Protein AF-0000000065891863 (afdb_homodimer)

Solvent-accessible surface area (backbone atoms only — not comparable to full-atom values): 40206 Å² total; per-residue (Å²): 120,70,78,78,48,55,69,74,54,67,73,36,78,40,44,33,25,42,32,41,65,84,68,53,68,44,68,31,26,83,73,53,63,25,34,40,36,35,61,45,76,75,50,57,66,50,60,55,53,27,40,43,30,55,54,50,48,34,39,38,70,63,46,30,44,80,45,64,54,63,56,57,41,49,53,50,47,49,53,51,18,62,75,41,42,71,87,65,87,78,69,63,71,85,88,67,76,70,49,72,66,60,46,39,51,43,46,34,64,58,66,57,71,39,71,72,55,49,56,62,28,42,39,91,55,48,60,90,57,68,32,32,46,84,44,94,81,52,49,68,55,55,12,39,52,43,28,45,49,49,53,40,42,72,59,63,63,42,69,68,35,34,33,34,31,42,46,30,55,41,30,39,56,49,53,46,41,29,71,77,35,45,20,31,26,43,27,23,26,74,38,66,66,32,46,53,54,18,51,51,50,34,51,75,69,70,35,63,90,33,44,46,75,43,82,46,60,72,93,70,54,64,67,75,26,77,20,44,28,35,39,28,55,60,35,65,38,64,43,19,74,73,36,40,54,57,54,30,37,42,54,50,32,23,27,21,76,52,14,33,39,37,45,30,33,56,20,31,58,37,80,80,45,51,84,44,69,61,35,44,56,56,42,39,34,73,75,59,41,63,71,58,34,49,52,14,64,32,54,52,49,38,30,37,36,72,43,59,31,42,74,45,38,35,38,50,43,28,64,35,31,16,51,40,26,45,50,33,32,49,36,40,66,75,38,44,73,64,46,55,75,69,42,58,69,50,56,51,43,45,50,56,48,48,33,31,46,50,17,51,33,24,40,46,47,50,32,37,29,35,40,40,34,27,32,29,48,36,94,68,29,50,67,83,70,70,80,53,73,54,70,58,67,106,120,70,79,77,48,54,69,74,56,68,72,35,78,40,46,33,26,42,32,40,67,86,68,52,70,44,67,32,26,82,74,54,63,25,34,40,36,35,62,46,76,74,52,57,67,51,61,58,53,27,39,44,31,56,54,49,50,33,38,38,71,62,45,30,44,80,45,64,53,62,56,57,40,49,54,49,49,49,54,50,20,61,73,40,41,74,86,64,87,76,68,63,70,85,85,65,77,71,49,70,67,60,46,40,50,43,46,35,65,56,65,57,71,40,72,71,56,50,56,60,30,42,37,90,56,47,60,90,56,68,32,32,45,83,43,94,80,53,50,68,54,55,12,41,52,42,28,46,50,49,52,40,42,72,57,64,62,42,69,67,35,34,33,36,30,43,43,30,55,39,31,40,56,50,52,46,40,31,72,78,36,46,18,30,26,44,27,23,24,74,38,67,66,31,46,53,53,19,52,50,49,36,50,75,68,69,34,62,90,34,47,48,76,42,83,46,59,72,93,69,54,66,67,75,28,77,21,43,28,34,38,29,54,59,35,65,40,65,44,18,75,71,35,40,54,59,53,29,36,42,52,49,32,24,26,20,78,53,13,33,38,37,46,30,34,56,19,30,57,37,79,79,42,50,85,46,69,62,36,46,56,57,41,39,32,72,75,59,40,63,73,57,36,47,50,15,64,31,54,52,49,37,29,37,35,73,44,60,31,43,74,44,36,34,39,50,41,26,62,35,31,16,50,39,26,45,50,33,32,50,36,38,67,74,37,45,73,66,44,56,74,69,41,57,68,50,57,51,43,44,48,57,49,48,33,30,44,49,16,50,34,24,40,46,48,51,32,37,28,34,39,38,34,27,32,29,49,36,94,69,29,48,64,82,70,71,81,54,72,53,70,60,67,105

Radius of gyration: 29.78 Å; Cα contacts (8 Å, |Δi|>4): 1623; chains: 2; bounding box: 61×90×62 Å

InterPro domains:
  IPR003333 Cyclopropane mycolic acid synthase [PIRSF003085] (3-393)
  IPR029063 S-adenosyl-L-methionine-dependent methyltransferase superfamily [G3DSA:3.40.50.150] (91-376)
  IPR029063 S-adenosyl-L-methionine-dependent methyltransferase superfamily [SSF53335] (109-378)
  IPR048027 Cyclopropane fatty acid synthase CfaB-like [NF040703] (1-393)
  IPR050723 Cyclopropane Fatty Acid Synthase/Methyltransferase [PTHR43667] (36-383)
  IPR057206 Domain of unknown function DUF7884 [PF25371] (11-86)

Organism: Pseudomonas putida (NCBI:txid303)

Nearest PDB structures (foldseek):
  5z9o-assembly1_A  TM=8.454E-01  e=6.699E-34  Lactobacillus acidophilus NCFM
  5z9o-assembly2_B  TM=8.343E-01  e=1.369E-33  Lactobacillus acidophilus NCFM
  6p3m-assembly1_A-2  TM=7.573E-01  e=3.237E-20  Glaucium flavum
  7wdq-assembly2_D  TM=7.291E-01  e=2.824E-08  Nisaea denitrificans DSM 18348
  4qvg-assembly1_A  TM=5.784E-01  e=5.135E-09  Streptosporangium sibiricum

Structure (mmCIF, N/CA/C/O backbone):
data_AF-0000000065891863-model_v1
#
loop_
_entity.id
_entity.type
_entity.pdbx_description
1 polymer 'Probable fatty acid methyltransferase'
#
loop_
_atom_site.group_PDB
_atom_site.id
_atom_site.type_symbol
_atom_site.label_atom_id
_atom_site.label_alt_id
_atom_site.label_comp_id
_atom_site.label_asym_id
_atom_site.label_entity_id
_atom_site.label_seq_id
_atom_site.pdbx_PDB_ins_code
_atom_site.Cartn_x
_atom_site.Cartn_y
_atom_site.Cartn_z
_atom_site.occupancy
_atom_site.B_iso_or_equiv
_atom_site.auth_seq_id
_atom_site.auth_comp_id
_atom_site.auth_asym_id
_atom_site.auth_atom_id
_atom_site.pdbx_PDB_model_num
ATOM 1 N N . MET A 1 1 ? 29.031 -33.938 -34.469 1 41.38 1 MET A N 1
ATOM 2 C CA . MET A 1 1 ? 27.953 -34.281 -33.562 1 41.38 1 MET A CA 1
ATOM 3 C C . MET A 1 1 ? 27.359 -33.031 -32.938 1 41.38 1 MET A C 1
ATOM 5 O O . MET A 1 1 ? 26.141 -32.844 -32.938 1 41.38 1 MET A O 1
ATOM 9 N N . LEU A 1 2 ? 28.219 -32.25 -32.469 1 51.47 2 LEU A N 1
ATOM 10 C CA . LEU A 1 2 ? 27.938 -30.906 -31.969 1 51.47 2 LEU A CA 1
ATOM 11 C C . LEU A 1 2 ? 27.484 -30 -33.094 1 51.47 2 LEU A C 1
ATOM 13 O O . LEU A 1 2 ? 26.891 -28.938 -32.844 1 51.47 2 LEU A O 1
ATOM 17 N N . ALA A 1 3 ? 27.781 -30.484 -34.25 1 51.19 3 ALA A N 1
ATOM 18 C CA . ALA A 1 3 ? 27.547 -29.672 -35.438 1 51.19 3 ALA A CA 1
ATOM 19 C C . ALA A 1 3 ? 26.062 -29.469 -35.688 1 51.19 3 ALA A C 1
ATOM 21 O O . ALA A 1 3 ? 25.656 -28.578 -36.438 1 51.19 3 ALA A O 1
ATOM 22 N N . GLN A 1 4 ? 25.25 -30.234 -34.938 1 58.72 4 GLN A N 1
ATOM 23 C CA . GLN A 1 4 ? 23.812 -30.156 -35.188 1 58.72 4 GLN A CA 1
ATOM 24 C C . GLN A 1 4 ? 23.172 -29.094 -34.312 1 58.72 4 GLN A C 1
ATOM 26 O O . GLN A 1 4 ? 22.047 -28.656 -34.562 1 58.72 4 GLN A O 1
ATOM 31 N N . LEU A 1 5 ? 23.891 -28.75 -33.312 1 66.31 5 LEU A N 1
ATOM 32 C CA . LEU A 1 5 ? 23.297 -27.734 -32.438 1 66.31 5 LEU A CA 1
ATOM 33 C C . LEU A 1 5 ? 23.797 -26.344 -32.812 1 66.31 5 LEU A C 1
ATOM 35 O O . LEU A 1 5 ? 24.969 -26.172 -33.188 1 66.31 5 LEU A O 1
ATOM 39 N N . PRO A 1 6 ? 22.891 -25.422 -32.781 1 66.88 6 PRO A N 1
ATOM 40 C CA . PRO A 1 6 ? 23.344 -24.047 -33.031 1 66.88 6 PRO A CA 1
ATOM 41 C C . PRO A 1 6 ? 24.516 -23.656 -32.125 1 66.88 6 PRO A C 1
ATOM 43 O O . PRO A 1 6 ? 24.562 -24.062 -30.953 1 66.88 6 PRO A O 1
ATOM 46 N N . PRO A 1 7 ? 25.531 -23.047 -32.688 1 65.5 7 PRO A N 1
ATOM 47 C CA . PRO A 1 7 ? 26.719 -22.609 -31.922 1 65.5 7 PRO A CA 1
ATOM 48 C C . PRO A 1 7 ? 26.344 -21.875 -30.641 1 65.5 7 PRO A C 1
ATOM 50 O O . PRO A 1 7 ? 27.047 -21.984 -29.625 1 65.5 7 PRO A O 1
ATOM 53 N N . ALA A 1 8 ? 25.219 -21.266 -30.719 1 66.25 8 ALA A N 1
ATOM 54 C CA . ALA A 1 8 ? 24.812 -20.484 -29.562 1 66.25 8 ALA A CA 1
ATOM 55 C C . ALA A 1 8 ? 24.516 -21.375 -28.359 1 66.25 8 ALA A C 1
ATOM 57 O O . ALA A 1 8 ? 24.75 -20.984 -27.219 1 66.25 8 ALA A O 1
ATOM 58 N N . LEU A 1 9 ? 24.125 -22.547 -28.609 1 71.62 9 LEU A N 1
ATOM 59 C CA . LEU A 1 9 ? 23.812 -23.469 -27.547 1 71.62 9 LEU A CA 1
ATOM 60 C C . LEU A 1 9 ? 25.078 -24.078 -26.953 1 71.62 9 LEU A C 1
ATOM 62 O O . LEU A 1 9 ? 25.141 -24.359 -25.75 1 71.62 9 LEU A O 1
ATOM 66 N N . GLN A 1 10 ? 26.016 -24.172 -27.797 1 67.31 10 GLN A N 1
ATOM 67 C CA . GLN A 1 10 ? 27.25 -24.844 -27.406 1 67.31 10 GLN A CA 1
ATOM 68 C C . GLN A 1 10 ? 28.031 -24 -26.406 1 67.31 10 GLN A C 1
ATOM 70 O O . GLN A 1 10 ? 28.797 -24.547 -25.609 1 67.31 10 GLN A O 1
ATOM 75 N N . SER A 1 11 ? 27.812 -22.812 -26.422 1 70.5 11 SER A N 1
ATOM 76 C CA . SER A 1 11 ? 28.594 -21.906 -25.594 1 70.5 11 SER A CA 1
ATOM 77 C C . SER A 1 11 ? 27.922 -21.703 -24.234 1 70.5 11 SER A C 1
ATOM 79 O O . SER A 1 11 ? 28.516 -21.094 -23.328 1 70.5 11 SER A O 1
ATOM 81 N N . LEU A 1 12 ? 26.797 -22.375 -24.172 1 75 12 LEU A N 1
ATOM 82 C CA . LEU A 1 12 ? 26.078 -22.109 -22.938 1 75 12 LEU A CA 1
ATOM 83 C C . LEU A 1 12 ? 26.5 -23.078 -21.844 1 75 12 LEU A C 1
ATOM 85 O O . LEU A 1 12 ? 26.812 -24.234 -22.125 1 75 12 LEU A O 1
ATOM 89 N N . HIS A 1 13 ? 26.812 -22.75 -20.688 1 81.69 13 HIS A N 1
ATOM 90 C CA . HIS A 1 13 ? 27.156 -23.578 -19.531 1 81.69 13 HIS A CA 1
ATOM 91 C C . HIS A 1 13 ? 25.938 -23.781 -18.641 1 81.69 13 HIS A C 1
ATOM 93 O O . HIS A 1 13 ? 25.953 -23.406 -17.453 1 81.69 13 HIS A O 1
ATOM 99 N N . LEU A 1 14 ? 24.938 -24.406 -19.234 1 83.88 14 LEU A N 1
ATOM 100 C CA . LEU A 1 14 ? 23.703 -24.672 -18.5 1 83.88 14 LEU A CA 1
ATOM 101 C C . LEU A 1 14 ? 23.625 -26.141 -18.078 1 83.88 14 LEU A C 1
ATOM 103 O O . LEU A 1 14 ? 24.141 -27.016 -18.766 1 83.88 14 LEU A O 1
ATOM 107 N N . PRO A 1 15 ? 23.109 -26.438 -16.953 1 86.5 15 PRO A N 1
ATOM 108 C CA . PRO A 1 15 ? 22.922 -27.828 -16.531 1 86.5 15 PRO A CA 1
ATOM 109 C C . PRO A 1 15 ? 21.797 -28.531 -17.297 1 86.5 15 PRO A C 1
ATOM 111 O O . PRO A 1 15 ? 20.844 -29 -16.688 1 86.5 15 PRO A O 1
ATOM 114 N N . LEU A 1 16 ? 22 -28.625 -18.594 1 87.38 16 LEU A N 1
ATOM 115 C CA . LEU A 1 16 ? 20.984 -29.125 -19.516 1 87.38 16 LEU A CA 1
ATOM 116 C C . LEU A 1 16 ? 21.578 -30.156 -20.469 1 87.38 16 LEU A C 1
ATOM 118 O O . LEU A 1 16 ? 22.656 -29.953 -21.016 1 87.38 16 LEU A O 1
ATOM 122 N N . ARG A 1 17 ? 20.938 -31.297 -20.562 1 90.19 17 ARG A N 1
ATOM 123 C CA . ARG A 1 17 ? 21.219 -32.281 -21.578 1 90.19 17 ARG A CA 1
ATOM 124 C C . ARG A 1 17 ? 20.156 -32.281 -22.672 1 90.19 17 ARG A C 1
ATOM 126 O O . ARG A 1 17 ? 18.953 -32.25 -22.375 1 90.19 17 ARG A O 1
ATOM 133 N N . LEU A 1 18 ? 20.562 -32.188 -23.844 1 87.5 18 LEU A N 1
ATOM 134 C CA . LEU A 1 18 ? 19.656 -32.312 -24.984 1 87.5 18 LEU A CA 1
ATOM 135 C C . LEU A 1 18 ? 19.766 -33.719 -25.609 1 87.5 18 LEU A C 1
ATOM 137 O O . LEU A 1 18 ? 20.859 -34.156 -25.969 1 87.5 18 LEU A O 1
ATOM 141 N N . LYS A 1 19 ? 18.672 -34.375 -25.578 1 89.06 19 LYS A N 1
ATOM 142 C CA . LYS A 1 19 ? 18.578 -35.656 -26.281 1 89.06 19 LYS A CA 1
ATOM 143 C C . LYS A 1 19 ? 17.781 -35.5 -27.578 1 89.06 19 LYS A C 1
ATOM 145 O O . LYS A 1 19 ? 16.672 -34.938 -27.578 1 89.06 19 LYS A O 1
ATOM 150 N N . LEU A 1 20 ? 18.359 -36 -28.594 1 87.75 20 LEU A N 1
ATOM 151 C CA . LEU A 1 20 ? 17.734 -35.781 -29.891 1 87.75 20 LEU A CA 1
ATOM 152 C C . LEU A 1 20 ? 16.953 -37.031 -30.312 1 87.75 20 LEU A C 1
ATOM 154 O O . LEU A 1 20 ? 17.078 -38.094 -29.688 1 87.75 20 LEU A O 1
ATOM 158 N N . TRP A 1 21 ? 16.172 -36.969 -31.312 1 84.25 21 TRP A N 1
ATOM 159 C CA . TRP A 1 21 ? 15.289 -38 -31.828 1 84.25 21 TRP A CA 1
ATOM 160 C C . TRP A 1 21 ? 16.094 -39.219 -32.281 1 84.25 21 TRP A C 1
ATOM 162 O O . TRP A 1 21 ? 15.578 -40.344 -32.281 1 84.25 21 TRP A O 1
ATOM 172 N N . ASP A 1 22 ? 17.344 -38.938 -32.594 1 85.5 22 ASP A N 1
ATOM 173 C CA . ASP A 1 22 ? 18.156 -40 -33.156 1 85.5 22 ASP A CA 1
ATOM 174 C C . ASP A 1 22 ? 19 -40.688 -32.062 1 85.5 22 ASP A C 1
ATOM 176 O O . ASP A 1 22 ? 19.844 -41.531 -32.344 1 85.5 22 ASP A O 1
ATOM 180 N N . GLY A 1 23 ? 18.828 -40.25 -30.828 1 84.94 23 GLY A N 1
ATOM 181 C CA . GLY A 1 23 ? 19.5 -40.875 -29.703 1 84.94 23 GLY A CA 1
ATOM 182 C C . GLY A 1 23 ? 20.75 -40.125 -29.25 1 84.94 23 GLY A C 1
ATOM 183 O O . GLY A 1 23 ? 21.281 -40.375 -28.172 1 84.94 23 GLY A O 1
ATOM 184 N N . ASN A 1 24 ? 21.203 -39.219 -30.109 1 87.56 24 ASN A N 1
ATOM 185 C CA . ASN A 1 24 ? 22.359 -38.406 -29.719 1 87.56 24 ASN A CA 1
ATOM 186 C C . ASN A 1 24 ? 22.031 -37.5 -28.547 1 87.56 24 ASN A C 1
ATOM 188 O O . ASN A 1 24 ? 20.906 -37.031 -28.422 1 87.56 24 ASN A O 1
ATOM 192 N N . GLN A 1 25 ? 22.938 -37.406 -27.656 1 88.69 25 GLN A N 1
ATOM 193 C CA . GLN A 1 25 ? 22.734 -36.531 -26.484 1 88.69 25 GLN A CA 1
ATOM 194 C C . GLN A 1 25 ? 23.891 -35.531 -26.344 1 88.69 25 GLN A C 1
ATOM 196 O O . GLN A 1 25 ? 25.047 -35.875 -26.625 1 88.69 25 GLN A O 1
ATOM 201 N N . PHE A 1 26 ? 23.562 -34.312 -25.938 1 85.94 26 PHE A N 1
ATOM 202 C CA . PHE A 1 26 ? 24.516 -33.219 -25.734 1 85.94 26 PHE A CA 1
ATOM 203 C C . PHE A 1 26 ? 24.328 -32.594 -24.344 1 85.94 26 PHE A C 1
ATOM 205 O O . PHE A 1 26 ? 23.219 -32.25 -23.969 1 85.94 26 PHE A O 1
ATOM 212 N N . ASP A 1 27 ? 25.422 -32.531 -23.688 1 87.69 27 ASP A N 1
ATOM 213 C CA . ASP A 1 27 ? 25.391 -31.781 -22.422 1 87.69 27 ASP A CA 1
ATOM 214 C C . ASP A 1 27 ? 25.875 -30.344 -22.609 1 87.69 27 ASP A C 1
ATOM 216 O O . ASP A 1 27 ? 26.984 -30.109 -23.078 1 87.69 27 ASP A O 1
ATOM 220 N N . LEU A 1 28 ? 25.078 -29.406 -22.281 1 83.31 28 LEU A N 1
ATOM 221 C CA . LEU A 1 28 ? 25.422 -28 -22.453 1 83.31 28 LEU A CA 1
ATOM 222 C C . LEU A 1 28 ? 26.219 -27.484 -21.25 1 83.31 28 LEU A C 1
ATOM 224 O O . LEU A 1 28 ? 26.719 -26.359 -21.281 1 83.31 28 LEU A O 1
ATOM 228 N N . GLY A 1 29 ? 26.453 -28.156 -20.188 1 80.06 29 GLY A N 1
ATOM 229 C CA . GLY A 1 29 ? 27.234 -27.844 -19.016 1 80.06 29 GLY A CA 1
ATOM 230 C C . GLY A 1 29 ? 27.594 -29.062 -18.203 1 80.06 29 GLY A C 1
ATOM 231 O O . GLY A 1 29 ? 27.172 -30.188 -18.516 1 80.06 29 GLY A O 1
ATOM 232 N N . PRO A 1 30 ? 28.469 -28.641 -17.141 1 78.62 30 PRO A N 1
ATOM 233 C CA . PRO A 1 30 ? 28.859 -29.766 -16.281 1 78.62 30 PRO A CA 1
ATOM 234 C C . PRO A 1 30 ? 27.703 -30.281 -15.43 1 78.62 30 PRO A C 1
ATOM 236 O O . PRO A 1 30 ? 26.844 -29.5 -15 1 78.62 30 PRO A O 1
ATOM 239 N N . SER A 1 31 ? 27.312 -31.594 -15.445 1 86 31 SER A N 1
ATOM 240 C CA . SER A 1 31 ? 26.359 -32.281 -14.578 1 86 31 SER A CA 1
ATOM 241 C C . SER A 1 31 ? 24.922 -31.906 -14.938 1 86 31 SER A C 1
ATOM 243 O O . SER A 1 31 ? 24.281 -31.156 -14.203 1 86 31 SER A O 1
ATOM 245 N N . PRO A 1 32 ? 24.438 -32.25 -15.961 1 87.94 32 PRO A N 1
ATOM 246 C CA . PRO A 1 32 ? 23.062 -31.922 -16.375 1 87.94 32 PRO A CA 1
ATOM 247 C C . PRO A 1 32 ? 22.031 -32.344 -15.32 1 87.94 32 PRO A C 1
ATOM 249 O O . PRO A 1 32 ? 22.109 -33.438 -14.766 1 87.94 32 PRO A O 1
ATOM 252 N N . GLN A 1 33 ? 21.125 -31.344 -14.969 1 86.56 33 GLN A N 1
ATOM 253 C CA . GLN A 1 33 ? 20.062 -31.562 -14 1 86.56 33 GLN A CA 1
ATOM 254 C C . GLN A 1 33 ? 18.719 -31.781 -14.688 1 86.56 33 GLN A C 1
ATOM 256 O O . GLN A 1 33 ? 17.797 -32.344 -14.094 1 86.56 33 GLN A O 1
ATOM 261 N N . VAL A 1 34 ? 18.656 -31.281 -15.938 1 90.31 34 VAL A N 1
ATOM 262 C CA . VAL A 1 34 ? 17.438 -31.406 -16.734 1 90.31 34 VAL A CA 1
ATOM 263 C C . VAL A 1 34 ? 17.781 -31.969 -18.109 1 90.31 34 VAL A C 1
ATOM 265 O O . VAL A 1 34 ? 18.844 -31.688 -18.656 1 90.31 34 VAL A O 1
ATOM 268 N N . THR A 1 35 ? 16.953 -32.812 -18.609 1 90.19 35 THR A N 1
ATOM 269 C CA . THR A 1 35 ? 17.094 -33.344 -19.969 1 90.19 35 THR A CA 1
ATOM 270 C C . THR A 1 35 ? 15.883 -32.938 -20.812 1 90.19 35 THR A C 1
ATOM 272 O O . THR A 1 35 ? 14.742 -33.156 -20.406 1 90.19 35 THR A O 1
ATOM 275 N N . ILE A 1 36 ? 16.172 -32.344 -21.875 1 86.69 36 ILE A N 1
ATOM 276 C CA . ILE A 1 36 ? 15.133 -32.062 -22.859 1 86.69 36 ILE A CA 1
ATOM 277 C C . ILE A 1 36 ? 15.258 -33.031 -24.031 1 86.69 36 ILE A C 1
ATOM 279 O O . ILE A 1 36 ? 16.312 -33.125 -24.656 1 86.69 36 ILE A O 1
ATOM 283 N N . LEU A 1 37 ? 14.227 -33.75 -24.219 1 89.12 37 LEU A N 1
ATOM 284 C CA . LEU A 1 37 ? 14.172 -34.656 -25.344 1 89.12 37 LEU A CA 1
ATOM 285 C C . LEU A 1 37 ? 13.477 -34 -26.531 1 89.12 37 LEU A C 1
ATOM 287 O O . LEU A 1 37 ? 12.289 -33.688 -26.469 1 89.12 37 LEU A O 1
ATOM 291 N N . VAL A 1 38 ? 14.242 -33.875 -27.578 1 86.88 38 VAL A N 1
ATOM 292 C CA . VAL A 1 38 ? 13.688 -33.312 -28.812 1 86.88 38 VAL A CA 1
ATOM 293 C C . VAL A 1 38 ? 13.258 -34.438 -29.734 1 86.88 38 VAL A C 1
ATOM 295 O O . VAL A 1 38 ? 14.102 -35.188 -30.25 1 86.88 38 VAL A O 1
ATOM 298 N N . LYS A 1 39 ? 12.039 -34.469 -29.984 1 86.25 39 LYS A N 1
ATOM 299 C CA . LYS A 1 39 ? 11.508 -35.656 -30.703 1 86.25 39 LYS A CA 1
ATOM 300 C C . LYS A 1 39 ? 11.531 -35.438 -32.219 1 86.25 39 LYS A C 1
ATOM 302 O O . LYS A 1 39 ? 11.508 -36.375 -32.969 1 86.25 39 LYS A O 1
ATOM 307 N N . GLU A 1 40 ? 11.539 -34.125 -32.562 1 83.06 40 GLU A N 1
ATOM 308 C CA . GLU A 1 40 ? 11.477 -33.844 -34 1 83.06 40 GLU A CA 1
ATOM 309 C C . GLU A 1 40 ? 12.625 -32.938 -34.406 1 83.06 40 GLU A C 1
ATOM 311 O O . GLU A 1 40 ? 12.938 -31.953 -33.719 1 83.06 40 GLU A O 1
ATOM 316 N N . PRO A 1 41 ? 13.172 -33.188 -35.562 1 80.06 41 PRO A N 1
ATOM 317 C CA . PRO A 1 41 ? 14.305 -32.375 -36.031 1 80.06 41 PRO A CA 1
ATOM 318 C C . PRO A 1 41 ? 13.93 -30.922 -36.312 1 80.06 41 PRO A C 1
ATOM 320 O O . PRO A 1 41 ? 14.766 -30.031 -36.125 1 80.06 41 PRO A O 1
ATOM 323 N N . GLN A 1 42 ? 12.711 -30.672 -36.656 1 76.94 42 GLN A N 1
ATOM 324 C CA . GLN A 1 42 ? 12.281 -29.328 -37 1 76.94 42 GLN A CA 1
ATOM 325 C C . GLN A 1 42 ? 12.359 -28.391 -35.812 1 76.94 42 GLN A C 1
ATOM 327 O O . GLN A 1 42 ? 12.445 -27.172 -35.969 1 76.94 42 GLN A O 1
ATOM 332 N N . LEU A 1 43 ? 12.367 -28.969 -34.625 1 78.69 43 LEU A N 1
ATOM 333 C CA . LEU A 1 43 ? 12.375 -28.172 -33.406 1 78.69 43 LEU A CA 1
ATOM 334 C C . LEU A 1 43 ? 13.766 -27.609 -33.125 1 78.69 43 LEU A C 1
ATOM 336 O O . LEU A 1 43 ? 13.906 -26.641 -32.375 1 78.69 43 LEU A O 1
ATOM 340 N N . ILE A 1 44 ? 14.703 -28.172 -33.719 1 74.38 44 ILE A N 1
ATOM 341 C CA . ILE A 1 44 ? 16.078 -27.719 -33.5 1 74.38 44 ILE A CA 1
ATOM 342 C C . ILE A 1 44 ? 16.234 -26.281 -34 1 74.38 44 ILE A C 1
ATOM 344 O O . ILE A 1 44 ? 16.922 -25.469 -33.375 1 74.38 44 ILE A O 1
ATOM 348 N N . GLY A 1 45 ? 15.594 -26.016 -35.094 1 68.81 45 GLY A N 1
ATOM 349 C CA . GLY A 1 45 ? 15.617 -24.656 -35.594 1 68.81 45 GLY A CA 1
ATOM 350 C C . GLY A 1 45 ? 14.969 -23.656 -34.656 1 68.81 45 GLY A C 1
ATOM 351 O O . GLY A 1 45 ? 15.43 -22.516 -34.531 1 68.81 45 GLY A O 1
ATOM 352 N N . GLN A 1 46 ? 13.969 -24.141 -33.938 1 68.69 46 GLN A N 1
ATOM 353 C CA . GLN A 1 46 ? 13.242 -23.281 -33.031 1 68.69 46 GLN A CA 1
ATOM 354 C C . GLN A 1 46 ? 14.047 -23.062 -31.734 1 68.69 46 GLN A C 1
ATOM 356 O O . GLN A 1 46 ? 13.812 -22.078 -31.016 1 68.69 46 GLN A O 1
ATOM 361 N N . LEU A 1 47 ? 14.969 -23.922 -31.531 1 70.38 47 LEU A N 1
ATOM 362 C CA . LEU A 1 47 ? 15.766 -23.828 -30.312 1 70.38 47 LEU A CA 1
ATOM 363 C C . LEU A 1 47 ? 16.922 -22.844 -30.484 1 70.38 47 LEU A C 1
ATOM 365 O O . LEU A 1 47 ? 17.656 -22.562 -29.531 1 70.38 47 LEU A O 1
ATOM 369 N N . THR A 1 48 ? 17.062 -22.281 -31.656 1 68.62 48 THR A N 1
ATOM 370 C CA . THR A 1 48 ? 18.109 -21.312 -31.891 1 68.62 48 THR A CA 1
ATOM 371 C C . THR A 1 48 ? 17.797 -19.984 -31.203 1 68.62 48 THR A C 1
ATOM 373 O O . THR A 1 48 ? 18.688 -19.312 -30.703 1 68.62 48 THR A O 1
ATOM 376 N N . HIS A 1 49 ? 16.547 -19.609 -31.172 1 70.75 49 HIS A N 1
ATOM 377 C CA . HIS A 1 49 ? 16.109 -18.422 -30.438 1 70.75 49 HIS A CA 1
ATOM 378 C C . HIS A 1 49 ? 14.789 -18.672 -29.734 1 70.75 49 HIS A C 1
ATOM 380 O O . HIS A 1 49 ? 13.789 -18 -30.031 1 70.75 49 HIS A O 1
ATOM 386 N N . PRO A 1 50 ? 14.984 -19.484 -28.781 1 75.69 50 PRO A N 1
ATOM 387 C CA . PRO A 1 50 ? 13.695 -19.906 -28.234 1 75.69 50 PRO A CA 1
ATOM 388 C C . PRO A 1 50 ? 13.156 -18.938 -27.172 1 75.69 50 PRO A C 1
ATOM 390 O O . PRO A 1 50 ? 13.914 -18.469 -26.328 1 75.69 50 PRO A O 1
ATOM 393 N N . SER A 1 51 ? 11.836 -18.609 -27.422 1 75.31 51 SER A N 1
ATOM 394 C CA . SER A 1 51 ? 11.109 -17.969 -26.328 1 75.31 51 SER A CA 1
ATOM 395 C C . SER A 1 51 ? 10.516 -19 -25.375 1 75.31 51 SER A C 1
ATOM 397 O O . SER A 1 51 ? 10.414 -20.172 -25.703 1 75.31 51 SER A O 1
ATOM 399 N N . MET A 1 52 ? 10.219 -18.594 -24.203 1 76.62 52 MET A N 1
ATOM 400 C CA . MET A 1 52 ? 9.555 -19.469 -23.25 1 76.62 52 MET A CA 1
ATOM 401 C C . MET A 1 52 ? 8.227 -19.984 -23.797 1 76.62 52 MET A C 1
ATOM 403 O O . MET A 1 52 ? 7.832 -21.109 -23.531 1 76.62 52 MET A O 1
ATOM 407 N N . GLU A 1 53 ? 7.617 -19.156 -24.531 1 78.62 53 GLU A N 1
ATOM 408 C CA . GLU A 1 53 ? 6.363 -19.562 -25.156 1 78.62 53 GLU A CA 1
ATOM 409 C C . GLU A 1 53 ? 6.586 -20.719 -26.125 1 78.62 53 GLU A C 1
ATOM 411 O O . GLU A 1 53 ? 5.82 -21.688 -26.125 1 78.62 53 GLU A O 1
ATOM 416 N N . GLN A 1 54 ? 7.586 -20.609 -26.922 1 76.94 54 GLN A N 1
ATOM 417 C CA . GLN A 1 54 ? 7.871 -21.641 -27.906 1 76.94 54 GLN A CA 1
ATOM 418 C C . GLN A 1 54 ? 8.242 -22.969 -27.234 1 76.94 54 GLN A C 1
ATOM 420 O O . GLN A 1 54 ? 7.77 -24.031 -27.641 1 76.94 54 GLN A O 1
ATOM 425 N N . LEU A 1 55 ? 9.047 -22.828 -26.266 1 79.81 55 LEU A N 1
ATOM 426 C CA . LEU A 1 55 ? 9.453 -24.031 -25.547 1 79.81 55 LEU A CA 1
ATOM 427 C C . LEU A 1 55 ? 8.266 -24.672 -24.828 1 79.81 55 LEU A C 1
ATOM 429 O O . LEU A 1 55 ? 8.102 -25.891 -24.859 1 79.81 55 LEU A O 1
ATOM 433 N N . GLY A 1 56 ? 7.426 -23.859 -24.219 1 84.12 56 GLY A N 1
ATOM 434 C CA . GLY A 1 56 ? 6.223 -24.359 -23.562 1 84.12 56 GLY A CA 1
ATOM 435 C C . GLY A 1 56 ? 5.254 -25.016 -24.516 1 84.12 56 GLY A C 1
ATOM 436 O O . GLY A 1 56 ? 4.715 -26.094 -24.219 1 84.12 56 GLY A O 1
ATOM 437 N N . THR A 1 57 ? 5.113 -24.375 -25.625 1 82.62 57 THR A N 1
ATOM 438 C CA . THR A 1 57 ? 4.211 -24.922 -26.641 1 82.62 57 THR A CA 1
ATOM 439 C C . THR A 1 57 ? 4.711 -26.281 -27.141 1 82.62 57 THR A C 1
ATOM 441 O O . THR A 1 57 ? 3.922 -27.203 -27.312 1 82.62 57 THR A O 1
ATOM 444 N N . ALA A 1 58 ? 6 -26.328 -27.359 1 82.56 58 ALA A N 1
ATOM 445 C CA . ALA A 1 58 ? 6.586 -27.594 -27.812 1 82.56 58 ALA A CA 1
ATOM 446 C C . ALA A 1 58 ? 6.355 -28.703 -26.797 1 82.56 58 ALA A C 1
ATOM 448 O O . ALA A 1 58 ? 6.074 -29.844 -27.172 1 82.56 58 ALA A O 1
ATOM 449 N N . PHE A 1 59 ? 6.453 -28.438 -25.609 1 86.38 59 PHE A N 1
ATOM 450 C CA . PHE A 1 59 ? 6.211 -29.391 -24.547 1 86.38 59 PHE A CA 1
ATOM 451 C C . PHE A 1 59 ? 4.742 -29.797 -24.5 1 86.38 59 PHE A C 1
ATOM 453 O O . PHE A 1 59 ? 4.422 -30.984 -24.438 1 86.38 59 PHE A O 1
ATOM 460 N N . VAL A 1 60 ? 3.846 -28.812 -24.547 1 87.19 60 VAL A N 1
ATOM 461 C CA . VAL A 1 60 ? 2.41 -29.047 -24.438 1 87.19 60 VAL A CA 1
ATOM 462 C C . VAL A 1 60 ? 1.933 -29.891 -25.609 1 87.19 60 VAL A C 1
ATOM 464 O O . VAL A 1 60 ? 1.069 -30.766 -25.453 1 87.19 60 VAL A O 1
ATOM 467 N N . GLU A 1 61 ? 2.584 -29.688 -26.766 1 85.44 61 GLU A N 1
ATOM 468 C CA . GLU A 1 61 ? 2.174 -30.406 -27.969 1 85.44 61 GLU A CA 1
ATOM 469 C C . GLU A 1 61 ? 2.869 -31.75 -28.078 1 85.44 61 GLU A C 1
ATOM 471 O O . GLU A 1 61 ? 2.637 -32.5 -29.031 1 85.44 61 GLU A O 1
ATOM 476 N N . GLY A 1 62 ? 3.736 -32.062 -27.188 1 86.12 62 GLY A N 1
ATOM 477 C CA . GLY A 1 62 ? 4.371 -33.344 -27.141 1 86.12 62 GLY A CA 1
ATOM 478 C C . GLY A 1 62 ? 5.578 -33.469 -28.047 1 86.12 62 GLY A C 1
ATOM 479 O O . GLY A 1 62 ? 6.078 -34.562 -28.297 1 86.12 62 GLY A O 1
ATOM 480 N N . LYS A 1 63 ? 6.008 -32.375 -28.531 1 84.5 63 LYS A N 1
ATOM 481 C CA . LYS A 1 63 ? 7.172 -32.375 -29.406 1 84.5 63 LYS A CA 1
ATOM 482 C C . LYS A 1 63 ? 8.469 -32.406 -28.609 1 84.5 63 LYS A C 1
ATOM 484 O O . LYS A 1 63 ? 9.523 -32.781 -29.141 1 84.5 63 LYS A O 1
ATOM 489 N N . LEU A 1 64 ? 8.312 -31.969 -27.391 1 86.94 64 LEU A N 1
ATOM 490 C CA . LEU A 1 64 ? 9.43 -31.969 -26.453 1 86.94 64 LEU A CA 1
ATOM 491 C C . LEU A 1 64 ? 9.047 -32.688 -25.172 1 86.94 64 LEU A C 1
ATOM 493 O O . LEU A 1 64 ? 7.898 -32.625 -24.734 1 86.94 64 LEU A O 1
ATOM 497 N N . GLU A 1 65 ? 9.977 -33.406 -24.672 1 88.25 65 GLU A N 1
ATOM 498 C CA . GLU A 1 65 ? 9.781 -34 -23.359 1 88.25 65 GLU A CA 1
ATOM 499 C C . GLU A 1 65 ? 10.812 -33.469 -22.359 1 88.25 65 GLU A C 1
ATOM 501 O O . GLU A 1 65 ? 11.93 -33.156 -22.734 1 88.25 65 GLU A O 1
ATOM 506 N N . LEU A 1 66 ? 10.328 -33.406 -21.156 1 87.06 66 LEU A N 1
ATOM 507 C CA . LEU A 1 66 ? 11.203 -32.938 -20.078 1 87.06 66 LEU A CA 1
ATOM 508 C C . LEU A 1 66 ? 11.453 -34.062 -19.078 1 87.06 66 LEU A C 1
ATOM 510 O O . LEU A 1 66 ? 10.516 -34.719 -18.641 1 87.06 66 LEU A O 1
ATOM 514 N N . GLU A 1 67 ? 12.727 -34.312 -18.859 1 87.94 67 GLU A N 1
ATOM 515 C CA . GLU A 1 67 ? 13.133 -35.219 -17.797 1 87.94 67 GLU A CA 1
ATOM 516 C C . GLU A 1 67 ? 13.859 -34.438 -16.672 1 87.94 67 GLU A C 1
ATOM 518 O O . GLU A 1 67 ? 14.75 -33.656 -16.953 1 87.94 67 GLU A O 1
ATOM 523 N N . GLY A 1 68 ? 13.391 -34.781 -15.461 1 88.75 68 GLY A N 1
ATOM 524 C CA . GLY A 1 68 ? 13.945 -34.062 -14.328 1 88.75 68 GLY A CA 1
ATOM 525 C C . GLY A 1 68 ? 12.93 -33.188 -13.602 1 88.75 68 GLY A C 1
ATOM 526 O O . GLY A 1 68 ? 11.727 -33.312 -13.852 1 88.75 68 GLY A O 1
ATOM 527 N N . ASP A 1 69 ? 13.461 -32.406 -12.672 1 91.5 69 ASP A N 1
ATOM 528 C CA . ASP A 1 69 ? 12.602 -31.5 -11.891 1 91.5 69 ASP A CA 1
ATOM 529 C C . ASP A 1 69 ? 12.031 -30.391 -12.766 1 91.5 69 ASP A C 1
ATOM 531 O O . ASP A 1 69 ? 12.781 -29.688 -13.445 1 91.5 69 ASP A O 1
ATOM 535 N N . ILE A 1 70 ? 10.789 -30.266 -12.766 1 92.38 70 ILE A N 1
ATOM 536 C CA . ILE A 1 70 ? 10.117 -29.344 -13.672 1 92.38 70 ILE A CA 1
ATOM 537 C C . ILE A 1 70 ? 10.5 -27.906 -13.312 1 92.38 70 ILE A C 1
ATOM 539 O O . ILE A 1 70 ? 10.602 -27.047 -14.195 1 92.38 70 ILE A O 1
ATOM 543 N N . GLY A 1 71 ? 10.641 -27.609 -12.062 1 92.06 71 GLY A N 1
ATOM 544 C CA . GLY A 1 71 ? 11.109 -26.281 -11.664 1 92.06 71 GLY A CA 1
ATOM 545 C C . GLY A 1 71 ? 12.477 -25.938 -12.227 1 92.06 71 GLY A C 1
ATOM 546 O O . GLY A 1 71 ? 12.695 -24.828 -12.711 1 92.06 71 GLY A O 1
ATOM 547 N N . GLU A 1 72 ? 13.336 -26.906 -12.164 1 89.75 72 GLU A N 1
ATOM 548 C CA . GLU A 1 72 ? 14.664 -26.734 -12.75 1 89.75 72 GLU A CA 1
ATOM 549 C C . GLU A 1 72 ? 14.586 -26.562 -14.258 1 89.75 72 GLU A C 1
ATOM 551 O O . GLU A 1 72 ? 15.367 -25.812 -14.852 1 89.75 72 GLU A O 1
ATOM 556 N N . ALA A 1 73 ? 13.727 -27.281 -14.82 1 88.88 73 ALA A N 1
ATOM 557 C CA . ALA A 1 73 ? 13.539 -27.156 -16.266 1 88.88 73 ALA A CA 1
ATOM 558 C C . ALA A 1 73 ? 13.141 -25.734 -16.641 1 88.88 73 ALA A C 1
ATOM 560 O O . ALA A 1 73 ? 13.672 -25.172 -17.594 1 88.88 73 ALA A O 1
ATOM 561 N N . ILE A 1 74 ? 12.234 -25.203 -15.906 1 89.62 74 ILE A N 1
ATOM 562 C CA . ILE A 1 74 ? 11.781 -23.844 -16.172 1 89.62 74 ILE A CA 1
ATOM 563 C C . ILE A 1 74 ? 12.953 -22.875 -16.031 1 89.62 74 ILE A C 1
ATOM 565 O O . ILE A 1 74 ? 13.148 -22 -16.875 1 89.62 74 ILE A O 1
ATOM 569 N N . ARG A 1 75 ? 13.695 -22.984 -14.992 1 89 75 ARG A N 1
ATOM 570 C CA . ARG A 1 75 ? 14.844 -22.125 -14.75 1 89 75 ARG A CA 1
ATOM 571 C C . ARG A 1 75 ? 15.836 -22.203 -15.906 1 89 75 ARG A C 1
ATOM 573 O O . ARG A 1 75 ? 16.297 -21.172 -16.406 1 89 75 ARG A O 1
ATOM 580 N N . VAL A 1 76 ? 16.125 -23.359 -16.312 1 84.69 76 VAL A N 1
ATOM 581 C CA . VAL A 1 76 ? 17.094 -23.594 -17.391 1 84.69 76 VAL A CA 1
ATOM 582 C C . VAL A 1 76 ? 16.547 -23 -18.703 1 84.69 76 VAL A C 1
ATOM 584 O O . VAL A 1 76 ? 17.312 -22.391 -19.469 1 84.69 76 VAL A O 1
ATOM 587 N N . CYS A 1 77 ? 15.328 -23.203 -18.906 1 84.5 77 CYS A N 1
ATOM 588 C CA . CYS A 1 77 ? 14.719 -22.672 -20.125 1 84.5 77 CYS A CA 1
ATOM 589 C C . CYS A 1 77 ? 14.742 -21.156 -20.109 1 84.5 77 CYS A C 1
ATOM 591 O O . CYS A 1 77 ? 14.922 -20.516 -21.156 1 84.5 77 CYS A O 1
ATOM 593 N N . ASP A 1 78 ? 14.477 -20.594 -18.984 1 86.88 78 ASP A N 1
ATOM 594 C CA . ASP A 1 78 ? 14.57 -19.141 -18.859 1 86.88 78 ASP A CA 1
ATOM 595 C C . ASP A 1 78 ? 15.984 -18.656 -19.172 1 86.88 78 ASP A C 1
ATOM 597 O O . ASP A 1 78 ? 16.156 -17.672 -19.906 1 86.88 78 ASP A O 1
ATOM 601 N N . GLU A 1 79 ? 16.969 -19.281 -18.609 1 83.31 79 GLU A N 1
ATOM 602 C CA . GLU A 1 79 ? 18.359 -18.922 -18.875 1 83.31 79 GLU A CA 1
ATOM 603 C C . GLU A 1 79 ? 18.719 -19.094 -20.344 1 83.31 79 GLU A C 1
ATOM 605 O O . GLU A 1 79 ? 19.453 -18.281 -20.906 1 83.31 79 GLU A O 1
ATOM 610 N N . LEU A 1 80 ? 18.219 -20.156 -20.875 1 79.94 80 LEU A N 1
ATOM 611 C CA . LEU A 1 80 ? 18.438 -20.422 -22.281 1 79.94 80 LEU A CA 1
ATOM 612 C C . LEU A 1 80 ? 17.828 -19.328 -23.141 1 79.94 80 LEU A C 1
ATOM 614 O O . LEU A 1 80 ? 18.453 -18.844 -24.078 1 79.94 80 LEU A O 1
ATOM 618 N N . SER A 1 81 ? 16.641 -18.969 -22.812 1 80.62 81 SER A N 1
ATOM 619 C CA . SER A 1 81 ? 15.938 -17.922 -23.547 1 80.62 81 SER A CA 1
ATOM 620 C C . SER A 1 81 ? 16.656 -16.578 -23.406 1 80.62 81 SER A C 1
ATOM 622 O O . SER A 1 81 ? 16.719 -15.805 -24.359 1 80.62 81 SER A O 1
ATOM 624 N N . GLU A 1 82 ? 17.094 -16.297 -22.25 1 79.38 82 GLU A N 1
ATOM 625 C CA . GLU A 1 82 ? 17.797 -15.055 -21.984 1 79.38 82 GLU A CA 1
ATOM 626 C C . GLU A 1 82 ? 19.078 -14.977 -22.812 1 79.38 82 GLU A C 1
ATOM 628 O O . GLU A 1 82 ? 19.438 -13.906 -23.312 1 79.38 82 GLU A O 1
ATOM 633 N N . ALA A 1 83 ? 19.672 -16.031 -22.891 1 74.31 83 ALA A N 1
ATOM 634 C CA . ALA A 1 83 ? 20.969 -16.078 -23.578 1 74.31 83 ALA A CA 1
ATOM 635 C C . ALA A 1 83 ? 20.781 -15.969 -25.094 1 74.31 83 ALA A C 1
ATOM 637 O O . ALA A 1 83 ? 21.656 -15.43 -25.781 1 74.31 83 ALA A O 1
ATOM 638 N N . LEU A 1 84 ? 19.688 -16.422 -25.547 1 69.19 84 LEU A N 1
ATOM 639 C CA . LEU A 1 84 ? 19.562 -16.578 -26.984 1 69.19 84 LEU A CA 1
ATOM 640 C C . LEU A 1 84 ? 18.531 -15.609 -27.562 1 69.19 84 LEU A C 1
ATOM 642 O O . LEU A 1 84 ? 18.516 -15.367 -28.766 1 69.19 84 LEU A O 1
ATOM 646 N N . PHE A 1 85 ? 17.641 -15.203 -26.625 1 63.81 85 PHE A N 1
ATOM 647 C CA . PHE A 1 85 ? 16.547 -14.367 -27.109 1 63.81 85 PHE A CA 1
ATOM 648 C C . PHE A 1 85 ? 17 -12.922 -27.266 1 63.81 85 PHE A C 1
ATOM 650 O O . PHE A 1 85 ? 17.578 -12.336 -26.344 1 63.81 85 PHE A O 1
ATOM 657 N N . THR A 1 86 ? 17.125 -12.414 -28.531 1 60.56 86 THR A N 1
ATOM 658 C CA . THR A 1 86 ? 17.406 -11.016 -28.828 1 60.56 86 THR A CA 1
ATOM 659 C C . THR A 1 86 ? 16.156 -10.156 -28.609 1 60.56 86 THR A C 1
ATOM 661 O O . THR A 1 86 ? 15.039 -10.602 -28.828 1 60.56 86 THR A O 1
ATOM 664 N N . ASP A 1 87 ? 16.203 -9.117 -27.75 1 56.78 87 ASP A N 1
ATOM 665 C CA . ASP A 1 87 ? 15.227 -8.18 -27.203 1 56.78 87 ASP A CA 1
ATOM 666 C C . ASP A 1 87 ? 14.234 -7.746 -28.281 1 56.78 87 ASP A C 1
ATOM 668 O O . ASP A 1 87 ? 14.586 -6.984 -29.188 1 56.78 87 ASP A O 1
ATOM 672 N N . GLU A 1 88 ? 13.445 -8.609 -28.812 1 53.88 88 GLU A N 1
ATOM 673 C CA . GLU A 1 88 ? 12.492 -7.969 -29.719 1 53.88 88 GLU A CA 1
ATOM 674 C C . GLU A 1 88 ? 11.562 -7.027 -28.953 1 53.88 88 GLU A C 1
ATOM 676 O O . GLU A 1 88 ? 11.352 -7.184 -27.75 1 53.88 88 GLU A O 1
ATOM 681 N N . ASP A 1 89 ? 11.125 -5.93 -29.672 1 53.56 89 ASP A N 1
ATOM 682 C CA . ASP A 1 89 ? 10.266 -4.805 -29.328 1 53.56 89 ASP A CA 1
ATOM 683 C C . ASP A 1 89 ? 8.945 -5.289 -28.719 1 53.56 89 ASP A C 1
ATOM 685 O O . ASP A 1 89 ? 8.141 -5.922 -29.406 1 53.56 89 ASP A O 1
ATOM 689 N N . GLU A 1 90 ? 8.953 -5.555 -27.516 1 57.72 90 GLU A N 1
ATOM 690 C CA . GLU A 1 90 ? 7.719 -6.039 -26.906 1 57.72 90 GLU A CA 1
ATOM 691 C C . GLU A 1 90 ? 6.691 -4.922 -26.781 1 57.72 90 GLU A C 1
ATOM 693 O O . GLU A 1 90 ? 6.988 -3.852 -26.25 1 57.72 90 GLU A O 1
ATOM 698 N N . GLN A 1 91 ? 5.66 -4.902 -27.734 1 57.72 91 GLN A N 1
ATOM 699 C CA . GLN A 1 91 ? 4.551 -3.955 -27.734 1 57.72 91 GLN A CA 1
ATOM 700 C C . GLN A 1 91 ? 3.672 -4.145 -26.5 1 57.72 91 GLN A C 1
ATOM 702 O O . GLN A 1 91 ? 3.516 -5.266 -26.016 1 57.72 91 GLN A O 1
ATOM 707 N N . PRO A 1 92 ? 3.193 -3.061 -25.922 1 60.22 92 PRO A N 1
ATOM 708 C CA . PRO A 1 92 ? 2.225 -3.164 -24.828 1 60.22 92 PRO A CA 1
ATOM 709 C C . PRO A 1 92 ? 0.986 -3.971 -25.203 1 60.22 92 PRO A C 1
ATOM 711 O O . PRO A 1 92 ? 0.564 -3.949 -26.375 1 60.22 92 PRO A O 1
ATOM 714 N N . PRO A 1 93 ? 0.497 -4.812 -24.25 1 59.62 93 PRO A N 1
ATOM 715 C CA . PRO A 1 93 ? -0.657 -5.656 -24.562 1 59.62 93 PRO A CA 1
ATOM 716 C C . PRO A 1 93 ? -1.904 -4.852 -24.922 1 59.62 93 PRO A C 1
ATOM 718 O O . PRO A 1 93 ? -2.078 -3.73 -24.438 1 59.62 93 PRO A O 1
ATOM 721 N N . GLU A 1 94 ? -2.652 -5.238 -25.922 1 61.84 94 GLU A N 1
ATOM 722 C CA . GLU A 1 94 ? -3.947 -4.648 -26.25 1 61.84 94 GLU A CA 1
ATOM 723 C C . GLU A 1 94 ? -4.957 -4.891 -25.125 1 61.84 94 GLU A C 1
ATOM 725 O O . GLU A 1 94 ? -5.059 -6.004 -24.609 1 61.84 94 GLU A O 1
ATOM 730 N N . ARG A 1 95 ? -5.586 -3.855 -24.688 1 63.69 95 ARG A N 1
ATOM 731 C CA . ARG A 1 95 ? -6.605 -3.912 -23.641 1 63.69 95 ARG A CA 1
ATOM 732 C C . ARG A 1 95 ? -8.008 -4 -24.25 1 63.69 95 ARG A C 1
ATOM 734 O O . ARG A 1 95 ? -8.469 -3.061 -24.891 1 63.69 95 ARG A O 1
ATOM 741 N N . ARG A 1 96 ? -8.594 -5.262 -24.234 1 62.38 96 ARG A N 1
ATOM 742 C CA . ARG A 1 96 ? -9.953 -5.406 -24.75 1 62.38 96 ARG A CA 1
ATOM 743 C C . ARG A 1 96 ? -10.953 -5.57 -23.609 1 62.38 96 ARG A C 1
ATOM 745 O O . ARG A 1 96 ? -10.617 -6.133 -22.562 1 62.38 96 ARG A O 1
ATOM 752 N N . SER A 1 97 ? -12.164 -5.09 -23.75 1 67.12 97 SER A N 1
ATOM 753 C CA . SER A 1 97 ? -13.234 -5.164 -22.766 1 67.12 97 SER A CA 1
ATOM 754 C C . SER A 1 97 ? -13.773 -6.586 -22.641 1 67.12 97 SER A C 1
ATOM 756 O O . SER A 1 97 ? -13.984 -7.266 -23.656 1 67.12 97 SER A O 1
ATOM 758 N N . HIS A 1 98 ? -13.828 -6.965 -21.375 1 71.94 98 HIS A N 1
ATOM 759 C CA . HIS A 1 98 ? -14.43 -8.25 -21.047 1 71.94 98 HIS A CA 1
ATOM 760 C C . HIS A 1 98 ? -15.945 -8.133 -20.922 1 71.94 98 HIS A C 1
ATOM 762 O O . HIS A 1 98 ? -16.453 -7.113 -20.438 1 71.94 98 HIS A O 1
ATOM 768 N N . ASP A 1 99 ? -16.641 -9.078 -21.469 1 75.31 99 ASP A N 1
ATOM 769 C CA . ASP A 1 99 ? -18.078 -9.141 -21.203 1 75.31 99 ASP A CA 1
ATOM 770 C C . ASP A 1 99 ? -18.422 -10.344 -20.328 1 75.31 99 ASP A C 1
ATOM 772 O O . ASP A 1 99 ? -17.578 -11.203 -20.094 1 75.31 99 ASP A O 1
ATOM 776 N N . LYS A 1 100 ? -19.688 -10.375 -19.781 1 78.44 100 LYS A N 1
ATOM 777 C CA . LYS A 1 100 ? -20.109 -11.391 -18.828 1 78.44 100 LYS A CA 1
ATOM 778 C C . LYS A 1 100 ? -19.984 -12.789 -19.422 1 78.44 100 LYS A C 1
ATOM 780 O O . LYS A 1 100 ? -19.547 -13.719 -18.75 1 78.44 100 LYS A O 1
ATOM 785 N N . ARG A 1 101 ? -20.375 -12.898 -20.516 1 76.88 101 ARG A N 1
ATOM 786 C CA . ARG A 1 101 ? -20.375 -14.203 -21.172 1 76.88 101 ARG A CA 1
ATOM 787 C C . ARG A 1 101 ? -18.969 -14.742 -21.328 1 76.88 101 ARG A C 1
ATOM 789 O O . ARG A 1 101 ? -18.672 -15.883 -20.969 1 76.88 101 ARG A O 1
ATOM 796 N N . THR A 1 102 ? -18.094 -13.914 -21.844 1 77.12 102 THR A N 1
ATOM 797 C CA . THR A 1 102 ? -16.719 -14.344 -22.078 1 77.12 102 THR A CA 1
ATOM 798 C C . THR A 1 102 ? -16 -14.609 -20.75 1 77.12 102 THR A C 1
ATOM 800 O O . THR A 1 102 ? -15.203 -15.547 -20.656 1 77.12 102 THR A O 1
ATOM 803 N N . ASP A 1 103 ? -16.281 -13.812 -19.797 1 78.25 103 ASP A N 1
ATOM 804 C CA . ASP A 1 103 ? -15.711 -14.055 -18.469 1 78.25 103 ASP A CA 1
ATOM 805 C C . ASP A 1 103 ? -16.188 -15.391 -17.906 1 78.25 103 ASP A C 1
ATOM 807 O O . ASP A 1 103 ? -15.383 -16.156 -17.375 1 78.25 103 ASP A O 1
ATOM 811 N N . ALA A 1 104 ? -17.438 -15.656 -18.031 1 77.69 104 ALA A N 1
ATOM 812 C CA . ALA A 1 104 ? -18 -16.906 -17.516 1 77.69 104 ALA A CA 1
ATOM 813 C C . ALA A 1 104 ? -17.391 -18.109 -18.234 1 77.69 104 ALA A C 1
ATOM 815 O O . ALA A 1 104 ? -17.078 -19.125 -17.594 1 77.69 104 ALA A O 1
ATOM 816 N N . GLU A 1 105 ? -17.203 -18 -19.531 1 76.56 105 GLU A N 1
ATOM 817 C CA . GLU A 1 105 ? -16.594 -19.078 -20.312 1 76.56 105 GLU A CA 1
ATOM 818 C C . GLU A 1 105 ? -15.156 -19.328 -19.891 1 76.56 105 GLU A C 1
ATOM 820 O O . GLU A 1 105 ? -14.742 -20.484 -19.75 1 76.56 105 GLU A O 1
ATOM 825 N N . ALA A 1 106 ? -14.5 -18.266 -19.672 1 73.56 106 ALA A N 1
ATOM 826 C CA . ALA A 1 106 ? -13.102 -18.391 -19.25 1 73.56 106 ALA A CA 1
ATOM 827 C C . ALA A 1 106 ? -13 -19.031 -17.875 1 73.56 106 ALA A C 1
ATOM 829 O O . ALA A 1 106 ? -12.133 -19.891 -17.656 1 73.56 106 ALA A O 1
ATOM 830 N N . ILE A 1 107 ? -13.836 -18.625 -17.047 1 75.31 107 ILE A N 1
ATOM 831 C CA . ILE A 1 107 ? -13.844 -19.172 -15.703 1 75.31 107 ILE A CA 1
ATOM 832 C C . ILE A 1 107 ? -14.234 -20.641 -15.742 1 75.31 107 ILE A C 1
ATOM 834 O O . ILE A 1 107 ? -13.602 -21.484 -15.094 1 75.31 107 ILE A O 1
ATOM 838 N N . SER A 1 108 ? -15.195 -20.938 -16.484 1 74.62 108 SER A N 1
ATOM 839 C CA . SER A 1 108 ? -15.617 -22.328 -16.641 1 74.62 108 SER A CA 1
ATOM 840 C C . SER A 1 108 ? -14.5 -23.188 -17.219 1 74.62 108 SER A C 1
ATOM 842 O O . SER A 1 108 ? -14.242 -24.297 -16.75 1 74.62 108 SER A O 1
ATOM 844 N N . TYR A 1 109 ? -13.867 -22.688 -18.25 1 73.19 109 TYR A N 1
ATOM 845 C CA . TYR A 1 109 ? -12.758 -23.391 -18.891 1 73.19 109 TYR A CA 1
ATOM 846 C C . TYR A 1 109 ? -11.68 -23.75 -17.875 1 73.19 109 TYR A C 1
ATOM 848 O O . TYR A 1 109 ? -11.188 -24.875 -17.844 1 73.19 109 TYR A O 1
ATOM 856 N N . HIS A 1 110 ? -11.375 -22.891 -17.031 1 75.94 110 HIS A N 1
ATOM 857 C CA . HIS A 1 110 ? -10.266 -23.047 -16.094 1 75.94 110 HIS A CA 1
ATOM 858 C C . HIS A 1 110 ? -10.688 -23.859 -14.875 1 75.94 110 HIS A C 1
ATOM 860 O O . HIS A 1 110 ? -9.945 -24.734 -14.414 1 75.94 110 HIS A O 1
ATOM 866 N N . TYR A 1 111 ? -11.898 -23.578 -14.414 1 78.5 111 TYR A N 1
ATOM 867 C CA . TYR A 1 111 ? -12.234 -24.078 -13.086 1 78.5 111 TYR A CA 1
ATOM 868 C C . TYR A 1 111 ? -13.102 -25.328 -13.18 1 78.5 111 TYR A C 1
ATOM 870 O O . TYR A 1 111 ? -13.297 -26.047 -12.195 1 78.5 111 TYR A O 1
ATOM 878 N N . ASP A 1 112 ? -13.5 -25.656 -14.391 1 78.19 112 ASP A N 1
ATOM 879 C CA . ASP A 1 112 ? -14.375 -26.812 -14.508 1 78.19 112 ASP A CA 1
ATOM 880 C C . ASP A 1 112 ? -13.633 -28 -15.109 1 78.19 112 ASP A C 1
ATOM 882 O O . ASP A 1 112 ? -14.242 -28.875 -15.734 1 78.19 112 ASP A O 1
ATOM 886 N N . VAL A 1 113 ? -12.312 -27.984 -15 1 81.5 113 VAL A N 1
ATOM 887 C CA . VAL A 1 113 ? -11.516 -29.156 -15.375 1 81.5 113 VAL A CA 1
ATOM 888 C C . VAL A 1 113 ? -11.992 -30.375 -14.609 1 81.5 113 VAL A C 1
ATOM 890 O O . VAL A 1 113 ? -12.484 -31.344 -15.203 1 81.5 113 VAL A O 1
ATOM 893 N N . SER A 1 114 ? -11.867 -30.391 -13.297 1 87.19 114 SER A N 1
ATOM 894 C CA . SER A 1 114 ? -12.422 -31.422 -12.422 1 87.19 114 SER A CA 1
ATOM 895 C C . SER A 1 114 ? -12.102 -31.141 -10.961 1 87.19 114 SER A C 1
ATOM 897 O O . SER A 1 114 ? -10.953 -30.844 -10.617 1 87.19 114 SER A O 1
ATOM 899 N N . ASN A 1 115 ? -13.141 -31.203 -10.148 1 92.19 115 ASN A N 1
ATOM 900 C CA . ASN A 1 115 ? -12.898 -31.094 -8.719 1 92.19 115 ASN A CA 1
ATOM 901 C C . ASN A 1 115 ? -11.883 -32.125 -8.234 1 92.19 115 ASN A C 1
ATOM 903 O O . ASN A 1 115 ? -11.016 -31.828 -7.41 1 92.19 115 ASN A O 1
ATOM 907 N N . ALA A 1 116 ? -12.008 -33.281 -8.82 1 94 116 ALA A N 1
ATOM 908 C CA . ALA A 1 116 ? -11.102 -34.375 -8.445 1 94 116 ALA A CA 1
ATOM 909 C C . ALA A 1 116 ? -9.656 -34.031 -8.805 1 94 116 ALA A C 1
ATOM 911 O O . ALA A 1 116 ? -8.727 -34.375 -8.078 1 94 116 ALA A O 1
ATOM 912 N N . PHE A 1 117 ? -9.484 -33.406 -9.945 1 95.94 117 PHE A N 1
ATOM 913 C CA . PHE A 1 117 ? -8.156 -33 -10.383 1 95.94 117 PHE A CA 1
ATOM 914 C C . PHE A 1 117 ? -7.566 -31.953 -9.422 1 95.94 117 PHE A C 1
ATOM 916 O O . PHE A 1 117 ? -6.426 -32.094 -8.977 1 95.94 117 PHE A O 1
ATOM 923 N N . TYR A 1 118 ? -8.359 -30.922 -9.062 1 96.31 118 TYR A N 1
ATOM 924 C CA . TYR A 1 118 ? -7.883 -29.859 -8.188 1 96.31 118 TYR A CA 1
ATOM 925 C C . TYR A 1 118 ? -7.59 -30.391 -6.789 1 96.31 118 TYR A C 1
ATOM 927 O O . TYR A 1 118 ? -6.668 -29.922 -6.117 1 96.31 118 TYR A O 1
ATOM 935 N N . GLN A 1 119 ? -8.328 -31.359 -6.352 1 96.31 119 GLN A N 1
ATOM 936 C CA . GLN A 1 119 ? -8.164 -31.938 -5.02 1 96.31 119 GLN A CA 1
ATOM 937 C C . GLN A 1 119 ? -6.816 -32.625 -4.883 1 96.31 119 GLN A C 1
ATOM 939 O O . GLN A 1 119 ? -6.32 -32.812 -3.771 1 96.31 119 GLN A O 1
ATOM 944 N N . LEU A 1 120 ? -6.207 -33 -6.027 1 96.88 120 LEU A N 1
ATOM 945 C CA . LEU A 1 120 ? -4.941 -33.75 -6 1 96.88 120 LEU A CA 1
ATOM 946 C C . LEU A 1 120 ? -3.818 -32.844 -5.469 1 96.88 120 LEU A C 1
ATOM 948 O O . LEU A 1 120 ? -2.865 -33.344 -4.863 1 96.88 120 LEU A O 1
ATOM 952 N N . TRP A 1 121 ? -3.984 -31.547 -5.695 1 97.38 121 TRP A N 1
ATOM 953 C CA . TRP A 1 121 ? -2.775 -30.781 -5.434 1 97.38 121 TRP A CA 1
ATOM 954 C C . TRP A 1 121 ? -3.094 -29.516 -4.629 1 97.38 121 TRP A C 1
ATOM 956 O O . TRP A 1 121 ? -2.189 -28.844 -4.133 1 97.38 121 TRP A O 1
ATOM 966 N N . LEU A 1 122 ? -4.332 -29.156 -4.426 1 98.12 122 LEU A N 1
ATOM 967 C CA . LEU A 1 122 ? -4.711 -28.062 -3.543 1 98.12 122 LEU A CA 1
ATOM 968 C C . LEU A 1 122 ? -4.812 -28.531 -2.098 1 98.12 122 LEU A C 1
ATOM 970 O O . LEU A 1 122 ? -4.562 -29.703 -1.807 1 98.12 122 LEU A O 1
ATOM 974 N N . ASP A 1 123 ? -5.031 -27.609 -1.146 1 98.06 123 ASP A N 1
ATOM 975 C CA . ASP A 1 123 ? -5.234 -27.938 0.261 1 98.06 123 ASP A CA 1
ATOM 976 C C . ASP A 1 123 ? -6.625 -28.531 0.495 1 98.06 123 ASP A C 1
ATOM 978 O O . ASP A 1 123 ? -7.414 -28.656 -0.444 1 98.06 123 ASP A O 1
ATOM 982 N N . GLN A 1 124 ? -6.898 -28.859 1.706 1 96.31 124 GLN A N 1
ATOM 983 C CA . GLN A 1 124 ? -8.133 -29.547 2.066 1 96.31 124 GLN A CA 1
ATOM 984 C C . GLN A 1 124 ? -9.352 -28.688 1.752 1 96.31 124 GLN A C 1
ATOM 986 O O . GLN A 1 124 ? -10.422 -29.219 1.435 1 96.31 124 GLN A O 1
ATOM 991 N N . ASP A 1 125 ? -9.195 -27.359 1.791 1 96.44 125 ASP A N 1
ATOM 992 C CA . ASP A 1 125 ? -10.305 -26.453 1.52 1 96.44 125 ASP A CA 1
ATOM 993 C C . ASP A 1 125 ? -10.359 -26.078 0.042 1 96.44 125 ASP A C 1
ATOM 995 O O . ASP A 1 125 ? -11.273 -25.375 -0.394 1 96.44 125 ASP A O 1
ATOM 999 N N . MET A 1 126 ? -9.398 -26.5 -0.75 1 96.88 126 MET A N 1
ATOM 1000 C CA . MET A 1 126 ? -9.289 -26.234 -2.182 1 96.88 126 MET A CA 1
ATOM 1001 C C . MET A 1 126 ? -9.242 -24.734 -2.453 1 96.88 126 MET A C 1
ATOM 1003 O O . MET A 1 126 ? -9.977 -24.219 -3.307 1 96.88 126 MET A O 1
ATOM 1007 N N . ALA A 1 127 ? -8.5 -24.062 -1.613 1 97.5 127 ALA A N 1
ATOM 1008 C CA . ALA A 1 127 ? -8.242 -22.656 -1.889 1 97.5 127 ALA A CA 1
ATOM 1009 C C . ALA A 1 127 ? -7.289 -22.484 -3.068 1 97.5 127 ALA A C 1
ATOM 1011 O O . ALA A 1 127 ? -6.109 -22.828 -2.973 1 97.5 127 ALA A O 1
ATOM 1012 N N . TYR A 1 128 ? -7.762 -22.016 -4.148 1 96.31 128 TYR A N 1
ATOM 1013 C CA . TYR A 1 128 ? -6.953 -21.797 -5.344 1 96.31 128 TYR A CA 1
ATOM 1014 C C . TYR A 1 128 ? -6.477 -20.359 -5.422 1 96.31 128 TYR A C 1
ATOM 1016 O O . TYR A 1 128 ? -6.742 -19.656 -6.406 1 96.31 128 TYR A O 1
ATOM 1024 N N . SER A 1 129 ? -5.812 -19.891 -4.383 1 97.81 129 SER A N 1
ATOM 1025 C CA . SER A 1 129 ? -5.227 -18.562 -4.215 1 97.81 129 SER A CA 1
ATOM 1026 C C . SER A 1 129 ? -4.027 -18.609 -3.273 1 97.81 129 SER A C 1
ATOM 1028 O O . SER A 1 129 ? -3.76 -19.625 -2.646 1 97.81 129 SER A O 1
ATOM 1030 N N . CYS A 1 130 ? -3.322 -17.562 -3.199 1 98.56 130 CYS A N 1
ATOM 1031 C CA . CYS A 1 130 ? -2.088 -17.438 -2.434 1 98.56 130 CYS A CA 1
ATOM 1032 C C . CYS A 1 130 ? -2.328 -17.75 -0.96 1 98.56 130 CYS A C 1
ATOM 1034 O O . CYS A 1 130 ? -3.234 -17.188 -0.343 1 98.56 130 CYS A O 1
ATOM 1036 N N . ALA A 1 131 ? -1.526 -18.641 -0.404 1 98.81 131 ALA A N 1
ATOM 1037 C CA . ALA A 1 131 ? -1.548 -18.922 1.03 1 98.81 131 ALA A CA 1
ATOM 1038 C C . ALA A 1 131 ? -0.728 -17.891 1.798 1 98.81 131 ALA A C 1
ATOM 1040 O O . ALA A 1 131 ? -0.168 -16.953 1.203 1 98.81 131 ALA A O 1
ATOM 1041 N N . TYR A 1 132 ? -0.783 -17.922 3.094 1 98.69 132 TYR A N 1
ATOM 1042 C CA . TYR A 1 132 ? -0.02 -17.062 3.996 1 98.69 132 TYR A CA 1
ATOM 1043 C C . TYR A 1 132 ? 0.795 -17.891 4.977 1 98.69 132 TYR A C 1
ATOM 1045 O O . TYR A 1 132 ? 0.242 -18.484 5.906 1 98.69 132 TYR A O 1
ATOM 1053 N N . PHE A 1 133 ? 2.115 -17.906 4.766 1 98.25 133 PHE A N 1
ATOM 1054 C CA . PHE A 1 133 ? 3.004 -18.719 5.59 1 98.25 133 PHE A CA 1
ATOM 1055 C C . PHE A 1 133 ? 3.486 -17.938 6.805 1 98.25 133 PHE A C 1
ATOM 1057 O O . PHE A 1 133 ? 4.391 -17.109 6.691 1 98.25 133 PHE A O 1
ATOM 1064 N N . ARG A 1 134 ? 3.01 -18.219 7.965 1 95.62 134 ARG A N 1
ATOM 1065 C CA . ARG A 1 134 ? 3.445 -17.578 9.203 1 95.62 134 ARG A CA 1
ATOM 1066 C C . ARG A 1 134 ? 4.836 -18.062 9.602 1 95.62 134 ARG A C 1
ATOM 1068 O O . ARG A 1 134 ? 5.613 -17.297 10.18 1 95.62 134 ARG A O 1
ATOM 1075 N N . GLU A 1 135 ? 4.996 -19.297 9.297 1 92.88 135 GLU A N 1
ATOM 1076 C CA . GLU A 1 135 ? 6.305 -19.906 9.5 1 92.88 135 GLU A CA 1
ATOM 1077 C C . GLU A 1 135 ? 6.809 -20.562 8.219 1 92.88 135 GLU A C 1
ATOM 1079 O O . GLU A 1 135 ? 6.02 -21.094 7.434 1 92.88 135 GLU A O 1
ATOM 1084 N N . PRO A 1 136 ? 8.086 -20.594 8.062 1 88.94 136 PRO A N 1
ATOM 1085 C CA . PRO A 1 136 ? 8.633 -21.125 6.816 1 88.94 136 PRO A CA 1
ATOM 1086 C C . PRO A 1 136 ? 8.297 -22.594 6.602 1 88.94 136 PRO A C 1
ATOM 1088 O O . PRO A 1 136 ? 8.211 -23.047 5.457 1 88.94 136 PRO A O 1
ATOM 1091 N N . ASP A 1 137 ? 8.055 -23.281 7.66 1 93.69 137 ASP A N 1
ATOM 1092 C CA . ASP A 1 137 ? 7.867 -24.719 7.496 1 93.69 137 ASP A CA 1
ATOM 1093 C C . ASP A 1 137 ? 6.391 -25.094 7.574 1 93.69 137 ASP A C 1
ATOM 1095 O O . ASP A 1 137 ? 6.047 -26.281 7.652 1 93.69 137 ASP A O 1
ATOM 1099 N N . ASN A 1 138 ? 5.527 -24.094 7.516 1 96.31 138 ASN A N 1
ATOM 1100 C CA . ASN A 1 138 ? 4.102 -24.391 7.477 1 96.31 138 ASN A CA 1
ATOM 1101 C C . ASN A 1 138 ? 3.76 -25.312 6.309 1 96.31 138 ASN A C 1
ATOM 1103 O O . ASN A 1 138 ? 4.316 -25.172 5.219 1 96.31 138 ASN A O 1
ATOM 1107 N N . THR A 1 139 ? 2.84 -26.281 6.609 1 98 139 THR A N 1
ATOM 1108 C CA . THR A 1 139 ? 2.254 -27.031 5.508 1 98 139 THR A CA 1
ATOM 1109 C C . THR A 1 139 ? 1.333 -26.156 4.676 1 98 139 THR A C 1
ATOM 1111 O O . THR A 1 139 ? 0.933 -25.078 5.117 1 98 139 THR A O 1
ATOM 1114 N N . LEU A 1 140 ? 1.021 -26.562 3.463 1 98.5 140 LEU A N 1
ATOM 1115 C CA . LEU A 1 140 ? 0.091 -25.812 2.621 1 98.5 140 LEU A CA 1
ATOM 1116 C C . LEU A 1 140 ? -1.26 -25.656 3.312 1 98.5 140 LEU A C 1
ATOM 1118 O O . LEU A 1 140 ? -1.861 -24.578 3.271 1 98.5 140 LEU A O 1
ATOM 1122 N N . ASP A 1 141 ? -1.756 -26.766 3.939 1 98.62 141 ASP A N 1
ATOM 1123 C CA . ASP A 1 141 ? -3.035 -26.719 4.645 1 98.62 141 ASP A CA 1
ATOM 1124 C C . ASP A 1 141 ? -3.023 -25.656 5.73 1 98.62 141 ASP A C 1
ATOM 1126 O O . ASP A 1 141 ? -3.951 -24.844 5.828 1 98.62 141 ASP A O 1
ATOM 1130 N N . GLN A 1 142 ? -1.974 -25.641 6.516 1 98.38 142 GLN A N 1
ATOM 1131 C CA . GLN A 1 142 ? -1.858 -24.656 7.586 1 98.38 142 GLN A CA 1
ATOM 1132 C C . GLN A 1 142 ? -1.756 -23.234 7.027 1 98.38 142 GLN A C 1
ATOM 1134 O O . GLN A 1 142 ? -2.379 -22.312 7.551 1 98.38 142 GLN A O 1
ATOM 1139 N N . ALA A 1 143 ? -0.98 -23.031 6.004 1 98.75 143 ALA A N 1
ATOM 1140 C CA . ALA A 1 143 ? -0.76 -21.719 5.418 1 98.75 143 ALA A CA 1
ATOM 1141 C C . ALA A 1 143 ? -2.051 -21.156 4.828 1 98.75 143 ALA A C 1
ATOM 1143 O O . ALA A 1 143 ? -2.279 -19.953 4.859 1 98.75 143 ALA A O 1
ATOM 1144 N N . GLN A 1 144 ? -2.854 -22.047 4.258 1 98.81 144 GLN A N 1
ATOM 1145 C CA . GLN A 1 144 ? -4.125 -21.594 3.709 1 98.81 144 GLN A CA 1
ATOM 1146 C C . GLN A 1 144 ? -5.082 -21.156 4.82 1 98.81 144 GLN A C 1
ATOM 1148 O O . GLN A 1 144 ? -5.781 -20.156 4.691 1 98.81 144 GLN A O 1
ATOM 1153 N N . GLN A 1 145 ? -5.082 -21.906 5.91 1 98.5 145 GLN A N 1
ATOM 1154 C CA . GLN A 1 145 ? -5.883 -21.5 7.059 1 98.5 145 GLN A CA 1
ATOM 1155 C C . GLN A 1 145 ? -5.391 -20.172 7.629 1 98.5 145 GLN A C 1
ATOM 1157 O O . GLN A 1 145 ? -6.191 -19.312 8.008 1 98.5 145 GLN A O 1
ATOM 1162 N N . ASP A 1 146 ? -4.074 -20.062 7.699 1 98.38 146 ASP A N 1
ATOM 1163 C CA . ASP A 1 146 ? -3.488 -18.812 8.172 1 98.38 146 ASP A CA 1
ATOM 1164 C C . ASP A 1 146 ? -3.877 -17.641 7.266 1 98.38 146 ASP A C 1
ATOM 1166 O O . ASP A 1 146 ? -4.098 -16.531 7.742 1 98.38 146 ASP A O 1
ATOM 1170 N N . LYS A 1 147 ? -3.939 -17.891 5.961 1 98.69 147 LYS A N 1
ATOM 1171 C CA . LYS A 1 147 ? -4.367 -16.859 5.031 1 98.69 147 LYS A CA 1
ATOM 1172 C C . LYS A 1 147 ? -5.812 -16.438 5.293 1 98.69 147 LYS A C 1
ATOM 1174 O O . LYS A 1 147 ? -6.133 -15.258 5.297 1 98.69 147 LYS A O 1
ATOM 1179 N N . PHE A 1 148 ? -6.719 -17.438 5.508 1 98.81 148 PHE A N 1
ATOM 1180 C CA . PHE A 1 148 ? -8.102 -17.109 5.824 1 98.81 148 PHE A CA 1
ATOM 1181 C C . PHE A 1 148 ? -8.188 -16.234 7.078 1 98.81 148 PHE A C 1
ATOM 1183 O O . PHE A 1 148 ? -8.875 -15.219 7.094 1 98.81 148 PHE A O 1
ATOM 1190 N N . ASP A 1 149 ? -7.449 -16.656 8.062 1 98.56 149 ASP A N 1
ATOM 1191 C CA . ASP A 1 149 ? -7.426 -15.914 9.32 1 98.56 149 ASP A CA 1
ATOM 1192 C C . ASP A 1 149 ? -6.887 -14.5 9.117 1 98.56 149 ASP A C 1
ATOM 1194 O O . ASP A 1 149 ? -7.445 -13.531 9.648 1 98.56 149 ASP A O 1
ATOM 1198 N N . HIS A 1 150 ? -5.82 -14.414 8.43 1 98.56 150 HIS A N 1
ATOM 1199 C CA . HIS A 1 150 ? -5.18 -13.125 8.172 1 98.56 150 HIS A CA 1
ATOM 1200 C C . HIS A 1 150 ? -6.125 -12.172 7.457 1 98.56 150 HIS A C 1
ATOM 1202 O O . HIS A 1 150 ? -6.191 -10.984 7.797 1 98.56 150 HIS A O 1
ATOM 1208 N N . LEU A 1 151 ? -6.832 -12.688 6.469 1 98.81 151 LEU A N 1
ATOM 1209 C CA . LEU A 1 151 ? -7.82 -11.891 5.754 1 98.81 151 LEU A CA 1
ATOM 1210 C C . LEU A 1 151 ? -8.914 -11.406 6.699 1 98.81 151 LEU A C 1
ATOM 1212 O O . LEU A 1 151 ? -9.289 -10.227 6.672 1 98.81 151 LEU A O 1
ATOM 1216 N N . CYS A 1 152 ? -9.406 -12.312 7.535 1 98.81 152 CYS A N 1
ATOM 1217 C CA . CYS A 1 152 ? -10.477 -11.961 8.461 1 98.81 152 CYS A CA 1
ATOM 1218 C C . CYS A 1 152 ? -10 -10.93 9.484 1 98.81 152 CYS A C 1
ATOM 1220 O O . CYS A 1 152 ? -10.742 -10.008 9.828 1 98.81 152 CYS A O 1
ATOM 1222 N N . ARG A 1 153 ? -8.797 -11.047 9.938 1 98.38 153 ARG A N 1
ATOM 1223 C CA . ARG A 1 153 ? -8.234 -10.094 10.883 1 98.38 153 ARG A CA 1
ATOM 1224 C C . ARG A 1 153 ? -8.062 -8.719 10.234 1 98.38 153 ARG A C 1
ATOM 1226 O O . ARG A 1 153 ? -8.375 -7.695 10.844 1 98.38 153 ARG A O 1
ATOM 1233 N N . LYS A 1 154 ? -7.535 -8.719 9.047 1 98.56 154 LYS A N 1
ATOM 1234 C CA . LYS A 1 154 ? -7.363 -7.457 8.336 1 98.56 154 LYS A CA 1
ATOM 1235 C C . LYS A 1 154 ? -8.703 -6.762 8.117 1 98.56 154 LYS A C 1
ATOM 1237 O O . LYS A 1 154 ? -8.797 -5.535 8.195 1 98.56 154 LYS A O 1
ATOM 1242 N N . LEU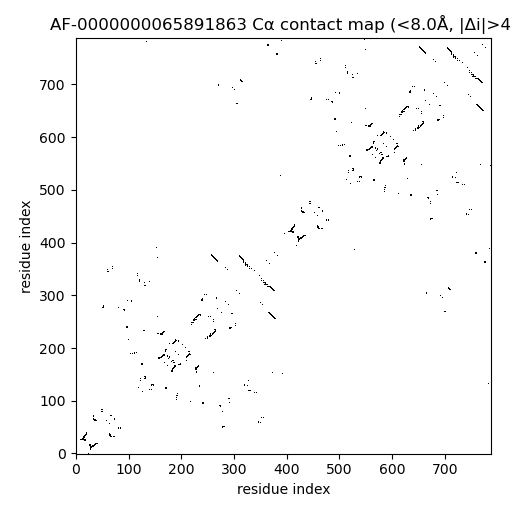 A 1 155 ? -9.703 -7.566 7.898 1 98.75 155 LEU A N 1
ATOM 1243 C CA . LEU A 1 155 ? -11.039 -7.031 7.664 1 98.75 155 LEU A CA 1
ATOM 1244 C C . LEU A 1 155 ? -11.711 -6.652 8.977 1 98.75 155 LEU A C 1
ATOM 1246 O O . LEU A 1 155 ? -12.82 -6.109 8.984 1 98.75 155 LEU A O 1
ATOM 1250 N N . ARG A 1 156 ? -11.094 -6.973 10.102 1 98 156 ARG A N 1
ATOM 1251 C CA . ARG A 1 156 ? -11.688 -6.758 11.422 1 98 156 ARG A CA 1
ATOM 1252 C C . ARG A 1 156 ? -13.078 -7.387 11.5 1 98 156 ARG A C 1
ATOM 1254 O O . ARG A 1 156 ? -14.031 -6.742 11.93 1 98 156 ARG A O 1
ATOM 1261 N N . LEU A 1 157 ? -13.133 -8.57 11.062 1 98.38 157 LEU A N 1
ATOM 1262 C CA . LEU A 1 157 ? -14.406 -9.266 10.992 1 98.38 157 LEU A CA 1
ATOM 1263 C C . LEU A 1 157 ? -14.914 -9.633 12.383 1 98.38 157 LEU A C 1
ATOM 1265 O O . LEU A 1 157 ? -14.188 -10.25 13.172 1 98.38 157 LEU A O 1
ATOM 1269 N N . ASN A 1 158 ? -16.109 -9.234 12.711 1 97.56 158 ASN A N 1
ATOM 1270 C CA . ASN A 1 158 ? -16.75 -9.5 13.992 1 97.56 158 ASN A CA 1
ATOM 1271 C C . ASN A 1 158 ? -17.953 -10.43 13.844 1 97.56 158 ASN A C 1
ATOM 1273 O O . ASN A 1 158 ? -18.469 -10.602 12.742 1 97.56 158 ASN A O 1
ATOM 1277 N N . ALA A 1 159 ? -18.312 -10.977 14.992 1 98.56 159 ALA A N 1
ATOM 1278 C CA . ALA A 1 159 ? -19.516 -11.789 15.008 1 98.56 159 ALA A CA 1
ATOM 1279 C C . ALA A 1 159 ? -20.734 -10.984 14.539 1 98.56 159 ALA A C 1
ATOM 1281 O O . ALA A 1 159 ? -20.922 -9.844 14.969 1 98.56 159 ALA A O 1
ATOM 1282 N N . GLY A 1 160 ? -21.406 -11.578 13.625 1 98.38 160 GLY A N 1
ATOM 1283 C CA . GLY A 1 160 ? -22.625 -10.945 13.141 1 98.38 160 GLY A CA 1
ATOM 1284 C C . GLY A 1 160 ? -22.406 -10.094 11.906 1 98.38 160 GLY A C 1
ATOM 1285 O O . GLY A 1 160 ? -23.359 -9.719 11.227 1 98.38 160 GLY A O 1
ATOM 1286 N N . ASP A 1 161 ? -21.172 -9.781 11.57 1 98.81 161 ASP A N 1
ATOM 1287 C CA . ASP A 1 161 ? -20.906 -9.023 10.352 1 98.81 161 ASP A CA 1
ATOM 1288 C C . ASP A 1 161 ? -21.453 -9.758 9.125 1 98.81 161 ASP A C 1
ATOM 1290 O O . ASP A 1 161 ? -21.5 -10.992 9.109 1 98.81 161 ASP A O 1
ATOM 1294 N N . TYR A 1 162 ? -21.844 -9.039 8.188 1 98.94 162 TYR A N 1
ATOM 1295 C CA . TYR A 1 162 ? -22.219 -9.57 6.883 1 98.94 162 TYR A CA 1
ATOM 1296 C C . TYR A 1 162 ? -21.109 -9.383 5.867 1 98.94 162 TYR A C 1
ATOM 1298 O O . TYR A 1 162 ? -20.828 -8.258 5.445 1 98.94 162 TYR A O 1
ATOM 1306 N N . LEU A 1 163 ? -20.5 -10.516 5.469 1 98.94 163 LEU A N 1
ATOM 1307 C CA . LEU A 1 163 ? -19.328 -10.531 4.594 1 98.94 163 LEU A CA 1
ATOM 1308 C C . LEU A 1 163 ? -19.703 -10.945 3.178 1 98.94 163 LEU A C 1
ATOM 1310 O O . LEU A 1 163 ? -20.375 -11.969 2.986 1 98.94 163 LEU A O 1
ATOM 1314 N N . LEU A 1 164 ? -19.328 -10.117 2.213 1 98.94 164 LEU A N 1
ATOM 1315 C CA . LEU A 1 164 ? -19.406 -10.492 0.806 1 98.94 164 LEU A CA 1
ATOM 1316 C C . LEU A 1 164 ? -18.094 -11.078 0.319 1 98.94 164 LEU A C 1
ATOM 1318 O O . LEU A 1 164 ? -17.047 -10.43 0.413 1 98.94 164 LEU A O 1
ATOM 1322 N N . ASP A 1 165 ? -18.141 -12.312 -0.125 1 98.88 165 ASP A N 1
ATOM 1323 C CA . ASP A 1 165 ? -16.984 -12.992 -0.708 1 98.88 165 ASP A CA 1
ATOM 1324 C C . ASP A 1 165 ? -17.109 -13.078 -2.229 1 98.88 165 ASP A C 1
ATOM 1326 O O . ASP A 1 165 ? -17.75 -14 -2.752 1 98.88 165 ASP A O 1
ATOM 1330 N N . VAL A 1 166 ? -16.438 -12.148 -2.947 1 98.75 166 VAL A N 1
ATOM 1331 C CA . VAL A 1 166 ? -16.516 -12.055 -4.402 1 98.75 166 VAL A CA 1
ATOM 1332 C C . VAL A 1 166 ? -15.516 -13.023 -5.031 1 98.75 166 VAL A C 1
ATOM 1334 O O . VAL A 1 166 ? -14.305 -12.859 -4.891 1 98.75 166 VAL A O 1
ATOM 1337 N N . GLY A 1 167 ? -16.016 -13.93 -5.789 1 97.44 167 GLY A N 1
ATOM 1338 C CA . GLY A 1 167 ? -15.164 -15.031 -6.238 1 97.44 167 GLY A CA 1
ATOM 1339 C C . GLY A 1 167 ? -14.836 -16.016 -5.137 1 97.44 167 GLY A C 1
ATOM 1340 O O . GLY A 1 167 ? -13.664 -16.297 -4.883 1 97.44 167 GLY A O 1
ATOM 1341 N N . CYS A 1 168 ? -15.898 -16.672 -4.605 1 98.19 168 CYS A N 1
ATOM 1342 C CA . CYS A 1 168 ? -15.75 -17.406 -3.35 1 98.19 168 CYS A CA 1
ATOM 1343 C C . CYS A 1 168 ? -15.172 -18.797 -3.59 1 98.19 168 CYS A C 1
ATOM 1345 O O . CYS A 1 168 ? -14.836 -19.5 -2.641 1 98.19 168 CYS A O 1
ATOM 1347 N N . GLY A 1 169 ? -14.992 -19.188 -4.855 1 96.38 169 GLY A N 1
ATOM 1348 C CA . GLY A 1 169 ? -14.5 -20.531 -5.141 1 96.38 169 GLY A CA 1
ATOM 1349 C C . GLY A 1 169 ? -15.352 -21.625 -4.523 1 96.38 169 GLY A C 1
ATOM 1350 O O . GLY A 1 169 ? -16.578 -21.625 -4.672 1 96.38 169 GLY A O 1
ATOM 1351 N N . TRP A 1 170 ? -14.695 -22.562 -3.896 1 97.62 170 TRP A N 1
ATOM 1352 C CA . TRP A 1 170 ? -15.391 -23.688 -3.283 1 97.62 170 TRP A CA 1
ATOM 1353 C C . TRP A 1 170 ? -15.883 -23.328 -1.886 1 97.62 170 TRP A C 1
ATOM 1355 O O . TRP A 1 170 ? -16.281 -24.219 -1.113 1 97.62 170 TRP A O 1
ATOM 1365 N N . GLY A 1 171 ? -15.789 -22.047 -1.503 1 98.38 171 GLY A N 1
ATOM 1366 C CA . GLY A 1 171 ? -16.391 -21.547 -0.277 1 98.38 171 GLY A CA 1
ATOM 1367 C C . GLY A 1 171 ? -15.492 -21.703 0.935 1 98.38 171 GLY A C 1
ATOM 1368 O O . GLY A 1 171 ? -15.961 -21.672 2.072 1 98.38 171 GLY A O 1
ATOM 1369 N N . GLY A 1 172 ? -14.18 -21.938 0.672 1 98.56 172 GLY A N 1
ATOM 1370 C CA . GLY A 1 172 ? -13.281 -22.141 1.791 1 98.56 172 GLY A CA 1
ATOM 1371 C C . GLY A 1 172 ? -13.25 -20.969 2.758 1 98.56 172 GLY A C 1
ATOM 1372 O O . GLY A 1 172 ? -13.43 -21.156 3.965 1 98.56 172 GLY A O 1
ATOM 1373 N N . LEU A 1 173 ? -13.047 -19.766 2.307 1 98.88 173 LEU A N 1
ATOM 1374 C CA . LEU A 1 173 ? -13.008 -18.578 3.146 1 98.88 173 LEU A CA 1
ATOM 1375 C C . LEU A 1 173 ? -14.367 -18.312 3.779 1 98.88 173 LEU A C 1
ATOM 1377 O O . LEU A 1 173 ? -14.453 -17.938 4.949 1 98.88 173 LEU A O 1
ATOM 1381 N N . ALA A 1 174 ? -15.414 -18.516 2.998 1 98.88 174 ALA A N 1
ATOM 1382 C CA . ALA A 1 174 ? -16.766 -18.297 3.5 1 98.88 174 ALA A CA 1
ATOM 1383 C C . ALA A 1 174 ? -17.062 -19.172 4.711 1 98.88 174 ALA A C 1
ATOM 1385 O O . ALA A 1 174 ? -17.547 -18.703 5.734 1 98.88 174 ALA A O 1
ATOM 1386 N N . ARG A 1 175 ? -16.766 -20.469 4.551 1 98.88 175 ARG A N 1
ATOM 1387 C CA . ARG A 1 175 ? -17.016 -21.406 5.641 1 98.88 175 ARG A CA 1
ATOM 1388 C C . ARG A 1 175 ? -16.141 -21.078 6.848 1 98.88 175 ARG A C 1
ATOM 1390 O O . ARG A 1 175 ? -16.609 -21.125 7.988 1 98.88 175 ARG A O 1
ATOM 1397 N N . PHE A 1 176 ? -14.891 -20.703 6.617 1 98.88 176 PHE A N 1
ATOM 1398 C CA . PHE A 1 176 ? -13.969 -20.344 7.691 1 98.88 176 PHE A CA 1
ATOM 1399 C C . PHE A 1 176 ? -14.484 -19.125 8.461 1 98.88 176 PHE A C 1
ATOM 1401 O O . PHE A 1 176 ? -14.516 -19.141 9.695 1 98.88 176 PHE A O 1
ATOM 1408 N N . ALA A 1 177 ? -14.891 -18.078 7.777 1 98.94 177 ALA A N 1
ATOM 1409 C CA . ALA A 1 177 ? -15.391 -16.844 8.391 1 98.94 177 ALA A CA 1
ATOM 1410 C C . ALA A 1 177 ? -16.625 -17.109 9.25 1 98.94 177 ALA A C 1
ATOM 1412 O O . ALA A 1 177 ? -16.766 -16.547 10.336 1 98.94 177 ALA A O 1
ATOM 1413 N N . ALA A 1 178 ? -17.469 -17.938 8.727 1 98.88 178 ALA A N 1
ATOM 1414 C CA . ALA A 1 178 ? -18.688 -18.281 9.469 1 98.88 178 ALA A CA 1
ATOM 1415 C C . ALA A 1 178 ? -18.344 -19.094 10.719 1 98.88 178 ALA A C 1
ATOM 1417 O O . ALA A 1 178 ? -18.859 -18.812 11.805 1 98.88 178 ALA A O 1
ATOM 1418 N N . ARG A 1 179 ? -17.469 -20.078 10.57 1 98.56 179 ARG A N 1
ATOM 1419 C CA . ARG A 1 179 ? -17.156 -21.016 11.656 1 98.56 179 ARG A CA 1
ATOM 1420 C C . ARG A 1 179 ? -16.328 -20.328 12.734 1 98.56 179 ARG A C 1
ATOM 1422 O O . ARG A 1 179 ? -16.625 -20.469 13.93 1 98.56 179 ARG A O 1
ATOM 1429 N N . GLU A 1 180 ? -15.289 -19.594 12.352 1 98.56 180 GLU A N 1
ATOM 1430 C CA . GLU A 1 180 ? -14.289 -19.109 13.297 1 98.56 180 GLU A CA 1
ATOM 1431 C C . GLU A 1 180 ? -14.625 -17.703 13.781 1 98.56 180 GLU A C 1
ATOM 1433 O O . GLU A 1 180 ? -14.227 -17.297 14.875 1 98.56 180 GLU A O 1
ATOM 1438 N N . TYR A 1 181 ? -15.438 -16.922 12.992 1 98.62 181 TYR A N 1
ATOM 1439 C CA . TYR A 1 181 ? -15.68 -15.523 13.344 1 98.62 181 TYR A CA 1
ATOM 1440 C C . TYR A 1 181 ? -17.172 -15.266 13.516 1 98.62 181 TYR A C 1
ATOM 1442 O O . TYR A 1 181 ? -17.578 -14.141 13.797 1 98.62 181 TYR A O 1
ATOM 1450 N N . ASP A 1 182 ? -17.969 -16.297 13.289 1 98.69 182 ASP A N 1
ATOM 1451 C CA . ASP A 1 182 ? -19.406 -16.234 13.453 1 98.69 182 ASP A CA 1
ATOM 1452 C C . ASP A 1 182 ? -20.016 -15.164 12.555 1 98.69 182 ASP A C 1
ATOM 1454 O O . ASP A 1 182 ? -20.938 -14.445 12.961 1 98.69 182 ASP A O 1
ATOM 1458 N N . ALA A 1 183 ? -19.484 -14.992 11.367 1 98.81 183 ALA A N 1
ATOM 1459 C CA . ALA A 1 183 ? -19.984 -14.031 10.383 1 98.81 183 ALA A CA 1
ATOM 1460 C C . ALA A 1 183 ? -21.078 -14.656 9.523 1 98.81 183 ALA A C 1
ATOM 1462 O O . ALA A 1 183 ? -21.172 -15.875 9.414 1 98.81 183 ALA A O 1
ATOM 1463 N N . LYS A 1 184 ? -21.906 -13.805 9.023 1 98.88 184 LYS A N 1
ATOM 1464 C CA . LYS A 1 184 ? -22.75 -14.172 7.895 1 98.88 184 LYS A CA 1
ATOM 1465 C C . LYS A 1 184 ? -22.047 -13.898 6.566 1 98.88 184 LYS A C 1
ATOM 1467 O O . LYS A 1 184 ? -21.422 -12.852 6.398 1 98.88 184 LYS A O 1
ATOM 1472 N N . VAL A 1 185 ? -22.141 -14.891 5.664 1 98.94 185 VAL A N 1
ATOM 1473 C CA . VAL A 1 185 ? -21.344 -14.727 4.449 1 98.94 185 VAL A CA 1
ATOM 1474 C C . VAL A 1 185 ? -22.219 -14.93 3.221 1 98.94 185 VAL A C 1
ATOM 1476 O O . VAL A 1 185 ? -23.016 -15.883 3.168 1 98.94 185 VAL A O 1
ATOM 1479 N N . PHE A 1 186 ? -22.141 -14 2.32 1 98.94 186 PHE A N 1
ATOM 1480 C CA . PHE A 1 186 ? -22.656 -14.141 0.964 1 98.94 186 PHE A CA 1
ATOM 1481 C C . PHE A 1 186 ? -21.516 -14.297 -0.036 1 98.94 186 PHE A C 1
ATOM 1483 O O . PHE A 1 186 ? -20.734 -13.375 -0.236 1 98.94 186 PHE A O 1
ATOM 1490 N N . GLY A 1 187 ? -21.422 -15.508 -0.626 1 98.81 187 GLY A N 1
ATOM 1491 C CA . GLY A 1 187 ? -20.375 -15.773 -1.594 1 98.81 187 GLY A CA 1
ATOM 1492 C C . GLY A 1 187 ? -20.891 -15.922 -3.012 1 98.81 187 GLY A C 1
ATOM 1493 O O . GLY A 1 187 ? -21.953 -16.5 -3.234 1 98.81 187 GLY A O 1
ATOM 1494 N N . ILE A 1 188 ? -20.078 -15.383 -3.943 1 98.56 188 ILE A N 1
ATOM 1495 C CA . ILE A 1 188 ? -20.516 -15.492 -5.332 1 98.56 188 ILE A CA 1
ATOM 1496 C C . ILE A 1 188 ? -19.406 -16.125 -6.172 1 98.56 188 ILE A C 1
ATOM 1498 O O . ILE A 1 188 ? -18.219 -15.891 -5.914 1 98.56 188 ILE A O 1
ATOM 1502 N N . THR A 1 189 ? -19.734 -16.906 -7.117 1 96.5 189 THR A N 1
ATOM 1503 C CA . THR A 1 189 ? -18.844 -17.516 -8.102 1 96.5 189 THR A CA 1
ATOM 1504 C C . THR A 1 189 ? -19.547 -17.641 -9.453 1 96.5 189 THR A C 1
ATOM 1506 O O . THR A 1 189 ? -20.75 -17.422 -9.562 1 96.5 189 THR A O 1
ATOM 1509 N N . LEU A 1 190 ? -18.75 -17.859 -10.508 1 93.56 190 LEU A N 1
ATOM 1510 C CA . LEU A 1 190 ? -19.312 -18.062 -11.836 1 93.56 190 LEU A CA 1
ATOM 1511 C C . LEU A 1 190 ? -19.234 -19.531 -12.234 1 93.56 190 LEU A C 1
ATOM 1513 O O . LEU A 1 190 ? -19.75 -19.938 -13.281 1 93.56 190 LEU A O 1
ATOM 1517 N N . SER A 1 191 ? -18.594 -20.344 -11.383 1 92.25 191 SER A N 1
ATOM 1518 C CA . SER A 1 191 ? -18.406 -21.766 -11.68 1 92.25 191 SER A CA 1
ATOM 1519 C C . SER A 1 191 ? -19.484 -22.609 -11.023 1 92.25 191 SER A C 1
ATOM 1521 O O . SER A 1 191 ? -19.562 -22.672 -9.797 1 92.25 191 SER A O 1
ATOM 1523 N N . LYS A 1 192 ? -20.188 -23.375 -11.828 1 93.19 192 LYS A N 1
ATOM 1524 C CA . LYS A 1 192 ? -21.25 -24.234 -11.32 1 93.19 192 LYS A CA 1
ATOM 1525 C C . LYS A 1 192 ? -20.672 -25.375 -10.5 1 93.19 192 LYS A C 1
ATOM 1527 O O . LYS A 1 192 ? -21.281 -25.797 -9.5 1 93.19 192 LYS A O 1
ATOM 1532 N N . GLU A 1 193 ? -19.5 -25.844 -10.961 1 93 193 GLU A N 1
ATOM 1533 C CA . GLU A 1 193 ? -18.859 -26.953 -10.242 1 93 193 GLU A CA 1
ATOM 1534 C C . GLU A 1 193 ? -18.359 -26.5 -8.875 1 93 193 GLU A C 1
ATOM 1536 O O . GLU A 1 193 ? -18.5 -27.234 -7.891 1 93 193 GLU A O 1
ATOM 1541 N N . GLN A 1 194 ? -17.844 -25.297 -8.797 1 95.06 194 GLN A N 1
ATOM 1542 C CA . GLN A 1 194 ? -17.422 -24.75 -7.52 1 95.06 194 GLN A CA 1
ATOM 1543 C C . GLN A 1 194 ? -18.609 -24.547 -6.582 1 95.06 194 GLN A C 1
ATOM 1545 O O . GLN A 1 194 ? -18.547 -24.922 -5.406 1 95.06 194 GLN A O 1
ATOM 1550 N N . LEU A 1 195 ? -19.688 -24.031 -7.145 1 96.69 195 LEU A N 1
ATOM 1551 C CA . LEU A 1 195 ? -20.875 -23.75 -6.344 1 96.69 195 LEU A CA 1
ATOM 1552 C C . LEU A 1 195 ? -21.453 -25.047 -5.766 1 96.69 195 LEU A C 1
ATOM 1554 O O . LEU A 1 195 ? -21.781 -25.094 -4.578 1 96.69 195 LEU A O 1
ATOM 1558 N N . LYS A 1 196 ? -21.594 -26.016 -6.613 1 96.94 196 LYS A N 1
ATOM 1559 C CA . LYS A 1 196 ? -22.172 -27.281 -6.199 1 96.94 196 LYS A CA 1
ATOM 1560 C C . LYS A 1 196 ? -21.406 -27.891 -5.02 1 96.94 196 LYS A C 1
ATOM 1562 O O . LYS A 1 196 ? -22 -28.188 -3.982 1 96.94 196 LYS A O 1
ATOM 1567 N N . LEU A 1 197 ? -20.125 -28 -5.191 1 97.19 197 LEU A N 1
ATOM 1568 C CA . LEU A 1 197 ? -19.312 -28.578 -4.117 1 97.19 197 LEU A CA 1
ATOM 1569 C C . LEU A 1 197 ? -19.297 -27.656 -2.902 1 97.19 197 LEU A C 1
ATOM 1571 O O . LEU A 1 197 ? -19.344 -28.125 -1.762 1 97.19 197 LEU A O 1
ATOM 1575 N N . GLY A 1 198 ? -19.203 -26.359 -3.115 1 97.94 198 GLY A N 1
ATOM 1576 C CA . GLY A 1 198 ? -19.219 -25.406 -2.02 1 97.94 198 GLY A CA 1
ATOM 1577 C C . GLY A 1 198 ? -20.469 -25.516 -1.161 1 97.94 198 GLY A C 1
ATOM 1578 O O . GLY A 1 198 ? -20.391 -25.547 0.068 1 97.94 198 GLY A O 1
ATOM 1579 N N . ARG A 1 199 ? -21.609 -25.625 -1.781 1 98.56 199 ARG A N 1
ATOM 1580 C CA . ARG A 1 199 ? -22.859 -25.75 -1.057 1 98.56 199 ARG A CA 1
ATOM 1581 C C . ARG A 1 199 ? -22.953 -27.062 -0.295 1 98.56 199 ARG A C 1
ATOM 1583 O O . ARG A 1 199 ? -23.484 -27.109 0.813 1 98.56 199 ARG A O 1
ATOM 1590 N N . GLN A 1 200 ? -22.469 -28.094 -0.947 1 98.44 200 GLN A N 1
ATOM 1591 C CA . GLN A 1 200 ? -22.406 -29.391 -0.262 1 98.44 200 GLN A CA 1
ATOM 1592 C C . GLN A 1 200 ? -21.594 -29.297 1.021 1 98.44 200 GLN A C 1
ATOM 1594 O O . GLN A 1 200 ? -21.984 -29.828 2.059 1 98.44 200 GLN A O 1
ATOM 1599 N N . ARG A 1 201 ? -20.5 -28.656 0.923 1 98.38 201 ARG A N 1
ATOM 1600 C CA . ARG A 1 201 ? -19.609 -28.516 2.072 1 98.38 201 ARG A CA 1
ATOM 1601 C C . ARG A 1 201 ? -20.25 -27.641 3.152 1 98.38 201 ARG A C 1
ATOM 1603 O O . ARG A 1 201 ? -20.125 -27.938 4.344 1 98.38 201 ARG A O 1
ATOM 1610 N N . VAL A 1 202 ? -20.891 -26.578 2.738 1 98.75 202 VAL A N 1
ATOM 1611 C CA . VAL A 1 202 ? -21.594 -25.703 3.672 1 98.75 202 VAL A CA 1
ATOM 1612 C C . VAL A 1 202 ? -22.625 -26.5 4.461 1 98.75 202 VAL A C 1
ATOM 1614 O O . VAL A 1 202 ? -22.703 -26.391 5.684 1 98.75 202 VAL A O 1
ATOM 1617 N N . LYS A 1 203 ? -23.391 -27.312 3.77 1 98.56 203 LYS A N 1
ATOM 1618 C CA . LYS A 1 203 ? -24.406 -28.156 4.395 1 98.56 203 LYS A CA 1
ATOM 1619 C C . LYS A 1 203 ? -23.781 -29.172 5.336 1 98.56 203 LYS A C 1
ATOM 1621 O O . LYS A 1 203 ? -24.25 -29.375 6.457 1 98.56 203 LYS A O 1
ATOM 1626 N N . ALA A 1 204 ? -22.75 -29.797 4.859 1 98.44 204 ALA A N 1
ATOM 1627 C CA . ALA A 1 204 ? -22.094 -30.844 5.633 1 98.44 204 ALA A CA 1
ATOM 1628 C C . ALA A 1 204 ? -21.562 -30.297 6.953 1 98.44 204 ALA A C 1
ATOM 1630 O O . ALA A 1 204 ? -21.531 -31.016 7.957 1 98.44 204 ALA A O 1
ATOM 1631 N N . GLU A 1 205 ? -21.219 -29.031 6.945 1 98.25 205 GLU A N 1
ATOM 1632 C CA . GLU A 1 205 ? -20.656 -28.422 8.141 1 98.25 205 GLU A CA 1
ATOM 1633 C C . GLU A 1 205 ? -21.719 -27.734 8.984 1 98.25 205 GLU A C 1
ATOM 1635 O O . GLU A 1 205 ? -21.422 -27.109 10 1 98.25 205 GLU A O 1
ATOM 1640 N N . GLY A 1 206 ? -22.938 -27.766 8.555 1 98.44 206 GLY A N 1
ATOM 1641 C CA . GLY A 1 206 ? -24.047 -27.188 9.305 1 98.44 206 GLY A CA 1
ATOM 1642 C C . GLY A 1 206 ? -24.047 -25.672 9.266 1 98.44 206 GLY A C 1
ATOM 1643 O O . GLY A 1 206 ? -24.422 -25.016 10.242 1 98.44 206 GLY A O 1
ATOM 1644 N N . LEU A 1 207 ? -23.578 -25.062 8.18 1 98.69 207 LEU A N 1
ATOM 1645 C CA . LEU A 1 207 ? -23.406 -23.625 8.109 1 98.69 207 LEU A CA 1
ATOM 1646 C C . LEU A 1 207 ? -24.453 -22.984 7.191 1 98.69 207 LEU A C 1
ATOM 1648 O O . LEU A 1 207 ? -24.281 -21.844 6.758 1 98.69 207 LEU A O 1
ATOM 1652 N N . THR A 1 208 ? -25.531 -23.672 6.914 1 98.38 208 THR A N 1
ATOM 1653 C CA . THR A 1 208 ? -26.5 -23.234 5.91 1 98.38 208 THR A CA 1
ATOM 1654 C C . THR A 1 208 ? -27.188 -21.953 6.355 1 98.38 208 THR A C 1
ATOM 1656 O O . THR A 1 208 ? -27.656 -21.172 5.523 1 98.38 208 THR A O 1
ATOM 1659 N N . ASP A 1 209 ? -27.219 -21.703 7.637 1 98.25 209 ASP A N 1
ATOM 1660 C CA . ASP A 1 209 ? -27.891 -20.516 8.148 1 98.25 209 ASP A CA 1
ATOM 1661 C C . ASP A 1 209 ? -26.969 -19.297 8.055 1 98.25 209 ASP A C 1
ATOM 1663 O O . ASP A 1 209 ? -27.422 -18.156 8.164 1 98.25 209 ASP A O 1
ATOM 1667 N N . LYS A 1 210 ? -25.703 -19.484 7.84 1 98.69 210 LYS A N 1
ATOM 1668 C CA . LYS A 1 210 ? -24.734 -18.391 7.895 1 98.69 210 LYS A CA 1
ATOM 1669 C C . LYS A 1 210 ? -24.109 -18.141 6.523 1 98.69 210 LYS A C 1
ATOM 1671 O O . LYS A 1 210 ? -23.625 -17.047 6.242 1 98.69 210 LYS A O 1
ATOM 1676 N N . VAL A 1 211 ? -24.031 -19.141 5.715 1 98.94 211 VAL A N 1
ATOM 1677 C CA . VAL A 1 211 ? -23.312 -19.031 4.449 1 98.94 211 VAL A CA 1
ATOM 1678 C C . VAL A 1 211 ? -24.281 -19.266 3.287 1 98.94 211 VAL A C 1
ATOM 1680 O O . VAL A 1 211 ? -24.938 -20.297 3.207 1 98.94 211 VAL A O 1
ATOM 1683 N N . ASP A 1 212 ? -24.391 -18.297 2.43 1 98.88 212 ASP A N 1
ATOM 1684 C CA . ASP A 1 212 ? -25.156 -18.375 1.194 1 98.88 212 ASP A CA 1
ATOM 1685 C C . ASP A 1 212 ? -24.266 -18.188 -0.027 1 98.88 212 ASP A C 1
ATOM 1687 O O . ASP A 1 212 ? -23.734 -17.094 -0.251 1 98.88 212 ASP A O 1
ATOM 1691 N N . LEU A 1 213 ? -24.047 -19.234 -0.782 1 98.88 213 LEU A N 1
ATOM 1692 C CA . LEU A 1 213 ? -23.25 -19.188 -2.002 1 98.88 213 LEU A CA 1
ATOM 1693 C C . LEU A 1 213 ? -24.156 -19.188 -3.236 1 98.88 213 LEU A C 1
ATOM 1695 O O . LEU A 1 213 ? -25.109 -19.969 -3.311 1 98.88 213 LEU A O 1
ATOM 1699 N N . GLN A 1 214 ? -23.797 -18.328 -4.238 1 98.62 214 GLN A N 1
ATOM 1700 C CA . GLN A 1 214 ? -24.641 -18.219 -5.426 1 98.62 214 GLN A CA 1
ATOM 1701 C C . GLN A 1 214 ? -23.797 -18 -6.68 1 98.62 214 GLN A C 1
ATOM 1703 O O . GLN A 1 214 ? -22.656 -17.547 -6.594 1 98.62 214 GLN A O 1
ATOM 1708 N N . ILE A 1 215 ? -24.438 -18.406 -7.801 1 97.38 215 ILE A N 1
ATOM 1709 C CA . ILE A 1 215 ? -23.906 -17.953 -9.086 1 97.38 215 ILE A CA 1
ATOM 1710 C C . ILE A 1 215 ? -24.297 -16.5 -9.32 1 97.38 215 ILE A C 1
ATOM 1712 O O . ILE A 1 215 ? -25.484 -16.188 -9.398 1 97.38 215 ILE A O 1
ATOM 1716 N N . LEU A 1 216 ? -23.328 -15.664 -9.367 1 96.81 216 LEU A N 1
ATOM 1717 C CA . LEU A 1 216 ? -23.594 -14.242 -9.57 1 96.81 216 LEU A CA 1
ATOM 1718 C C . LEU A 1 216 ? -22.344 -13.531 -10.094 1 96.81 216 LEU A C 1
ATOM 1720 O O . LEU A 1 216 ? -21.234 -13.781 -9.609 1 96.81 216 LEU A O 1
ATOM 1724 N N . ASP A 1 217 ? -22.531 -12.773 -11.156 1 96.12 217 ASP A N 1
ATOM 1725 C CA . ASP A 1 217 ? -21.469 -11.898 -11.656 1 96.12 217 ASP A CA 1
ATOM 1726 C C . ASP A 1 217 ? -21.312 -10.664 -10.758 1 96.12 217 ASP A C 1
ATOM 1728 O O . ASP A 1 217 ? -22.297 -10.086 -10.312 1 96.12 217 ASP A O 1
ATOM 1732 N N . TYR A 1 218 ? -20.062 -10.258 -10.516 1 97 218 TYR A N 1
ATOM 1733 C CA . TYR A 1 218 ? -19.828 -9.109 -9.633 1 97 218 TYR A CA 1
ATOM 1734 C C . TYR A 1 218 ? -20.578 -7.883 -10.125 1 97 218 TYR A C 1
ATOM 1736 O O . TYR A 1 218 ? -20.938 -7.016 -9.336 1 97 218 TYR A O 1
ATOM 1744 N N . ARG A 1 219 ? -20.859 -7.73 -11.453 1 97.38 219 ARG A N 1
ATOM 1745 C CA . ARG A 1 219 ? -21.531 -6.594 -12.07 1 97.38 219 ARG A CA 1
ATOM 1746 C C . ARG A 1 219 ? -23 -6.543 -11.656 1 97.38 219 ARG A C 1
ATOM 1748 O O . ARG A 1 219 ? -23.672 -5.523 -11.844 1 97.38 219 ARG A O 1
ATOM 1755 N N . ASP A 1 220 ? -23.5 -7.617 -11.031 1 97.81 220 ASP A N 1
ATOM 1756 C CA . ASP A 1 220 ? -24.891 -7.695 -10.633 1 97.81 220 ASP A CA 1
ATOM 1757 C C . ASP A 1 220 ? -25.031 -7.637 -9.109 1 97.81 220 ASP A C 1
ATOM 1759 O O . ASP A 1 220 ? -26.109 -7.898 -8.57 1 97.81 220 ASP A O 1
ATOM 1763 N N . LEU A 1 221 ? -23.969 -7.336 -8.414 1 97.62 221 LEU A N 1
ATOM 1764 C CA . LEU A 1 221 ? -24 -7.215 -6.965 1 97.62 221 LEU A CA 1
ATOM 1765 C C . LEU A 1 221 ? -25 -6.148 -6.527 1 97.62 221 LEU A C 1
ATOM 1767 O O . LEU A 1 221 ? -25.125 -5.102 -7.168 1 97.62 221 LEU A O 1
ATOM 1771 N N . PRO A 1 222 ? -25.656 -6.391 -5.391 1 97 222 PRO A N 1
ATOM 1772 C CA . PRO A 1 222 ? -26.5 -5.312 -4.855 1 97 222 PRO A CA 1
ATOM 1773 C C . PRO A 1 222 ? -25.688 -4.062 -4.504 1 97 222 PRO A C 1
ATOM 1775 O O . PRO A 1 222 ? -24.562 -4.168 -4.012 1 97 222 PRO A O 1
ATOM 1778 N N . GLN A 1 223 ? -26.297 -2.959 -4.754 1 98.12 223 GLN A N 1
ATOM 1779 C CA . GLN A 1 223 ? -25.609 -1.689 -4.52 1 98.12 223 GLN A CA 1
ATOM 1780 C C . GLN A 1 223 ? -26.281 -0.904 -3.396 1 98.12 223 GLN A C 1
ATOM 1782 O O . GLN A 1 223 ? -26.484 0.305 -3.516 1 98.12 223 GLN A O 1
ATOM 1787 N N . ASP A 1 224 ? -26.672 -1.57 -2.344 1 98.38 224 ASP A N 1
ATOM 1788 C CA . ASP A 1 224 ? -27.422 -0.94 -1.263 1 98.38 224 ASP A CA 1
ATOM 1789 C C . ASP A 1 224 ? -26.594 -0.873 0.016 1 98.38 224 ASP A C 1
ATOM 1791 O O . ASP A 1 224 ? -27.125 -0.595 1.094 1 98.38 224 ASP A O 1
ATOM 1795 N N . GLY A 1 225 ? -25.359 -1.161 -0.037 1 98.5 225 GLY A N 1
ATOM 1796 C CA . GLY A 1 225 ? -24.469 -1.06 1.104 1 98.5 225 GLY A CA 1
ATOM 1797 C C . GLY A 1 225 ? -24.812 -2.02 2.225 1 98.5 225 GLY A C 1
ATOM 1798 O O . GLY A 1 225 ? -24.672 -1.688 3.404 1 98.5 225 GLY A O 1
ATOM 1799 N N . ARG A 1 226 ? -25.234 -3.168 1.893 1 98.62 226 ARG A N 1
ATOM 1800 C CA . ARG A 1 226 ? -25.766 -4.047 2.934 1 98.62 226 ARG A CA 1
ATOM 1801 C C . ARG A 1 226 ? -24.641 -4.816 3.619 1 98.62 226 ARG A C 1
ATOM 1803 O O . ARG A 1 226 ? -24.828 -5.379 4.699 1 98.62 226 ARG A O 1
ATOM 1810 N N . PHE A 1 227 ? -23.469 -4.82 3.031 1 98.94 227 PHE A N 1
ATOM 1811 C CA . PHE A 1 227 ? -22.406 -5.645 3.598 1 98.94 227 PHE A CA 1
ATOM 1812 C C . PHE A 1 227 ? -21.516 -4.82 4.52 1 98.94 227 PHE A C 1
ATOM 1814 O O . PHE A 1 227 ? -21.203 -3.668 4.215 1 98.94 227 PHE A O 1
ATOM 1821 N N . ASP A 1 228 ? -21.094 -5.426 5.637 1 98.88 228 ASP A N 1
ATOM 1822 C CA . ASP A 1 228 ? -20.125 -4.809 6.543 1 98.88 228 ASP A CA 1
ATOM 1823 C C . ASP A 1 228 ? -18.703 -4.867 5.969 1 98.88 228 ASP A C 1
ATOM 1825 O O . ASP A 1 228 ? -17.922 -3.943 6.156 1 98.88 228 ASP A O 1
ATOM 1829 N N . LYS A 1 229 ? -18.438 -5.996 5.371 1 98.94 229 LYS A N 1
ATOM 1830 C CA . LYS A 1 229 ? -17.125 -6.262 4.797 1 98.94 229 LYS A CA 1
ATOM 1831 C C . LYS A 1 229 ? -17.25 -6.906 3.42 1 98.94 229 LYS A C 1
ATOM 1833 O O . LYS A 1 229 ? -18.188 -7.656 3.16 1 98.94 229 LYS A O 1
ATOM 1838 N N . VAL A 1 230 ? -16.297 -6.613 2.543 1 98.94 230 VAL A N 1
ATOM 1839 C CA . VAL A 1 230 ? -16.188 -7.223 1.222 1 98.94 230 VAL A CA 1
ATOM 1840 C C . VAL A 1 230 ? -14.773 -7.758 1.011 1 98.94 230 VAL A C 1
ATOM 1842 O O . VAL A 1 230 ? -13.797 -7.082 1.321 1 98.94 230 VAL A O 1
ATOM 1845 N N . VAL A 1 231 ? -14.695 -8.953 0.543 1 98.94 231 VAL A N 1
ATOM 1846 C CA . VAL A 1 231 ? -13.391 -9.539 0.239 1 98.94 231 VAL A CA 1
ATOM 1847 C C . VAL A 1 231 ? -13.422 -10.18 -1.147 1 98.94 231 VAL A C 1
ATOM 1849 O O . VAL A 1 231 ? -14.43 -10.773 -1.538 1 98.94 231 VAL A O 1
ATOM 1852 N N . SER A 1 232 ? -12.438 -9.891 -1.915 1 98.75 232 SER A N 1
ATOM 1853 C CA . SER A 1 232 ? -12.195 -10.477 -3.229 1 98.75 232 SER A CA 1
ATOM 1854 C C . SER A 1 232 ? -10.805 -11.109 -3.303 1 98.75 232 SER A C 1
ATOM 1856 O O . SER A 1 232 ? -9.797 -10.406 -3.316 1 98.75 232 SER A O 1
ATOM 1858 N N . VAL A 1 233 ? -10.75 -12.422 -3.391 1 98.5 233 VAL A N 1
ATOM 1859 C CA . VAL A 1 233 ? -9.477 -13.133 -3.365 1 98.5 233 VAL A CA 1
ATOM 1860 C C . VAL A 1 233 ? -9.258 -13.844 -4.699 1 98.5 233 VAL A C 1
ATOM 1862 O O . VAL A 1 233 ? -9.945 -14.812 -5.02 1 98.5 233 VAL A O 1
ATOM 1865 N N . GLY A 1 234 ? -8.266 -13.375 -5.434 1 95.62 234 GLY A N 1
ATOM 1866 C CA . GLY A 1 234 ? -7.918 -14.023 -6.691 1 95.62 234 GLY A CA 1
ATOM 1867 C C . GLY A 1 234 ? -9 -13.891 -7.746 1 95.62 234 GLY A C 1
ATOM 1868 O O . GLY A 1 234 ? -9.188 -14.797 -8.562 1 95.62 234 GLY A O 1
ATOM 1869 N N . MET A 1 235 ? -9.734 -12.938 -7.664 1 91.88 235 MET A N 1
ATOM 1870 C CA . MET A 1 235 ? -10.867 -12.758 -8.57 1 91.88 235 MET A CA 1
ATOM 1871 C C . MET A 1 235 ? -10.594 -11.633 -9.57 1 91.88 235 MET A C 1
ATOM 1873 O O . MET A 1 235 ? -10.953 -11.734 -10.742 1 91.88 235 MET A O 1
ATOM 1877 N N . PHE A 1 236 ? -9.898 -10.523 -9.094 1 89.75 236 PHE A N 1
ATOM 1878 C CA . PHE A 1 236 ? -9.875 -9.32 -9.93 1 89.75 236 PHE A CA 1
ATOM 1879 C C . PHE A 1 236 ? -8.969 -9.523 -11.141 1 89.75 236 PHE A C 1
ATOM 1881 O O . PHE A 1 236 ? -9.039 -8.758 -12.109 1 89.75 236 PHE A O 1
ATOM 1888 N N . GLU A 1 237 ? -8.188 -10.617 -11.195 1 88.75 237 GLU A N 1
ATOM 1889 C CA . GLU A 1 237 ? -7.402 -11 -12.367 1 88.75 237 GLU A CA 1
ATOM 1890 C C . GLU A 1 237 ? -8.297 -11.234 -13.578 1 88.75 237 GLU A C 1
ATOM 1892 O O . GLU A 1 237 ? -7.836 -11.148 -14.719 1 88.75 237 GLU A O 1
ATOM 1897 N N . HIS A 1 238 ? -9.492 -11.508 -13.312 1 87.62 238 HIS A N 1
ATOM 1898 C CA . HIS A 1 238 ? -10.43 -11.867 -14.367 1 87.62 238 HIS A CA 1
ATOM 1899 C C . HIS A 1 238 ? -11.25 -10.656 -14.805 1 87.62 238 HIS A C 1
ATOM 1901 O O . HIS A 1 238 ? -12.055 -10.75 -15.734 1 87.62 238 HIS A O 1
ATOM 1907 N N . VAL A 1 239 ? -11.094 -9.562 -14.164 1 88.81 239 VAL A N 1
ATOM 1908 C CA . VAL A 1 239 ? -11.914 -8.375 -14.391 1 88.81 239 VAL A CA 1
ATOM 1909 C C . VAL A 1 239 ? -11.469 -7.688 -15.68 1 88.81 239 VAL A C 1
ATOM 1911 O O . VAL A 1 239 ? -12.297 -7.266 -16.484 1 88.81 239 VAL A O 1
ATOM 1914 N N . GLY A 1 240 ? -10.156 -7.691 -15.891 1 86.31 240 GLY A N 1
ATOM 1915 C CA . GLY A 1 240 ? -9.594 -6.945 -17 1 86.31 240 GLY A CA 1
ATOM 1916 C C . GLY A 1 240 ? -9.461 -5.461 -16.719 1 86.31 240 GLY A C 1
ATOM 1917 O O . GLY A 1 240 ? -10.258 -4.891 -15.977 1 86.31 240 GLY A O 1
ATOM 1918 N N . HIS A 1 241 ? -8.547 -4.824 -17.391 1 87.69 241 HIS A N 1
ATOM 1919 C CA . HIS A 1 241 ? -8.219 -3.42 -17.172 1 87.69 241 HIS A CA 1
ATOM 1920 C C . HIS A 1 241 ? -9.406 -2.52 -17.469 1 87.69 241 HIS A C 1
ATOM 1922 O O . HIS A 1 241 ? -9.68 -1.568 -16.734 1 87.69 241 HIS A O 1
ATOM 1928 N N . ALA A 1 242 ? -10.109 -2.846 -18.484 1 87.62 242 ALA A N 1
ATOM 1929 C CA . ALA A 1 242 ? -11.195 -1.991 -18.969 1 87.62 242 ALA A CA 1
ATOM 1930 C C . ALA A 1 242 ? -12.336 -1.931 -17.953 1 87.62 242 ALA A C 1
ATOM 1932 O O . ALA A 1 242 ? -13.07 -0.945 -17.906 1 87.62 242 ALA A O 1
ATOM 1933 N N . ASN A 1 243 ? -12.43 -2.975 -17.141 1 93.12 243 ASN A N 1
ATOM 1934 C CA . ASN A 1 243 ? -13.555 -3.055 -16.219 1 93.12 243 ASN A CA 1
ATOM 1935 C C . ASN A 1 243 ? -13.125 -2.76 -14.781 1 93.12 243 ASN A C 1
ATOM 1937 O O . ASN A 1 243 ? -13.922 -2.893 -13.852 1 93.12 243 ASN A O 1
ATOM 1941 N N . LEU A 1 244 ? -11.938 -2.332 -14.648 1 94.31 244 LEU A N 1
ATOM 1942 C CA . LEU A 1 244 ? -11.406 -2.145 -13.305 1 94.31 244 LEU A CA 1
ATOM 1943 C C . LEU A 1 244 ? -12.195 -1.073 -12.555 1 94.31 244 LEU A C 1
ATOM 1945 O O . LEU A 1 244 ? -12.508 -1.239 -11.375 1 94.31 244 LEU A O 1
ATOM 1949 N N . ALA A 1 245 ? -12.492 0.016 -13.211 1 96.12 245 ALA A N 1
ATOM 1950 C CA . ALA A 1 245 ? -13.258 1.092 -12.594 1 96.12 245 ALA A CA 1
ATOM 1951 C C . ALA A 1 245 ? -14.633 0.6 -12.148 1 96.12 245 ALA A C 1
ATOM 1953 O O . ALA A 1 245 ? -15.062 0.861 -11.023 1 96.12 245 ALA A O 1
ATOM 1954 N N . LEU A 1 246 ? -15.297 -0.123 -13.055 1 97.06 246 LEU A N 1
ATOM 1955 C CA . LEU A 1 246 ? -16.609 -0.669 -12.734 1 97.06 246 LEU A CA 1
ATOM 1956 C C . LEU A 1 246 ? -16.531 -1.635 -11.555 1 97.06 246 LEU A C 1
ATOM 1958 O O . LEU A 1 246 ? -17.359 -1.591 -10.648 1 97.06 246 LEU A O 1
ATOM 1962 N N . TYR A 1 247 ? -15.57 -2.531 -11.602 1 97.62 247 TYR A N 1
ATOM 1963 C CA . TYR A 1 247 ? -15.336 -3.482 -10.516 1 97.62 247 TYR A CA 1
ATOM 1964 C C . TYR A 1 247 ? -15.234 -2.768 -9.18 1 97.62 247 TYR A C 1
ATOM 1966 O O . TYR A 1 247 ? -15.938 -3.123 -8.227 1 97.62 247 TYR A O 1
ATOM 1974 N N . CYS A 1 248 ? -14.469 -1.701 -9.086 1 98.62 248 CYS A N 1
ATOM 1975 C CA . CYS A 1 248 ? -14.258 -0.973 -7.836 1 98.62 248 CYS A CA 1
ATOM 1976 C C . CYS A 1 248 ? -15.523 -0.237 -7.418 1 98.62 248 CYS A C 1
ATOM 1978 O O . CYS A 1 248 ? -15.844 -0.165 -6.227 1 98.62 248 CYS A O 1
ATOM 1980 N N . GLN A 1 249 ? -16.25 0.282 -8.352 1 98.62 249 GLN A N 1
ATOM 1981 C CA . GLN A 1 249 ? -17.516 0.947 -8.055 1 98.62 249 GLN A CA 1
ATOM 1982 C C . GLN A 1 249 ? -18.516 -0.031 -7.469 1 98.62 249 GLN A C 1
ATOM 1984 O O . GLN A 1 249 ? -19.281 0.324 -6.566 1 98.62 249 GLN A O 1
ATOM 1989 N N . LYS A 1 250 ? -18.547 -1.262 -8.023 1 98.69 250 LYS A N 1
ATOM 1990 C CA . LYS A 1 250 ? -19.453 -2.287 -7.523 1 98.69 250 LYS A CA 1
ATOM 1991 C C . LYS A 1 250 ? -19.109 -2.664 -6.082 1 98.69 250 LYS A C 1
ATOM 1993 O O . LYS A 1 250 ? -20.016 -2.855 -5.262 1 98.69 250 LYS A O 1
ATOM 1998 N N . LEU A 1 251 ? -17.875 -2.791 -5.805 1 98.81 251 LEU A N 1
ATOM 1999 C CA . LEU A 1 251 ? -17.469 -3.088 -4.434 1 98.81 251 LEU A CA 1
ATOM 2000 C C . LEU A 1 251 ? -17.844 -1.949 -3.494 1 98.81 251 LEU A C 1
ATOM 2002 O O . LEU A 1 251 ? -18.344 -2.188 -2.395 1 98.81 251 LEU A O 1
ATOM 2006 N N . PHE A 1 252 ? -17.594 -0.691 -3.918 1 98.81 252 PHE A N 1
ATOM 2007 C CA . PHE A 1 252 ? -17.969 0.496 -3.154 1 98.81 252 PHE A CA 1
ATOM 2008 C C . PHE A 1 252 ? -19.453 0.499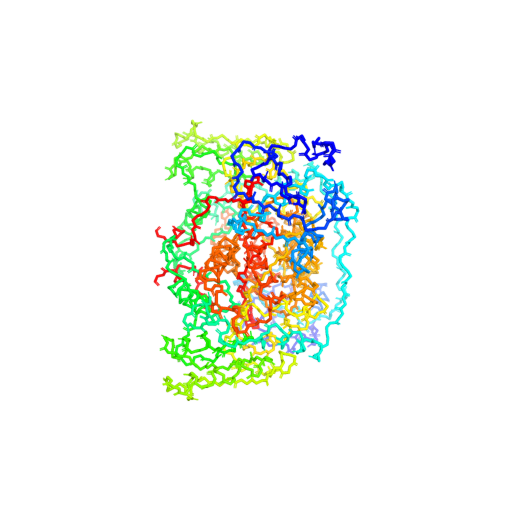 -2.834 1 98.81 252 PHE A C 1
ATOM 2010 O O . PHE A 1 252 ? -19.844 0.772 -1.7 1 98.81 252 PHE A O 1
ATOM 2017 N N . GLY A 1 253 ? -20.234 0.211 -3.824 1 98.75 253 GLY A N 1
ATOM 2018 C CA . GLY A 1 253 ? -21.672 0.242 -3.656 1 98.75 253 GLY A CA 1
ATOM 2019 C C . GLY A 1 253 ? -22.203 -0.878 -2.777 1 98.75 253 GLY A C 1
ATOM 2020 O O . GLY A 1 253 ? -23.266 -0.76 -2.184 1 98.75 253 GLY A O 1
ATOM 2021 N N . ALA A 1 254 ? -21.469 -1.968 -2.695 1 98.81 254 ALA A N 1
ATOM 2022 C CA . ALA A 1 254 ? -21.891 -3.145 -1.945 1 98.81 254 ALA A CA 1
ATOM 2023 C C . ALA A 1 254 ? -21.625 -2.975 -0.453 1 98.81 254 ALA A C 1
ATOM 2025 O O . ALA A 1 254 ? -22.359 -3.504 0.383 1 98.81 254 ALA A O 1
ATOM 2026 N N . VAL A 1 255 ? -20.609 -2.285 -0.114 1 98.88 255 VAL A N 1
ATOM 2027 C CA . VAL A 1 255 ? -20.188 -2.197 1.279 1 98.88 255 VAL A CA 1
ATOM 2028 C C . VAL A 1 255 ? -20.828 -0.979 1.939 1 98.88 255 VAL A C 1
ATOM 2030 O O . VAL A 1 255 ? -21 0.065 1.303 1 98.88 255 VAL A O 1
ATOM 2033 N N . ARG A 1 256 ? -21.125 -1.023 3.184 1 98.62 256 ARG A N 1
ATOM 2034 C CA . ARG A 1 256 ? -21.719 0.096 3.906 1 98.62 256 ARG A CA 1
ATOM 2035 C C . ARG A 1 256 ? -20.672 1.166 4.211 1 98.62 256 ARG A C 1
ATOM 2037 O O . ARG A 1 256 ? -19.469 0.9 4.164 1 98.62 256 ARG A O 1
ATOM 2044 N N . GLU A 1 257 ? -21.172 2.324 4.527 1 98 257 GLU A N 1
ATOM 2045 C CA . GLU A 1 257 ? -20.281 3.344 5.066 1 98 257 GLU A CA 1
ATOM 2046 C C . GLU A 1 257 ? -19.562 2.84 6.312 1 98 257 GLU A C 1
ATOM 2048 O O . GLU A 1 257 ? -20.172 2.191 7.168 1 98 257 GLU A O 1
ATOM 2053 N N . GLY A 1 258 ? -18.281 3.105 6.367 1 98.25 258 GLY A N 1
ATOM 2054 C CA . GLY A 1 258 ? -17.469 2.607 7.461 1 98.25 258 GLY A CA 1
ATOM 2055 C C . GLY A 1 258 ? -16.984 1.188 7.246 1 98.25 258 GLY A C 1
ATOM 2056 O O . GLY A 1 258 ? -16.141 0.691 8 1 98.25 258 GLY A O 1
ATOM 2057 N N . GLY A 1 259 ? -17.531 0.532 6.223 1 98.81 259 GLY A N 1
ATOM 2058 C CA . GLY A 1 259 ? -17.156 -0.848 5.949 1 98.81 259 GLY A CA 1
ATOM 2059 C C . GLY A 1 259 ? -15.797 -0.981 5.289 1 98.81 259 GLY A C 1
ATOM 2060 O O . GLY A 1 259 ? -15.195 0.017 4.887 1 98.81 259 GLY A O 1
ATOM 2061 N N . LEU A 1 260 ? -15.289 -2.238 5.234 1 98.88 260 LEU A N 1
ATOM 2062 C CA . LEU A 1 260 ? -13.953 -2.496 4.707 1 98.88 260 LEU A CA 1
ATOM 2063 C C . LEU A 1 260 ? -14.023 -3.367 3.455 1 98.88 260 LEU A C 1
ATOM 2065 O O . LEU A 1 260 ? -14.906 -4.215 3.332 1 98.88 260 LEU A O 1
ATOM 2069 N N . VAL A 1 261 ? -13.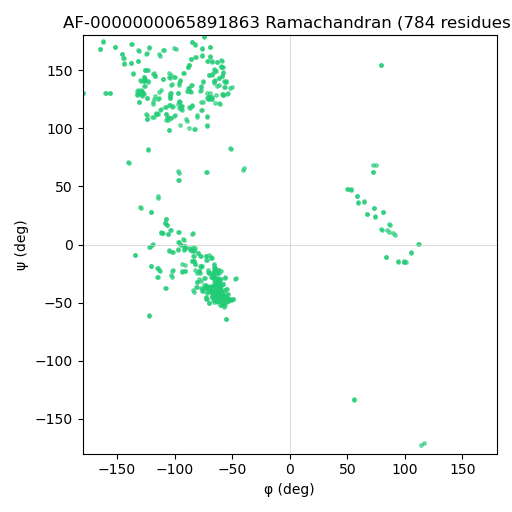102 -3.09 2.518 1 98.94 261 VAL A N 1
ATOM 2070 C CA . VAL A 1 261 ? -12.961 -3.84 1.274 1 98.94 261 VAL A CA 1
ATOM 2071 C C . VAL A 1 261 ? -11.531 -4.363 1.146 1 98.94 261 VAL A C 1
ATOM 2073 O O . VAL A 1 261 ? -10.57 -3.6 1.279 1 98.94 261 VAL A O 1
ATOM 2076 N N . MET A 1 262 ? -11.422 -5.652 0.943 1 98.88 262 MET A N 1
ATOM 2077 C CA . MET A 1 262 ? -10.141 -6.316 0.744 1 98.88 262 MET A CA 1
ATOM 2078 C C . MET A 1 262 ? -10.016 -6.844 -0.682 1 98.88 262 MET A C 1
ATOM 2080 O O . MET A 1 262 ? -10.82 -7.668 -1.115 1 98.88 262 MET A O 1
ATOM 2084 N N . ASN A 1 263 ? -9.078 -6.32 -1.416 1 98.81 263 ASN A N 1
ATOM 2085 C CA . ASN A 1 263 ? -8.727 -6.879 -2.717 1 98.81 263 ASN A CA 1
ATOM 2086 C C . ASN A 1 263 ? -7.402 -7.633 -2.662 1 98.81 263 ASN A C 1
ATOM 2088 O O . ASN A 1 263 ? -6.352 -7.035 -2.439 1 98.81 263 ASN A O 1
ATOM 2092 N N . HIS A 1 264 ? -7.457 -8.883 -2.764 1 98.69 264 HIS A N 1
ATOM 2093 C CA . HIS A 1 264 ? -6.32 -9.797 -2.793 1 98.69 264 HIS A CA 1
ATOM 2094 C C . HIS A 1 264 ? -6.102 -10.359 -4.195 1 98.69 264 HIS A C 1
ATOM 2096 O O . HIS A 1 264 ? -6.871 -11.203 -4.66 1 98.69 264 HIS A O 1
ATOM 2102 N N . GLY A 1 265 ? -4.996 -9.859 -4.883 1 97.69 265 GLY A N 1
ATOM 2103 C CA . GLY A 1 265 ? -4.84 -10.32 -6.25 1 97.69 265 GLY A CA 1
ATOM 2104 C C . GLY A 1 265 ? -3.459 -10.039 -6.816 1 97.69 265 GLY A C 1
ATOM 2105 O O . GLY A 1 265 ? -2.678 -9.297 -6.223 1 97.69 265 GLY A O 1
ATOM 2106 N N . ILE A 1 266 ? -3.199 -10.641 -7.945 1 97.12 266 ILE A N 1
ATOM 2107 C CA . ILE A 1 266 ? -1.906 -10.594 -8.617 1 97.12 266 ILE A CA 1
ATOM 2108 C C . ILE A 1 266 ? -1.743 -9.25 -9.328 1 97.12 266 ILE A C 1
ATOM 2110 O O . ILE A 1 266 ? -2.682 -8.758 -9.953 1 97.12 266 ILE A O 1
ATOM 2114 N N . THR A 1 267 ? -0.579 -8.672 -9.188 1 97.12 267 THR A N 1
ATOM 2115 C CA . THR A 1 267 ? -0.292 -7.395 -9.844 1 97.12 267 THR A CA 1
ATOM 2116 C C . THR A 1 267 ? 0.934 -7.512 -10.742 1 97.12 267 THR A C 1
ATOM 2118 O O . THR A 1 267 ? 1.836 -8.305 -10.469 1 97.12 267 THR A O 1
ATOM 2121 N N . ALA A 1 268 ? 0.923 -6.715 -11.766 1 95.56 268 ALA A N 1
ATOM 2122 C CA . ALA A 1 268 ? 2.012 -6.703 -12.734 1 95.56 268 ALA A CA 1
ATOM 2123 C C . ALA A 1 268 ? 3.271 -6.078 -12.141 1 95.56 268 ALA A C 1
ATOM 2125 O O . ALA A 1 268 ? 3.189 -5.266 -11.219 1 95.56 268 ALA A O 1
ATOM 2126 N N . LYS A 1 269 ? 4.363 -6.445 -12.758 1 94.69 269 LYS A N 1
ATOM 2127 C CA . LYS A 1 269 ? 5.641 -5.875 -12.352 1 94.69 269 LYS A CA 1
ATOM 2128 C C . LYS A 1 269 ? 5.762 -4.422 -12.805 1 94.69 269 LYS A C 1
ATOM 2130 O O . LYS A 1 269 ? 6.16 -3.555 -12.023 1 94.69 269 LYS A O 1
ATOM 2135 N N . HIS A 1 270 ? 5.387 -4.238 -14.055 1 94.06 270 HIS A N 1
ATOM 2136 C CA . HIS A 1 270 ? 5.609 -2.932 -14.656 1 94.06 270 HIS A CA 1
ATOM 2137 C C . HIS A 1 270 ? 4.336 -2.096 -14.656 1 94.06 270 HIS A C 1
ATOM 2139 O O . HIS A 1 270 ? 3.244 -2.623 -14.883 1 94.06 270 HIS A O 1
ATOM 2145 N N . VAL A 1 271 ? 4.5 -0.817 -14.453 1 93.88 271 VAL A N 1
ATOM 2146 C CA . VAL A 1 271 ? 3.381 0.115 -14.352 1 93.88 271 VAL A CA 1
ATOM 2147 C C . VAL A 1 271 ? 2.617 0.148 -15.68 1 93.88 271 VAL A C 1
ATOM 2149 O O . VAL A 1 271 ? 1.387 0.228 -15.688 1 93.88 271 VAL A O 1
ATOM 2152 N N . ASP A 1 272 ? 3.312 -0.009 -16.812 1 87.44 272 ASP A N 1
ATOM 2153 C CA . ASP A 1 272 ? 2.678 0.087 -18.125 1 87.44 272 ASP A CA 1
ATOM 2154 C C . ASP A 1 272 ? 2.193 -1.28 -18.594 1 87.44 272 ASP A C 1
ATOM 2156 O O . ASP A 1 272 ? 1.654 -1.404 -19.703 1 87.44 272 ASP A O 1
ATOM 2160 N N . GLY A 1 273 ? 2.434 -2.314 -17.875 1 83.38 273 GLY A N 1
ATOM 2161 C CA . GLY A 1 273 ? 1.924 -3.645 -18.172 1 83.38 273 GLY A CA 1
ATOM 2162 C C . GLY A 1 273 ? 2.721 -4.363 -19.234 1 83.38 273 GLY A C 1
ATOM 2163 O O . GLY A 1 273 ? 2.264 -5.363 -19.797 1 83.38 273 GLY A O 1
ATOM 2164 N N . ARG A 1 274 ? 3.844 -3.883 -19.578 1 83.75 274 ARG A N 1
ATOM 2165 C CA . ARG A 1 274 ? 4.633 -4.57 -20.594 1 83.75 274 ARG A CA 1
ATOM 2166 C C . ARG A 1 274 ? 4.934 -6.004 -20.172 1 83.75 274 ARG A C 1
ATOM 2168 O O . ARG A 1 274 ? 4.965 -6.316 -18.984 1 83.75 274 ARG A O 1
ATOM 2175 N N . PRO A 1 275 ? 5.113 -6.848 -21.172 1 79.06 275 PRO A N 1
ATOM 2176 C CA . PRO A 1 275 ? 5.301 -8.273 -20.891 1 79.06 275 PRO A CA 1
ATOM 2177 C C . PRO A 1 275 ? 6.594 -8.555 -20.125 1 79.06 275 PRO A C 1
ATOM 2179 O O . PRO A 1 275 ? 7.547 -7.777 -20.219 1 79.06 275 PRO A O 1
ATOM 2182 N N . VAL A 1 276 ? 6.441 -9.609 -19.375 1 79.44 276 VAL A N 1
ATOM 2183 C CA . VAL A 1 276 ? 7.605 -10.102 -18.641 1 79.44 276 VAL A CA 1
ATOM 2184 C C . VAL A 1 276 ? 7.848 -11.57 -19 1 79.44 276 VAL A C 1
ATOM 2186 O O . VAL A 1 276 ? 6.996 -12.219 -19.609 1 79.44 276 VAL A O 1
ATOM 2189 N N . GLY A 1 277 ? 9.031 -12.055 -18.672 1 77 277 GLY A N 1
ATOM 2190 C CA . GLY A 1 277 ? 9.32 -13.484 -18.703 1 77 277 GLY A CA 1
ATOM 2191 C C . GLY A 1 277 ? 9.469 -14.031 -20.109 1 77 277 GLY A C 1
ATOM 2192 O O . GLY A 1 277 ? 9.227 -15.211 -20.359 1 77 277 GLY A O 1
ATOM 2193 N N . ARG A 1 278 ? 9.781 -13.211 -21 1 73.88 278 ARG A N 1
ATOM 2194 C CA . ARG A 1 278 ? 10.148 -13.602 -22.344 1 73.88 278 ARG A CA 1
ATOM 2195 C C . ARG A 1 278 ? 9.117 -14.555 -22.938 1 73.88 278 ARG A C 1
ATOM 2197 O O . ARG A 1 278 ? 9.469 -15.641 -23.406 1 73.88 278 ARG A O 1
ATOM 2204 N N . GLY A 1 279 ? 7.789 -14.25 -22.844 1 74.19 279 GLY A N 1
ATOM 2205 C CA . GLY A 1 279 ? 6.738 -15.031 -23.469 1 74.19 279 GLY A CA 1
ATOM 2206 C C . GLY A 1 279 ? 5.957 -15.883 -22.5 1 74.19 279 GLY A C 1
ATOM 2207 O O . GLY A 1 279 ? 4.957 -16.5 -22.859 1 74.19 279 GLY A O 1
ATOM 2208 N N . ALA A 1 280 ? 6.379 -15.938 -21.312 1 74.06 280 ALA A N 1
ATOM 2209 C CA . ALA A 1 280 ? 5.66 -16.703 -20.297 1 74.06 280 ALA A CA 1
ATOM 2210 C C . ALA A 1 280 ? 4.215 -16.234 -20.172 1 74.06 280 ALA A C 1
ATOM 2212 O O . ALA A 1 280 ? 3.297 -17.031 -20.031 1 74.06 280 ALA A O 1
ATOM 2213 N N . GLY A 1 281 ? 4.051 -14.945 -20.25 1 77.31 281 GLY A N 1
ATOM 2214 C CA . GLY A 1 281 ? 2.705 -14.391 -20.203 1 77.31 281 GLY A CA 1
ATOM 2215 C C . GLY A 1 281 ? 1.84 -14.82 -21.375 1 77.31 281 GLY A C 1
ATOM 2216 O O . GLY A 1 281 ? 0.657 -15.125 -21.203 1 77.31 281 GLY A O 1
ATOM 2217 N N . GLU A 1 282 ? 2.422 -14.898 -22.5 1 77.5 282 GLU A N 1
ATOM 2218 C CA . GLU A 1 282 ? 1.703 -15.328 -23.688 1 77.5 282 GLU A CA 1
ATOM 2219 C C . GLU A 1 282 ? 1.26 -16.781 -23.562 1 77.5 282 GLU A C 1
ATOM 2221 O O . GLU A 1 282 ? 0.176 -17.156 -24.031 1 77.5 282 GLU A O 1
ATOM 2226 N N . PHE A 1 283 ? 2.121 -17.516 -23.031 1 76.62 283 PHE A N 1
ATOM 2227 C CA . PHE A 1 283 ? 1.774 -18.922 -22.797 1 76.62 283 PHE A CA 1
ATOM 2228 C C . PHE A 1 283 ? 0.553 -19.031 -21.891 1 76.62 283 PHE A C 1
ATOM 2230 O O . PHE A 1 283 ? -0.379 -19.781 -22.188 1 76.62 283 PHE A O 1
ATOM 2237 N N . ILE A 1 284 ? 0.542 -18.234 -20.797 1 75.25 284 ILE A N 1
ATOM 2238 C CA . ILE A 1 284 ? -0.544 -18.297 -19.828 1 75.25 284 ILE A CA 1
ATOM 2239 C C . ILE A 1 284 ? -1.842 -17.812 -20.469 1 75.25 284 ILE A C 1
ATOM 2241 O O . ILE A 1 284 ? -2.898 -18.422 -20.281 1 75.25 284 ILE A O 1
ATOM 2245 N N . ASP A 1 285 ? -1.716 -16.828 -21.234 1 77.75 285 ASP A N 1
ATOM 2246 C CA . ASP A 1 285 ? -2.883 -16.281 -21.922 1 77.75 285 ASP A CA 1
ATOM 2247 C C . ASP A 1 285 ? -3.469 -17.281 -22.906 1 77.75 285 ASP A C 1
ATOM 2249 O O . ASP A 1 285 ? -4.691 -17.422 -23.016 1 77.75 285 ASP A O 1
ATOM 2253 N N . ARG A 1 286 ? -2.627 -18.031 -23.531 1 73 286 ARG A N 1
ATOM 2254 C CA . ARG A 1 286 ? -3.053 -18.938 -24.578 1 73 286 ARG A CA 1
ATOM 2255 C C . ARG A 1 286 ? -3.621 -20.219 -24 1 73 286 ARG A C 1
ATOM 2257 O O . ARG A 1 286 ? -4.641 -20.734 -24.484 1 73 286 ARG A O 1
ATOM 2264 N N . TYR A 1 287 ? -3.02 -20.641 -22.938 1 73.81 287 TYR A N 1
ATOM 2265 C CA . TYR A 1 287 ? -3.309 -22.031 -22.562 1 73.81 287 TYR A CA 1
ATOM 2266 C C . TYR A 1 287 ? -4.043 -22.094 -21.234 1 73.81 287 TYR A C 1
ATOM 2268 O O . TYR A 1 287 ? -4.684 -23.109 -20.922 1 73.81 287 TYR A O 1
ATOM 2276 N N . VAL A 1 288 ? -3.957 -21.031 -20.422 1 75.69 288 VAL A N 1
ATOM 2277 C CA . VAL A 1 288 ? -4.426 -21.172 -19.047 1 75.69 288 VAL A CA 1
ATOM 2278 C C . VAL A 1 288 ? -5.512 -20.141 -18.766 1 75.69 288 VAL A C 1
ATOM 2280 O O . VAL A 1 288 ? -6.637 -20.5 -18.391 1 75.69 288 VAL A O 1
ATOM 2283 N N . PHE A 1 289 ? -5.223 -18.906 -18.859 1 73.88 289 PHE A N 1
ATOM 2284 C CA . PHE A 1 289 ? -6.148 -17.828 -18.562 1 73.88 289 PHE A CA 1
ATOM 2285 C C . PHE A 1 289 ? -6.324 -16.906 -19.75 1 73.88 289 PHE A C 1
ATOM 2287 O O . PHE A 1 289 ? -5.742 -15.812 -19.797 1 73.88 289 PHE A O 1
ATOM 2294 N N . PRO A 1 290 ? -7.219 -17.438 -20.641 1 70.44 290 PRO A N 1
ATOM 2295 C CA . PRO A 1 290 ? -7.48 -16.516 -21.734 1 70.44 290 PRO A CA 1
ATOM 2296 C C . PRO A 1 290 ? -8.078 -15.188 -21.281 1 70.44 290 PRO A C 1
ATOM 2298 O O . PRO A 1 290 ? -8.945 -15.172 -20.406 1 70.44 290 PRO A O 1
ATOM 2301 N N . HIS A 1 291 ? -7.461 -14.039 -21.531 1 66.81 291 HIS A N 1
ATOM 2302 C CA . HIS A 1 291 ? -7.977 -12.703 -21.281 1 66.81 291 HIS A CA 1
ATOM 2303 C C . HIS A 1 291 ? -7.57 -12.203 -19.891 1 66.81 291 HIS A C 1
ATOM 2305 O O . HIS A 1 291 ? -8.164 -11.258 -19.375 1 66.81 291 HIS A O 1
ATOM 2311 N N . GLY A 1 292 ? -6.723 -12.961 -19.266 1 74.19 292 GLY A N 1
ATOM 2312 C CA . GLY A 1 292 ? -6.219 -12.453 -18 1 74.19 292 GLY A CA 1
ATOM 2313 C C . GLY A 1 292 ? -5.336 -11.227 -18.156 1 74.19 292 GLY A C 1
ATOM 2314 O O . GLY A 1 292 ? -4.543 -11.148 -19.094 1 74.19 292 GLY A O 1
ATOM 2315 N N . GLU A 1 293 ? -5.676 -10.156 -17.406 1 82.06 293 GLU A N 1
ATOM 2316 C CA . GLU A 1 293 ? -4.848 -8.961 -17.359 1 82.06 293 GLU A CA 1
ATOM 2317 C C . GLU A 1 293 ? -4.516 -8.578 -15.914 1 82.06 293 GLU A C 1
ATOM 2319 O O . GLU A 1 293 ? -5.395 -8.555 -15.055 1 82.06 293 GLU A O 1
ATOM 2324 N N . LEU A 1 294 ? -3.275 -8.367 -15.734 1 90.62 294 LEU A N 1
ATOM 2325 C CA . LEU A 1 294 ? -2.836 -8.047 -14.383 1 90.62 294 LEU A CA 1
ATOM 2326 C C . LEU A 1 294 ? -2.537 -6.555 -14.25 1 90.62 294 LEU A C 1
ATOM 2328 O O . LEU A 1 294 ? -1.574 -6.055 -14.844 1 90.62 294 LEU A O 1
ATOM 2332 N N . PRO A 1 295 ? -3.377 -5.855 -13.547 1 94.19 295 PRO A N 1
ATOM 2333 C CA . PRO A 1 295 ? -3.049 -4.449 -13.281 1 94.19 295 PRO A CA 1
ATOM 2334 C C . PRO A 1 295 ? -1.874 -4.293 -12.312 1 94.19 295 PRO A C 1
ATOM 2336 O O . PRO A 1 295 ? -1.671 -5.137 -11.438 1 94.19 295 PRO A O 1
ATOM 2339 N N . HIS A 1 296 ? -1.122 -3.24 -12.578 1 97 296 HIS A N 1
ATOM 2340 C CA . HIS A 1 296 ? -0.107 -2.879 -11.594 1 97 296 HIS A CA 1
ATOM 2341 C C . HIS A 1 296 ? -0.745 -2.387 -10.297 1 97 296 HIS A C 1
ATOM 2343 O O . HIS A 1 296 ? -1.89 -1.929 -10.297 1 97 296 HIS A O 1
ATOM 2349 N N . LEU A 1 297 ? -0.016 -2.469 -9.219 1 98.38 297 LEU A N 1
ATOM 2350 C CA . LEU A 1 297 ? -0.433 -1.978 -7.91 1 98.38 297 LEU A CA 1
ATOM 2351 C C . LEU A 1 297 ? -0.963 -0.551 -8.008 1 98.38 297 LEU A C 1
ATOM 2353 O O . LEU A 1 297 ? -2.008 -0.231 -7.438 1 98.38 297 LEU A O 1
ATOM 2357 N N . SER A 1 298 ? -0.236 0.34 -8.703 1 98.19 298 SER A N 1
ATOM 2358 C CA . SER A 1 298 ? -0.638 1.736 -8.836 1 98.19 298 SER A CA 1
ATOM 2359 C C . SER A 1 298 ? -1.991 1.861 -9.523 1 98.19 298 SER A C 1
ATOM 2361 O O . SER A 1 298 ? -2.82 2.684 -9.133 1 98.19 298 SER A O 1
ATOM 2363 N N . MET A 1 299 ? -2.26 1.03 -10.484 1 96.62 299 MET A N 1
ATOM 2364 C CA . MET A 1 299 ? -3.494 1.102 -11.258 1 96.62 299 MET A CA 1
ATOM 2365 C C . MET A 1 299 ? -4.695 0.694 -10.406 1 96.62 299 MET A C 1
ATOM 2367 O O . MET A 1 299 ? -5.703 1.4 -10.375 1 96.62 299 MET A O 1
ATOM 2371 N N . ILE A 1 300 ? -4.594 -0.423 -9.758 1 98.06 300 ILE A N 1
ATOM 2372 C CA . ILE A 1 300 ? -5.723 -0.894 -8.961 1 98.06 300 ILE A CA 1
ATOM 2373 C C . ILE A 1 300 ? -5.93 0.032 -7.766 1 98.06 300 ILE A C 1
ATOM 2375 O O . ILE A 1 300 ? -7.066 0.301 -7.371 1 98.06 300 ILE A O 1
ATOM 2379 N N . SER A 1 301 ? -4.867 0.55 -7.172 1 98.5 301 SER A N 1
ATOM 2380 C CA . SER A 1 301 ? -5.012 1.511 -6.082 1 98.5 301 SER A CA 1
ATOM 2381 C C . SER A 1 301 ? -5.734 2.77 -6.547 1 98.5 301 SER A C 1
ATOM 2383 O O . SER A 1 301 ? -6.609 3.285 -5.848 1 98.5 301 SER A O 1
ATOM 2385 N N . ALA A 1 302 ? -5.34 3.234 -7.688 1 98.19 302 ALA A N 1
ATOM 2386 C CA . ALA A 1 302 ? -6.008 4.406 -8.25 1 98.19 302 ALA A CA 1
ATOM 2387 C C . ALA A 1 302 ? -7.496 4.148 -8.445 1 98.19 302 ALA A C 1
ATOM 2389 O O . ALA A 1 302 ? -8.328 4.98 -8.078 1 98.19 302 ALA A O 1
ATOM 2390 N N . SER A 1 303 ? -7.793 3 -9.016 1 98 303 SER A N 1
ATOM 2391 C CA . SER A 1 303 ? -9.188 2.67 -9.297 1 98 303 SER A CA 1
ATOM 2392 C C . SER A 1 303 ? -10 2.559 -8.008 1 98 303 SER A C 1
ATOM 2394 O O . SER A 1 303 ? -11.133 3.027 -7.941 1 98 303 SER A O 1
ATOM 2396 N N . ILE A 1 304 ? -9.453 1.953 -7.02 1 98.69 304 ILE A N 1
ATOM 2397 C CA . ILE A 1 304 ? -10.102 1.807 -5.723 1 98.69 304 ILE A CA 1
ATOM 2398 C C . ILE A 1 304 ? -10.391 3.184 -5.133 1 98.69 304 ILE A C 1
ATOM 2400 O O . ILE A 1 304 ? -11.508 3.447 -4.672 1 98.69 304 ILE A O 1
ATOM 2404 N N . CYS A 1 305 ? -9.398 4.039 -5.195 1 98.44 305 CYS A N 1
ATOM 2405 C CA . CYS A 1 305 ? -9.555 5.375 -4.629 1 98.44 305 CYS A CA 1
ATOM 2406 C C . CYS A 1 305 ? -10.555 6.195 -5.43 1 98.44 305 CYS A C 1
ATOM 2408 O O . CYS A 1 305 ? -11.344 6.949 -4.855 1 98.44 305 CYS A O 1
ATOM 2410 N N . GLU A 1 306 ? -10.547 6.059 -6.707 1 97.81 306 GLU A N 1
ATOM 2411 C CA . GLU A 1 306 ? -11.469 6.797 -7.559 1 97.81 306 GLU A CA 1
ATOM 2412 C C . GLU A 1 306 ? -12.914 6.379 -7.293 1 97.81 306 GLU A C 1
ATOM 2414 O O . GLU A 1 306 ? -13.836 7.18 -7.453 1 97.81 306 GLU A O 1
ATOM 2419 N N . ALA A 1 307 ? -13.062 5.156 -6.883 1 98.31 307 ALA A N 1
ATOM 2420 C CA . ALA A 1 307 ? -14.406 4.668 -6.562 1 98.31 307 ALA A CA 1
ATOM 2421 C C . ALA A 1 307 ? -14.914 5.277 -5.258 1 98.31 307 ALA A C 1
ATOM 2423 O O . ALA A 1 307 ? -16.094 5.152 -4.926 1 98.31 307 ALA A O 1
ATOM 2424 N N . GLY A 1 308 ? -14.047 5.898 -4.492 1 97.62 308 GLY A N 1
ATOM 2425 C CA . GLY A 1 308 ? -14.461 6.555 -3.262 1 97.62 308 GLY A CA 1
ATOM 2426 C C . GLY A 1 308 ? -13.93 5.867 -2.018 1 97.62 308 GLY A C 1
ATOM 2427 O O . GLY A 1 308 ? -14.211 6.293 -0.896 1 97.62 308 GLY A O 1
ATOM 2428 N N . LEU A 1 309 ? -13.164 4.785 -2.205 1 98.62 309 LEU A N 1
ATOM 2429 C CA . LEU A 1 309 ? -12.555 4.078 -1.081 1 98.62 309 LEU A CA 1
ATOM 2430 C C . LEU A 1 309 ? -11.195 4.672 -0.731 1 98.62 309 LEU A C 1
ATOM 2432 O O . LEU A 1 309 ? -10.555 5.301 -1.575 1 98.62 309 LEU A O 1
ATOM 2436 N N . GLU A 1 310 ? -10.812 4.551 0.492 1 98.69 310 GLU A N 1
ATOM 2437 C CA . GLU A 1 310 ? -9.5 4.98 0.975 1 98.69 310 GLU A CA 1
ATOM 2438 C C . GLU A 1 310 ? -8.602 3.787 1.276 1 98.69 310 GLU A C 1
ATOM 2440 O O . GLU A 1 310 ? -8.938 2.947 2.113 1 98.69 310 GLU A O 1
ATOM 2445 N N . VAL A 1 311 ? -7.465 3.693 0.54 1 98.88 311 VAL A N 1
ATOM 2446 C CA . VAL A 1 311 ? -6.512 2.617 0.789 1 98.88 311 VAL A CA 1
ATOM 2447 C C . VAL A 1 311 ? -5.812 2.846 2.127 1 98.88 311 VAL A C 1
ATOM 2449 O O . VAL A 1 311 ? -5.203 3.893 2.346 1 98.88 311 VAL A O 1
ATOM 2452 N N . VAL A 1 312 ? -5.84 1.817 3.016 1 98.75 312 VAL A N 1
ATOM 2453 C CA . VAL A 1 312 ? -5.332 2.037 4.367 1 98.75 312 VAL A CA 1
ATOM 2454 C C . VAL A 1 312 ? -4.188 1.069 4.652 1 98.75 312 VAL A C 1
ATOM 2456 O O . VAL A 1 312 ? -3.396 1.286 5.574 1 98.75 312 VAL A O 1
ATOM 2459 N N . ASP A 1 313 ? -4.082 0.011 3.889 1 98.75 313 ASP A N 1
ATOM 2460 C CA . ASP A 1 313 ? -3.061 -1.011 4.094 1 98.75 313 ASP A CA 1
ATOM 2461 C C . ASP A 1 313 ? -2.773 -1.769 2.797 1 98.75 313 ASP A C 1
ATOM 2463 O O . ASP A 1 313 ? -3.699 -2.156 2.082 1 98.75 313 ASP A O 1
ATOM 2467 N N . VAL A 1 314 ? -1.528 -1.904 2.438 1 98.88 314 VAL A N 1
ATOM 2468 C CA . VAL A 1 314 ? -1.095 -2.754 1.333 1 98.88 314 VAL A CA 1
ATOM 2469 C C . VAL A 1 314 ? 0.023 -3.682 1.802 1 98.88 314 VAL A C 1
ATOM 2471 O O . VAL A 1 314 ? 0.979 -3.238 2.441 1 98.88 314 VAL A O 1
ATOM 2474 N N . GLU A 1 315 ? -0.102 -4.922 1.508 1 98.75 315 GLU A N 1
ATOM 2475 C CA . GLU A 1 315 ? 0.902 -5.922 1.854 1 98.75 315 GLU A CA 1
ATOM 2476 C C . GLU A 1 315 ? 1.249 -6.797 0.65 1 98.75 315 GLU A C 1
ATOM 2478 O O . GLU A 1 315 ? 0.362 -7.371 0.018 1 98.75 315 GLU A O 1
ATOM 2483 N N . SER A 1 316 ? 2.498 -6.816 0.311 1 98.69 316 SER A N 1
ATOM 2484 C CA . SER A 1 316 ? 2.936 -7.746 -0.727 1 98.69 316 SER A CA 1
ATOM 2485 C C . SER A 1 316 ? 3.062 -9.164 -0.182 1 98.69 316 SER A C 1
ATOM 2487 O O . SER A 1 316 ? 3.641 -9.375 0.885 1 98.69 316 SER A O 1
ATOM 2489 N N . LEU A 1 317 ? 2.523 -10.062 -0.902 1 98.62 317 LEU A N 1
ATOM 2490 C CA . LEU A 1 317 ? 2.641 -11.477 -0.552 1 98.62 317 LEU A CA 1
ATOM 2491 C C . LEU A 1 317 ? 3.312 -12.258 -1.674 1 98.62 317 LEU A C 1
ATOM 2493 O O . LEU A 1 317 ? 3.047 -13.453 -1.851 1 98.62 317 LEU A O 1
ATOM 2497 N N . ARG A 1 318 ? 4.137 -11.609 -2.42 1 98.38 318 ARG A N 1
ATOM 2498 C CA . ARG A 1 318 ? 4.73 -12.195 -3.619 1 98.38 318 ARG A CA 1
ATOM 2499 C C . ARG A 1 318 ? 5.406 -13.523 -3.305 1 98.38 318 ARG A C 1
ATOM 2501 O O . ARG A 1 318 ? 5.117 -14.539 -3.941 1 98.38 318 ARG A O 1
ATOM 2508 N N . LEU A 1 319 ? 6.219 -13.578 -2.291 1 98 319 LEU A N 1
ATOM 2509 C CA . LEU A 1 319 ? 6.992 -14.781 -2.025 1 98 319 LEU A CA 1
ATOM 2510 C C . LEU A 1 319 ? 6.129 -15.844 -1.35 1 98 319 LEU A C 1
ATOM 2512 O O . LEU A 1 319 ? 6.438 -17.031 -1.417 1 98 319 LEU A O 1
ATOM 2516 N N . HIS A 1 320 ? 5.035 -15.43 -0.69 1 98.69 320 HIS A N 1
ATOM 2517 C CA . HIS A 1 320 ? 4.055 -16.406 -0.224 1 98.69 320 HIS A CA 1
ATOM 2518 C C . HIS A 1 320 ? 3.451 -17.188 -1.39 1 98.69 320 HIS A C 1
ATOM 2520 O O . HIS A 1 320 ? 3.271 -18.391 -1.304 1 98.69 320 HIS A O 1
ATOM 2526 N N . TYR A 1 321 ? 3.17 -16.453 -2.434 1 98.62 321 TYR A N 1
ATOM 2527 C CA . TYR A 1 321 ? 2.533 -17.109 -3.564 1 98.62 321 TYR A CA 1
ATOM 2528 C C . TYR A 1 321 ? 3.529 -17.984 -4.312 1 98.62 321 TYR A C 1
ATOM 2530 O O . TYR A 1 321 ? 3.172 -19.062 -4.82 1 98.62 321 TYR A O 1
ATOM 2538 N N . ALA A 1 322 ? 4.77 -17.531 -4.43 1 98.12 322 ALA A N 1
ATOM 2539 C CA . ALA A 1 322 ? 5.801 -18.406 -4.977 1 98.12 322 ALA A CA 1
ATOM 2540 C C . ALA A 1 322 ? 5.832 -19.75 -4.238 1 98.12 322 ALA A C 1
ATOM 2542 O O . ALA A 1 322 ? 5.812 -20.812 -4.863 1 98.12 322 ALA A O 1
ATOM 2543 N N . LYS A 1 323 ? 5.805 -19.656 -2.957 1 98.38 323 LYS A N 1
ATOM 2544 C CA . LYS A 1 323 ? 5.867 -20.859 -2.137 1 98.38 323 LYS A CA 1
ATOM 2545 C C . LYS A 1 323 ? 4.594 -21.688 -2.279 1 98.38 323 LYS A C 1
ATOM 2547 O O . LYS A 1 323 ? 4.648 -22.922 -2.322 1 98.38 323 LYS A O 1
ATOM 2552 N N . THR A 1 324 ? 3.447 -21.031 -2.318 1 98.81 324 THR A N 1
ATOM 2553 C CA . THR A 1 324 ? 2.18 -21.703 -2.541 1 98.81 324 THR A CA 1
ATOM 2554 C C . THR A 1 324 ? 2.219 -22.516 -3.84 1 98.81 324 THR A C 1
ATOM 2556 O O . THR A 1 324 ? 1.864 -23.688 -3.857 1 98.81 324 THR A O 1
ATOM 2559 N N . LEU A 1 325 ? 2.664 -21.859 -4.871 1 98.5 325 LEU A N 1
ATOM 2560 C CA . LEU A 1 325 ? 2.727 -22.469 -6.195 1 98.5 325 LEU A CA 1
ATOM 2561 C C . LEU A 1 325 ? 3.738 -23.609 -6.223 1 98.5 325 LEU A C 1
ATOM 2563 O O . LEU A 1 325 ? 3.525 -24.625 -6.898 1 98.5 325 LEU A O 1
ATOM 2567 N N . HIS A 1 326 ? 4.82 -23.484 -5.492 1 97.88 326 HIS A N 1
ATOM 2568 C CA . HIS A 1 326 ? 5.766 -24.578 -5.371 1 97.88 326 HIS A CA 1
ATOM 2569 C C . HIS A 1 326 ? 5.102 -25.812 -4.738 1 97.88 326 HIS A C 1
ATOM 2571 O O . HIS A 1 326 ? 5.301 -26.938 -5.199 1 97.88 326 HIS A O 1
ATOM 2577 N N . HIS A 1 327 ? 4.34 -25.578 -3.68 1 98.56 327 HIS A N 1
ATOM 2578 C CA . HIS A 1 327 ? 3.607 -26.672 -3.055 1 98.56 327 HIS A CA 1
ATOM 2579 C C . HIS A 1 327 ? 2.629 -27.312 -4.035 1 98.56 327 HIS A C 1
ATOM 2581 O O . HIS A 1 327 ? 2.545 -28.531 -4.125 1 98.56 327 HIS A O 1
ATOM 2587 N N . TRP A 1 328 ? 1.857 -26.469 -4.766 1 98.69 328 TRP A N 1
ATOM 2588 C CA . TRP A 1 328 ? 0.902 -26.984 -5.742 1 98.69 328 TRP A CA 1
ATOM 2589 C C . TRP A 1 328 ? 1.604 -27.828 -6.805 1 98.69 328 TRP A C 1
ATOM 2591 O O . TRP A 1 328 ? 1.158 -28.922 -7.125 1 98.69 328 TRP A O 1
ATOM 2601 N N . SER A 1 329 ? 2.717 -27.281 -7.336 1 98 329 SER A N 1
ATOM 2602 C CA . SER A 1 329 ? 3.477 -27.984 -8.367 1 98 329 SER A CA 1
ATOM 2603 C C . SER A 1 329 ? 4.016 -29.312 -7.844 1 98 329 SER A C 1
ATOM 2605 O O . SER A 1 329 ? 3.883 -30.344 -8.5 1 98 329 SER A O 1
ATOM 2607 N N . GLU A 1 330 ? 4.582 -29.312 -6.68 1 97.81 330 GLU A N 1
ATOM 2608 C CA . GLU A 1 330 ? 5.129 -30.531 -6.082 1 97.81 330 GLU A CA 1
ATOM 2609 C C . GLU A 1 330 ? 4.031 -31.562 -5.84 1 97.81 330 GLU A C 1
ATOM 2611 O O . GLU A 1 330 ? 4.223 -32.75 -6.098 1 97.81 330 GLU A O 1
ATOM 2616 N N . ASN A 1 331 ? 2.938 -31.125 -5.312 1 98.44 331 ASN A N 1
ATOM 2617 C CA . ASN A 1 331 ? 1.811 -32.031 -5.074 1 98.44 331 ASN A CA 1
ATOM 2618 C C . ASN A 1 331 ? 1.336 -32.688 -6.363 1 98.44 331 ASN A C 1
ATOM 2620 O O . ASN A 1 331 ? 1.081 -33.875 -6.391 1 98.44 331 ASN A O 1
ATOM 2624 N N . LEU A 1 332 ? 1.206 -31.859 -7.426 1 98 332 LEU A N 1
ATOM 2625 C CA . LEU A 1 332 ? 0.772 -32.406 -8.703 1 98 332 LEU A CA 1
ATOM 2626 C C . LEU A 1 332 ? 1.8 -33.406 -9.242 1 98 332 LEU A C 1
ATOM 2628 O O . LEU A 1 332 ? 1.444 -34.5 -9.672 1 98 332 LEU A O 1
ATOM 2632 N N . GLU A 1 333 ? 3.086 -33.031 -9.172 1 96.94 333 GLU A N 1
ATOM 2633 C CA . GLU A 1 333 ? 4.152 -33.875 -9.688 1 96.94 333 GLU A CA 1
ATOM 2634 C C . GLU A 1 333 ? 4.188 -35.219 -8.961 1 96.94 333 GLU A C 1
ATOM 2636 O O . GLU A 1 333 ? 4.52 -36.25 -9.555 1 96.94 333 GLU A O 1
ATOM 2641 N N . ASN A 1 334 ? 3.84 -35.188 -7.719 1 97.25 334 ASN A N 1
ATOM 2642 C CA . ASN A 1 334 ? 3.865 -36.406 -6.906 1 97.25 334 ASN A CA 1
ATOM 2643 C C . ASN A 1 334 ? 2.666 -37.312 -7.203 1 97.25 334 ASN A C 1
ATOM 2645 O O . ASN A 1 334 ? 2.641 -38.469 -6.797 1 97.25 334 ASN A O 1
ATOM 2649 N N . GLN A 1 335 ? 1.737 -36.781 -7.953 1 96.94 335 GLN A N 1
ATOM 2650 C CA . GLN A 1 335 ? 0.518 -37.531 -8.203 1 96.94 335 GLN A CA 1
ATOM 2651 C C . GLN A 1 335 ? 0.196 -37.594 -9.695 1 96.94 335 GLN A C 1
ATOM 2653 O O . GLN A 1 335 ? -0.973 -37.531 -10.086 1 96.94 335 GLN A O 1
ATOM 2658 N N . LEU A 1 336 ? 1.148 -37.594 -10.523 1 95.81 336 LEU A N 1
ATOM 2659 C CA . LEU A 1 336 ? 0.964 -37.5 -11.969 1 95.81 336 LEU A CA 1
ATOM 2660 C C . LEU A 1 336 ? 0.153 -38.688 -12.492 1 95.81 336 LEU A C 1
ATOM 2662 O O . LEU A 1 336 ? -0.662 -38.531 -13.398 1 95.81 336 LEU A O 1
ATOM 2666 N N . HIS A 1 337 ? 0.395 -39.844 -11.953 1 96.56 337 HIS A N 1
ATOM 2667 C CA . HIS A 1 337 ? -0.33 -41.031 -12.414 1 96.56 337 HIS A CA 1
ATOM 2668 C C . HIS A 1 337 ? -1.829 -40.906 -12.172 1 96.56 337 HIS A C 1
ATOM 2670 O O . HIS A 1 337 ? -2.635 -41.188 -13.055 1 96.56 337 HIS A O 1
ATOM 2676 N N . LYS A 1 338 ? -2.184 -40.406 -10.992 1 97.56 338 LYS A N 1
ATOM 2677 C CA . LYS A 1 338 ? -3.592 -40.156 -10.695 1 97.56 338 LYS A CA 1
ATOM 2678 C C . LYS A 1 338 ? -4.148 -39.031 -11.562 1 97.56 338 LYS A C 1
ATOM 2680 O O . LYS A 1 338 ? -5.289 -39.125 -12.031 1 97.56 338 LYS A O 1
ATOM 2685 N N . ALA A 1 339 ? -3.379 -38 -11.766 1 97.12 339 ALA A N 1
ATOM 2686 C CA . ALA A 1 339 ? -3.807 -36.844 -12.57 1 97.12 339 ALA A CA 1
ATOM 2687 C C . ALA A 1 339 ? -4.059 -37.281 -14.016 1 97.12 339 ALA A C 1
ATOM 2689 O O . ALA A 1 339 ? -5.008 -36.812 -14.641 1 97.12 339 ALA A O 1
ATOM 2690 N N . ALA A 1 340 ? -3.211 -38.188 -14.5 1 96 340 ALA A N 1
ATOM 2691 C CA . ALA A 1 340 ? -3.303 -38.656 -15.891 1 96 340 ALA A CA 1
ATOM 2692 C C . ALA A 1 340 ? -4.605 -39.406 -16.141 1 96 340 ALA A C 1
ATOM 2694 O O . ALA A 1 340 ? -5.086 -39.469 -17.266 1 96 340 ALA A O 1
ATOM 2695 N N . ALA A 1 341 ? -5.184 -39.938 -15.125 1 96.69 341 ALA A N 1
ATOM 2696 C CA . ALA A 1 341 ? -6.449 -40.656 -15.234 1 96.69 341 ALA A CA 1
ATOM 2697 C C . ALA A 1 341 ? -7.633 -39.688 -15.234 1 96.69 341 ALA A C 1
ATOM 2699 O O . ALA A 1 341 ? -8.734 -40.062 -15.648 1 96.69 341 ALA A O 1
ATOM 2700 N N . LEU A 1 342 ? -7.41 -38.469 -14.812 1 95 342 LEU A N 1
ATOM 2701 C CA . LEU A 1 342 ? -8.508 -37.531 -14.586 1 95 342 LEU A CA 1
ATOM 2702 C C . LEU A 1 342 ? -8.594 -36.531 -15.727 1 95 342 LEU A C 1
ATOM 2704 O O . LEU A 1 342 ? -9.664 -35.969 -15.992 1 95 342 LEU A O 1
ATOM 2708 N N . VAL A 1 343 ? -7.469 -36.25 -16.422 1 94.19 343 VAL A N 1
ATOM 2709 C CA . VAL A 1 343 ? -7.453 -35.219 -17.469 1 94.19 343 VAL A CA 1
ATOM 2710 C C . VAL A 1 343 ? -6.66 -35.688 -18.672 1 94.19 343 VAL A C 1
ATOM 2712 O O . VAL A 1 343 ? -5.801 -36.562 -18.547 1 94.19 343 VAL A O 1
ATOM 2715 N N . PRO A 1 344 ? -6.969 -35.094 -19.891 1 92.56 344 PRO A N 1
ATOM 2716 C CA . PRO A 1 344 ? -6.172 -35.438 -21.078 1 92.56 344 PRO A CA 1
ATOM 2717 C C . PRO A 1 344 ? -4.695 -35.094 -20.906 1 92.56 344 PRO A C 1
ATOM 2719 O O . PRO A 1 344 ? -4.352 -34.188 -20.156 1 92.56 344 PRO A O 1
ATOM 2722 N N . GLU A 1 345 ? -3.922 -35.812 -21.594 1 92.06 345 GLU A N 1
ATOM 2723 C CA . GLU A 1 345 ? -2.473 -35.656 -21.516 1 92.06 345 GLU A CA 1
ATOM 2724 C C . GLU A 1 345 ? -2.057 -34.188 -21.766 1 92.06 345 GLU A C 1
ATOM 2726 O O . GLU A 1 345 ? -1.22 -33.656 -21.047 1 92.06 345 GLU A O 1
ATOM 2731 N N . LYS A 1 346 ? -2.604 -33.594 -22.766 1 89.69 346 LYS A N 1
ATOM 2732 C CA . LYS A 1 346 ? -2.268 -32.219 -23.109 1 89.69 346 LYS A CA 1
ATOM 2733 C C . LYS A 1 346 ? -2.588 -31.281 -21.938 1 89.69 346 LYS A C 1
ATOM 2735 O O . LYS A 1 346 ? -1.8 -30.375 -21.625 1 89.69 346 LYS A O 1
ATOM 2740 N N . THR A 1 347 ? -3.711 -31.453 -21.328 1 91.44 347 THR A N 1
ATOM 2741 C CA . THR A 1 347 ? -4.113 -30.656 -20.172 1 91.44 347 THR A CA 1
ATOM 2742 C C . THR A 1 347 ? -3.125 -30.812 -19.016 1 91.44 347 THR A C 1
ATOM 2744 O O . THR A 1 347 ? -2.732 -29.844 -18.391 1 91.44 347 THR A O 1
ATOM 2747 N N . LEU A 1 348 ? -2.783 -32.031 -18.797 1 93.69 348 LEU A N 1
ATOM 2748 C CA . LEU A 1 348 ? -1.839 -32.281 -17.719 1 93.69 348 LEU A CA 1
ATOM 2749 C C . LEU A 1 348 ? -0.511 -31.594 -17.969 1 93.69 348 LEU A C 1
ATOM 2751 O O . LEU A 1 348 ? 0.058 -30.984 -17.047 1 93.69 348 LEU A O 1
ATOM 2755 N N . ARG A 1 349 ? 0.005 -31.609 -19.203 1 91.69 349 ARG A N 1
ATOM 2756 C CA . ARG A 1 349 ? 1.252 -30.938 -19.578 1 91.69 349 ARG A CA 1
ATOM 2757 C C . ARG A 1 349 ? 1.151 -29.438 -19.359 1 91.69 349 ARG A C 1
ATOM 2759 O O . ARG A 1 349 ? 2.094 -28.812 -18.859 1 91.69 349 ARG A O 1
ATOM 2766 N N . ILE A 1 350 ? 0.026 -28.906 -19.703 1 91.38 350 ILE A N 1
ATOM 2767 C CA . ILE A 1 350 ? -0.209 -27.469 -19.516 1 91.38 350 ILE A CA 1
ATOM 2768 C C . ILE A 1 350 ? -0.123 -27.109 -18.047 1 91.38 350 ILE A C 1
ATOM 2770 O O . ILE A 1 350 ? 0.583 -26.172 -17.672 1 91.38 350 ILE A O 1
ATOM 2774 N N . TRP A 1 351 ? -0.757 -27.875 -17.203 1 94.5 351 TRP A N 1
ATOM 2775 C CA . TRP A 1 351 ? -0.849 -27.547 -15.789 1 94.5 351 TRP A CA 1
ATOM 2776 C C . TRP A 1 351 ? 0.498 -27.734 -15.102 1 94.5 351 TRP A C 1
ATOM 2778 O O . TRP A 1 351 ? 0.853 -26.969 -14.195 1 94.5 351 TRP A O 1
ATOM 2788 N N . ARG A 1 352 ? 1.256 -28.781 -15.492 1 94.81 352 ARG A N 1
ATOM 2789 C CA . ARG A 1 352 ? 2.596 -28.969 -14.945 1 94.81 352 ARG A CA 1
ATOM 2790 C C . ARG A 1 352 ? 3.469 -27.75 -15.203 1 94.81 352 ARG A C 1
ATOM 2792 O O . ARG A 1 352 ? 4.113 -27.234 -14.281 1 94.81 352 ARG A O 1
ATOM 2799 N N . LEU A 1 353 ? 3.398 -27.25 -16.391 1 91.88 353 LEU A N 1
ATOM 2800 C CA . LEU A 1 353 ? 4.199 -26.078 -16.781 1 91.88 353 LEU A CA 1
ATOM 2801 C C . LEU A 1 353 ? 3.668 -24.812 -16.125 1 91.88 353 LEU A C 1
ATOM 2803 O O . LEU A 1 353 ? 4.445 -23.953 -15.695 1 91.88 353 LEU A O 1
ATOM 2807 N N . TYR A 1 354 ? 2.377 -24.766 -16.125 1 93.25 354 TYR A N 1
ATOM 2808 C CA . TYR A 1 354 ? 1.715 -23.578 -15.586 1 93.25 354 TYR A CA 1
ATOM 2809 C C . TYR A 1 354 ? 2.084 -23.375 -14.125 1 93.25 354 TYR A C 1
ATOM 2811 O O . TYR A 1 354 ? 2.508 -22.281 -13.734 1 93.25 354 TYR A O 1
ATOM 2819 N N . LEU A 1 355 ? 1.945 -24.344 -13.297 1 96.5 355 LEU A N 1
ATOM 2820 C CA . LEU A 1 355 ? 2.197 -24.219 -11.867 1 96.5 355 LEU A CA 1
ATOM 2821 C C . LEU A 1 355 ? 3.67 -23.938 -11.594 1 96.5 355 LEU A C 1
ATOM 2823 O O . LEU A 1 355 ? 4.004 -23 -10.859 1 96.5 355 LEU A O 1
ATOM 2827 N N . ALA A 1 356 ? 4.547 -24.672 -12.203 1 95.44 356 ALA A N 1
ATOM 2828 C CA . ALA A 1 356 ? 5.98 -24.484 -12.008 1 95.44 356 ALA A CA 1
ATOM 2829 C C . ALA A 1 356 ? 6.426 -23.125 -12.57 1 95.44 356 ALA A C 1
ATOM 2831 O O . ALA A 1 356 ? 7.266 -22.453 -11.977 1 95.44 356 ALA A O 1
ATOM 2832 N N . GLY A 1 357 ? 5.926 -22.828 -13.742 1 94.19 357 GLY A N 1
ATOM 2833 C CA . GLY A 1 357 ? 6.266 -21.562 -14.359 1 94.19 357 GLY A CA 1
ATOM 2834 C C . GLY A 1 357 ? 5.836 -20.359 -13.547 1 94.19 357 GLY A C 1
ATOM 2835 O O . GLY A 1 357 ? 6.582 -19.391 -13.422 1 94.19 357 GLY A O 1
ATOM 2836 N N . CYS A 1 358 ? 4.617 -20.422 -13 1 96 358 CYS A N 1
ATOM 2837 C CA . CYS A 1 358 ? 4.129 -19.312 -12.18 1 96 358 CYS A CA 1
ATOM 2838 C C . CYS A 1 358 ? 4.934 -19.203 -10.891 1 96 358 CYS A C 1
ATOM 2840 O O . CYS A 1 358 ? 5.211 -18.094 -10.422 1 96 358 CYS A O 1
ATOM 2842 N N . ALA A 1 359 ? 5.258 -20.359 -10.305 1 97.25 359 ALA A N 1
ATOM 2843 C CA . ALA A 1 359 ? 6.129 -20.328 -9.133 1 97.25 359 ALA A CA 1
ATOM 2844 C C . ALA A 1 359 ? 7.426 -19.578 -9.43 1 97.25 359 ALA A C 1
ATOM 2846 O O . ALA A 1 359 ? 7.84 -18.703 -8.656 1 97.25 359 ALA A O 1
ATOM 2847 N N . TYR A 1 360 ? 8.031 -19.891 -10.531 1 95.5 360 TYR A N 1
ATOM 2848 C CA . TYR A 1 360 ? 9.273 -19.266 -10.969 1 95.5 360 TYR A CA 1
ATOM 2849 C C . TYR A 1 360 ? 9.07 -17.766 -11.203 1 95.5 360 TYR A C 1
ATOM 2851 O O . TYR A 1 360 ? 9.914 -16.953 -10.805 1 95.5 360 TYR A O 1
ATOM 2859 N N . ALA A 1 361 ? 7.957 -17.406 -11.828 1 95.56 361 ALA A N 1
ATOM 2860 C CA . ALA A 1 361 ? 7.664 -16 -12.141 1 95.56 361 ALA A CA 1
ATOM 2861 C C . ALA A 1 361 ? 7.555 -15.172 -10.867 1 95.56 361 ALA A C 1
ATOM 2863 O O . ALA A 1 361 ? 8.094 -14.062 -10.789 1 95.56 361 ALA A O 1
ATOM 2864 N N . PHE A 1 362 ? 6.852 -15.695 -9.867 1 97.62 362 PHE A N 1
ATOM 2865 C CA . PHE A 1 362 ? 6.734 -14.992 -8.594 1 97.62 362 PHE A CA 1
ATOM 2866 C C . PHE A 1 362 ? 8.086 -14.922 -7.883 1 97.62 362 PHE A C 1
ATOM 2868 O O . PHE A 1 362 ? 8.43 -13.898 -7.297 1 97.62 362 PHE A O 1
ATOM 2875 N N . GLU A 1 363 ? 8.812 -15.969 -7.941 1 97.06 363 GLU A N 1
ATOM 2876 C CA . GLU A 1 363 ? 10.133 -16 -7.309 1 97.06 363 GLU A CA 1
ATOM 2877 C C . GLU A 1 363 ? 11.062 -14.953 -7.914 1 97.06 363 GLU A C 1
ATOM 2879 O O . GLU A 1 363 ? 11.805 -14.289 -7.191 1 97.06 363 GLU A O 1
ATOM 2884 N N . LYS A 1 364 ? 10.992 -14.789 -9.203 1 95.38 364 LYS A N 1
ATOM 2885 C CA . LYS A 1 364 ? 11.891 -13.898 -9.93 1 95.38 364 LYS A CA 1
ATOM 2886 C C . LYS A 1 364 ? 11.406 -12.453 -9.875 1 95.38 364 LYS A C 1
ATOM 2888 O O . LYS A 1 364 ? 12.141 -11.531 -10.242 1 95.38 364 LYS A O 1
ATOM 2893 N N . GLY A 1 365 ? 10.242 -12.273 -9.406 1 96.12 365 GLY A N 1
ATOM 2894 C CA . GLY A 1 365 ? 9.688 -10.93 -9.328 1 96.12 365 GLY A CA 1
ATOM 2895 C C . GLY A 1 365 ? 9.117 -10.438 -10.641 1 96.12 365 GLY A C 1
ATOM 2896 O O . GLY A 1 365 ? 9.102 -9.234 -10.906 1 96.12 365 GLY A O 1
ATOM 2897 N N . TRP A 1 366 ? 8.617 -11.398 -11.547 1 94.44 366 TRP A N 1
ATOM 2898 C CA . TRP A 1 366 ? 7.973 -11.023 -12.797 1 94.44 366 TRP A CA 1
ATOM 2899 C C . TRP A 1 366 ? 6.535 -10.57 -12.562 1 94.44 366 TRP A C 1
ATOM 2901 O O . TRP A 1 366 ? 5.957 -9.859 -13.391 1 94.44 366 TRP A O 1
ATOM 2911 N N . ILE A 1 367 ? 5.953 -11.008 -11.516 1 95.5 367 ILE A N 1
ATOM 2912 C CA . ILE A 1 367 ? 4.613 -10.641 -11.055 1 95.5 367 ILE A CA 1
ATOM 2913 C C . ILE A 1 367 ? 4.586 -10.586 -9.531 1 95.5 367 ILE A C 1
ATOM 2915 O O . ILE A 1 367 ? 5.52 -11.047 -8.867 1 95.5 367 ILE A O 1
ATOM 2919 N N . ASN A 1 368 ? 3.625 -9.93 -9.039 1 97.62 368 ASN A N 1
ATOM 2920 C CA . ASN A 1 368 ? 3.459 -9.75 -7.602 1 97.62 368 ASN A CA 1
ATOM 2921 C C . ASN A 1 368 ? 2.033 -10.062 -7.156 1 97.62 368 ASN A C 1
ATOM 2923 O O . ASN A 1 368 ? 1.181 -10.391 -7.984 1 97.62 368 ASN A O 1
ATOM 2927 N N . LEU A 1 369 ? 1.833 -10.18 -5.922 1 98.5 369 LEU A N 1
ATOM 2928 C CA . LEU A 1 369 ? 0.521 -10.297 -5.297 1 98.5 369 LEU A CA 1
ATOM 2929 C C . LEU A 1 369 ? 0.392 -9.328 -4.125 1 98.5 369 LEU A C 1
ATOM 2931 O O . LEU A 1 369 ? 1.277 -9.258 -3.27 1 98.5 369 LEU A O 1
ATOM 2935 N N . HIS A 1 370 ? -0.685 -8.562 -4.098 1 98.75 370 HIS A N 1
ATOM 2936 C CA . HIS A 1 370 ? -0.899 -7.617 -3.012 1 98.75 370 HIS A CA 1
ATOM 2937 C C . HIS A 1 370 ? -2.264 -7.82 -2.361 1 98.75 370 HIS A C 1
ATOM 2939 O O . HIS A 1 370 ? -3.254 -8.07 -3.051 1 98.75 370 HIS A O 1
ATOM 2945 N N . GLN A 1 371 ? -2.271 -7.777 -1.069 1 98.88 371 GLN A N 1
ATOM 2946 C CA . GLN A 1 371 ? -3.488 -7.473 -0.323 1 98.88 371 GLN A CA 1
ATOM 2947 C C . GLN A 1 371 ? -3.662 -5.969 -0.146 1 98.88 371 GLN A C 1
ATOM 2949 O O . GLN A 1 371 ? -2.809 -5.305 0.445 1 98.88 371 GLN A O 1
ATOM 2954 N N . ILE A 1 372 ? -4.711 -5.461 -0.666 1 98.94 372 ILE A N 1
ATOM 2955 C CA . ILE A 1 372 ? -5.023 -4.039 -0.543 1 98.94 372 ILE A CA 1
ATOM 2956 C C . ILE A 1 372 ? -6.301 -3.863 0.276 1 98.94 372 ILE A C 1
ATOM 2958 O O . ILE A 1 372 ? -7.383 -4.281 -0.149 1 98.94 372 ILE A O 1
ATOM 2962 N N . LEU A 1 373 ? -6.156 -3.312 1.435 1 98.94 373 LEU A N 1
ATOM 2963 C CA . LEU A 1 373 ? -7.289 -3.023 2.305 1 98.94 373 LEU A CA 1
ATOM 2964 C C . LEU A 1 373 ? -7.73 -1.57 2.156 1 98.94 373 LEU A C 1
ATOM 2966 O O . LEU A 1 373 ? -6.902 -0.658 2.205 1 98.94 373 LEU A O 1
ATOM 2970 N N . ALA A 1 374 ? -8.984 -1.382 1.965 1 98.94 374 ALA A N 1
ATOM 2971 C CA . ALA A 1 374 ? -9.547 -0.039 1.844 1 98.94 374 ALA A CA 1
ATOM 2972 C C . ALA A 1 374 ? -10.781 0.12 2.725 1 98.94 374 ALA A C 1
ATOM 2974 O O . ALA A 1 374 ? -11.406 -0.87 3.109 1 98.94 374 ALA A O 1
ATOM 2975 N N . VAL A 1 375 ? -11.109 1.318 3.055 1 98.88 375 VAL A N 1
ATOM 2976 C CA . VAL A 1 375 ? -12.281 1.632 3.865 1 98.88 375 VAL A CA 1
ATOM 2977 C C . VAL A 1 375 ? -13.188 2.598 3.105 1 98.88 375 VAL A C 1
ATOM 2979 O O . VAL A 1 375 ? -12.711 3.424 2.324 1 98.88 375 VAL A O 1
ATOM 2982 N N . LYS A 1 376 ? -14.43 2.395 3.197 1 98.69 376 LYS A N 1
ATOM 2983 C CA . LYS A 1 376 ? -15.383 3.428 2.812 1 98.69 376 LYS A CA 1
ATOM 2984 C C . LYS A 1 376 ? -15.594 4.434 3.939 1 98.69 376 LYS A C 1
ATOM 2986 O O . LYS A 1 376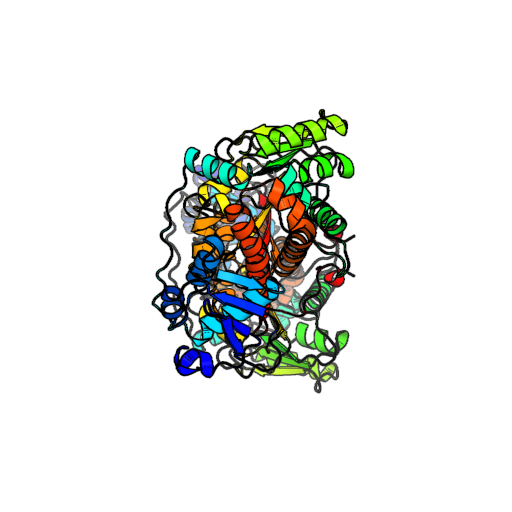 ? -16.359 4.18 4.875 1 98.69 376 LYS A O 1
ATOM 2991 N N . PRO A 1 377 ? -14.93 5.543 3.828 1 97.69 377 PRO A N 1
ATOM 2992 C CA . PRO A 1 377 ? -15.023 6.488 4.945 1 97.69 377 PRO A CA 1
ATOM 2993 C C . PRO A 1 377 ? -16.438 7.004 5.156 1 97.69 377 PRO A C 1
ATOM 2995 O O . PRO A 1 377 ? -17.266 6.961 4.238 1 97.69 377 PRO A O 1
ATOM 2998 N N . TYR A 1 378 ? -16.734 7.477 6.383 1 97.44 378 TYR A N 1
ATOM 2999 C CA . TYR A 1 378 ? -17.984 8.188 6.656 1 97.44 378 TYR A CA 1
ATOM 3000 C C . TYR A 1 378 ? -18 9.547 5.973 1 97.44 378 TYR A C 1
ATOM 3002 O O . TYR A 1 378 ? -16.969 10.016 5.492 1 97.44 378 TYR A O 1
ATOM 3010 N N . ALA A 1 379 ? -19.109 10.156 5.984 1 93.31 379 ALA A N 1
ATOM 3011 C CA . ALA A 1 379 ? -19.297 11.422 5.27 1 93.31 379 ALA A CA 1
ATOM 3012 C C . ALA A 1 379 ? -18.359 12.5 5.809 1 93.31 379 ALA A C 1
ATOM 3014 O O . ALA A 1 379 ? -17.891 13.359 5.059 1 93.31 379 ALA A O 1
ATOM 3015 N N . ASP A 1 380 ? -18.031 12.43 7.074 1 93 380 ASP A N 1
ATOM 3016 C CA . ASP A 1 380 ? -17.203 13.461 7.688 1 93 380 ASP A CA 1
ATOM 3017 C C . ASP A 1 380 ? -15.719 13.086 7.625 1 93 380 ASP A C 1
ATOM 3019 O O . ASP A 1 380 ? -14.883 13.75 8.234 1 93 380 ASP A O 1
ATOM 3023 N N . GLY A 1 381 ? -15.383 11.961 6.973 1 94.88 381 GLY A N 1
ATOM 3024 C CA . GLY A 1 381 ? -14 11.586 6.711 1 94.88 381 GLY A CA 1
ATOM 3025 C C . GLY A 1 381 ? -13.461 10.57 7.695 1 94.88 381 GLY A C 1
ATOM 3026 O O . GLY A 1 381 ? -12.438 9.938 7.441 1 94.88 381 GLY A O 1
ATOM 3027 N N . HIS A 1 382 ? -14.133 10.375 8.797 1 95.94 382 HIS A N 1
ATOM 3028 C CA . HIS A 1 382 ? -13.539 9.469 9.781 1 95.94 382 HIS A CA 1
ATOM 3029 C C . HIS A 1 382 ? -13.82 8.016 9.43 1 95.94 382 HIS A C 1
ATOM 3031 O O . HIS A 1 382 ? -14.633 7.727 8.547 1 95.94 382 HIS A O 1
ATOM 3037 N N . HIS A 1 383 ? -13.125 7.113 9.93 1 96.38 383 HIS A N 1
ATOM 3038 C CA . HIS A 1 383 ? -13.375 5.68 9.922 1 96.38 383 HIS A CA 1
ATOM 3039 C C . HIS A 1 383 ? -13.078 5.059 11.281 1 96.38 383 HIS A C 1
ATOM 3041 O O . HIS A 1 383 ? -12.562 5.734 12.18 1 96.38 383 HIS A O 1
ATOM 3047 N N . ASP A 1 384 ? -13.406 3.803 11.453 1 95.75 384 ASP A N 1
ATOM 3048 C CA . ASP A 1 384 ? -13.391 3.189 12.781 1 95.75 384 ASP A CA 1
ATOM 3049 C C . ASP A 1 384 ? -12.211 2.234 12.93 1 95.75 384 ASP A C 1
ATOM 3051 O O . ASP A 1 384 ? -12.203 1.374 13.812 1 95.75 384 ASP A O 1
ATOM 3055 N N . LEU A 1 385 ? -11.25 2.34 12.07 1 96.69 385 LEU A N 1
ATOM 3056 C CA . LEU A 1 385 ? -10.094 1.457 12.188 1 96.69 385 LEU A CA 1
ATOM 3057 C C . LEU A 1 385 ? -9.289 1.778 13.438 1 96.69 385 LEU A C 1
ATOM 3059 O O . LEU A 1 385 ? -9.195 2.939 13.844 1 96.69 385 LEU A O 1
ATOM 3063 N N . PRO A 1 386 ? -8.688 0.766 14.062 1 95.69 386 PRO A N 1
ATOM 3064 C CA . PRO A 1 386 ? -7.766 1.033 15.172 1 95.69 386 PRO A CA 1
ATOM 3065 C C . PRO A 1 386 ? -6.582 1.902 14.758 1 95.69 386 PRO A C 1
ATOM 3067 O O . PRO A 1 386 ? -6.23 1.952 13.578 1 95.69 386 PRO A O 1
ATOM 3070 N N . TRP A 1 387 ? -5.961 2.545 15.719 1 95.88 387 TRP A N 1
ATOM 3071 C CA . TRP A 1 387 ? -4.844 3.449 15.461 1 95.88 387 TRP A CA 1
ATOM 3072 C C . TRP A 1 387 ? -3.654 2.693 14.883 1 95.88 387 TRP A C 1
ATOM 3074 O O . TRP A 1 387 ? -2.912 3.234 14.055 1 95.88 387 TRP A O 1
ATOM 3084 N N . THR A 1 388 ? -3.49 1.475 15.344 1 96.5 388 THR A N 1
ATOM 3085 C CA . THR A 1 388 ? -2.342 0.705 14.875 1 96.5 388 THR A CA 1
ATOM 3086 C C . THR A 1 388 ? -2.793 -0.597 14.219 1 96.5 388 THR A C 1
ATOM 3088 O O . THR A 1 388 ? -3.963 -0.972 14.312 1 96.5 388 THR A O 1
ATOM 3091 N N . ARG A 1 389 ? -1.867 -1.322 13.555 1 96.81 389 ARG A N 1
ATOM 3092 C CA . ARG A 1 389 ? -2.139 -2.609 12.922 1 96.81 389 ARG A CA 1
ATOM 3093 C C . ARG A 1 389 ? -1.734 -3.762 13.836 1 96.81 389 ARG A C 1
ATOM 3095 O O . ARG A 1 389 ? -1.682 -4.914 13.398 1 96.81 389 ARG A O 1
ATOM 3102 N N . GLU A 1 390 ? -1.438 -3.428 15.07 1 94.38 390 GLU A N 1
ATOM 3103 C CA . GLU A 1 390 ? -0.931 -4.426 16 1 94.38 390 GLU A CA 1
ATOM 3104 C C . GLU A 1 390 ? -1.956 -5.531 16.25 1 94.38 390 GLU A C 1
ATOM 3106 O O . GLU A 1 390 ? -1.592 -6.695 16.422 1 94.38 390 GLU A O 1
ATOM 3111 N N . ASP A 1 391 ? -3.178 -5.195 16.203 1 92.56 391 ASP A N 1
ATOM 3112 C CA . ASP A 1 391 ? -4.254 -6.133 16.5 1 92.56 391 ASP A CA 1
ATOM 3113 C C . ASP A 1 391 ? -4.328 -7.238 15.453 1 92.56 391 ASP A C 1
ATOM 3115 O O . ASP A 1 391 ? -4.82 -8.336 15.727 1 92.56 391 ASP A O 1
ATOM 3119 N N . MET A 1 392 ? -3.834 -6.977 14.234 1 94.25 392 MET A N 1
ATOM 3120 C CA . MET A 1 392 ? -3.85 -7.969 13.164 1 94.25 392 MET A CA 1
ATOM 3121 C C . MET A 1 392 ? -2.959 -9.156 13.508 1 94.25 392 MET A C 1
ATOM 3123 O O . MET A 1 392 ? -3.098 -10.234 12.922 1 94.25 392 MET A O 1
ATOM 3127 N N . TYR A 1 393 ? -1.987 -8.977 14.453 1 92.62 393 TYR A N 1
ATOM 3128 C CA . TYR A 1 393 ? -0.963 -9.992 14.695 1 92.62 393 TYR A CA 1
ATOM 3129 C C . TYR A 1 393 ? -1.037 -10.508 16.125 1 92.62 393 TYR A C 1
ATOM 3131 O O . TYR A 1 393 ? -0.166 -11.258 16.562 1 92.62 393 TYR A O 1
ATOM 3139 N N . ARG A 1 394 ? -1.958 -10.055 17 1 81.31 394 ARG A N 1
ATOM 3140 C CA . ARG A 1 394 ? -2.156 -10.547 18.359 1 81.31 394 ARG A CA 1
ATOM 3141 C C . ARG A 1 394 ? -3.092 -11.75 18.375 1 81.31 394 ARG A C 1
ATOM 3143 O O . ARG A 1 394 ? -3.955 -11.883 17.5 1 81.31 394 ARG A O 1
ATOM 3150 N N . MET B 1 1 ? -31.547 45.438 9.945 1 40.97 1 MET B N 1
ATOM 3151 C CA . MET B 1 1 ? -30.297 45.062 10.578 1 40.97 1 MET B CA 1
ATOM 3152 C C . MET B 1 1 ? -29.703 43.812 9.898 1 40.97 1 MET B C 1
ATOM 3154 O O . MET B 1 1 ? -28.531 43.812 9.539 1 40.97 1 MET B O 1
ATOM 3158 N N . LEU B 1 2 ? -30.531 42.906 9.75 1 50.88 2 LEU B N 1
ATOM 3159 C CA . LEU B 1 2 ? -30.281 41.688 8.977 1 50.88 2 LEU B CA 1
ATOM 3160 C C . LEU B 1 2 ? -30.109 42.031 7.496 1 50.88 2 LEU B C 1
ATOM 3162 O O . LEU B 1 2 ? -29.594 41.188 6.734 1 50.88 2 LEU B O 1
ATOM 3166 N N . ALA B 1 3 ? -30.531 43.156 7.223 1 52 3 ALA B N 1
ATOM 3167 C CA . ALA B 1 3 ? -30.594 43.562 5.824 1 52 3 ALA B CA 1
ATOM 3168 C C . ALA B 1 3 ? -29.188 43.781 5.246 1 52 3 ALA B C 1
ATOM 3170 O O . ALA B 1 3 ? -29.016 43.844 4.027 1 52 3 ALA B O 1
ATOM 3171 N N . GLN B 1 4 ? -28.203 43.75 6.125 1 58.09 4 GLN B N 1
ATOM 3172 C CA . GLN B 1 4 ? -26.859 44.031 5.645 1 58.09 4 GLN B CA 1
ATOM 3173 C C . GLN B 1 4 ? -26.141 42.719 5.273 1 58.09 4 GLN B C 1
ATOM 3175 O O . GLN B 1 4 ? -25.141 42.75 4.562 1 58.09 4 GLN B O 1
ATOM 3180 N N . LEU B 1 5 ? -26.703 41.656 5.762 1 66.56 5 LEU B N 1
ATOM 3181 C CA . LEU B 1 5 ? -26.062 40.406 5.41 1 66.56 5 LEU B CA 1
ATOM 3182 C C . LEU B 1 5 ? -26.734 39.75 4.207 1 66.56 5 LEU B C 1
ATOM 3184 O O . LEU B 1 5 ? -27.953 39.844 4.066 1 66.56 5 LEU B O 1
ATOM 3188 N N . PRO B 1 6 ? -25.922 39.25 3.336 1 66.75 6 PRO B N 1
ATOM 3189 C CA . PRO B 1 6 ? -26.531 38.531 2.227 1 66.75 6 PRO B CA 1
ATOM 3190 C C . PRO B 1 6 ? -27.547 37.5 2.695 1 66.75 6 PRO B C 1
ATOM 3192 O O . PRO B 1 6 ? -27.328 36.844 3.721 1 66.75 6 PRO B O 1
ATOM 3195 N N . PRO B 1 7 ? -28.688 37.438 2.061 1 65.31 7 PRO B N 1
ATOM 3196 C CA . PRO B 1 7 ? -29.734 36.469 2.4 1 65.31 7 PRO B CA 1
ATOM 3197 C C . PRO B 1 7 ? -29.188 35.031 2.557 1 65.31 7 PRO B C 1
ATOM 3199 O O . PRO B 1 7 ? -29.688 34.281 3.385 1 65.31 7 PRO B O 1
ATOM 3202 N N . ALA B 1 8 ? -28.172 34.812 1.844 1 65.94 8 ALA B N 1
ATOM 3203 C CA . ALA B 1 8 ? -27.609 33.469 1.868 1 65.94 8 ALA B CA 1
ATOM 3204 C C . ALA B 1 8 ? -27.047 33.156 3.242 1 65.94 8 ALA B C 1
ATOM 3206 O O . ALA B 1 8 ? -27.078 31.984 3.676 1 65.94 8 ALA B O 1
ATOM 3207 N N . LEU B 1 9 ? -26.594 34.094 3.908 1 71.44 9 LEU B N 1
ATOM 3208 C CA . LEU B 1 9 ? -26.016 33.906 5.23 1 71.44 9 LEU B CA 1
ATOM 3209 C C . LEU B 1 9 ? -27.109 33.719 6.285 1 71.44 9 LEU B C 1
ATOM 3211 O O . LEU B 1 9 ? -26.922 32.969 7.246 1 71.44 9 LEU B O 1
ATOM 3215 N N . GLN B 1 10 ? -28.156 34.344 6 1 67.25 10 GLN B N 1
ATOM 3216 C CA . GLN B 1 10 ? -29.234 34.344 6.98 1 67.25 10 GLN B CA 1
ATOM 3217 C C . GLN B 1 10 ? -29.906 33 7.09 1 67.25 10 GLN B C 1
ATOM 3219 O O . GLN B 1 10 ? -30.469 32.656 8.133 1 67.25 10 GLN B O 1
ATOM 3224 N N . SER B 1 11 ? -29.781 32.281 6.133 1 70.06 11 SER B N 1
ATOM 3225 C CA . SER B 1 11 ? -30.469 30.984 6.094 1 70.06 11 SER B CA 1
ATOM 3226 C C . SER B 1 11 ? -29.594 29.859 6.645 1 70.06 11 SER B C 1
ATOM 3228 O O . SER B 1 11 ? -30.047 28.734 6.836 1 70.06 11 SER B O 1
ATOM 3230 N N . LEU B 1 12 ? -28.438 30.344 6.98 1 74.56 12 LEU B N 1
ATOM 3231 C CA . LEU B 1 12 ? -27.516 29.297 7.41 1 74.56 12 LEU B CA 1
ATOM 3232 C C . LEU B 1 12 ? -27.656 29.031 8.906 1 74.56 12 LEU B C 1
ATOM 3234 O O . LEU B 1 12 ? -27.906 29.953 9.688 1 74.56 12 LEU B O 1
ATOM 3238 N N . HIS B 1 13 ? -27.766 27.891 9.414 1 81.44 13 HIS B N 1
ATOM 3239 C CA . HIS B 1 13 ? -27.812 27.5 10.82 1 81.44 13 HIS B CA 1
ATOM 3240 C C . HIS B 1 13 ? -26.453 27.047 11.305 1 81.44 13 HIS B C 1
ATOM 3242 O O . HIS B 1 13 ? -26.281 25.891 11.703 1 81.44 13 HIS B O 1
ATOM 3248 N N . LEU B 1 14 ? -25.531 28 11.273 1 83.38 14 LEU B N 1
ATOM 3249 C CA . LEU B 1 14 ? -24.172 27.719 11.703 1 83.38 14 LEU B CA 1
ATOM 3250 C C . LEU B 1 14 ? -23.891 28.312 13.078 1 83.38 14 LEU B C 1
ATOM 3252 O O . LEU B 1 14 ? -24.438 29.359 13.422 1 83.38 14 LEU B O 1
ATOM 3256 N N . PRO B 1 15 ? -23.156 27.703 13.898 1 86.06 15 PRO B N 1
ATOM 3257 C CA . PRO B 1 15 ? -22.781 28.281 15.195 1 86.06 15 PRO B CA 1
ATOM 3258 C C . PRO B 1 15 ? -21.766 29.406 15.062 1 86.06 15 PRO B C 1
ATOM 3260 O O . PRO B 1 15 ? -20.672 29.328 15.617 1 86.06 15 PRO B O 1
ATOM 3263 N N . LEU B 1 16 ? -22.188 30.438 14.383 1 87.12 16 LEU B N 1
ATOM 3264 C CA . LEU B 1 16 ? -21.312 31.547 14.008 1 87.12 16 LEU B CA 1
ATOM 3265 C C . LEU B 1 16 ? -21.969 32.875 14.32 1 87.12 16 LEU B C 1
ATOM 3267 O O . LEU B 1 16 ? -23.156 33.094 14.039 1 87.12 16 LEU B O 1
ATOM 3271 N N . ARG B 1 17 ? -21.266 33.75 15.016 1 89.81 17 ARG B N 1
ATOM 3272 C CA . ARG B 1 17 ? -21.641 35.156 15.203 1 89.81 17 ARG B CA 1
ATOM 3273 C C . ARG B 1 17 ? -20.797 36.062 14.32 1 89.81 17 ARG B C 1
ATOM 3275 O O . ARG B 1 17 ? -19.578 35.906 14.25 1 89.81 17 ARG B O 1
ATOM 3282 N N . LEU B 1 18 ? -21.422 36.875 13.617 1 87.25 18 LEU B N 1
ATOM 3283 C CA . LEU B 1 18 ? -20.734 37.906 12.852 1 87.25 18 LEU B CA 1
ATOM 3284 C C . LEU B 1 18 ? -20.828 39.25 13.547 1 87.25 18 LEU B C 1
ATOM 3286 O O . LEU B 1 18 ? -21.922 39.719 13.867 1 87.25 18 LEU B O 1
ATOM 3290 N N . LYS B 1 19 ? -19.688 39.75 13.898 1 88.75 19 LYS B N 1
ATOM 3291 C CA . LYS B 1 19 ? -19.609 41.125 14.406 1 88.75 19 LYS B CA 1
ATOM 3292 C C . LYS B 1 19 ? -19.078 42.062 13.344 1 88.75 19 LYS B C 1
ATOM 3294 O O . LYS B 1 19 ? -18.031 41.812 12.742 1 88.75 19 LYS B O 1
ATOM 3299 N N . LEU B 1 20 ? -19.797 43.094 13.203 1 87.56 20 LEU B N 1
ATOM 3300 C CA . LEU B 1 20 ? -19.438 44.031 12.141 1 87.56 20 LEU B CA 1
ATOM 3301 C C . LEU B 1 20 ? -18.641 45.219 12.695 1 87.56 20 LEU B C 1
ATOM 3303 O O . LEU B 1 20 ? -18.562 45.406 13.914 1 87.56 20 LEU B O 1
ATOM 3307 N N . TRP B 1 21 ? -18.062 46 11.875 1 83.81 21 TRP B N 1
ATOM 3308 C CA . TRP B 1 21 ? -17.203 47.125 12.211 1 83.81 21 TRP B CA 1
ATOM 3309 C C . TRP B 1 21 ? -17.969 48.188 13 1 83.81 21 TRP B C 1
ATOM 3311 O O . TRP B 1 21 ? -17.375 48.969 13.758 1 83.81 21 TRP B O 1
ATOM 3321 N N . ASP B 1 22 ? -19.281 48.125 12.82 1 85.25 22 ASP B N 1
ATOM 3322 C CA . ASP B 1 22 ? -20.094 49.188 13.461 1 85.25 22 ASP B CA 1
ATOM 3323 C C . ASP B 1 22 ? -20.656 48.688 14.789 1 85.25 22 ASP B C 1
ATOM 3325 O O . ASP B 1 22 ? -21.453 49.375 15.422 1 85.25 22 ASP B O 1
ATOM 3329 N N . GLY B 1 23 ? -20.312 47.469 15.164 1 84.81 23 GLY B N 1
ATOM 3330 C CA . GLY B 1 23 ? -20.703 46.969 16.469 1 84.81 23 GLY B CA 1
ATOM 3331 C C . GLY B 1 23 ? -21.906 46.031 16.406 1 84.81 23 GLY B C 1
ATOM 3332 O O . GLY B 1 23 ? -22.203 45.312 17.359 1 84.81 23 GLY B O 1
ATOM 3333 N N . ASN B 1 24 ? -22.594 46.062 15.266 1 87.5 24 ASN B N 1
ATOM 3334 C CA . ASN B 1 24 ? -23.719 45.156 15.102 1 87.5 24 ASN B CA 1
ATOM 3335 C C . ASN B 1 24 ? -23.25 43.719 15.078 1 87.5 24 ASN B C 1
ATOM 3337 O O . ASN B 1 24 ? -22.172 43.406 14.562 1 87.5 24 ASN B O 1
ATOM 3341 N N . GLN B 1 25 ? -24 42.875 15.703 1 88.75 25 GLN B N 1
ATOM 3342 C CA . GLN B 1 25 ? -23.672 41.469 15.734 1 88.75 25 GLN B CA 1
ATOM 3343 C C . GLN B 1 25 ? -24.844 40.594 15.266 1 88.75 25 GLN B C 1
ATOM 3345 O O . GLN B 1 25 ? -26 40.938 15.547 1 88.75 25 GLN B O 1
ATOM 3350 N N . PHE B 1 26 ? -24.547 39.531 14.5 1 85.75 26 PHE B N 1
ATOM 3351 C CA . PHE B 1 26 ? -25.547 38.625 13.969 1 85.75 26 PHE B CA 1
ATOM 3352 C C . PHE B 1 26 ? -25.172 37.188 14.305 1 85.75 26 PHE B C 1
ATOM 3354 O O . PHE B 1 26 ? -24.031 36.75 14.062 1 85.75 26 PHE B O 1
ATOM 3361 N N . ASP B 1 27 ? -26.125 36.531 14.844 1 87.62 27 ASP B N 1
ATOM 3362 C CA . ASP B 1 27 ? -25.938 35.094 15.062 1 87.62 27 ASP B CA 1
ATOM 3363 C C . ASP B 1 27 ? -26.562 34.281 13.93 1 87.62 27 ASP B C 1
ATOM 3365 O O . ASP B 1 27 ? -27.75 34.406 13.664 1 87.62 27 ASP B O 1
ATOM 3369 N N . LEU B 1 28 ? -25.797 33.5 13.258 1 83.06 28 LEU B N 1
ATOM 3370 C CA . LEU B 1 28 ? -26.297 32.719 12.141 1 83.06 28 LEU B CA 1
ATOM 3371 C C . LEU B 1 28 ? -26.891 31.391 12.625 1 83.06 28 LEU B C 1
ATOM 3373 O O . LEU B 1 28 ? -27.469 30.641 11.844 1 83.06 28 LEU B O 1
ATOM 3377 N N . GLY B 1 29 ? -26.875 30.984 13.836 1 79.69 29 GLY B N 1
ATOM 3378 C CA . GLY B 1 29 ? -27.453 29.812 14.469 1 79.69 29 GLY B CA 1
ATOM 3379 C C . GLY B 1 29 ? -27.547 29.938 15.977 1 79.69 29 GLY B C 1
ATOM 3380 O O . GLY B 1 29 ? -27.109 30.938 16.562 1 79.69 29 GLY B O 1
ATOM 3381 N N . PRO B 1 30 ? -28.25 28.781 16.469 1 78.56 30 PRO B N 1
ATOM 3382 C CA . PRO B 1 30 ? -28.359 28.812 17.938 1 78.56 30 PRO B CA 1
ATOM 3383 C C . PRO B 1 30 ? -27.031 28.594 18.641 1 78.56 30 PRO B C 1
ATOM 3385 O O . PRO B 1 30 ? -26.188 27.844 18.141 1 78.56 30 PRO B O 1
ATOM 3388 N N . SER B 1 31 ? -26.562 29.453 19.578 1 85.62 31 SER B N 1
ATOM 3389 C CA . SER B 1 31 ? -25.406 29.312 20.469 1 85.62 31 SER B CA 1
ATOM 3390 C C . SER B 1 31 ? -24.109 29.469 19.688 1 85.62 31 SER B C 1
ATOM 3392 O O . SER B 1 31 ? -23.406 28.484 19.438 1 85.62 31 SER B O 1
ATOM 3394 N N . PRO B 1 32 ? -23.781 30.516 19.219 1 87.56 32 PRO B N 1
ATOM 3395 C CA . PRO B 1 32 ? -22.531 30.734 18.469 1 87.56 32 PRO B CA 1
ATOM 3396 C C . PRO B 1 32 ? -21.297 30.281 19.234 1 87.56 32 PRO B C 1
ATOM 3398 O O . PRO B 1 32 ? -21.172 30.562 20.438 1 87.56 32 PRO B O 1
ATOM 3401 N N . GLN B 1 33 ? -20.422 29.469 18.531 1 86.06 33 GLN B N 1
ATOM 3402 C CA . GLN B 1 33 ? -19.188 28.953 19.094 1 86.06 33 GLN B CA 1
ATOM 3403 C C . GLN B 1 33 ? -17.984 29.75 18.594 1 86.06 33 GLN B C 1
ATOM 3405 O O . GLN B 1 33 ? -16.922 29.734 19.219 1 86.06 33 GLN B O 1
ATOM 3410 N N . VAL B 1 34 ? -18.188 30.391 17.438 1 89.94 34 VAL B N 1
ATOM 3411 C CA . VAL B 1 34 ? -17.125 31.188 16.812 1 89.94 34 VAL B CA 1
ATOM 3412 C C . VAL B 1 34 ? -17.672 32.562 16.469 1 89.94 34 VAL B C 1
ATOM 3414 O O . VAL B 1 34 ? -18.844 32.719 16.109 1 89.94 34 VAL B O 1
ATOM 3417 N N . THR B 1 35 ? -16.875 33.562 16.672 1 89.88 35 THR B N 1
ATOM 3418 C CA . THR B 1 35 ? -17.219 34.906 16.25 1 89.88 35 THR B CA 1
ATOM 3419 C C . THR B 1 35 ? -16.219 35.406 15.211 1 89.88 35 THR B C 1
ATOM 3421 O O . THR B 1 35 ? -15.008 35.344 15.414 1 89.88 35 THR B O 1
ATOM 3424 N N . ILE B 1 36 ? -16.75 35.844 14.141 1 86.25 36 ILE B N 1
ATOM 3425 C CA . ILE B 1 36 ? -15.93 36.5 13.133 1 86.25 36 ILE B CA 1
ATOM 3426 C C . ILE B 1 36 ? -16.172 38 13.188 1 86.25 36 ILE B C 1
ATOM 3428 O O . ILE B 1 36 ? -17.312 38.469 13.055 1 86.25 36 ILE B O 1
ATOM 3432 N N . LEU B 1 37 ? -15.141 38.688 13.445 1 88.62 37 LEU B N 1
ATOM 3433 C CA . LEU B 1 37 ? -15.211 40.156 13.438 1 88.62 37 LEU B CA 1
ATOM 3434 C C . LEU B 1 37 ? -14.805 40.719 12.07 1 88.62 37 LEU B C 1
ATOM 3436 O O . LEU B 1 37 ? -13.656 40.531 11.648 1 88.62 37 LEU B O 1
ATOM 3440 N N . VAL B 1 38 ? -15.758 41.344 11.453 1 86.5 38 VAL B N 1
ATOM 3441 C CA . VAL B 1 38 ? -15.5 41.969 10.172 1 86.5 38 VAL B CA 1
ATOM 3442 C C . VAL B 1 38 ? -15.156 43.438 10.391 1 86.5 38 VAL B C 1
ATOM 3444 O O . VAL B 1 38 ? -16.016 44.25 10.789 1 86.5 38 VAL B O 1
ATOM 3447 N N . LYS B 1 39 ? -14 43.781 10.047 1 85.75 39 LYS B N 1
ATOM 3448 C CA . LYS B 1 39 ? -13.508 45.094 10.406 1 85.75 39 LYS B CA 1
ATOM 3449 C C . LYS B 1 39 ? -13.82 46.125 9.312 1 85.75 39 LYS B C 1
ATOM 3451 O O . LYS B 1 39 ? -13.859 47.312 9.57 1 85.75 39 LYS B O 1
ATOM 3456 N N . GLU B 1 40 ? -14.016 45.562 8.086 1 82.62 40 GLU B N 1
ATOM 3457 C CA . GLU B 1 40 ? -14.234 46.469 6.973 1 82.62 40 GLU B CA 1
ATOM 3458 C C . GLU B 1 40 ? -15.516 46.125 6.219 1 82.62 40 GLU B C 1
ATOM 3460 O O . GLU B 1 40 ? -15.789 44.938 5.957 1 82.62 40 GLU B O 1
ATOM 3465 N N . PRO B 1 41 ? -16.234 47.125 5.797 1 79.62 41 PRO B N 1
ATOM 3466 C CA . PRO B 1 41 ? -17.5 46.875 5.102 1 79.62 41 PRO B CA 1
ATOM 3467 C C . PRO B 1 41 ? -17.312 46.156 3.758 1 79.62 41 PRO B C 1
ATOM 3469 O O . PRO B 1 41 ? -18.172 45.406 3.324 1 79.62 41 PRO B O 1
ATOM 3472 N N . GLN B 1 42 ? -16.203 46.375 3.119 1 76.56 42 GLN B N 1
ATOM 3473 C CA . GLN B 1 42 ? -15.961 45.844 1.791 1 76.56 42 GLN B CA 1
ATOM 3474 C C . GLN B 1 42 ? -15.898 44.312 1.833 1 76.56 42 GLN B C 1
ATOM 3476 O O . GLN B 1 42 ? -16.125 43.656 0.819 1 76.56 42 GLN B O 1
ATOM 3481 N N . LEU B 1 43 ? -15.648 43.781 3.006 1 78.12 43 LEU B N 1
ATOM 3482 C CA . LEU B 1 43 ? -15.5 42.344 3.156 1 78.12 43 LEU B CA 1
ATOM 3483 C C . LEU B 1 43 ? -16.859 41.625 3.146 1 78.12 43 LEU B C 1
ATOM 3485 O O . LEU B 1 43 ? -16.953 40.438 2.887 1 78.12 43 LEU B O 1
ATOM 3489 N N . ILE B 1 44 ? -17.828 42.375 3.391 1 73.94 44 ILE B N 1
ATOM 3490 C CA . ILE B 1 44 ? -19.172 41.781 3.426 1 73.94 44 ILE B CA 1
ATOM 3491 C C . ILE B 1 44 ? -19.547 41.25 2.045 1 73.94 44 ILE B C 1
ATOM 3493 O O . ILE B 1 44 ? -20.172 40.188 1.928 1 73.94 44 ILE B O 1
ATOM 3497 N N . GLY B 1 45 ? -19.141 42 1.07 1 68.31 45 GLY B N 1
ATOM 3498 C CA . GLY B 1 45 ? -19.375 41.531 -0.285 1 68.31 45 GLY B CA 1
ATOM 3499 C C . GLY B 1 45 ? -18.656 40.219 -0.601 1 68.31 45 GLY B C 1
ATOM 3500 O O . GLY B 1 45 ? -19.172 39.375 -1.32 1 68.31 45 GLY B O 1
ATOM 3501 N N . GLN B 1 46 ? -17.5 40.094 0.005 1 68.25 46 GLN B N 1
ATOM 3502 C CA . GLN B 1 46 ? -16.703 38.875 -0.236 1 68.25 46 GLN B CA 1
ATOM 3503 C C . GLN B 1 46 ? -17.25 37.688 0.522 1 68.25 46 GLN B C 1
ATOM 3505 O O . GLN B 1 46 ? -16.984 36.531 0.162 1 68.25 46 GLN B O 1
ATOM 3510 N N . LEU B 1 47 ? -18.016 37.969 1.488 1 69.94 47 LEU B N 1
ATOM 3511 C CA . LEU B 1 47 ? -18.578 36.906 2.311 1 69.94 47 LEU B CA 1
ATOM 3512 C C . LEU B 1 47 ? -19.812 36.312 1.651 1 69.94 47 LEU B C 1
ATOM 3514 O O . LEU B 1 47 ? -20.391 35.344 2.152 1 69.94 47 LEU B O 1
ATOM 3518 N N . THR B 1 48 ? -20.219 36.844 0.53 1 67.81 48 THR B N 1
ATOM 3519 C CA . THR B 1 48 ? -21.375 36.312 -0.173 1 67.81 48 THR B CA 1
ATOM 3520 C C . THR B 1 48 ? -21.047 34.969 -0.831 1 67.81 48 THR B C 1
ATOM 3522 O O . THR B 1 48 ? -21.891 34.062 -0.885 1 67.81 48 THR B O 1
ATOM 3525 N N . HIS B 1 49 ? -19.875 34.812 -1.319 1 70.06 49 HIS B N 1
ATOM 3526 C CA . HIS B 1 49 ? -19.422 33.531 -1.861 1 70.06 49 HIS B CA 1
ATOM 3527 C C . HIS B 1 49 ? -17.969 33.281 -1.475 1 70.06 49 HIS B C 1
ATOM 3529 O O . HIS B 1 49 ? -17.094 33.156 -2.344 1 70.06 49 HIS B O 1
ATOM 3535 N N . PRO B 1 50 ? -17.906 33.031 -0.235 1 75.12 50 PRO B N 1
ATOM 3536 C CA . PRO B 1 50 ? -16.5 33 0.185 1 75.12 50 PRO B CA 1
ATOM 3537 C C . PRO B 1 50 ? -15.867 31.625 0.004 1 75.12 50 PRO B C 1
ATOM 3539 O O . PRO B 1 50 ? -16.5 30.609 0.305 1 75.12 50 PRO B O 1
ATOM 3542 N N . SER B 1 51 ? -14.656 31.703 -0.63 1 74.88 51 SER B N 1
ATOM 3543 C CA . SER B 1 51 ? -13.805 30.516 -0.581 1 74.88 51 SER B CA 1
ATOM 3544 C C . SER B 1 51 ? -12.969 30.5 0.698 1 74.88 51 SER B C 1
ATOM 3546 O O . SER B 1 51 ? -12.836 31.516 1.381 1 74.88 51 SER B O 1
ATOM 3548 N N . MET B 1 52 ? -12.5 29.359 1.064 1 76.12 52 MET B N 1
ATOM 3549 C CA . MET B 1 52 ? -11.609 29.25 2.217 1 76.12 52 MET B CA 1
ATOM 3550 C C . MET B 1 52 ? -10.367 30.109 2.031 1 76.12 52 MET B C 1
ATOM 3552 O O . MET B 1 52 ? -9.844 30.672 2.998 1 76.12 52 MET B O 1
ATOM 3556 N N . GLU B 1 53 ? -9.961 30.203 0.842 1 78.12 53 GLU B N 1
ATOM 3557 C CA . GLU B 1 53 ? -8.812 31.047 0.548 1 78.12 53 GLU B CA 1
ATOM 3558 C C . GLU B 1 53 ? -9.102 32.5 0.881 1 78.12 53 GLU B C 1
ATOM 3560 O O . GLU B 1 53 ? -8.273 33.188 1.482 1 78.12 53 GLU B O 1
ATOM 3565 N N . GLN B 1 54 ? -10.234 32.969 0.49 1 76.56 54 GLN B N 1
ATOM 3566 C CA . GLN B 1 54 ? -10.609 34.344 0.719 1 76.56 54 GLN B CA 1
ATOM 3567 C C . GLN B 1 54 ? -10.742 34.656 2.209 1 76.56 54 GLN B C 1
ATOM 3569 O O . GLN B 1 54 ? -10.266 35.688 2.689 1 76.56 54 GLN B O 1
ATOM 3574 N N . LEU B 1 55 ? -11.375 33.75 2.848 1 79.5 55 LEU B N 1
ATOM 3575 C CA . LEU B 1 55 ? -11.547 33.906 4.285 1 79.5 55 LEU B CA 1
ATOM 3576 C C . LEU B 1 55 ? -10.195 33.875 5 1 79.5 55 LEU B C 1
ATOM 3578 O O . LEU B 1 55 ? -9.945 34.688 5.891 1 79.5 55 LEU B O 1
ATOM 3582 N N . GLY B 1 56 ? -9.328 32.969 4.617 1 83.44 56 GLY B N 1
ATOM 3583 C CA . GLY B 1 56 ? -7.992 32.906 5.184 1 83.44 56 GLY B CA 1
ATOM 3584 C C . GLY B 1 56 ? -7.156 34.125 4.93 1 83.44 56 GLY B C 1
ATOM 3585 O O . GLY B 1 56 ? -6.488 34.625 5.836 1 83.44 56 GLY B O 1
ATOM 3586 N N . THR B 1 57 ? -7.27 34.594 3.732 1 82.06 57 THR B N 1
ATOM 3587 C CA . THR B 1 57 ? -6.523 35.812 3.361 1 82.06 57 THR B CA 1
ATOM 3588 C C . THR B 1 57 ? -6.988 37 4.18 1 82.06 57 THR B C 1
ATOM 3590 O O . THR B 1 57 ? -6.168 37.781 4.641 1 82.06 57 THR B O 1
ATOM 3593 N N . ALA B 1 58 ? -8.289 37.094 4.324 1 81.75 58 ALA B N 1
ATOM 3594 C CA . ALA B 1 58 ? -8.836 38.188 5.117 1 81.75 58 ALA B CA 1
ATOM 3595 C C . ALA B 1 58 ? -8.328 38.125 6.555 1 81.75 58 ALA B C 1
ATOM 3597 O O . ALA B 1 58 ? -8.031 39.156 7.152 1 81.75 58 ALA B O 1
ATOM 3598 N N . PHE B 1 59 ? -8.242 37.031 7.086 1 85.38 59 PHE B N 1
ATOM 3599 C CA . PHE B 1 59 ? -7.73 36.844 8.438 1 85.38 59 PHE B CA 1
ATOM 3600 C C . PHE B 1 59 ? -6.25 37.219 8.508 1 85.38 59 PHE B C 1
ATOM 3602 O O . PHE B 1 59 ? -5.824 37.938 9.398 1 85.38 59 PHE B O 1
ATOM 3609 N N . VAL B 1 60 ? -5.465 36.688 7.578 1 86.69 60 VAL B N 1
ATOM 3610 C CA . VAL B 1 60 ? -4.016 36.875 7.559 1 86.69 60 VAL B CA 1
ATOM 3611 C C . VAL B 1 60 ? -3.689 38.375 7.402 1 86.69 60 VAL B C 1
ATOM 3613 O O . VAL B 1 60 ? -2.738 38.875 8.008 1 86.69 60 VAL B O 1
ATOM 3616 N N . GLU B 1 61 ? -4.547 39.062 6.656 1 84.69 61 GLU B N 1
ATOM 3617 C CA . GLU B 1 61 ? -4.309 40.469 6.383 1 84.69 61 GLU B CA 1
ATOM 3618 C C . GLU B 1 61 ? -4.891 41.344 7.484 1 84.69 61 GLU B C 1
ATOM 3620 O O . GLU B 1 61 ? -4.773 42.594 7.43 1 84.69 61 GLU B O 1
ATOM 3625 N N . GLY B 1 62 ? -5.562 40.781 8.406 1 85.31 62 GLY B N 1
ATOM 3626 C CA . GLY B 1 62 ? -6.062 41.531 9.555 1 85.31 62 GLY B CA 1
ATOM 3627 C C . GLY B 1 62 ? -7.402 42.188 9.297 1 85.31 62 GLY B C 1
ATOM 3628 O O . GLY B 1 62 ? -7.84 43.031 10.078 1 85.31 62 GLY B O 1
ATOM 3629 N N . LYS B 1 63 ? -8 41.844 8.242 1 83.75 63 LYS B N 1
ATOM 3630 C CA . LYS B 1 63 ? -9.297 42.406 7.898 1 83.75 63 LYS B CA 1
ATOM 3631 C C . LYS B 1 63 ? -10.422 41.719 8.656 1 83.75 63 LYS B C 1
ATOM 3633 O O . LYS B 1 63 ? -11.516 42.25 8.797 1 83.75 63 LYS B O 1
ATOM 3638 N N . LEU B 1 64 ? -10.086 40.5 9.031 1 86.38 64 LEU B N 1
ATOM 3639 C CA . LEU B 1 64 ? -11.008 39.688 9.828 1 86.38 64 LEU B CA 1
ATOM 3640 C C . LEU B 1 64 ? -10.336 39.188 11.102 1 86.38 64 LEU B C 1
ATOM 3642 O O . LEU B 1 64 ? -9.133 38.906 11.102 1 86.38 64 LEU B O 1
ATOM 3646 N N . GLU B 1 65 ? -11.102 39.188 12.125 1 87.75 65 GLU B N 1
ATOM 3647 C CA . GLU B 1 65 ? -10.609 38.562 13.352 1 87.75 65 GLU B CA 1
ATOM 3648 C C . GLU B 1 65 ? -11.484 37.406 13.766 1 87.75 65 GLU B C 1
ATOM 3650 O O . GLU B 1 65 ? -12.688 37.375 13.492 1 87.75 65 GLU B O 1
ATOM 3655 N N . LEU B 1 66 ? -10.797 36.469 14.344 1 86.5 66 LEU B N 1
ATOM 3656 C CA . LEU B 1 66 ? -11.5 35.281 14.812 1 86.5 66 LEU B CA 1
ATOM 3657 C C . LEU B 1 66 ? -11.469 35.188 16.344 1 86.5 66 LEU B C 1
ATOM 3659 O O . LEU B 1 66 ? -10.414 35.375 16.953 1 86.5 66 LEU B O 1
ATOM 3663 N N . GLU B 1 67 ? -12.664 35.062 16.875 1 87.44 67 GLU B N 1
ATOM 3664 C CA . GLU B 1 67 ? -12.781 34.781 18.312 1 87.44 67 GLU B CA 1
ATOM 3665 C C . GLU B 1 67 ? -13.359 33.406 18.547 1 87.44 67 GLU B C 1
ATOM 3667 O O . GLU B 1 67 ? -14.352 33 17.922 1 87.44 67 GLU B O 1
ATOM 3672 N N . GLY B 1 68 ? -12.641 32.688 19.453 1 88.31 68 GLY B N 1
ATOM 3673 C CA . GLY B 1 68 ? -13.047 31.328 19.719 1 88.31 68 GLY B CA 1
ATOM 3674 C C . GLY B 1 68 ? -11.992 30.312 19.312 1 88.31 68 GLY B C 1
ATOM 3675 O O . GLY B 1 68 ? -10.852 30.672 19.031 1 88.31 68 GLY B O 1
ATOM 3676 N N . ASP B 1 69 ? -12.422 29.031 19.375 1 91.25 69 ASP B N 1
ATOM 3677 C CA . ASP B 1 69 ? -11.516 27.938 19.016 1 91.25 69 ASP B CA 1
ATOM 3678 C C . ASP B 1 69 ? -11.211 27.953 17.516 1 91.25 69 ASP B C 1
ATOM 3680 O O . ASP B 1 69 ? -12.125 27.953 16.688 1 91.25 69 ASP B O 1
ATOM 3684 N N . ILE B 1 70 ? -10 27.984 17.203 1 92.12 70 ILE B N 1
ATOM 3685 C CA . ILE B 1 70 ? -9.594 28.141 15.812 1 92.12 70 ILE B CA 1
ATOM 3686 C C . ILE B 1 70 ? -10.023 26.922 15 1 92.12 70 ILE B C 1
ATOM 3688 O O . ILE B 1 70 ? -10.359 27.047 13.82 1 92.12 70 ILE B O 1
ATOM 3692 N N . GLY B 1 71 ? -9.969 25.75 15.562 1 91.75 71 GLY B N 1
ATOM 3693 C CA . GLY B 1 71 ? -10.469 24.578 14.883 1 91.75 71 GLY B CA 1
ATOM 3694 C C . GLY B 1 71 ? -11.938 24.672 14.516 1 91.75 71 GLY B C 1
ATOM 3695 O O . GLY B 1 71 ? -12.336 24.312 13.406 1 91.75 71 GLY B O 1
ATOM 3696 N N . GLU B 1 72 ? -12.688 25.156 15.445 1 89.44 72 GLU B N 1
ATOM 3697 C CA . GLU B 1 72 ? -14.109 25.391 15.188 1 89.44 72 GLU B CA 1
ATOM 3698 C C . GLU B 1 72 ? -14.312 26.453 14.117 1 89.44 72 GLU B C 1
ATOM 3700 O O . GLU B 1 72 ? -15.25 26.359 13.32 1 89.44 72 GLU B O 1
ATOM 3705 N N . ALA B 1 73 ? -13.5 27.406 14.172 1 88.31 73 ALA B N 1
ATOM 3706 C CA . ALA B 1 73 ? -13.578 28.453 13.148 1 88.31 73 ALA B CA 1
ATOM 3707 C C . ALA B 1 73 ? -13.383 27.875 11.758 1 88.31 73 ALA B C 1
ATOM 3709 O O . ALA B 1 73 ? -14.109 28.203 10.82 1 88.31 73 ALA B O 1
ATOM 3710 N N . ILE B 1 74 ? -12.406 27.047 11.641 1 89.25 74 ILE B N 1
ATOM 3711 C CA . ILE B 1 74 ? -12.133 26.422 10.352 1 89.25 74 ILE B CA 1
ATOM 3712 C C . ILE B 1 74 ? -13.336 25.594 9.906 1 89.25 74 ILE B C 1
ATOM 3714 O O . ILE B 1 74 ? -13.758 25.672 8.75 1 89.25 74 ILE B O 1
ATOM 3718 N N . ARG B 1 75 ? -13.867 24.812 10.758 1 88.69 75 ARG B N 1
ATOM 3719 C CA . ARG B 1 75 ? -15.031 23.984 10.461 1 88.69 75 ARG B CA 1
ATOM 3720 C C . ARG B 1 75 ? -16.203 24.828 9.977 1 88.69 75 ARG B C 1
ATOM 3722 O O . ARG B 1 75 ? -16.828 24.516 8.961 1 88.69 75 ARG B O 1
ATOM 3729 N N . VAL B 1 76 ? -16.453 25.875 10.672 1 84.19 76 VAL B N 1
ATOM 3730 C CA . VAL B 1 76 ? -17.562 26.766 10.352 1 84.19 76 VAL B CA 1
ATOM 3731 C C . VAL B 1 76 ? -17.328 27.422 9 1 84.19 76 VAL B C 1
ATOM 3733 O O . VAL B 1 76 ? -18.25 27.578 8.195 1 84.19 76 VAL B O 1
ATOM 3736 N N . CYS B 1 77 ? -16.141 27.828 8.805 1 84 77 CYS B N 1
ATOM 3737 C CA . CYS B 1 77 ? -15.805 28.469 7.531 1 84 77 CYS B CA 1
ATOM 3738 C C . CYS B 1 77 ? -15.969 27.484 6.375 1 84 77 CYS B C 1
ATOM 3740 O O . CYS B 1 77 ? -16.391 27.875 5.281 1 84 77 CYS B O 1
ATOM 3742 N N . ASP B 1 78 ? -15.555 26.281 6.598 1 86.69 78 ASP B N 1
ATOM 3743 C CA . ASP B 1 78 ? -15.75 25.25 5.578 1 86.69 78 ASP B CA 1
ATOM 3744 C C . ASP B 1 78 ? -17.234 25.078 5.266 1 86.69 78 ASP B C 1
ATOM 3746 O O . ASP B 1 78 ? -17.625 24.984 4.098 1 86.69 78 ASP B O 1
ATOM 3750 N N . GLU B 1 79 ? -18.047 24.969 6.27 1 83.12 79 GLU B N 1
ATOM 3751 C CA . GLU B 1 79 ? -19.5 24.812 6.086 1 83.12 79 GLU B CA 1
ATOM 3752 C C . GLU B 1 79 ? -20.094 26.031 5.379 1 83.12 79 GLU B C 1
ATOM 3754 O O . GLU B 1 79 ? -20.984 25.891 4.539 1 83.12 79 GLU B O 1
ATOM 3759 N N . LEU B 1 80 ? -19.609 27.156 5.777 1 79.38 80 LEU B N 1
ATOM 3760 C CA . LEU B 1 80 ? -20.031 28.391 5.148 1 79.38 80 LEU B CA 1
ATOM 3761 C C . LEU B 1 80 ? -19.688 28.406 3.664 1 79.38 80 LEU B C 1
ATOM 3763 O O . LEU B 1 80 ? -20.516 28.766 2.826 1 79.38 80 LEU B O 1
ATOM 3767 N N . SER B 1 81 ? -18.5 28.016 3.373 1 80.19 81 SER B N 1
ATOM 3768 C CA . SER B 1 81 ? -18.031 27.969 1.99 1 80.19 81 SER B CA 1
ATOM 3769 C C . SER B 1 81 ? -18.812 26.938 1.182 1 80.19 81 SER B C 1
ATOM 3771 O O . SER B 1 81 ? -19.125 27.172 0.009 1 80.19 81 SER B O 1
ATOM 3773 N N . GLU B 1 82 ? -19.062 25.828 1.761 1 79.12 82 GLU B N 1
ATOM 3774 C CA . GLU B 1 82 ? -19.828 24.781 1.093 1 79.12 82 GLU B CA 1
ATOM 3775 C C . GLU B 1 82 ? -21.234 25.266 0.75 1 79.12 82 GLU B C 1
ATOM 3777 O O . GLU B 1 82 ? -21.766 24.938 -0.314 1 79.12 82 GLU B O 1
ATOM 3782 N N . ALA B 1 83 ? -21.734 25.953 1.622 1 73.94 83 ALA B N 1
ATOM 3783 C CA . ALA B 1 83 ? -23.125 26.391 1.465 1 73.94 83 ALA B CA 1
ATOM 3784 C C . ALA B 1 83 ? -23.219 27.5 0.414 1 73.94 83 ALA B C 1
ATOM 3786 O O . ALA B 1 83 ? -24.25 27.625 -0.271 1 73.94 83 ALA B O 1
ATOM 3787 N N . LEU B 1 84 ? -22.188 28.219 0.288 1 69.06 84 LEU B N 1
ATOM 3788 C CA . LEU B 1 84 ? -22.312 29.438 -0.499 1 69.06 84 LEU B CA 1
ATOM 3789 C C . LEU B 1 84 ? -21.484 29.359 -1.776 1 69.06 84 LEU B C 1
ATOM 3791 O O . LEU B 1 84 ? -21.703 30.125 -2.713 1 69.06 84 LEU B O 1
ATOM 3795 N N . PHE B 1 85 ? -20.469 28.438 -1.682 1 63.72 85 PHE B N 1
ATOM 3796 C CA . PHE B 1 85 ? -19.562 28.375 -2.816 1 63.72 85 PHE B CA 1
ATOM 3797 C C . PHE B 1 85 ? -20.156 27.547 -3.947 1 63.72 85 PHE B C 1
ATOM 3799 O O . PHE B 1 85 ? -20.625 26.422 -3.727 1 63.72 85 PHE B O 1
ATOM 3806 N N . THR B 1 86 ? -20.516 28.188 -5.09 1 60.41 86 THR B N 1
ATOM 3807 C CA . THR B 1 86 ? -20.953 27.5 -6.301 1 60.41 86 THR B CA 1
ATOM 3808 C C . THR B 1 86 ? -19.766 26.906 -7.043 1 60.41 86 THR B C 1
ATOM 3810 O O . THR B 1 86 ? -18.672 27.469 -7.043 1 60.41 86 THR B O 1
ATOM 3813 N N . ASP B 1 87 ? -19.734 25.578 -7.305 1 56.75 87 ASP B N 1
ATOM 3814 C CA . ASP B 1 87 ? -18.75 24.656 -7.871 1 56.75 87 ASP B CA 1
ATOM 3815 C C . ASP B 1 87 ? -18.016 25.297 -9.047 1 56.75 87 ASP B C 1
ATOM 3817 O O . ASP B 1 87 ? -18.609 25.516 -10.109 1 56.75 87 ASP B O 1
ATOM 3821 N N . GLU B 1 88 ? -17.25 26.297 -8.852 1 53.88 88 GLU B N 1
ATOM 3822 C CA . GLU B 1 88 ? -16.547 26.656 -10.07 1 53.88 88 GLU B CA 1
ATOM 3823 C C . GLU B 1 88 ? -15.586 25.562 -10.508 1 53.88 88 GLU B C 1
ATOM 3825 O O . GLU B 1 88 ? -15.148 24.75 -9.695 1 53.88 88 GLU B O 1
ATOM 3830 N N . ASP B 1 89 ? -15.391 25.453 -11.867 1 53.69 89 ASP B N 1
ATOM 3831 C CA . ASP B 1 89 ? -14.578 24.547 -12.672 1 53.69 89 ASP B CA 1
ATOM 3832 C C . ASP B 1 89 ? -13.133 24.5 -12.18 1 53.69 89 ASP B C 1
ATOM 3834 O O . ASP B 1 89 ? -12.422 25.5 -12.258 1 53.69 89 ASP B O 1
ATOM 3838 N N . GLU B 1 90 ? -12.891 23.766 -11.227 1 57.75 90 GLU B N 1
ATOM 3839 C CA . GLU B 1 90 ? -11.531 23.703 -10.695 1 57.75 90 GLU B CA 1
ATOM 3840 C C . GLU B 1 90 ? -10.594 22.969 -11.656 1 57.75 90 GLU B C 1
ATOM 3842 O O . GLU B 1 90 ? -10.891 21.859 -12.086 1 57.75 90 GLU B O 1
ATOM 3847 N N . GLN B 1 91 ? -9.727 23.766 -12.422 1 57.75 91 GLN B N 1
ATOM 3848 C CA . GLN B 1 91 ? -8.719 23.25 -13.344 1 57.75 91 GLN B CA 1
ATOM 3849 C C . GLN B 1 91 ? -7.633 22.484 -12.602 1 57.75 91 GLN B C 1
ATOM 3851 O O . GLN B 1 91 ? -7.293 22.812 -11.469 1 57.75 91 GLN B O 1
ATOM 3856 N N . PRO B 1 92 ? -7.199 21.406 -13.195 1 60.66 92 PRO B N 1
ATOM 3857 C CA . PRO B 1 92 ? -6.059 20.688 -12.633 1 60.66 92 PRO B CA 1
ATOM 3858 C C . PRO B 1 92 ? -4.828 21.562 -12.453 1 60.66 92 PRO B C 1
ATOM 3860 O O . PRO B 1 92 ? -4.613 22.5 -13.234 1 60.66 92 PRO B O 1
ATOM 3863 N N . PRO B 1 93 ? -4.078 21.375 -11.336 1 59.22 93 PRO B N 1
ATOM 3864 C CA . PRO B 1 93 ? -2.912 22.234 -11.07 1 59.22 93 PRO B CA 1
ATOM 3865 C C . PRO B 1 93 ? -1.83 22.094 -12.141 1 59.22 93 PRO B C 1
ATOM 3867 O O . PRO B 1 93 ? -1.674 21.031 -12.734 1 59.22 93 PRO B O 1
ATOM 3870 N N . GLU B 1 94 ? -1.287 23.219 -12.562 1 60.19 94 GLU B N 1
ATOM 3871 C CA . GLU B 1 94 ? -0.124 23.203 -13.445 1 60.19 94 GLU B CA 1
ATOM 3872 C C . GLU B 1 94 ? 1.089 22.594 -12.75 1 60.19 94 GLU B C 1
ATOM 3874 O O . GLU B 1 94 ? 1.372 22.906 -11.594 1 60.19 94 GLU B O 1
ATOM 3879 N N . ARG B 1 95 ? 1.645 21.578 -13.281 1 64.12 95 ARG B N 1
ATOM 3880 C CA . ARG B 1 95 ? 2.832 20.906 -12.773 1 64.12 95 ARG B CA 1
ATOM 3881 C C . ARG B 1 95 ? 4.105 21.547 -13.32 1 64.12 95 ARG B C 1
ATOM 3883 O O . ARG B 1 95 ? 4.352 21.5 -14.531 1 64.12 95 ARG B O 1
ATOM 3890 N N . ARG B 1 96 ? 4.844 22.438 -12.539 1 60.44 96 ARG B N 1
ATOM 3891 C CA . ARG B 1 96 ? 6.098 23.031 -12.984 1 60.44 96 ARG B CA 1
ATOM 3892 C C . ARG B 1 96 ? 7.293 22.359 -12.32 1 60.44 96 ARG B C 1
ATOM 3894 O O . ARG B 1 96 ? 7.195 21.891 -11.18 1 60.44 96 ARG B O 1
ATOM 3901 N N . SER B 1 97 ? 8.383 22.25 -13.023 1 67.44 97 SER B N 1
ATOM 3902 C CA . SER B 1 97 ? 9.609 21.656 -12.531 1 67.44 97 SER B CA 1
ATOM 3903 C C . SER B 1 97 ? 10.266 22.531 -11.469 1 67.44 97 SER B C 1
ATOM 3905 O O . SER B 1 97 ? 10.352 23.75 -11.633 1 67.44 97 SER B O 1
ATOM 3907 N N . HIS B 1 98 ? 10.586 21.844 -10.391 1 71.81 98 HIS B N 1
ATOM 3908 C CA . HIS B 1 98 ? 11.336 22.5 -9.32 1 71.81 98 HIS B CA 1
ATOM 3909 C C . HIS B 1 98 ? 12.836 22.453 -9.586 1 71.81 98 HIS B C 1
ATOM 3911 O O . HIS B 1 98 ? 13.336 21.484 -10.148 1 71.81 98 HIS B O 1
ATOM 3917 N N . ASP B 1 99 ? 13.508 23.547 -9.336 1 74.94 99 ASP B N 1
ATOM 3918 C CA . ASP B 1 99 ? 14.969 23.5 -9.375 1 74.94 99 ASP B CA 1
ATOM 3919 C C . ASP B 1 99 ? 15.562 23.625 -7.973 1 74.94 99 ASP B C 1
ATOM 3921 O O . ASP B 1 99 ? 14.844 23.906 -7.012 1 74.94 99 ASP B O 1
ATOM 3925 N N . LYS B 1 100 ? 16.906 23.328 -7.852 1 77.69 100 LYS B N 1
ATOM 3926 C CA . LYS B 1 100 ? 17.578 23.266 -6.559 1 77.69 100 LYS B CA 1
ATOM 3927 C C . LYS B 1 100 ? 17.469 24.609 -5.828 1 77.69 100 LYS B C 1
ATOM 3929 O O . LYS B 1 100 ? 17.234 24.641 -4.617 1 77.69 100 LYS B O 1
ATOM 3934 N N . ARG B 1 101 ? 17.672 25.562 -6.488 1 76.31 101 ARG B N 1
ATOM 3935 C CA . ARG B 1 101 ? 17.672 26.891 -5.883 1 76.31 101 ARG B CA 1
ATOM 3936 C C . ARG B 1 101 ? 16.297 27.234 -5.32 1 76.31 101 ARG B C 1
ATOM 3938 O O . ARG B 1 101 ? 16.172 27.656 -4.168 1 76.31 101 ARG B O 1
ATOM 3945 N N . THR B 1 102 ? 15.273 27.031 -6.121 1 76.44 102 THR B N 1
ATOM 3946 C CA . THR B 1 102 ? 13.922 27.359 -5.688 1 76.44 102 THR B CA 1
ATOM 3947 C C . THR B 1 102 ? 13.484 26.453 -4.543 1 76.44 102 THR B C 1
ATOM 3949 O O . THR B 1 102 ? 12.789 26.891 -3.625 1 76.44 102 THR B O 1
ATOM 3952 N N . ASP B 1 103 ? 13.859 25.234 -4.609 1 77.5 103 ASP B N 1
ATOM 3953 C CA . ASP B 1 103 ? 13.555 24.312 -3.512 1 77.5 103 ASP B CA 1
ATOM 3954 C C . ASP B 1 103 ? 14.227 24.766 -2.219 1 77.5 103 ASP B C 1
ATOM 3956 O O . ASP B 1 103 ? 13.602 24.781 -1.156 1 77.5 103 ASP B O 1
ATOM 3960 N N . ALA B 1 104 ? 15.469 25.141 -2.312 1 77.56 104 ALA B N 1
ATOM 3961 C CA . ALA B 1 104 ? 16.203 25.594 -1.14 1 77.56 104 ALA B CA 1
ATOM 3962 C C . ALA B 1 104 ? 15.578 26.859 -0.55 1 77.56 104 ALA B C 1
ATOM 3964 O O . ALA B 1 104 ? 15.469 26.984 0.671 1 77.56 104 ALA B O 1
ATOM 3965 N N . GLU B 1 105 ? 15.148 27.766 -1.4 1 75.94 105 GLU B N 1
ATOM 3966 C CA . GLU B 1 105 ? 14.516 29 -0.957 1 75.94 105 GLU B CA 1
ATOM 3967 C C . GLU B 1 105 ? 13.195 28.719 -0.239 1 75.94 105 GLU B C 1
ATOM 3969 O O . GLU B 1 105 ? 12.914 29.297 0.806 1 75.94 105 GLU B O 1
ATOM 3974 N N . ALA B 1 106 ? 12.5 27.797 -0.809 1 73.44 106 ALA B N 1
ATOM 3975 C CA . ALA B 1 106 ? 11.219 27.453 -0.209 1 73.44 106 ALA B CA 1
ATOM 3976 C C . ALA B 1 106 ? 11.414 26.797 1.159 1 73.44 106 ALA B C 1
ATOM 3978 O O . ALA B 1 106 ? 10.68 27.094 2.104 1 73.44 106 ALA B O 1
ATOM 3979 N N . ILE B 1 107 ? 12.352 25.984 1.196 1 74.56 107 ILE B N 1
ATOM 3980 C CA . ILE B 1 107 ? 12.641 25.297 2.447 1 74.56 107 ILE B CA 1
ATOM 3981 C C . ILE B 1 107 ? 13.141 26.297 3.484 1 74.56 107 ILE B C 1
ATOM 3983 O O . ILE B 1 107 ? 12.711 26.266 4.637 1 74.56 107 ILE B O 1
ATOM 3987 N N . SER B 1 108 ? 13.969 27.141 3.084 1 74.5 108 SER B N 1
ATOM 3988 C CA . SER B 1 108 ? 14.477 28.172 3.984 1 74.5 108 SER B CA 1
ATOM 3989 C C . SER B 1 108 ? 13.344 29.078 4.477 1 74.5 108 SER B C 1
ATOM 3991 O O . SER B 1 108 ? 13.273 29.391 5.664 1 74.5 108 SER B O 1
ATOM 3993 N N . TYR B 1 109 ? 12.508 29.484 3.578 1 72.88 109 TYR B N 1
ATOM 3994 C CA . TYR B 1 109 ? 11.359 30.312 3.916 1 72.88 109 TYR B CA 1
ATOM 3995 C C . TYR B 1 109 ? 10.516 29.672 5.004 1 72.88 109 TYR B C 1
ATOM 3997 O O . TYR B 1 109 ? 10.125 30.328 5.973 1 72.88 109 TYR B O 1
ATOM 4005 N N . HIS B 1 110 ? 10.305 28.453 4.918 1 75.75 110 HIS B N 1
ATOM 4006 C CA . HIS B 1 110 ? 9.398 27.75 5.812 1 75.75 110 HIS B CA 1
ATOM 4007 C C . HIS B 1 110 ? 10.094 27.359 7.109 1 75.75 110 HIS B C 1
ATOM 4009 O O . HIS B 1 110 ? 9.531 27.5 8.195 1 75.75 110 HIS B O 1
ATOM 4015 N N . TYR B 1 111 ? 11.344 26.938 6.977 1 78.38 111 TYR B N 1
ATOM 4016 C CA . TYR B 1 111 ? 11.953 26.266 8.117 1 78.38 111 TYR B CA 1
ATOM 4017 C C . TYR B 1 111 ? 12.891 27.203 8.859 1 78.38 111 TYR B C 1
ATOM 4019 O O . TYR B 1 111 ? 13.312 26.922 9.984 1 78.38 111 TYR B O 1
ATOM 4027 N N . ASP B 1 112 ? 13.094 28.375 8.297 1 77.88 112 ASP B N 1
ATOM 4028 C CA . ASP B 1 112 ? 14.031 29.281 8.961 1 77.88 112 ASP B CA 1
ATOM 4029 C C . ASP B 1 112 ? 13.297 30.438 9.641 1 77.88 112 ASP B C 1
ATOM 4031 O O . ASP B 1 112 ? 13.859 31.516 9.82 1 77.88 112 ASP B O 1
ATOM 4035 N N . VAL B 1 113 ? 12.016 30.219 9.922 1 81.25 113 VAL B N 1
ATOM 4036 C CA . VAL B 1 113 ? 11.266 31.188 10.719 1 81.25 113 VAL B CA 1
ATOM 4037 C C . VAL B 1 113 ? 11.977 31.422 12.047 1 81.25 113 VAL B C 1
ATOM 4039 O O . VAL B 1 113 ? 12.445 32.531 12.32 1 81.25 113 VAL B O 1
ATOM 4042 N N . SER B 1 114 ? 12.086 30.406 12.898 1 86.69 114 SER B N 1
ATOM 4043 C CA . SER B 1 114 ? 12.875 30.453 14.125 1 86.69 114 SER B CA 1
ATOM 4044 C C . SER B 1 114 ? 12.805 29.125 14.867 1 86.69 114 SER B C 1
ATOM 4046 O O . SER B 1 114 ? 11.727 28.562 15.047 1 86.69 114 SER B O 1
ATOM 4048 N N . ASN B 1 115 ? 13.977 28.625 15.227 1 92 115 ASN B N 1
ATOM 4049 C CA . ASN B 1 115 ? 13.984 27.438 16.062 1 92 115 ASN B CA 1
ATOM 4050 C C . ASN B 1 115 ? 13.164 27.641 17.344 1 92 115 ASN B C 1
ATOM 4052 O O . ASN B 1 115 ? 12.445 26.734 17.766 1 92 115 ASN B O 1
ATOM 4056 N N . ALA B 1 116 ? 13.281 28.844 17.859 1 93.81 116 ALA B N 1
ATOM 4057 C CA . ALA B 1 116 ? 12.555 29.156 19.078 1 93.81 116 ALA B CA 1
ATOM 4058 C C . ALA B 1 116 ? 11.047 29.094 18.844 1 93.81 116 ALA B C 1
ATOM 4060 O O . ALA B 1 116 ? 10.297 28.688 19.734 1 93.81 116 ALA B O 1
ATOM 4061 N N . PHE B 1 117 ? 10.617 29.547 17.688 1 95.81 117 PHE B N 1
ATOM 4062 C CA . PHE B 1 117 ? 9.195 29.516 17.344 1 95.81 117 PHE B CA 1
ATOM 4063 C C . PHE B 1 117 ? 8.711 28.062 17.25 1 95.81 117 PHE B C 1
ATOM 4065 O O . PHE B 1 117 ? 7.688 27.719 17.844 1 95.81 117 PHE B O 1
ATOM 4072 N N . TYR B 1 118 ? 9.469 27.203 16.531 1 96.25 118 TYR B N 1
ATOM 4073 C CA . TYR B 1 118 ? 9.078 25.812 16.344 1 96.25 118 TYR B CA 1
ATOM 4074 C C . TYR B 1 118 ? 9.086 25.062 17.672 1 96.25 118 TYR B C 1
ATOM 4076 O O . TYR B 1 118 ? 8.266 24.172 17.891 1 96.25 118 TYR B O 1
ATOM 4084 N N . GLN B 1 119 ? 9.961 25.391 18.531 1 96.25 119 GLN B N 1
ATOM 4085 C CA . GLN B 1 119 ? 10.094 24.734 19.828 1 96.25 119 GLN B CA 1
ATOM 4086 C C . GLN B 1 119 ? 8.859 24.969 20.688 1 96.25 119 GLN B C 1
ATOM 4088 O O . GLN B 1 119 ? 8.578 24.188 21.609 1 96.25 119 GLN B O 1
ATOM 4093 N N . LEU B 1 120 ? 8.086 26.031 20.391 1 96.81 120 LEU B N 1
ATOM 4094 C CA . LEU B 1 120 ? 6.91 26.359 21.203 1 96.81 120 LEU B CA 1
ATOM 4095 C C . LEU B 1 120 ? 5.832 25.297 21.047 1 96.81 120 LEU B C 1
ATOM 4097 O O . LEU B 1 120 ? 5.051 25.062 21.984 1 96.81 120 LEU B O 1
ATOM 4101 N N . TRP B 1 121 ? 5.848 24.656 19.875 1 97.38 121 TRP B N 1
ATOM 4102 C CA . TRP B 1 121 ? 4.641 23.859 19.672 1 97.38 121 TRP B CA 1
ATOM 4103 C C . TRP B 1 121 ? 4.992 22.469 19.141 1 97.38 121 TRP B C 1
ATOM 4105 O O . TRP B 1 121 ? 4.137 21.578 19.094 1 97.38 121 TRP B O 1
ATOM 4115 N N . LEU B 1 122 ? 6.211 22.188 18.766 1 98.06 122 LEU B N 1
ATOM 4116 C CA . LEU B 1 122 ? 6.645 20.844 18.406 1 98.06 122 LEU B CA 1
ATOM 4117 C C . LEU B 1 122 ? 7.043 20.047 19.641 1 98.06 122 LEU B C 1
ATOM 4119 O O . LEU B 1 122 ? 6.949 20.547 20.766 1 98.06 122 LEU B O 1
ATOM 4123 N N . ASP B 1 123 ? 7.348 18.75 19.484 1 98.06 123 ASP B N 1
ATOM 4124 C CA . ASP B 1 123 ? 7.828 17.891 20.562 1 98.06 123 ASP B CA 1
ATOM 4125 C C . ASP B 1 123 ? 9.281 18.203 20.906 1 98.06 123 ASP B C 1
ATOM 4127 O O . ASP B 1 123 ? 9.898 19.078 20.281 1 98.06 123 ASP B O 1
ATOM 4131 N N . GLN B 1 124 ? 9.797 17.516 21.859 1 96.31 124 GLN B N 1
ATOM 4132 C CA . GLN B 1 124 ? 11.133 17.781 22.391 1 96.31 124 GLN B CA 1
ATOM 4133 C C . GLN B 1 124 ? 12.195 17.578 21.312 1 96.31 124 GLN B C 1
ATOM 4135 O O . GLN B 1 124 ? 13.234 18.25 21.328 1 96.31 124 GLN B O 1
ATOM 4140 N N . ASP B 1 125 ? 11.93 16.688 20.344 1 96.44 125 ASP B N 1
ATOM 4141 C CA . ASP B 1 125 ? 12.898 16.422 19.281 1 96.44 125 ASP B CA 1
ATOM 4142 C C . ASP B 1 125 ? 12.648 17.312 18.078 1 96.44 125 ASP B C 1
ATOM 4144 O O . ASP B 1 125 ? 13.406 17.266 17.094 1 96.44 125 ASP B O 1
ATOM 4148 N N . MET B 1 126 ? 11.609 18.109 18.078 1 96.81 126 MET B N 1
ATOM 4149 C CA . MET B 1 126 ? 11.219 19.031 17.016 1 96.81 126 MET B CA 1
ATOM 4150 C C . MET B 1 126 ? 11 18.281 15.703 1 96.81 126 MET B C 1
ATOM 4152 O O . MET B 1 126 ? 11.531 18.672 14.656 1 96.81 126 MET B O 1
ATOM 4156 N N . ALA B 1 127 ? 10.359 17.141 15.844 1 97.5 127 ALA B N 1
ATOM 4157 C CA . ALA B 1 127 ? 9.945 16.438 14.641 1 97.5 127 ALA B CA 1
ATOM 4158 C C . ALA B 1 127 ? 8.781 17.156 13.961 1 97.5 127 ALA B C 1
ATOM 4160 O O . ALA B 1 127 ? 7.668 17.188 14.484 1 97.5 127 ALA B O 1
ATOM 4161 N N . TYR B 1 128 ? 9.008 17.719 12.844 1 96.31 128 TYR B N 1
ATOM 4162 C CA . TYR B 1 128 ? 7.984 18.422 12.086 1 96.31 128 TYR B CA 1
ATOM 4163 C C . TYR B 1 128 ? 7.383 17.531 11.016 1 96.31 128 TYR B C 1
ATOM 4165 O O . TYR B 1 128 ? 7.414 17.859 9.828 1 96.31 128 TYR B O 1
ATOM 4173 N N . SER B 1 129 ? 6.879 16.375 11.414 1 97.81 129 SER B N 1
ATOM 4174 C CA . SER B 1 129 ? 6.219 15.352 10.609 1 97.81 129 SER B CA 1
ATOM 4175 C C . SER B 1 129 ? 5.215 14.562 11.438 1 97.81 129 SER B C 1
ATOM 4177 O O . SER B 1 129 ? 5.152 14.719 12.664 1 97.81 129 SER B O 1
ATOM 4179 N N . CYS B 1 130 ? 4.453 13.781 10.812 1 98.56 130 CYS B N 1
ATOM 4180 C CA . CYS B 1 130 ? 3.371 13.008 11.414 1 98.56 130 CYS B CA 1
ATOM 4181 C C . CYS B 1 130 ? 3.896 12.094 12.516 1 98.56 130 CYS B C 1
ATOM 4183 O O . CYS B 1 130 ? 4.852 11.344 12.305 1 98.56 130 CYS B O 1
ATOM 4185 N N . ALA B 1 131 ? 3.279 12.172 13.688 1 98.81 131 ALA B N 1
ATOM 4186 C CA . ALA B 1 131 ? 3.578 11.25 14.781 1 98.81 131 ALA B CA 1
ATOM 4187 C C . ALA B 1 131 ? 2.824 9.938 14.609 1 98.81 131 ALA B C 1
ATOM 4189 O O . ALA B 1 131 ? 2.084 9.758 13.641 1 98.81 131 ALA B O 1
ATOM 4190 N N . TYR B 1 132 ? 3.115 8.969 15.414 1 98.69 132 TYR B N 1
ATOM 4191 C CA . TYR B 1 132 ? 2.457 7.668 15.453 1 98.69 132 TYR B CA 1
ATOM 4192 C C . TYR B 1 132 ? 1.906 7.375 16.844 1 98.69 132 TYR B C 1
ATOM 4194 O O . TYR B 1 132 ? 2.668 7.098 17.781 1 98.69 132 TYR B O 1
ATOM 4202 N N . PHE B 1 133 ? 0.573 7.426 16.969 1 98.25 133 PHE B N 1
ATOM 4203 C CA . PHE B 1 133 ? -0.081 7.234 18.25 1 98.25 133 PHE B CA 1
ATOM 4204 C C . PHE B 1 133 ? -0.405 5.766 18.484 1 98.25 133 PHE B C 1
ATOM 4206 O O . PHE B 1 133 ? -1.375 5.242 17.938 1 98.25 133 PHE B O 1
ATOM 4213 N N . ARG B 1 134 ? 0.28 5.098 19.359 1 95.69 134 ARG B N 1
ATOM 4214 C CA . ARG B 1 134 ? 0.013 3.707 19.703 1 95.69 134 ARG B CA 1
ATOM 4215 C C . ARG B 1 134 ? -1.244 3.588 20.562 1 95.69 134 ARG B C 1
ATOM 4217 O O . ARG B 1 134 ? -1.967 2.594 20.469 1 95.69 134 ARG B O 1
ATOM 4224 N N . GLU B 1 135 ? -1.351 4.605 21.344 1 92.88 135 GLU B N 1
ATOM 4225 C CA . GLU B 1 135 ? -2.549 4.738 22.172 1 92.88 135 GLU B CA 1
ATOM 4226 C C . GLU B 1 135 ? -3.209 6.102 21.953 1 92.88 135 GLU B C 1
ATOM 4228 O O . GLU B 1 135 ? -2.525 7.102 21.734 1 92.88 135 GLU B O 1
ATOM 4233 N N . PRO B 1 136 ? -4.492 6.133 22.109 1 89 136 PRO B N 1
ATOM 4234 C CA . PRO B 1 136 ? -5.203 7.383 21.844 1 89 136 PRO B CA 1
ATOM 4235 C C . PRO B 1 136 ? -4.785 8.516 22.781 1 89 136 PRO B C 1
ATOM 4237 O O . PRO B 1 136 ? -4.855 9.688 22.406 1 89 136 PRO B O 1
ATOM 4240 N N . ASP B 1 137 ? -4.301 8.164 23.922 1 93.75 137 ASP B N 1
ATOM 4241 C CA . ASP B 1 137 ? -4.023 9.219 24.891 1 93.75 137 ASP B CA 1
ATOM 4242 C C . ASP B 1 137 ? -2.527 9.508 24.969 1 93.75 137 ASP B C 1
ATOM 4244 O O . ASP B 1 137 ? -2.074 10.219 25.859 1 93.75 137 ASP B O 1
ATOM 4248 N N . ASN B 1 138 ? -1.776 8.984 24.016 1 96.38 138 ASN B N 1
ATOM 4249 C CA . ASN B 1 138 ? -0.359 9.32 23.984 1 96.38 138 ASN B CA 1
ATOM 4250 C C . ASN B 1 138 ? -0.147 10.828 23.891 1 96.38 138 ASN B C 1
ATOM 4252 O O . ASN B 1 138 ? -0.896 11.531 23.203 1 96.38 138 ASN B O 1
ATOM 4256 N N . THR B 1 139 ? 0.886 11.297 24.641 1 98 139 THR B N 1
ATOM 4257 C CA . THR B 1 139 ? 1.328 12.672 24.438 1 98 139 THR B CA 1
ATOM 4258 C C . THR B 1 139 ? 2.01 12.82 23.078 1 98 139 THR B C 1
ATOM 4260 O O . THR B 1 139 ? 2.389 11.828 22.453 1 98 139 THR B O 1
ATOM 4263 N N . LEU B 1 140 ? 2.143 14.039 22.594 1 98.5 140 LEU B N 1
ATOM 4264 C CA . LEU B 1 140 ? 2.846 14.289 21.344 1 98.5 140 LEU B CA 1
ATOM 4265 C C . LEU B 1 140 ? 4.277 13.773 21.406 1 98.5 140 LEU B C 1
ATOM 4267 O O . LEU B 1 140 ? 4.77 13.172 20.453 1 98.5 140 LEU B O 1
ATOM 4271 N N . ASP B 1 141 ? 4.977 14.039 22.547 1 98.62 141 ASP B N 1
ATOM 4272 C CA . ASP B 1 141 ? 6.352 13.57 22.719 1 98.62 141 ASP B CA 1
ATOM 4273 C C . ASP B 1 141 ? 6.438 12.055 22.578 1 98.62 141 ASP B C 1
ATOM 4275 O O . ASP B 1 141 ? 7.297 11.547 21.859 1 98.62 141 ASP B O 1
ATOM 4279 N N . GLN B 1 142 ? 5.539 11.359 23.234 1 98.38 142 GLN B N 1
ATOM 4280 C CA . GLN B 1 142 ? 5.531 9.898 23.156 1 98.38 142 GLN B CA 1
ATOM 4281 C C . GLN B 1 142 ? 5.219 9.422 21.75 1 98.38 142 GLN B C 1
ATOM 4283 O O . GLN B 1 142 ? 5.844 8.484 21.25 1 98.38 142 GLN B O 1
ATOM 4288 N N . ALA B 1 143 ? 4.258 10.008 21.109 1 98.75 143 ALA B N 1
ATOM 4289 C CA . ALA B 1 143 ? 3.826 9.602 19.766 1 98.75 143 ALA B CA 1
ATOM 4290 C C . ALA B 1 143 ? 4.938 9.805 18.75 1 98.75 143 ALA B C 1
ATOM 4292 O O . ALA B 1 143 ? 5.066 9.023 17.797 1 98.75 143 ALA B O 1
ATOM 4293 N N . GLN B 1 144 ? 5.699 10.883 18.938 1 98.81 144 GLN B N 1
ATOM 4294 C CA . GLN B 1 144 ? 6.812 11.117 18.016 1 98.81 144 GLN B CA 1
ATOM 4295 C C . GLN B 1 144 ? 7.91 10.078 18.203 1 98.81 144 GLN B C 1
ATOM 4297 O O . GLN B 1 144 ? 8.492 9.594 17.219 1 98.81 144 GLN B O 1
ATOM 4302 N N . GLN B 1 145 ? 8.172 9.711 19.453 1 98.5 145 GLN B N 1
ATOM 4303 C CA . GLN B 1 145 ? 9.125 8.641 19.703 1 98.5 145 GLN B CA 1
ATOM 4304 C C . GLN B 1 145 ? 8.633 7.316 19.125 1 98.5 145 GLN B C 1
ATOM 4306 O O . GLN B 1 145 ? 9.414 6.547 18.547 1 98.5 145 GLN B O 1
ATOM 4311 N N . ASP B 1 146 ? 7.344 7.078 19.312 1 98.38 146 ASP B N 1
ATOM 4312 C CA . ASP B 1 146 ? 6.746 5.871 18.75 1 98.38 146 ASP B CA 1
ATOM 4313 C C . ASP B 1 146 ? 6.871 5.855 17.219 1 98.38 146 ASP B C 1
ATOM 4315 O O . ASP B 1 146 ? 7.078 4.801 16.625 1 98.38 146 ASP B O 1
ATOM 4319 N N . LYS B 1 147 ? 6.715 7.023 16.609 1 98.69 147 LYS B N 1
ATOM 4320 C CA . LYS B 1 147 ? 6.879 7.109 15.164 1 98.69 147 LYS B CA 1
ATOM 4321 C C . LYS B 1 147 ? 8.305 6.77 14.75 1 98.69 147 LYS B C 1
ATOM 4323 O O . LYS B 1 147 ? 8.523 6.039 13.781 1 98.69 147 LYS B O 1
ATOM 4328 N N . PHE B 1 148 ? 9.32 7.32 15.469 1 98.81 148 PHE B N 1
ATOM 4329 C CA . PHE B 1 148 ? 10.711 6.988 15.164 1 98.81 148 PHE B CA 1
ATOM 4330 C C . PHE B 1 148 ? 10.938 5.484 15.266 1 98.81 148 PHE B C 1
ATOM 4332 O O . PHE B 1 148 ? 11.531 4.883 14.367 1 98.81 148 PHE B O 1
ATOM 4339 N N . ASP B 1 149 ? 10.43 4.922 16.312 1 98.62 149 ASP B N 1
ATOM 4340 C CA . ASP B 1 149 ? 10.578 3.486 16.531 1 98.62 149 ASP B CA 1
ATOM 4341 C C . ASP B 1 149 ? 9.891 2.693 15.422 1 98.62 149 ASP B C 1
ATOM 4343 O O . ASP B 1 149 ? 10.445 1.722 14.906 1 98.62 149 ASP B O 1
ATOM 4347 N N . HIS B 1 150 ? 8.711 3.074 15.109 1 98.62 150 HIS B N 1
ATOM 4348 C CA . HIS B 1 150 ? 7.926 2.4 14.086 1 98.62 150 HIS B CA 1
ATOM 4349 C C . HIS B 1 150 ? 8.641 2.422 12.742 1 98.62 150 HIS B C 1
ATOM 4351 O O . HIS B 1 150 ? 8.672 1.414 12.031 1 98.62 150 HIS B O 1
ATOM 4357 N N . LEU B 1 151 ? 9.203 3.568 12.406 1 98.81 151 LEU B N 1
ATOM 4358 C CA . LEU B 1 151 ? 9.977 3.691 11.172 1 98.81 151 LEU B CA 1
ATOM 4359 C C . LEU B 1 151 ? 11.18 2.752 11.188 1 98.81 151 LEU B C 1
ATOM 4361 O O . LEU B 1 151 ? 11.438 2.059 10.203 1 98.81 151 LEU B O 1
ATOM 4365 N N . CYS B 1 152 ? 11.891 2.732 12.312 1 98.81 152 CYS B N 1
ATOM 4366 C CA . CYS B 1 152 ? 13.07 1.891 12.422 1 98.81 152 CYS B CA 1
ATOM 4367 C C . CYS B 1 152 ? 12.703 0.414 12.352 1 98.81 152 CYS B C 1
ATOM 4369 O O . CYS B 1 152 ? 13.406 -0.378 11.719 1 98.81 152 CYS B O 1
ATOM 4371 N N . ARG B 1 153 ? 11.617 0.033 12.93 1 98.38 153 ARG B N 1
ATOM 4372 C CA . ARG B 1 153 ? 11.156 -1.351 12.883 1 98.38 153 ARG B CA 1
ATOM 4373 C C . ARG B 1 153 ? 10.75 -1.743 11.469 1 98.38 153 ARG B C 1
ATOM 4375 O O . ARG B 1 153 ? 11.086 -2.832 11 1 98.38 153 ARG B O 1
ATOM 4382 N N . LYS B 1 154 ? 10.016 -0.882 10.828 1 98.56 154 LYS B N 1
ATOM 4383 C CA . LYS B 1 154 ? 9.617 -1.155 9.445 1 98.56 154 LYS B CA 1
ATOM 4384 C C . LYS B 1 154 ? 10.828 -1.319 8.539 1 98.56 154 LYS B C 1
ATOM 4386 O O . LYS B 1 154 ? 10.828 -2.156 7.637 1 98.56 154 LYS B O 1
ATOM 4391 N N . LEU B 1 155 ? 11.836 -0.551 8.844 1 98.75 155 LEU B N 1
ATOM 4392 C CA . LEU B 1 155 ? 13.062 -0.6 8.055 1 98.75 155 LEU B CA 1
ATOM 4393 C C . LEU B 1 155 ? 13.922 -1.792 8.453 1 98.75 155 LEU B C 1
ATOM 4395 O O . LEU B 1 155 ? 14.961 -2.049 7.84 1 98.75 155 LEU B O 1
ATOM 4399 N N . ARG B 1 156 ? 13.555 -2.504 9.508 1 98 156 ARG B N 1
ATOM 4400 C CA . ARG B 1 156 ? 14.359 -3.596 10.047 1 98 156 ARG B CA 1
ATOM 4401 C C . ARG B 1 156 ? 15.781 -3.139 10.328 1 98 156 ARG B C 1
ATOM 4403 O O . ARG B 1 156 ? 16.75 -3.795 9.914 1 98 156 ARG B O 1
ATOM 4410 N N . LEU B 1 157 ? 15.859 -2.045 10.953 1 98.38 157 LEU B N 1
ATOM 4411 C CA . LEU B 1 157 ? 17.156 -1.435 11.211 1 98.38 157 LEU B CA 1
ATOM 4412 C C . LEU B 1 157 ? 17.922 -2.227 12.266 1 98.38 157 LEU B C 1
ATOM 4414 O O . LEU B 1 157 ? 17.406 -2.494 13.352 1 98.38 157 LEU B O 1
ATOM 4418 N N . ASN B 1 158 ? 19.125 -2.619 11.938 1 97.56 158 ASN B N 1
ATOM 4419 C CA . ASN B 1 158 ? 20 -3.381 12.828 1 97.56 158 ASN B CA 1
ATOM 4420 C C . ASN B 1 158 ? 21.219 -2.576 13.234 1 97.56 158 ASN B C 1
ATOM 4422 O O . ASN B 1 158 ? 21.562 -1.58 12.594 1 97.56 158 ASN B O 1
ATOM 4426 N N . ALA B 1 159 ? 21.844 -3.086 14.289 1 98.56 159 ALA B N 1
ATOM 4427 C CA . ALA B 1 159 ? 23.109 -2.479 14.711 1 98.56 159 ALA B CA 1
ATOM 4428 C C . ALA B 1 159 ? 24.141 -2.529 13.586 1 98.56 159 ALA B C 1
ATOM 4430 O O . ALA B 1 159 ? 24.312 -3.566 12.945 1 98.56 159 ALA B O 1
ATOM 4431 N N . GLY B 1 160 ? 24.688 -1.386 13.359 1 98.38 160 GLY B N 1
ATOM 4432 C CA . GLY B 1 160 ? 25.734 -1.316 12.359 1 98.38 160 GLY B CA 1
ATOM 4433 C C . GLY B 1 160 ? 25.219 -0.926 10.984 1 98.38 160 GLY B C 1
ATOM 4434 O O . GLY B 1 160 ? 26.016 -0.563 10.109 1 98.38 160 GLY B O 1
ATOM 4435 N N . ASP B 1 161 ? 23.938 -0.982 10.75 1 98.81 161 ASP B N 1
ATOM 4436 C CA . ASP B 1 161 ? 23.391 -0.548 9.469 1 98.81 161 ASP B CA 1
ATOM 4437 C C . ASP B 1 161 ? 23.75 0.906 9.18 1 98.81 161 ASP B C 1
ATOM 4439 O O . ASP B 1 161 ? 23.922 1.706 10.109 1 98.81 161 ASP B O 1
ATOM 4443 N N . TYR B 1 162 ? 23.922 1.204 7.977 1 98.94 162 TYR B N 1
ATOM 4444 C CA . TYR B 1 162 ? 24.094 2.574 7.516 1 98.94 162 TYR B CA 1
ATOM 4445 C C . TYR B 1 162 ? 22.797 3.137 6.949 1 98.94 162 TYR B C 1
ATOM 4447 O O . TYR B 1 162 ? 22.359 2.723 5.875 1 98.94 162 TYR B O 1
ATOM 4455 N N . LEU B 1 163 ? 22.219 4.117 7.68 1 98.94 163 LEU B N 1
ATOM 4456 C CA . LEU B 1 163 ? 20.922 4.695 7.363 1 98.94 163 LEU B CA 1
ATOM 4457 C C . LEU B 1 163 ? 21.078 6.078 6.734 1 98.94 163 LEU B C 1
ATOM 4459 O O . LEU B 1 163 ? 21.781 6.934 7.281 1 98.94 163 LEU B O 1
ATOM 4463 N N . LEU B 1 164 ? 20.469 6.258 5.574 1 98.94 164 LEU B N 1
ATOM 4464 C CA . LEU B 1 164 ? 20.344 7.578 4.977 1 98.94 164 LEU B CA 1
ATOM 4465 C C . LEU B 1 164 ? 19 8.219 5.359 1 98.94 164 LEU B C 1
ATOM 4467 O O . LEU B 1 164 ? 17.938 7.645 5.109 1 98.94 164 LEU B O 1
ATOM 4471 N N . ASP B 1 165 ? 19.078 9.344 6.02 1 98.88 165 ASP B N 1
ATOM 4472 C CA . ASP B 1 165 ? 17.906 10.125 6.391 1 98.88 165 ASP B CA 1
ATOM 4473 C C . ASP B 1 165 ? 17.766 11.359 5.5 1 98.88 165 ASP B C 1
ATOM 4475 O O . ASP B 1 165 ? 18.359 12.398 5.77 1 98.88 165 ASP B O 1
ATOM 4479 N N . VAL B 1 166 ? 16.891 11.258 4.465 1 98.75 166 VAL B N 1
ATOM 4480 C CA . VAL B 1 166 ? 16.703 12.32 3.486 1 98.75 166 VAL B CA 1
ATOM 4481 C C . VAL B 1 166 ? 15.688 13.336 4.02 1 98.75 166 VAL B C 1
ATOM 4483 O O . VAL B 1 166 ? 14.508 13.023 4.195 1 98.75 166 VAL B O 1
ATOM 4486 N N . GLY B 1 167 ? 16.109 14.531 4.16 1 97.44 167 GLY B N 1
ATOM 4487 C CA . GLY B 1 167 ? 15.297 15.5 4.879 1 97.44 167 GLY B CA 1
ATOM 4488 C C . GLY B 1 167 ? 15.258 15.258 6.375 1 97.44 167 GLY B C 1
ATOM 4489 O O . GLY B 1 167 ? 14.18 15.148 6.965 1 97.44 167 GLY B O 1
ATOM 4490 N N . CYS B 1 168 ? 16.453 15.359 7.012 1 98.19 168 CYS B N 1
ATOM 4491 C CA . CYS B 1 168 ? 16.594 14.852 8.367 1 98.19 168 CYS B CA 1
ATOM 4492 C C . CYS B 1 168 ? 16.109 15.867 9.391 1 98.19 168 CYS B C 1
ATOM 4494 O O . CYS B 1 168 ? 16.016 15.562 10.578 1 98.19 168 CYS B O 1
ATOM 4496 N N . GLY B 1 169 ? 15.734 17.078 8.938 1 96.38 169 GLY B N 1
ATOM 4497 C CA . GLY B 1 169 ? 15.312 18.094 9.875 1 96.38 169 GLY B CA 1
ATOM 4498 C C . GLY B 1 169 ? 16.344 18.391 10.945 1 96.38 169 GLY B C 1
ATOM 4499 O O . GLY B 1 169 ? 17.531 18.609 10.641 1 96.38 169 GLY B O 1
ATOM 4500 N N . TRP B 1 170 ? 15.898 18.469 12.18 1 97.62 170 TRP B N 1
ATOM 4501 C CA . TRP B 1 170 ? 16.781 18.781 13.297 1 97.62 170 TRP B CA 1
ATOM 4502 C C . TRP B 1 170 ? 17.484 17.516 13.797 1 97.62 170 TRP B C 1
ATOM 4504 O O . TRP B 1 170 ? 18.094 17.516 14.875 1 97.62 170 TRP B O 1
ATOM 4514 N N . GLY B 1 171 ? 17.359 16.406 13.055 1 98.38 171 GLY B N 1
ATOM 4515 C CA . GLY B 1 171 ? 18.125 15.188 13.32 1 98.38 171 GLY B CA 1
ATOM 4516 C C . GLY B 1 171 ? 17.469 14.289 14.352 1 98.38 171 GLY B C 1
ATOM 4517 O O . GLY B 1 171 ? 18.125 13.438 14.945 1 98.38 171 GLY B O 1
ATOM 4518 N N . GLY B 1 172 ? 16.156 14.523 14.602 1 98.56 172 GLY B N 1
ATOM 4519 C CA . GLY B 1 172 ? 15.484 13.719 15.609 1 98.56 172 GLY B CA 1
ATOM 4520 C C . GLY B 1 172 ? 15.531 12.234 15.32 1 98.56 172 GLY B C 1
ATOM 4521 O O . GLY B 1 172 ? 15.938 11.438 16.172 1 98.56 172 GLY B O 1
ATOM 4522 N N . LEU B 1 173 ? 15.148 11.789 14.148 1 98.88 173 LEU B N 1
ATOM 4523 C CA . LEU B 1 173 ? 15.164 10.383 13.758 1 98.88 173 LEU B CA 1
ATOM 4524 C C . LEU B 1 173 ? 16.594 9.852 13.703 1 98.88 173 LEU B C 1
ATOM 4526 O O . LEU B 1 173 ? 16.844 8.719 14.125 1 98.88 173 LEU B O 1
ATOM 4530 N N . ALA B 1 174 ? 17.484 10.664 13.188 1 98.88 174 ALA B N 1
ATOM 4531 C CA . ALA B 1 174 ? 18.891 10.258 13.086 1 98.88 174 ALA B CA 1
ATOM 4532 C C . ALA B 1 174 ? 19.453 9.922 14.461 1 98.88 174 ALA B C 1
ATOM 4534 O O . ALA B 1 174 ? 20.078 8.875 14.641 1 98.88 174 ALA B O 1
ATOM 4535 N N . ARG B 1 175 ? 19.25 10.844 15.406 1 98.88 175 ARG B N 1
ATOM 4536 C CA . ARG B 1 175 ? 19.766 10.625 16.75 1 98.88 175 ARG B CA 1
ATOM 4537 C C . ARG B 1 175 ? 19.109 9.414 17.406 1 98.88 175 ARG B C 1
ATOM 4539 O O . ARG B 1 175 ? 19.766 8.617 18.062 1 98.88 175 ARG B O 1
ATOM 4546 N N . PHE B 1 176 ? 17.812 9.242 17.203 1 98.88 176 PHE B N 1
ATOM 4547 C CA . PHE B 1 176 ? 17.062 8.117 17.75 1 98.88 176 PHE B CA 1
ATOM 4548 C C . PHE B 1 176 ? 17.609 6.797 17.203 1 98.88 176 PHE B C 1
ATOM 4550 O O . PHE B 1 176 ? 17.859 5.863 17.969 1 98.88 176 PHE B O 1
ATOM 4557 N N . ALA B 1 177 ? 17.797 6.68 15.898 1 98.94 177 ALA B N 1
ATOM 4558 C CA . ALA B 1 177 ? 18.297 5.469 15.25 1 98.94 177 ALA B CA 1
ATOM 4559 C C . ALA B 1 177 ? 19.672 5.09 15.766 1 98.94 177 ALA B C 1
ATOM 4561 O O . ALA B 1 177 ? 19.969 3.91 15.977 1 98.94 177 ALA B O 1
ATOM 4562 N N . ALA B 1 178 ? 20.484 6.098 15.922 1 98.88 178 ALA B N 1
ATOM 4563 C CA . ALA B 1 178 ? 21.828 5.852 16.422 1 98.88 178 ALA B CA 1
ATOM 4564 C C . ALA B 1 178 ? 21.797 5.375 17.875 1 98.88 178 ALA B C 1
ATOM 4566 O O . ALA B 1 178 ? 22.484 4.414 18.234 1 98.88 178 ALA B O 1
ATOM 4567 N N . ARG B 1 179 ? 20.984 6.031 18.703 1 98.56 179 ARG B N 1
ATOM 4568 C CA . ARG B 1 179 ? 20.953 5.766 20.141 1 98.56 179 ARG B CA 1
ATOM 4569 C C . ARG B 1 179 ? 20.281 4.43 20.422 1 98.56 179 ARG B C 1
ATOM 4571 O O . ARG B 1 179 ? 20.797 3.625 21.203 1 98.56 179 ARG B O 1
ATOM 4578 N N . GLU B 1 180 ? 19.141 4.172 19.812 1 98.56 180 GLU B N 1
ATOM 4579 C CA . GLU B 1 180 ? 18.281 3.051 20.203 1 98.56 180 GLU B CA 1
ATOM 4580 C C . GLU B 1 180 ? 18.578 1.813 19.359 1 98.56 180 GLU B C 1
ATOM 4582 O O . GLU B 1 180 ? 18.344 0.686 19.797 1 98.56 180 GLU B O 1
ATOM 4587 N N . TYR B 1 181 ? 19.156 2 18.125 1 98.62 181 TYR B N 1
ATOM 4588 C CA . TYR B 1 181 ? 19.344 0.865 17.234 1 98.62 181 TYR B CA 1
ATOM 4589 C C . TYR B 1 181 ? 20.828 0.69 16.875 1 98.62 181 TYR B C 1
ATOM 4591 O O . TYR B 1 181 ? 21.188 -0.21 16.109 1 98.62 181 TYR B O 1
ATOM 4599 N N . ASP B 1 182 ? 21.641 1.597 17.391 1 98.69 182 ASP B N 1
ATOM 4600 C CA . ASP B 1 182 ? 23.078 1.545 17.172 1 98.69 182 ASP B CA 1
ATOM 4601 C C . ASP B 1 182 ? 23.422 1.606 15.688 1 98.69 182 ASP B C 1
ATOM 4603 O O . ASP B 1 182 ? 24.328 0.911 15.227 1 98.69 182 ASP B O 1
ATOM 4607 N N . ALA B 1 183 ? 22.672 2.354 14.93 1 98.81 183 ALA B N 1
ATOM 4608 C CA . ALA B 1 183 ? 22.906 2.537 13.5 1 98.81 183 ALA B CA 1
ATOM 4609 C C . ALA B 1 183 ? 23.875 3.688 13.242 1 98.81 183 ALA B C 1
ATOM 4611 O O . ALA B 1 183 ? 24.062 4.559 14.102 1 98.81 183 ALA B O 1
ATOM 4612 N N . LYS B 1 184 ? 24.531 3.605 12.141 1 98.88 184 LYS B N 1
ATOM 4613 C CA . LYS B 1 184 ? 25.188 4.777 11.57 1 98.88 184 LYS B CA 1
ATOM 4614 C C . LYS B 1 184 ? 24.234 5.559 10.672 1 98.88 184 LYS B C 1
ATOM 4616 O O . LYS B 1 184 ? 23.5 4.969 9.883 1 98.88 184 LYS B O 1
ATOM 4621 N N . VAL B 1 185 ? 24.25 6.887 10.859 1 98.94 185 VAL B N 1
ATOM 4622 C CA . VAL B 1 185 ? 23.234 7.645 10.125 1 98.94 185 VAL B CA 1
ATOM 4623 C C . VAL B 1 185 ? 23.906 8.789 9.367 1 98.94 185 VAL B C 1
ATOM 4625 O O . VAL B 1 185 ? 24.75 9.5 9.922 1 98.94 185 VAL B O 1
ATOM 4628 N N . PHE B 1 186 ? 23.578 8.883 8.117 1 98.94 186 PHE B N 1
ATOM 4629 C CA . PHE B 1 186 ? 23.859 10.055 7.293 1 98.94 186 PHE B CA 1
ATOM 4630 C C . PHE B 1 186 ? 22.578 10.828 7 1 98.94 186 PHE B C 1
ATOM 4632 O O . PHE B 1 186 ? 21.688 10.328 6.309 1 98.94 186 PHE B O 1
ATOM 4639 N N . GLY B 1 187 ? 22.484 12.039 7.57 1 98.81 187 GLY B N 1
ATOM 4640 C CA . GLY B 1 187 ? 21.297 12.859 7.363 1 98.81 187 GLY B CA 1
ATOM 4641 C C . GLY B 1 187 ? 21.562 14.078 6.508 1 98.81 187 GLY B C 1
ATOM 4642 O O . GLY B 1 187 ? 22.609 14.719 6.629 1 98.81 187 GLY B O 1
ATOM 4643 N N . ILE B 1 188 ? 20.562 14.383 5.664 1 98.56 188 ILE B N 1
ATOM 4644 C CA . ILE B 1 188 ? 20.75 15.555 4.816 1 98.56 188 ILE B CA 1
ATOM 4645 C C . ILE B 1 188 ? 19.562 16.5 4.98 1 98.56 188 ILE B C 1
ATOM 4647 O O . ILE B 1 188 ? 18.422 16.062 5.176 1 98.56 188 ILE B O 1
ATOM 4651 N N . THR B 1 189 ? 19.797 17.766 4.934 1 96.44 189 THR B N 1
ATOM 4652 C CA . THR B 1 189 ? 18.797 18.828 4.957 1 96.44 189 THR B CA 1
ATOM 4653 C C . THR B 1 189 ? 19.25 20 4.09 1 96.44 189 THR B C 1
ATOM 4655 O O . THR B 1 189 ? 20.391 20.047 3.639 1 96.44 189 THR B O 1
ATOM 4658 N N . LEU B 1 190 ? 18.297 20.875 3.756 1 93.56 190 LEU B N 1
ATOM 4659 C CA . LEU B 1 190 ? 18.625 22.078 2.998 1 93.56 190 LEU B CA 1
ATOM 4660 C C . LEU B 1 190 ? 18.609 23.312 3.895 1 93.56 190 LEU B C 1
ATOM 4662 O O . LEU B 1 190 ? 18.969 24.406 3.459 1 93.56 190 LEU B O 1
ATOM 4666 N N . SER B 1 191 ? 18.203 23.125 5.152 1 92.12 191 SER B N 1
ATOM 4667 C CA . SER B 1 191 ? 18.078 24.234 6.09 1 92.12 191 SER B CA 1
ATOM 4668 C C . SER B 1 191 ? 19.328 24.375 6.953 1 92.12 191 SER B C 1
ATOM 4670 O O . SER B 1 191 ? 19.641 23.469 7.738 1 92.12 191 SER B O 1
ATOM 4672 N N . LYS B 1 192 ? 19.938 25.531 6.902 1 93 192 LYS B N 1
ATOM 4673 C CA . LYS B 1 192 ? 21.141 25.781 7.688 1 93 192 LYS B CA 1
ATOM 4674 C C . LYS B 1 192 ? 20.828 25.828 9.18 1 93 192 LYS B C 1
ATOM 4676 O O . LYS B 1 192 ? 21.625 25.375 10.008 1 93 192 LYS B O 1
ATOM 4681 N N . GLU B 1 193 ? 19.641 26.391 9.477 1 92.81 193 GLU B N 1
ATOM 4682 C CA . GLU B 1 193 ? 19.234 26.484 10.875 1 92.81 193 GLU B CA 1
ATOM 4683 C C . GLU B 1 193 ? 18.953 25.094 11.469 1 92.81 193 GLU B C 1
ATOM 4685 O O . GLU B 1 193 ? 19.312 24.828 12.609 1 92.81 193 GLU B O 1
ATOM 4690 N N . GLN B 1 194 ? 18.344 24.234 10.68 1 95 194 GLN B N 1
ATOM 4691 C CA . GLN B 1 194 ? 18.109 22.859 11.125 1 95 194 GLN B CA 1
ATOM 4692 C C . GLN B 1 194 ? 19.438 22.125 11.336 1 95 194 GLN B C 1
ATOM 4694 O O . GLN B 1 194 ? 19.609 21.438 12.352 1 95 194 GLN B O 1
ATOM 4699 N N . LEU B 1 195 ? 20.344 22.328 10.391 1 96.69 195 LEU B N 1
ATOM 4700 C CA . LEU B 1 195 ? 21.625 21.625 10.453 1 96.69 195 LEU B CA 1
ATOM 4701 C C . LEU B 1 195 ? 22.406 22.047 11.695 1 96.69 195 LEU B C 1
ATOM 4703 O O . LEU B 1 195 ? 22.938 21.203 12.414 1 96.69 195 LEU B O 1
ATOM 4707 N N . LYS B 1 196 ? 22.469 23.328 11.906 1 96.94 196 LYS B N 1
ATOM 4708 C CA . LYS B 1 196 ? 23.234 23.875 13.031 1 96.94 196 LYS B CA 1
ATOM 4709 C C . LYS B 1 196 ? 22.734 23.281 14.352 1 96.94 196 LYS B C 1
ATOM 4711 O O . LYS B 1 196 ? 23.531 22.734 15.117 1 96.94 196 LYS B O 1
ATOM 4716 N N . LEU B 1 197 ? 21.453 23.391 14.57 1 97.19 197 LEU B N 1
ATOM 4717 C CA . LEU B 1 197 ? 20.906 22.859 15.812 1 97.19 197 LEU B CA 1
ATOM 4718 C C . LEU B 1 197 ? 21.031 21.344 15.859 1 97.19 197 LEU B C 1
ATOM 4720 O O . LEU B 1 197 ? 21.312 20.766 16.922 1 97.19 197 LEU B O 1
ATOM 4724 N N . GLY B 1 198 ? 20.781 20.672 14.758 1 97.94 198 GLY B N 1
ATOM 4725 C CA . GLY B 1 198 ? 20.922 19.234 14.703 1 97.94 198 GLY B CA 1
ATOM 4726 C C . GLY B 1 198 ? 22.312 18.75 15.094 1 97.94 198 GLY B C 1
ATOM 4727 O O . GLY B 1 198 ? 22.453 17.812 15.883 1 97.94 198 GLY B O 1
ATOM 4728 N N . ARG B 1 199 ? 23.312 19.391 14.586 1 98.56 199 ARG B N 1
ATOM 4729 C CA . ARG B 1 199 ? 24.688 19.016 14.891 1 98.56 199 ARG B CA 1
ATOM 4730 C C . ARG B 1 199 ? 25.016 19.266 16.359 1 98.56 199 ARG B C 1
ATOM 4732 O O . ARG B 1 199 ? 25.75 18.5 16.984 1 98.56 199 ARG B O 1
ATOM 4739 N N . GLN B 1 200 ? 24.516 20.391 16.844 1 98.44 200 GLN B N 1
ATOM 4740 C CA . GLN B 1 200 ? 24.688 20.672 18.266 1 98.44 200 GLN B CA 1
ATOM 4741 C C . GLN B 1 200 ? 24.109 19.562 19.125 1 98.44 200 GLN B C 1
ATOM 4743 O O . GLN B 1 200 ? 24.734 19.141 20.109 1 98.44 200 GLN B O 1
ATOM 4748 N N . ARG B 1 201 ? 22.969 19.141 18.766 1 98.38 201 ARG B N 1
ATOM 4749 C CA . ARG B 1 201 ? 22.297 18.094 19.516 1 98.38 201 ARG B CA 1
ATOM 4750 C C . ARG B 1 201 ? 23.031 16.766 19.406 1 98.38 201 ARG B C 1
ATOM 4752 O O . ARG B 1 201 ? 23.156 16.031 20.391 1 98.38 201 ARG B O 1
ATOM 4759 N N . VAL B 1 202 ? 23.5 16.469 18.219 1 98.75 202 VAL B N 1
ATOM 4760 C CA . VAL B 1 202 ? 24.281 15.25 18 1 98.75 202 VAL B CA 1
ATOM 4761 C C . VAL B 1 202 ? 25.5 15.25 18.922 1 98.75 202 VAL B C 1
ATOM 4763 O O . VAL B 1 202 ? 25.781 14.25 19.578 1 98.75 202 VAL B O 1
ATOM 4766 N N . LYS B 1 203 ? 26.188 16.344 18.984 1 98.56 203 LYS B N 1
ATOM 4767 C CA . LYS B 1 203 ? 27.375 16.484 19.828 1 98.56 203 LYS B CA 1
ATOM 4768 C C . LYS B 1 203 ? 27.016 16.375 21.297 1 98.56 203 LYS B C 1
ATOM 4770 O O . LYS B 1 203 ? 27.703 15.672 22.062 1 98.56 203 LYS B O 1
ATOM 4775 N N . ALA B 1 204 ? 25.984 17.047 21.672 1 98.44 204 ALA B N 1
ATOM 4776 C CA . ALA B 1 204 ? 25.562 17.062 23.062 1 98.44 204 ALA B CA 1
ATOM 4777 C C . ALA B 1 204 ? 25.234 15.664 23.562 1 98.44 204 ALA B C 1
ATOM 4779 O O . ALA B 1 204 ? 25.438 15.336 24.734 1 98.44 204 ALA B O 1
ATOM 4780 N N . GLU B 1 205 ? 24.797 14.836 22.641 1 98.25 205 GLU B N 1
ATOM 4781 C CA . GLU B 1 205 ? 24.391 13.484 23.016 1 98.25 205 GLU B CA 1
ATOM 4782 C C . GLU B 1 205 ? 25.531 12.484 22.812 1 98.25 205 GLU B C 1
ATOM 4784 O O . GLU B 1 205 ? 25.359 11.281 23.016 1 98.25 205 GLU B O 1
ATOM 4789 N N . GLY B 1 206 ? 26.656 12.938 22.359 1 98.44 206 GLY B N 1
ATOM 4790 C CA . GLY B 1 206 ? 27.812 12.086 22.172 1 98.44 206 GLY B CA 1
ATOM 4791 C C . GLY B 1 206 ? 27.688 11.148 20.984 1 98.44 206 GLY B C 1
ATOM 4792 O O . GLY B 1 206 ? 28.172 10.023 21.031 1 98.44 206 GLY B O 1
ATOM 4793 N N . LEU B 1 207 ? 26.984 11.57 19.938 1 98.69 207 LEU B N 1
ATOM 4794 C CA . LEU B 1 207 ? 26.672 10.688 18.828 1 98.69 207 LEU B CA 1
ATOM 4795 C C . LEU B 1 207 ? 27.484 11.078 17.578 1 98.69 207 LEU B C 1
ATOM 4797 O O . LEU B 1 207 ? 27.156 10.656 16.469 1 98.69 207 LEU B O 1
ATOM 4801 N N . THR B 1 208 ? 28.547 11.82 17.734 1 98.38 208 THR B N 1
ATOM 4802 C CA . THR B 1 208 ? 29.281 12.391 16.609 1 98.38 208 THR B CA 1
ATOM 4803 C C . THR B 1 208 ? 29.938 11.289 15.781 1 98.38 208 THR B C 1
ATOM 4805 O O . THR B 1 208 ? 30.188 11.469 14.586 1 98.38 208 THR B O 1
ATOM 4808 N N . ASP B 1 209 ? 30.172 10.141 16.391 1 98.25 209 ASP B N 1
ATOM 4809 C CA . ASP B 1 209 ? 30.812 9.047 15.664 1 98.25 209 ASP B CA 1
ATOM 4810 C C . ASP B 1 209 ? 29.797 8.266 14.844 1 98.25 209 ASP B C 1
ATOM 4812 O O . ASP B 1 209 ? 30.156 7.492 13.953 1 98.25 209 ASP B O 1
ATOM 4816 N N . LYS B 1 210 ? 28.516 8.438 15.078 1 98.62 210 LYS B N 1
ATOM 4817 C CA . LYS B 1 210 ? 27.484 7.621 14.445 1 98.62 210 LYS B CA 1
ATOM 4818 C C . LYS B 1 210 ? 26.609 8.461 13.523 1 98.62 210 LYS B C 1
ATOM 4820 O O . LYS B 1 210 ? 26 7.934 12.586 1 98.62 210 LYS B O 1
ATOM 4825 N N . VAL B 1 211 ? 26.484 9.711 13.805 1 98.94 211 VAL B N 1
ATOM 4826 C CA . VAL B 1 211 ? 25.547 10.547 13.062 1 98.94 211 VAL B CA 1
ATOM 4827 C C . VAL B 1 211 ? 26.312 11.664 12.352 1 98.94 211 VAL B C 1
ATOM 4829 O O . VAL B 1 211 ? 27.031 12.445 12.984 1 98.94 211 VAL B O 1
ATOM 4832 N N . ASP B 1 212 ? 26.172 11.727 11.055 1 98.88 212 ASP B N 1
ATOM 4833 C CA . ASP B 1 212 ? 26.719 12.789 10.219 1 98.88 212 ASP B CA 1
ATOM 4834 C C . ASP B 1 212 ? 25.609 13.531 9.484 1 98.88 212 ASP B C 1
ATOM 4836 O O . ASP B 1 212 ? 24.953 12.969 8.602 1 98.88 212 ASP B O 1
ATOM 4840 N N . LEU B 1 213 ? 25.344 14.758 9.859 1 98.88 213 LEU B N 1
ATOM 4841 C CA . LEU B 1 213 ? 24.344 15.594 9.211 1 98.88 213 LEU B CA 1
ATOM 4842 C C . LEU B 1 213 ? 25 16.609 8.297 1 98.88 213 LEU B C 1
ATOM 4844 O O . LEU B 1 213 ? 25.984 17.25 8.672 1 98.88 213 LEU B O 1
ATOM 4848 N N . GLN B 1 214 ? 24.406 16.812 7.074 1 98.56 214 GLN B N 1
ATOM 4849 C CA . GLN B 1 214 ? 25 17.719 6.109 1 98.56 214 GLN B CA 1
ATOM 4850 C C . GLN B 1 214 ? 23.938 18.469 5.324 1 98.56 214 GLN B C 1
ATOM 4852 O O . GLN B 1 214 ? 22.797 18.016 5.23 1 98.56 214 GLN B O 1
ATOM 4857 N N . ILE B 1 215 ? 24.406 19.641 4.832 1 97.38 215 ILE B N 1
ATOM 4858 C CA . ILE B 1 215 ? 23.609 20.297 3.791 1 97.38 215 ILE B CA 1
ATOM 4859 C C . ILE B 1 215 ? 23.844 19.578 2.457 1 97.38 215 ILE B C 1
ATOM 4861 O O . ILE B 1 215 ? 24.953 19.531 1.95 1 97.38 215 ILE B O 1
ATOM 4865 N N . LEU B 1 216 ? 22.797 19 1.954 1 96.75 216 LEU B N 1
ATOM 4866 C CA . LEU B 1 216 ? 22.891 18.281 0.692 1 96.75 216 LEU B CA 1
ATOM 4867 C C . LEU B 1 216 ? 21.531 18.109 0.049 1 96.75 216 LEU B C 1
ATOM 4869 O O . LEU B 1 216 ? 20.547 17.812 0.734 1 96.75 216 LEU B O 1
ATOM 4873 N N . ASP B 1 217 ? 21.453 18.453 -1.225 1 96.06 217 ASP B N 1
ATOM 4874 C CA . ASP B 1 217 ? 20.25 18.188 -2.014 1 96.06 217 ASP B CA 1
ATOM 4875 C C . ASP B 1 217 ? 20.156 16.703 -2.375 1 96.06 217 ASP B C 1
ATOM 4877 O O . ASP B 1 217 ? 21.156 16.078 -2.713 1 96.06 217 ASP B O 1
ATOM 4881 N N . TYR B 1 218 ? 18.922 16.156 -2.322 1 97.06 218 TYR B N 1
ATOM 4882 C CA . TYR B 1 218 ? 18.75 14.742 -2.615 1 97.06 218 TYR B CA 1
ATOM 4883 C C . TYR B 1 218 ? 19.297 14.406 -3.996 1 97.06 218 TYR B C 1
ATOM 4885 O O . TYR B 1 218 ? 19.719 13.273 -4.242 1 97.06 218 TYR B O 1
ATOM 4893 N N . ARG B 1 219 ? 19.312 15.344 -4.969 1 97.38 219 ARG B N 1
ATOM 4894 C CA . ARG B 1 219 ? 19.781 15.156 -6.34 1 97.38 219 ARG B CA 1
ATOM 4895 C C . ARG B 1 219 ? 21.281 14.93 -6.387 1 97.38 219 ARG B C 1
ATOM 4897 O O . ARG B 1 219 ? 21.828 14.484 -7.406 1 97.38 219 ARG B O 1
ATOM 4904 N N . ASP B 1 220 ? 21.984 15.172 -5.266 1 97.81 220 ASP B N 1
ATOM 4905 C CA . ASP B 1 220 ? 23.422 15.031 -5.207 1 97.81 220 ASP B CA 1
ATOM 4906 C C . ASP B 1 220 ? 23.828 13.836 -4.34 1 97.81 220 ASP B C 1
ATOM 4908 O O . ASP B 1 220 ? 25 13.672 -4 1 97.81 220 ASP B O 1
ATOM 4912 N N . LEU B 1 221 ? 22.875 13.016 -3.957 1 97.62 221 LEU B N 1
ATOM 4913 C CA . LEU B 1 221 ? 23.156 11.828 -3.158 1 97.62 221 LEU B CA 1
ATOM 4914 C C . LEU B 1 221 ? 24.125 10.898 -3.883 1 97.62 221 LEU B C 1
ATOM 4916 O O . LEU B 1 221 ? 24.031 10.734 -5.102 1 97.62 221 LEU B O 1
ATOM 4920 N N . PRO B 1 222 ? 24.984 10.242 -3.102 1 97 222 PRO B N 1
ATOM 4921 C CA . PRO B 1 222 ? 25.812 9.211 -3.746 1 97 222 PRO B CA 1
ATOM 4922 C C . PRO B 1 222 ? 24.969 8.078 -4.344 1 97 222 PRO B C 1
ATOM 4924 O O . PRO B 1 222 ? 23.969 7.676 -3.76 1 97 222 PRO B O 1
ATOM 4927 N N . GLN B 1 223 ? 25.422 7.613 -5.449 1 98.12 223 GLN B N 1
ATOM 4928 C CA . GLN B 1 223 ? 24.688 6.57 -6.16 1 98.12 223 GLN B CA 1
ATOM 4929 C C . GLN B 1 223 ? 25.484 5.266 -6.188 1 98.12 223 GLN B C 1
ATOM 4931 O O . GLN B 1 223 ? 25.562 4.598 -7.223 1 98.12 223 GLN B O 1
ATOM 4936 N N . ASP B 1 224 ? 26.125 4.926 -5.109 1 98.38 224 ASP B N 1
ATOM 4937 C CA . ASP B 1 224 ? 27 3.758 -5.059 1 98.38 224 ASP B CA 1
ATOM 4938 C C . ASP B 1 224 ? 26.422 2.664 -4.172 1 98.38 224 ASP B C 1
ATOM 4940 O O . ASP B 1 224 ? 27.109 1.705 -3.816 1 98.38 224 ASP B O 1
ATOM 4944 N N . GLY B 1 225 ? 25.219 2.779 -3.762 1 98.5 225 GLY B N 1
ATOM 4945 C CA . GLY B 1 225 ? 24.531 1.763 -2.975 1 98.5 225 GLY B CA 1
ATOM 4946 C C . GLY B 1 225 ? 25.156 1.546 -1.609 1 98.5 225 GLY B C 1
ATOM 4947 O O . GLY B 1 225 ? 25.203 0.42 -1.109 1 98.5 225 GLY B O 1
ATOM 4948 N N . ARG B 1 226 ? 25.609 2.572 -1.006 1 98.62 226 ARG B N 1
ATOM 4949 C CA . ARG B 1 226 ? 26.391 2.379 0.215 1 98.62 226 ARG B CA 1
ATOM 4950 C C . ARG B 1 226 ? 25.484 2.246 1.429 1 98.62 226 ARG B C 1
ATOM 4952 O O . ARG B 1 226 ? 25.906 1.8 2.492 1 98.62 226 ARG B O 1
ATOM 4959 N N . PHE B 1 227 ? 24.234 2.598 1.282 1 98.94 227 PHE B N 1
ATOM 4960 C CA . PHE B 1 227 ? 23.359 2.6 2.451 1 98.94 227 PHE B CA 1
ATOM 4961 C C . PHE B 1 227 ? 22.578 1.294 2.545 1 98.94 227 PHE B C 1
ATOM 4963 O O . PHE B 1 227 ? 22.125 0.765 1.531 1 98.94 227 PHE B O 1
ATOM 4970 N N . ASP B 1 228 ? 22.406 0.793 3.773 1 98.88 228 ASP B N 1
ATOM 4971 C CA . ASP B 1 228 ? 21.578 -0.378 4.031 1 98.88 228 ASP B CA 1
ATOM 4972 C C . ASP B 1 228 ? 20.094 -0.02 3.977 1 98.88 228 ASP B C 1
ATOM 4974 O O . ASP B 1 228 ? 19.266 -0.82 3.523 1 98.88 228 ASP B O 1
ATOM 4978 N N . LYS B 1 229 ? 19.812 1.126 4.52 1 98.94 229 LYS B N 1
ATOM 4979 C CA . LYS B 1 229 ? 18.453 1.625 4.605 1 98.94 229 LYS B CA 1
ATOM 4980 C C . LYS B 1 229 ? 18.375 3.102 4.23 1 98.94 229 LYS B C 1
ATOM 4982 O O . LYS B 1 229 ? 19.312 3.857 4.477 1 98.94 229 LYS B O 1
ATOM 4987 N N . VAL B 1 230 ? 17.266 3.512 3.627 1 98.94 230 VAL B N 1
ATOM 4988 C CA . VAL B 1 230 ? 16.984 4.902 3.295 1 98.94 230 VAL B CA 1
ATOM 4989 C C . VAL B 1 230 ? 15.602 5.293 3.826 1 98.94 230 VAL B C 1
ATOM 4991 O O . VAL B 1 230 ? 14.633 4.539 3.672 1 98.94 230 VAL B O 1
ATOM 4994 N N . VAL B 1 231 ? 15.539 6.398 4.473 1 98.94 231 VAL B N 1
ATOM 4995 C CA . VAL B 1 231 ? 14.258 6.891 4.969 1 98.94 231 VAL B CA 1
ATOM 4996 C C . VAL B 1 231 ? 14.094 8.367 4.598 1 98.94 231 VAL B C 1
ATOM 4998 O O . VAL B 1 231 ? 15.055 9.133 4.633 1 98.94 231 VAL B O 1
ATOM 5001 N N . SER B 1 232 ? 12.961 8.688 4.09 1 98.75 232 SER B N 1
ATOM 5002 C CA . SER B 1 232 ? 12.539 10.055 3.777 1 98.75 232 SER B CA 1
ATOM 5003 C C . SER B 1 232 ? 11.219 10.391 4.461 1 98.75 232 SER B C 1
ATOM 5005 O O . SER B 1 232 ? 10.164 9.859 4.094 1 98.75 232 SER B O 1
ATOM 5007 N N . VAL B 1 233 ? 11.258 11.289 5.414 1 98.5 233 VAL B N 1
ATOM 5008 C CA . VAL B 1 233 ? 10.078 11.617 6.199 1 98.5 233 VAL B CA 1
ATOM 5009 C C . VAL B 1 233 ? 9.68 13.07 5.957 1 98.5 233 VAL B C 1
ATOM 5011 O O . VAL B 1 233 ? 10.391 13.992 6.383 1 98.5 233 VAL B O 1
ATOM 5014 N N . GLY B 1 234 ? 8.547 13.266 5.332 1 95.56 234 GLY B N 1
ATOM 5015 C CA . GLY B 1 234 ? 8.039 14.609 5.117 1 95.56 234 GLY B CA 1
ATOM 5016 C C . GLY B 1 234 ? 8.898 15.43 4.168 1 95.56 234 GLY B C 1
ATOM 5017 O O . GLY B 1 234 ? 9.023 16.641 4.328 1 95.56 234 GLY B O 1
ATOM 5018 N N . MET B 1 235 ? 9.547 14.812 3.352 1 91.88 235 MET B N 1
ATOM 5019 C CA . MET B 1 235 ? 10.477 15.484 2.453 1 91.88 235 MET B CA 1
ATOM 5020 C C . MET B 1 235 ? 9.938 15.508 1.026 1 91.88 235 MET B C 1
ATOM 5022 O O . MET B 1 235 ? 10.102 16.5 0.315 1 91.88 235 MET B O 1
ATOM 5026 N N . PHE B 1 236 ? 9.242 14.383 0.589 1 89.88 236 PHE B N 1
ATOM 5027 C CA . PHE B 1 236 ? 8.969 14.258 -0.837 1 89.88 236 PHE B CA 1
ATOM 5028 C C . PHE B 1 236 ? 7.883 15.234 -1.268 1 89.88 236 PHE B C 1
ATOM 5030 O O . PHE B 1 236 ? 7.707 15.492 -2.461 1 89.88 236 PHE B O 1
ATOM 5037 N N . GLU B 1 237 ? 7.203 15.906 -0.316 1 88.69 237 GLU B N 1
ATOM 5038 C CA . GLU B 1 237 ? 6.25 16.969 -0.604 1 88.69 237 GLU B CA 1
ATOM 5039 C C . GLU B 1 237 ? 6.926 18.141 -1.329 1 88.69 237 GLU B C 1
ATOM 5041 O O . GLU B 1 237 ? 6.262 18.922 -2.012 1 88.69 237 GLU B O 1
ATOM 5046 N N . HIS B 1 238 ? 8.172 18.203 -1.176 1 87.5 238 HIS B N 1
ATOM 5047 C CA . HIS B 1 238 ? 8.93 19.328 -1.728 1 87.5 238 HIS B CA 1
ATOM 5048 C C . HIS B 1 238 ? 9.555 18.969 -3.07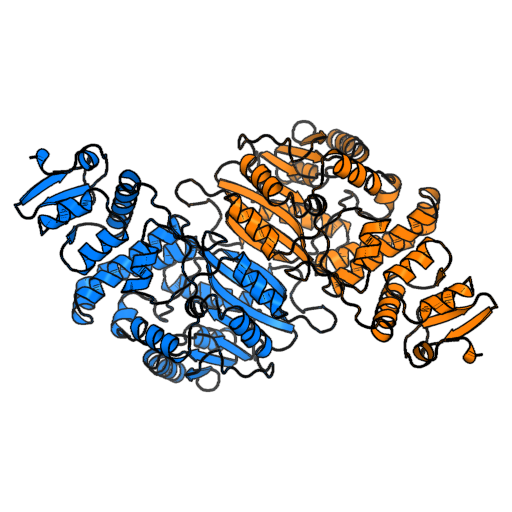 1 87.5 238 HIS B C 1
ATOM 5050 O O . HIS B 1 238 ? 10.188 19.797 -3.715 1 87.5 238 HIS B O 1
ATOM 5056 N N . VAL B 1 239 ? 9.414 17.75 -3.486 1 88.75 239 VAL B N 1
ATOM 5057 C CA . VAL B 1 239 ? 10.078 17.25 -4.684 1 88.75 239 VAL B CA 1
ATOM 5058 C C . VAL B 1 239 ? 9.352 17.75 -5.93 1 88.75 239 VAL B C 1
ATOM 5060 O O . VAL B 1 239 ? 9.984 18.172 -6.898 1 88.75 239 VAL B O 1
ATOM 5063 N N . GLY B 1 240 ? 8.031 17.812 -5.824 1 86.19 240 GLY B N 1
ATOM 5064 C CA . GLY B 1 240 ? 7.219 18.141 -6.988 1 86.19 240 GLY B CA 1
ATOM 5065 C C . GLY B 1 240 ? 7.012 16.969 -7.926 1 86.19 240 GLY B C 1
ATOM 5066 O O . GLY B 1 240 ? 7.879 16.094 -8.039 1 86.19 240 GLY B O 1
ATOM 5067 N N . HIS B 1 241 ? 5.945 17 -8.656 1 87.69 241 HIS B N 1
ATOM 5068 C CA . HIS B 1 241 ? 5.543 15.906 -9.531 1 87.69 24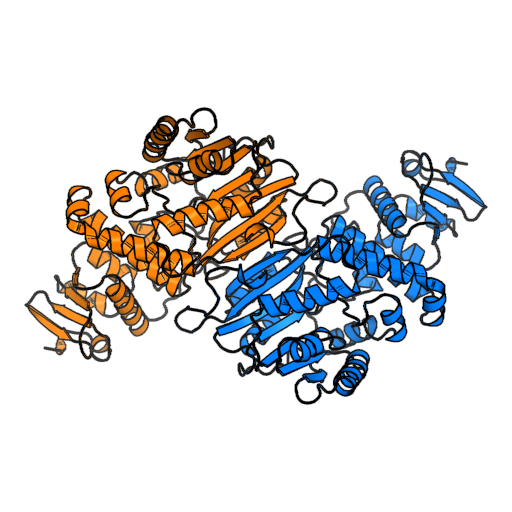1 HIS B CA 1
ATOM 5069 C C . HIS B 1 241 ? 6.578 15.664 -10.625 1 87.69 241 HIS B C 1
ATOM 5071 O O . HIS B 1 241 ? 6.895 14.516 -10.945 1 87.69 241 HIS B O 1
ATOM 5077 N N . ALA B 1 242 ? 7.105 16.703 -11.125 1 87.56 242 ALA B N 1
ATOM 5078 C CA . ALA B 1 242 ? 8.008 16.625 -12.266 1 87.56 242 ALA B CA 1
ATOM 5079 C C . ALA B 1 242 ? 9.305 15.906 -11.898 1 87.56 242 ALA B C 1
ATOM 5081 O O . ALA B 1 242 ? 9.953 15.305 -12.75 1 87.56 242 ALA B O 1
ATOM 5082 N N . ASN B 1 243 ? 9.633 15.961 -10.617 1 93.06 243 ASN B N 1
ATOM 5083 C CA . ASN B 1 243 ? 10.914 15.406 -10.188 1 93.06 243 ASN B CA 1
ATOM 5084 C C . ASN B 1 243 ? 10.719 14.078 -9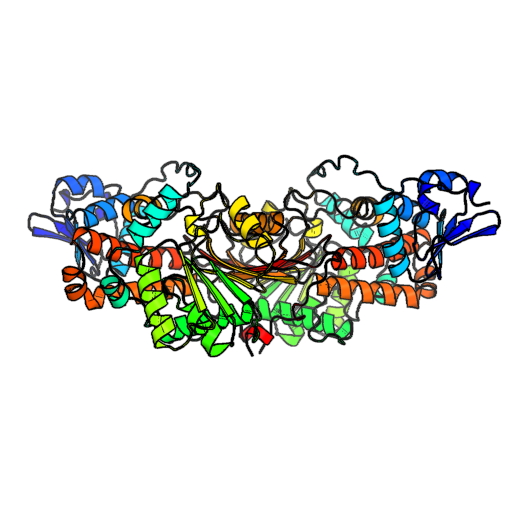.453 1 93.06 243 ASN B C 1
ATOM 5086 O O . ASN B 1 243 ? 11.68 13.516 -8.922 1 93.06 243 ASN B O 1
ATOM 5090 N N . LEU B 1 244 ? 9.555 13.594 -9.484 1 94.31 244 LEU B N 1
ATOM 5091 C CA . LEU B 1 244 ? 9.258 12.398 -8.695 1 94.31 244 LEU B CA 1
ATOM 5092 C C . LEU B 1 244 ? 10.07 11.211 -9.195 1 94.31 244 LEU B C 1
ATOM 5094 O O . LEU B 1 244 ? 10.602 10.438 -8.398 1 94.31 244 LEU B O 1
ATOM 5098 N N . ALA B 1 245 ? 10.141 11.047 -10.492 1 96.12 245 ALA B N 1
ATOM 5099 C CA . ALA B 1 245 ? 10.914 9.953 -11.07 1 96.12 245 ALA B CA 1
ATOM 5100 C C . ALA B 1 245 ? 12.383 10.047 -10.672 1 96.12 245 ALA B C 1
ATOM 5102 O O . ALA B 1 245 ? 12.984 9.047 -10.25 1 96.12 245 ALA B O 1
ATOM 5103 N N . LEU B 1 246 ? 12.938 11.25 -10.797 1 97.06 246 LEU B N 1
ATOM 5104 C CA . LEU B 1 246 ? 14.328 11.461 -10.422 1 97.06 246 LEU B CA 1
ATOM 5105 C C . LEU B 1 246 ? 14.539 11.164 -8.938 1 97.06 246 LEU B C 1
ATOM 5107 O O . LEU B 1 246 ? 15.516 10.516 -8.562 1 97.06 246 LEU B O 1
ATOM 5111 N N . TYR B 1 247 ? 13.664 11.695 -8.102 1 97.62 247 TYR B N 1
ATOM 5112 C CA . TYR B 1 247 ? 13.703 11.461 -6.664 1 97.62 247 TYR B CA 1
ATOM 5113 C C . TYR B 1 247 ? 13.789 9.969 -6.363 1 97.62 247 TYR B C 1
ATOM 5115 O O . TYR B 1 247 ? 14.68 9.523 -5.629 1 97.62 247 TYR B O 1
ATOM 5123 N N . CYS B 1 248 ? 12.969 9.148 -6.988 1 98.62 248 CYS B N 1
ATOM 5124 C CA . CYS B 1 248 ? 12.922 7.715 -6.738 1 98.62 248 CYS B CA 1
ATOM 5125 C C . CYS B 1 248 ? 14.18 7.031 -7.27 1 98.62 248 CYS B C 1
ATOM 5127 O O . CYS B 1 248 ? 14.695 6.102 -6.648 1 98.62 248 CYS B O 1
ATOM 5129 N N . GLN B 1 249 ? 14.664 7.465 -8.367 1 98.62 249 GLN B N 1
ATOM 5130 C CA . GLN B 1 249 ? 15.906 6.926 -8.93 1 98.62 249 GLN B CA 1
ATOM 5131 C C . GLN B 1 249 ? 17.078 7.184 -7.992 1 98.62 249 GLN B C 1
ATOM 5133 O O . GLN B 1 249 ? 17.969 6.328 -7.848 1 98.62 249 GLN B O 1
ATOM 5138 N N . LYS B 1 250 ? 17.109 8.398 -7.402 1 98.69 250 LYS B N 1
ATOM 5139 C CA . LYS B 1 250 ? 18.188 8.742 -6.469 1 98.69 250 LYS B CA 1
ATOM 5140 C C . LYS B 1 250 ? 18.141 7.852 -5.23 1 98.69 250 LYS B C 1
ATOM 5142 O O . LYS B 1 250 ? 19.188 7.422 -4.738 1 98.69 250 LYS B O 1
ATOM 5147 N N . LEU B 1 251 ? 16.984 7.613 -4.738 1 98.81 251 LEU B N 1
ATOM 5148 C CA . LEU B 1 251 ? 16.859 6.719 -3.59 1 98.81 251 LEU B CA 1
ATOM 5149 C C . LEU B 1 251 ? 17.297 5.309 -3.949 1 98.81 251 LEU B C 1
ATOM 5151 O O . LEU B 1 251 ? 18.016 4.66 -3.178 1 98.81 251 LEU B O 1
ATOM 5155 N N . PHE B 1 252 ? 16.875 4.812 -5.129 1 98.81 252 PHE B N 1
ATOM 5156 C CA . PHE B 1 252 ? 17.266 3.502 -5.633 1 98.81 252 PHE B CA 1
ATOM 5157 C C . PHE B 1 252 ? 18.781 3.381 -5.703 1 98.81 252 PHE B C 1
ATOM 5159 O O . PHE B 1 252 ? 19.359 2.371 -5.277 1 98.81 252 PHE B O 1
ATOM 5166 N N . GLY B 1 253 ? 19.406 4.387 -6.234 1 98.75 253 GLY B N 1
ATOM 5167 C CA . GLY B 1 253 ? 20.844 4.355 -6.41 1 98.75 253 GLY B CA 1
ATOM 5168 C C . GLY B 1 253 ? 21.609 4.441 -5.102 1 98.75 253 GLY B C 1
ATOM 5169 O O . GLY B 1 253 ? 22.75 4.004 -5.02 1 98.75 253 GLY B O 1
ATOM 5170 N N . ALA B 1 254 ? 21 5.016 -4.086 1 98.81 254 ALA B N 1
ATOM 5171 C CA . ALA B 1 254 ? 21.656 5.227 -2.797 1 98.81 254 ALA B CA 1
ATOM 5172 C C . ALA B 1 254 ? 21.641 3.953 -1.958 1 98.81 254 ALA B C 1
ATOM 5174 O O . ALA B 1 254 ? 22.547 3.711 -1.167 1 98.81 254 ALA B O 1
ATOM 5175 N N . VAL B 1 255 ? 20.641 3.164 -2.1 1 98.88 255 VAL B N 1
ATOM 5176 C CA . VAL B 1 255 ? 20.469 2.004 -1.233 1 98.88 255 VAL B CA 1
ATOM 5177 C C . VAL B 1 255 ? 21.125 0.779 -1.875 1 98.88 255 VAL B C 1
ATOM 5179 O O . VAL B 1 255 ? 21.078 0.617 -3.098 1 98.88 255 VAL B O 1
ATOM 5182 N N . ARG B 1 256 ? 21.641 -0.124 -1.124 1 98.62 256 ARG B N 1
ATOM 5183 C CA . ARG B 1 256 ? 22.25 -1.341 -1.643 1 98.62 256 ARG B CA 1
ATOM 5184 C C . ARG B 1 256 ? 21.188 -2.342 -2.092 1 98.62 256 ARG B C 1
ATOM 5186 O O . ARG B 1 256 ? 20.031 -2.24 -1.698 1 98.62 256 ARG B O 1
ATOM 5193 N N . GLU B 1 257 ? 21.641 -3.277 -2.881 1 98.06 257 GLU B N 1
ATOM 5194 C CA . GLU B 1 257 ? 20.781 -4.414 -3.174 1 98.06 257 GLU B CA 1
ATOM 5195 C C . GLU B 1 257 ? 20.328 -5.113 -1.894 1 98.06 257 GLU B C 1
ATOM 5197 O O . GLU B 1 257 ? 21.141 -5.309 -0.977 1 98.06 257 GLU B O 1
ATOM 5202 N N . GLY B 1 258 ? 19.062 -5.43 -1.839 1 98.25 258 GLY B N 1
ATOM 5203 C CA . GLY B 1 258 ? 18.5 -6.023 -0.637 1 98.25 258 GLY B CA 1
ATOM 5204 C C . GLY B 1 258 ? 18.109 -5 0.409 1 98.25 258 GLY B C 1
ATOM 5205 O O . GLY B 1 258 ? 17.469 -5.336 1.404 1 98.25 258 GLY B O 1
ATOM 5206 N N . GLY B 1 259 ? 18.516 -3.754 0.198 1 98.81 259 GLY B N 1
ATOM 5207 C CA . GLY B 1 259 ? 18.219 -2.701 1.157 1 98.81 259 GLY B CA 1
ATOM 5208 C C . GLY B 1 259 ? 16.781 -2.223 1.093 1 98.81 259 GLY B C 1
ATOM 5209 O O . GLY B 1 259 ? 16.047 -2.598 0.185 1 98.81 259 GLY B O 1
ATOM 5210 N N . LEU B 1 260 ? 16.391 -1.422 2.109 1 98.88 260 LEU B N 1
ATOM 5211 C CA . LEU B 1 260 ? 15.008 -0.968 2.221 1 98.88 260 LEU B CA 1
ATOM 5212 C C . LEU B 1 260 ? 14.922 0.551 2.105 1 98.88 260 LEU B C 1
ATOM 5214 O O . LEU B 1 260 ? 15.844 1.261 2.52 1 98.88 260 LEU B O 1
ATOM 5218 N N . VAL B 1 261 ? 13.836 1.022 1.481 1 98.94 261 VAL B N 1
ATOM 5219 C CA . VAL B 1 261 ? 13.531 2.441 1.316 1 98.94 261 VAL B CA 1
ATOM 5220 C C . VAL B 1 261 ? 12.156 2.75 1.893 1 98.94 261 VAL B C 1
ATOM 5222 O O . VAL B 1 261 ? 11.172 2.082 1.561 1 98.94 261 VAL B O 1
ATOM 5225 N N . MET B 1 262 ? 12.109 3.711 2.781 1 98.88 262 MET B N 1
ATOM 5226 C CA . MET B 1 262 ? 10.875 4.18 3.398 1 98.88 262 MET B CA 1
ATOM 5227 C C . MET B 1 262 ? 10.547 5.598 2.945 1 98.88 262 MET B C 1
ATOM 5229 O O . MET B 1 262 ? 11.328 6.523 3.16 1 98.88 262 MET B O 1
ATOM 5233 N N . ASN B 1 263 ? 9.445 5.746 2.266 1 98.81 263 ASN B N 1
ATOM 5234 C CA . ASN B 1 263 ? 8.922 7.07 1.951 1 98.81 263 ASN B CA 1
ATOM 5235 C C . ASN B 1 263 ? 7.691 7.398 2.797 1 98.81 263 ASN B C 1
ATOM 5237 O O . ASN B 1 263 ? 6.645 6.762 2.656 1 98.81 263 ASN B O 1
ATOM 5241 N N . HIS B 1 264 ? 7.84 8.273 3.688 1 98.69 264 HIS B N 1
ATOM 5242 C CA . HIS B 1 264 ? 6.801 8.789 4.57 1 98.69 264 HIS B CA 1
ATOM 5243 C C . HIS B 1 264 ? 6.383 10.195 4.168 1 98.69 264 HIS B C 1
ATOM 5245 O O . HIS B 1 264 ? 7.125 11.156 4.387 1 98.69 264 HIS B O 1
ATOM 5251 N N . GLY B 1 265 ? 5.133 10.312 3.559 1 97.69 265 GLY B N 1
ATOM 5252 C CA . GLY B 1 265 ? 4.77 11.641 3.088 1 97.69 265 GLY B CA 1
ATOM 5253 C C . GLY B 1 265 ? 3.291 11.781 2.781 1 97.69 265 GLY B C 1
ATOM 5254 O O . GLY B 1 265 ? 2.566 10.789 2.723 1 97.69 265 GLY B O 1
ATOM 5255 N N . ILE B 1 266 ? 2.885 13 2.598 1 97.06 266 ILE B N 1
ATOM 5256 C CA . ILE B 1 266 ? 1.493 13.375 2.381 1 97.06 266 ILE B CA 1
ATOM 5257 C C . ILE B 1 266 ? 1.088 13.055 0.944 1 97.06 266 ILE B C 1
ATOM 5259 O O . ILE B 1 266 ? 1.852 13.305 0.008 1 97.06 266 ILE B O 1
ATOM 5263 N N . THR B 1 267 ? -0.081 12.492 0.791 1 97.12 267 THR B N 1
ATOM 5264 C CA . THR B 1 267 ? -0.585 12.156 -0.536 1 97.12 267 THR B CA 1
ATOM 5265 C C . THR B 1 267 ? -1.94 12.812 -0.783 1 97.12 267 THR B C 1
ATOM 5267 O O . THR B 1 267 ? -2.711 13.023 0.154 1 97.12 267 THR B O 1
ATOM 5270 N N . ALA B 1 268 ? -2.18 13.094 -2.025 1 95.56 268 ALA B N 1
ATOM 5271 C CA . ALA B 1 268 ? -3.422 13.734 -2.441 1 95.56 268 ALA B CA 1
ATOM 5272 C C . ALA B 1 268 ? -4.602 12.773 -2.332 1 95.56 268 ALA B C 1
ATOM 5274 O O . ALA B 1 268 ? -4.426 11.555 -2.395 1 95.56 268 ALA B O 1
ATOM 5275 N N . LYS B 1 269 ? -5.754 13.383 -2.238 1 94.75 269 LYS B N 1
ATOM 5276 C CA . LYS B 1 269 ? -6.98 12.594 -2.193 1 94.75 269 LYS B CA 1
ATOM 5277 C C . LYS B 1 269 ? -7.305 12 -3.562 1 94.75 269 LYS B C 1
ATOM 5279 O O . LYS B 1 269 ? -7.633 10.812 -3.672 1 94.75 269 LYS B O 1
ATOM 5284 N N . HIS B 1 270 ? -7.168 12.867 -4.543 1 94.06 270 HIS B N 1
ATOM 5285 C CA . HIS B 1 270 ? -7.605 12.477 -5.875 1 94.06 270 HIS B CA 1
ATOM 5286 C C . HIS B 1 270 ? -6.426 12.055 -6.742 1 94.06 270 HIS B C 1
ATOM 5288 O O . HIS B 1 270 ? -5.352 12.656 -6.672 1 94.06 270 HIS B O 1
ATOM 5294 N N . VAL B 1 271 ? -6.664 11.078 -7.57 1 93.94 271 VAL B N 1
ATOM 5295 C CA . VAL B 1 271 ? -5.625 10.508 -8.422 1 93.94 271 VAL B CA 1
ATOM 5296 C C . VAL B 1 271 ? -5.121 11.57 -9.398 1 93.94 271 VAL B C 1
ATOM 5298 O O . VAL B 1 271 ? -3.922 11.633 -9.688 1 93.94 271 VAL B O 1
ATOM 5301 N N . ASP B 1 272 ? -5.98 12.484 -9.844 1 87.38 272 ASP B N 1
ATOM 5302 C CA . ASP B 1 272 ? -5.605 13.484 -10.836 1 87.38 272 ASP B CA 1
ATOM 5303 C C . ASP B 1 272 ? -5.094 14.758 -10.156 1 87.38 272 ASP B C 1
ATOM 5305 O O . ASP B 1 272 ? -4.75 15.734 -10.836 1 87.38 272 ASP B O 1
ATOM 5309 N N . GLY B 1 273 ? -5.113 14.828 -8.875 1 83.19 273 GLY B N 1
ATOM 5310 C CA . GLY B 1 273 ? -4.551 15.938 -8.125 1 83.19 273 GLY B CA 1
ATOM 5311 C C . GLY B 1 273 ? -5.457 17.156 -8.094 1 83.19 273 GLY B C 1
ATOM 5312 O O . GLY B 1 273 ? -5.016 18.25 -7.762 1 83.19 273 GLY B O 1
ATOM 5313 N N . ARG B 1 274 ? -6.656 17.016 -8.461 1 83.44 274 ARG B N 1
ATOM 5314 C CA . ARG B 1 274 ? -7.551 18.172 -8.422 1 83.44 274 ARG B CA 1
ATOM 5315 C C . ARG B 1 274 ? -7.656 18.734 -7.012 1 83.44 274 ARG B C 1
ATOM 5317 O O . ARG B 1 274 ? -7.453 18.016 -6.031 1 83.44 274 ARG B O 1
ATOM 5324 N N . PRO B 1 275 ? -7.934 20.031 -6.957 1 78.75 275 PRO B N 1
ATOM 5325 C CA . PRO B 1 275 ? -7.949 20.688 -5.652 1 78.75 275 PRO B CA 1
ATOM 5326 C C . PRO B 1 275 ? -9.062 20.188 -4.742 1 78.75 275 PRO B C 1
ATOM 5328 O O . PRO B 1 275 ? -10.086 19.688 -5.227 1 78.75 275 PRO B O 1
ATOM 5331 N N . VAL B 1 276 ? -8.703 20.297 -3.498 1 79.31 276 VAL B N 1
ATOM 5332 C CA . VAL B 1 276 ? -9.672 19.953 -2.465 1 79.31 276 VAL B CA 1
ATOM 5333 C C . VAL B 1 276 ? -9.844 21.125 -1.507 1 79.31 276 VAL B C 1
ATOM 5335 O O . VAL B 1 276 ? -9.055 22.078 -1.526 1 79.31 276 VAL B O 1
ATOM 5338 N N . GLY B 1 277 ? -10.914 21.094 -0.732 1 76.88 277 GLY B N 1
ATOM 5339 C CA . GLY B 1 277 ? -11.086 22.016 0.387 1 76.88 277 GLY B CA 1
ATOM 5340 C C . GLY B 1 277 ? -11.422 23.422 -0.043 1 76.88 277 GLY B C 1
ATOM 5341 O O . GLY B 1 277 ? -11.125 24.391 0.67 1 76.88 277 GLY B O 1
ATOM 5342 N N . ARG B 1 278 ? -11.961 23.531 -1.159 1 74.25 278 ARG B N 1
ATOM 5343 C CA . ARG B 1 278 ? -12.531 24.797 -1.632 1 74.25 278 ARG B CA 1
ATOM 5344 C C . ARG B 1 278 ? -11.539 25.938 -1.453 1 74.25 278 ARG B C 1
ATOM 5346 O O . ARG B 1 278 ? -11.867 26.969 -0.846 1 74.25 278 ARG B O 1
ATOM 5353 N N . GLY B 1 279 ? -10.242 25.781 -1.867 1 74.38 279 GLY B N 1
ATOM 5354 C CA . GLY B 1 279 ? -9.258 26.844 -1.85 1 74.38 279 GLY B CA 1
ATOM 5355 C C . GLY B 1 279 ? -8.242 26.703 -0.732 1 74.38 279 GLY B C 1
ATOM 5356 O O . GLY B 1 279 ? -7.281 27.469 -0.657 1 74.38 279 GLY B O 1
ATOM 5357 N N . ALA B 1 280 ? -8.438 25.781 0.118 1 74.25 280 ALA B N 1
ATOM 5358 C CA . ALA B 1 280 ? -7.484 25.547 1.2 1 74.25 280 ALA B CA 1
ATOM 5359 C C . ALA B 1 280 ? -6.086 25.281 0.651 1 74.25 280 ALA B C 1
ATOM 5361 O O . ALA B 1 280 ? -5.09 25.766 1.196 1 74.25 280 ALA B O 1
ATOM 5362 N N . GLY B 1 281 ? -6.043 24.547 -0.422 1 77.31 281 GLY B N 1
ATOM 5363 C CA . GLY B 1 281 ? -4.766 24.281 -1.057 1 77.31 281 GLY B CA 1
ATOM 5364 C C . GLY B 1 281 ? -4.094 25.531 -1.599 1 77.31 281 GLY B C 1
ATOM 5365 O O . GLY B 1 281 ? -2.877 25.688 -1.474 1 77.31 281 GLY B O 1
ATOM 5366 N N . GLU B 1 282 ? -4.844 26.375 -2.123 1 77.44 282 GLU B N 1
ATOM 5367 C CA . GLU B 1 282 ? -4.32 27.625 -2.65 1 77.44 282 GLU B CA 1
ATOM 5368 C C . GLU B 1 282 ? -3.744 28.5 -1.536 1 77.44 282 GLU B C 1
ATOM 5370 O O . GLU B 1 282 ? -2.732 29.172 -1.73 1 77.44 282 GLU B O 1
ATOM 5375 N N . PHE B 1 283 ? -4.441 28.484 -0.484 1 76.38 283 PHE B N 1
ATOM 5376 C CA . PHE B 1 283 ? -3.943 29.219 0.669 1 76.38 283 PHE B CA 1
ATOM 5377 C C . PHE B 1 283 ? -2.574 28.703 1.096 1 76.38 283 PHE B C 1
ATOM 5379 O O . PHE B 1 283 ? -1.652 29.484 1.325 1 76.38 283 PHE B O 1
ATOM 5386 N N . ILE B 1 284 ? -2.449 27.359 1.156 1 75.06 284 ILE B N 1
ATOM 5387 C CA . ILE B 1 284 ? -1.206 26.75 1.604 1 75.06 284 ILE B CA 1
ATOM 5388 C C . ILE B 1 284 ? -0.09 27.047 0.606 1 75.06 284 ILE B C 1
ATOM 5390 O O . ILE B 1 284 ? 1.03 27.375 1.002 1 75.06 284 ILE B O 1
ATOM 5394 N N . ASP B 1 285 ? -0.424 27 -0.594 1 77.5 285 ASP B N 1
ATOM 5395 C CA . ASP B 1 285 ? 0.552 27.266 -1.645 1 77.5 285 ASP B CA 1
ATOM 5396 C C . ASP B 1 285 ? 1.032 28.719 -1.59 1 77.5 285 ASP B C 1
ATOM 5398 O O . ASP B 1 285 ? 2.223 28.984 -1.76 1 77.5 285 ASP B O 1
ATOM 5402 N N . ARG B 1 286 ? 0.17 29.594 -1.245 1 72.19 286 ARG B N 1
ATOM 5403 C CA . ARG B 1 286 ? 0.47 31.031 -1.275 1 72.19 286 ARG B CA 1
ATOM 5404 C C . ARG B 1 286 ? 1.238 31.453 -0.029 1 72.19 286 ARG B C 1
ATOM 5406 O O . ARG B 1 286 ? 2.189 32.219 -0.115 1 72.19 286 ARG B O 1
ATOM 5413 N N . TYR B 1 287 ? 0.876 30.844 1.067 1 73.69 287 TYR B N 1
ATOM 5414 C CA . TYR B 1 287 ? 1.34 31.469 2.303 1 73.69 287 TYR B CA 1
ATOM 5415 C C . TYR B 1 287 ? 2.305 30.562 3.045 1 73.69 287 TYR B C 1
ATOM 5417 O O . TYR B 1 287 ? 3.072 31.016 3.896 1 73.69 287 TYR B O 1
ATOM 5425 N N . VAL B 1 288 ? 2.271 29.25 2.732 1 75.38 288 VAL B N 1
ATOM 5426 C CA . VAL B 1 288 ? 2.994 28.328 3.604 1 75.38 288 VAL B CA 1
ATOM 5427 C C . VAL B 1 288 ? 4.02 27.547 2.791 1 75.38 288 VAL B C 1
ATOM 5429 O O . VAL B 1 288 ? 5.215 27.578 3.09 1 75.38 288 VAL B O 1
ATOM 5432 N N . PHE B 1 289 ? 3.604 26.812 1.826 1 73.31 289 PHE B N 1
ATOM 5433 C CA . PHE B 1 289 ? 4.477 25.969 1.02 1 73.31 289 PHE B CA 1
ATOM 5434 C C . PHE B 1 289 ? 4.355 26.312 -0.458 1 73.31 289 PHE B C 1
ATOM 5436 O O . PHE B 1 289 ? 3.678 25.625 -1.217 1 73.31 289 PHE B O 1
ATOM 5443 N N . PRO B 1 290 ? 5.133 27.391 -0.745 1 70 290 PRO B N 1
ATOM 5444 C CA . PRO B 1 290 ? 5.109 27.688 -2.182 1 70 290 PRO B CA 1
ATOM 5445 C C . PRO B 1 290 ? 5.656 26.531 -3.021 1 70 290 PRO B C 1
ATOM 5447 O O . PRO B 1 290 ? 6.66 25.922 -2.656 1 70 290 PRO B O 1
ATOM 5450 N N . HIS B 1 291 ? 4.895 25.969 -3.955 1 66.12 291 HIS B N 1
ATOM 5451 C CA . HIS B 1 291 ? 5.32 24.969 -4.922 1 66.12 291 HIS B CA 1
ATOM 5452 C C . HIS B 1 291 ? 5.125 23.562 -4.375 1 66.12 291 HIS B C 1
ATOM 5454 O O . HIS B 1 291 ? 5.715 22.594 -4.883 1 66.12 291 HIS B O 1
ATOM 5460 N N . GLY B 1 292 ? 4.453 23.469 -3.268 1 72.69 292 GLY B N 1
ATOM 5461 C CA . GLY B 1 292 ? 4.145 22.141 -2.783 1 72.69 292 GLY B CA 1
ATOM 5462 C C . GLY B 1 292 ? 3.148 21.406 -3.658 1 72.69 292 GLY B C 1
ATOM 5463 O O . GLY B 1 292 ? 2.193 22 -4.156 1 72.69 292 GLY B O 1
ATOM 5464 N N . GLU B 1 293 ? 3.545 20.172 -4.078 1 82.31 293 GLU B N 1
ATOM 5465 C CA . GLU B 1 293 ? 2.643 19.297 -4.82 1 82.31 293 GLU B CA 1
ATOM 5466 C C . GLU B 1 293 ? 2.549 17.922 -4.16 1 82.31 293 GLU B C 1
ATOM 5468 O O . GLU B 1 293 ? 3.568 17.328 -3.803 1 82.31 293 GLU B O 1
ATOM 5473 N N . LEU B 1 294 ? 1.354 17.547 -3.977 1 90.5 294 LEU B N 1
ATOM 5474 C CA . LEU B 1 294 ? 1.146 16.266 -3.309 1 90.5 294 LEU B CA 1
ATOM 5475 C C . LEU B 1 294 ? 0.751 15.18 -4.312 1 90.5 294 LEU B C 1
ATOM 5477 O O . LEU B 1 294 ? -0.341 15.234 -4.883 1 90.5 294 LEU B O 1
ATOM 5481 N N . PRO B 1 295 ? 1.644 14.266 -4.562 1 94.19 295 PRO B N 1
ATOM 5482 C CA . PRO B 1 295 ? 1.249 13.141 -5.41 1 94.19 295 PRO B CA 1
ATOM 5483 C C . PRO B 1 295 ? 0.257 12.203 -4.727 1 94.19 295 PRO B C 1
ATOM 5485 O O . PRO B 1 295 ? 0.281 12.062 -3.502 1 94.19 295 PRO B O 1
ATOM 5488 N N . HIS B 1 296 ? -0.619 11.664 -5.559 1 96.94 296 HIS B N 1
ATOM 5489 C CA . HIS B 1 296 ? -1.466 10.594 -5.043 1 96.94 296 HIS B CA 1
ATOM 5490 C C . HIS B 1 296 ? -0.648 9.344 -4.734 1 96.94 296 HIS B C 1
ATOM 5492 O O . HIS B 1 296 ? 0.434 9.148 -5.289 1 96.94 296 HIS B O 1
ATOM 5498 N N . LEU B 1 297 ? -1.163 8.508 -3.879 1 98.38 297 LEU B N 1
ATOM 5499 C CA . LEU B 1 297 ? -0.56 7.227 -3.523 1 98.38 297 LEU B CA 1
ATOM 5500 C C . LEU B 1 297 ? -0.18 6.441 -4.773 1 98.38 297 LEU B C 1
ATOM 5502 O O . LEU B 1 297 ? 0.921 5.891 -4.852 1 98.38 297 LEU B O 1
ATOM 5506 N N . SER B 1 298 ? -1.091 6.348 -5.754 1 98.19 298 SER B N 1
ATOM 5507 C CA . SER B 1 298 ? -0.837 5.594 -6.973 1 98.19 298 SER B CA 1
ATOM 5508 C C . SER B 1 298 ? 0.355 6.16 -7.738 1 98.19 298 SER B C 1
ATOM 5510 O O . SER B 1 298 ? 1.174 5.406 -8.266 1 98.19 298 SER B O 1
ATOM 5512 N N . MET B 1 299 ? 0.511 7.445 -7.746 1 96.69 299 MET B N 1
ATOM 5513 C CA . MET B 1 299 ? 1.575 8.102 -8.5 1 96.69 299 MET B CA 1
ATOM 5514 C C . MET B 1 299 ? 2.939 7.816 -7.879 1 96.69 299 MET B C 1
ATOM 5516 O O . MET B 1 299 ? 3.875 7.426 -8.578 1 96.69 299 MET B O 1
ATOM 5520 N N . ILE B 1 300 ? 3.053 8.016 -6.609 1 98.06 300 ILE B N 1
ATOM 5521 C CA . ILE B 1 300 ? 4.344 7.805 -5.961 1 98.06 300 ILE B CA 1
ATOM 5522 C C . ILE B 1 300 ? 4.688 6.316 -5.969 1 98.06 300 ILE B C 1
ATOM 5524 O O . ILE B 1 300 ? 5.848 5.945 -6.137 1 98.06 300 ILE B O 1
ATOM 5528 N N . SER B 1 301 ? 3.701 5.441 -5.809 1 98.5 301 SER B N 1
ATOM 5529 C CA . SER B 1 301 ? 3.957 4.008 -5.895 1 98.5 301 SER B CA 1
ATOM 5530 C C . SER B 1 301 ? 4.477 3.623 -7.273 1 98.5 301 SER B C 1
ATOM 5532 O O . SER B 1 301 ? 5.414 2.832 -7.395 1 98.5 301 SER B O 1
ATOM 5534 N N . ALA B 1 302 ? 3.854 4.164 -8.266 1 98.25 302 ALA B N 1
ATOM 5535 C CA . ALA B 1 302 ? 4.305 3.904 -9.625 1 98.25 302 ALA B CA 1
ATOM 5536 C C . ALA B 1 302 ? 5.754 4.344 -9.82 1 98.25 302 ALA B C 1
ATOM 5538 O O . ALA B 1 302 ? 6.566 3.605 -10.383 1 98.25 302 ALA B O 1
ATOM 5539 N N . SER B 1 303 ? 6.035 5.543 -9.344 1 98.06 303 SER B N 1
ATOM 5540 C CA . SER B 1 303 ? 7.379 6.086 -9.516 1 98.06 303 SER B CA 1
ATOM 5541 C C . SER B 1 303 ? 8.414 5.238 -8.781 1 98.06 303 SER B C 1
ATOM 5543 O O . SER B 1 303 ? 9.5 4.984 -9.305 1 98.06 303 SER B O 1
ATOM 5545 N N . ILE B 1 304 ? 8.102 4.809 -7.609 1 98.69 304 ILE B N 1
ATOM 5546 C CA . ILE B 1 304 ? 8.984 3.965 -6.816 1 98.69 304 ILE B CA 1
ATOM 5547 C C . ILE B 1 304 ? 9.258 2.66 -7.559 1 98.69 304 ILE B C 1
ATOM 5549 O O . ILE B 1 304 ? 10.414 2.234 -7.676 1 98.69 304 ILE B O 1
ATOM 5553 N N . CYS B 1 305 ? 8.203 2.088 -8.078 1 98.44 305 CYS B N 1
ATOM 5554 C CA . CYS B 1 305 ? 8.336 0.817 -8.781 1 98.44 305 CYS B CA 1
ATOM 5555 C C . CYS B 1 305 ? 9.109 0.994 -10.086 1 98.44 305 CYS B C 1
ATOM 5557 O O . CYS B 1 305 ? 9.922 0.143 -10.445 1 98.44 305 CYS B O 1
ATOM 5559 N N . GLU B 1 306 ? 8.883 2.061 -10.758 1 97.81 306 GLU B N 1
ATOM 5560 C CA . GLU B 1 306 ? 9.578 2.326 -12.016 1 97.81 306 GLU B CA 1
ATOM 5561 C C . GLU B 1 306 ? 11.078 2.508 -11.789 1 97.81 306 GLU B C 1
ATOM 5563 O O . GLU B 1 306 ? 11.883 2.195 -12.664 1 97.81 306 GLU B O 1
ATOM 5568 N N . ALA B 1 307 ? 11.406 2.982 -10.633 1 98.31 307 ALA B N 1
ATOM 5569 C CA . ALA B 1 307 ? 12.812 3.158 -10.297 1 98.31 307 ALA B CA 1
ATOM 5570 C C . ALA B 1 307 ? 13.492 1.812 -10.055 1 98.31 307 ALA B C 1
ATOM 5572 O O . ALA B 1 307 ? 14.719 1.735 -9.977 1 98.31 307 ALA B O 1
ATOM 5573 N N . GLY B 1 308 ? 12.727 0.764 -9.906 1 97.62 308 GLY B N 1
ATOM 5574 C CA . GLY B 1 308 ? 13.289 -0.564 -9.719 1 97.62 308 GLY B CA 1
ATOM 5575 C C . GLY B 1 308 ? 13.055 -1.126 -8.336 1 97.62 308 GLY B C 1
ATOM 5576 O O . GLY B 1 308 ? 13.508 -2.23 -8.023 1 97.62 308 GLY B O 1
ATOM 5577 N N . LEU B 1 309 ? 12.367 -0.367 -7.484 1 98.62 309 LEU B N 1
ATOM 5578 C CA . LEU B 1 309 ? 12.031 -0.83 -6.141 1 98.62 309 LEU B CA 1
ATOM 5579 C C . LEU B 1 309 ? 10.711 -1.592 -6.137 1 98.62 309 LEU B C 1
ATOM 5581 O O . LEU B 1 309 ? 9.883 -1.406 -7.031 1 98.62 309 LEU B O 1
ATOM 5585 N N . GLU B 1 310 ? 10.562 -2.479 -5.215 1 98.69 310 GLU B N 1
ATOM 5586 C CA . GLU B 1 310 ? 9.328 -3.232 -5.012 1 98.69 310 GLU B CA 1
ATOM 5587 C C . GLU B 1 310 ? 8.602 -2.775 -3.75 1 98.69 310 GLU B C 1
ATOM 5589 O O . GLU B 1 310 ? 9.156 -2.85 -2.65 1 98.69 310 GLU B O 1
ATOM 5594 N N . VAL B 1 311 ? 7.355 -2.254 -3.924 1 98.88 311 VAL B N 1
ATOM 5595 C CA . VAL B 1 311 ? 6.559 -1.84 -2.773 1 98.88 311 VAL B CA 1
ATOM 5596 C C . VAL B 1 311 ? 6.094 -3.07 -1.997 1 98.88 311 VAL B C 1
ATOM 5598 O O . VAL B 1 311 ? 5.441 -3.955 -2.557 1 98.88 311 VAL B O 1
ATOM 5601 N N . VAL B 1 312 ? 6.371 -3.096 -0.667 1 98.75 312 VAL B N 1
ATOM 5602 C CA . VAL B 1 312 ? 6.098 -4.312 0.089 1 98.75 312 VAL B CA 1
ATOM 5603 C C . VAL B 1 312 ? 5.109 -4.012 1.212 1 98.75 312 VAL B C 1
ATOM 5605 O O . VAL B 1 312 ? 4.48 -4.926 1.755 1 98.75 312 VAL B O 1
ATOM 5608 N N . ASP B 1 313 ? 4.961 -2.77 1.573 1 98.75 313 ASP B N 1
ATOM 5609 C CA . ASP B 1 313 ? 4.082 -2.363 2.666 1 98.75 313 ASP B CA 1
ATOM 5610 C C . ASP B 1 313 ? 3.635 -0.913 2.502 1 98.75 313 ASP B C 1
ATOM 5612 O O . ASP B 1 313 ? 4.449 -0.037 2.205 1 98.75 313 ASP B O 1
ATOM 5616 N N . VAL B 1 314 ? 2.359 -0.654 2.605 1 98.88 314 VAL B N 1
ATOM 5617 C CA . VAL B 1 314 ? 1.811 0.697 2.652 1 98.88 314 VAL B CA 1
ATOM 5618 C C . VAL B 1 314 ? 0.875 0.833 3.852 1 98.88 314 VAL B C 1
ATOM 5620 O O . VAL B 1 314 ? 0.014 -0.02 4.074 1 98.88 314 VAL B O 1
ATOM 5623 N N . GLU B 1 315 ? 1.053 1.86 4.602 1 98.75 315 GLU B N 1
ATOM 5624 C CA . GLU B 1 315 ? 0.217 2.146 5.766 1 98.75 315 GLU B CA 1
ATOM 5625 C C . GLU B 1 315 ? -0.265 3.594 5.754 1 98.75 315 GLU B C 1
ATOM 5627 O O . GLU B 1 315 ? 0.541 4.52 5.656 1 98.75 315 GLU B O 1
ATOM 5632 N N . SER B 1 316 ? -1.549 3.764 5.789 1 98.69 316 SER B N 1
ATOM 5633 C CA . SER B 1 316 ? -2.086 5.113 5.938 1 98.69 316 SER B CA 1
ATOM 5634 C C . SER B 1 316 ? -1.992 5.59 7.383 1 98.69 316 SER B C 1
ATOM 5636 O O . SER B 1 316 ? -2.357 4.859 8.305 1 98.69 316 SER B O 1
ATOM 5638 N N . LEU B 1 317 ? -1.505 6.754 7.531 1 98.62 317 LEU B N 1
ATOM 5639 C CA . LEU B 1 317 ? -1.436 7.371 8.852 1 98.62 317 LEU B CA 1
ATOM 5640 C C . LEU B 1 317 ? -2.23 8.672 8.883 1 98.62 317 LEU B C 1
ATOM 5642 O O . LEU B 1 317 ? -1.904 9.586 9.6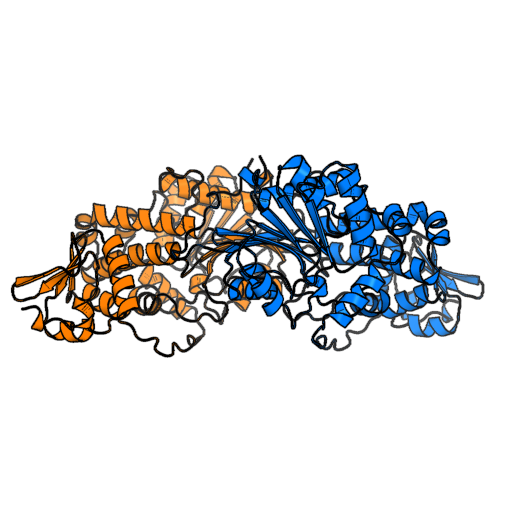41 1 98.62 317 LEU B O 1
ATOM 5646 N N . ARG B 1 318 ? -3.225 8.766 8.078 1 98.38 318 ARG B N 1
ATOM 5647 C CA . ARG B 1 318 ? -3.975 10.008 7.895 1 98.38 318 ARG B CA 1
ATOM 5648 C C . ARG B 1 318 ? -4.469 10.547 9.227 1 98.38 318 ARG B C 1
ATOM 5650 O O . ARG B 1 318 ? -4.219 11.711 9.562 1 98.38 318 ARG B O 1
ATOM 5657 N N . LEU B 1 319 ? -5.07 9.734 10.039 1 98 319 LEU B N 1
ATOM 5658 C CA . LEU B 1 319 ? -5.68 10.227 11.273 1 98 319 LEU B CA 1
ATOM 5659 C C . LEU B 1 319 ? -4.621 10.461 12.344 1 98 319 LEU B C 1
ATOM 5661 O O . LEU B 1 319 ? -4.832 11.242 13.273 1 98 319 LEU B O 1
ATOM 5665 N N . HIS B 1 320 ? -3.475 9.789 12.227 1 98.69 320 HIS B N 1
ATOM 5666 C CA . HIS B 1 320 ? -2.346 10.133 13.086 1 98.69 320 HIS B CA 1
ATOM 5667 C C . HIS B 1 320 ? -1.896 11.57 12.852 1 98.69 320 HIS B C 1
ATOM 5669 O O . HIS B 1 320 ? -1.597 12.289 13.805 1 98.69 320 HIS B O 1
ATOM 5675 N N . TYR B 1 321 ? -1.869 11.93 11.602 1 98.62 321 TYR B N 1
ATOM 5676 C CA . TYR B 1 321 ? -1.392 13.281 11.305 1 98.62 321 TYR B CA 1
ATOM 5677 C C . TYR B 1 321 ? -2.43 14.328 11.688 1 98.62 321 TYR B C 1
ATOM 5679 O O . TYR B 1 321 ? -2.078 15.422 12.125 1 98.62 321 TYR B O 1
ATOM 5687 N N . ALA B 1 322 ? -3.697 14.008 11.5 1 98.12 322 ALA B N 1
ATOM 5688 C CA . ALA B 1 322 ? -4.73 14.898 12.016 1 98.12 322 ALA B CA 1
ATOM 5689 C C . ALA B 1 322 ? -4.516 15.18 13.5 1 98.12 322 ALA B C 1
ATOM 5691 O O . ALA B 1 322 ? -4.527 16.344 13.93 1 98.12 322 ALA B O 1
ATOM 5692 N N . LYS B 1 323 ? -4.27 14.156 14.211 1 98.38 323 LYS B N 1
ATOM 5693 C CA . LYS B 1 323 ? -4.082 14.289 15.648 1 98.38 323 LYS B CA 1
ATOM 5694 C C . LYS B 1 323 ? -2.789 15.031 15.969 1 98.38 323 LYS B C 1
ATOM 5696 O O . LYS B 1 323 ? -2.746 15.844 16.891 1 98.38 323 LYS B O 1
ATOM 5701 N N . THR B 1 324 ? -1.73 14.734 15.227 1 98.81 324 THR B N 1
ATOM 5702 C CA . THR B 1 324 ? -0.47 15.453 15.391 1 98.81 324 THR B CA 1
ATOM 5703 C C . THR B 1 324 ? -0.675 16.953 15.211 1 98.81 324 THR B C 1
ATOM 5705 O O . THR B 1 324 ? -0.228 17.75 16.031 1 98.81 324 THR B O 1
ATOM 5708 N N . LEU B 1 325 ? -1.348 17.297 14.164 1 98.5 325 LEU B N 1
ATOM 5709 C CA . LEU B 1 325 ? -1.597 18.688 13.82 1 98.5 325 LEU B CA 1
ATOM 5710 C C . LEU B 1 325 ? -2.496 19.344 14.867 1 98.5 325 LEU B C 1
ATOM 5712 O O . LEU B 1 325 ? -2.328 20.531 15.18 1 98.5 325 LEU B O 1
ATOM 5716 N N . HIS B 1 326 ? -3.43 18.609 15.398 1 97.81 326 HIS B N 1
ATOM 5717 C CA . HIS B 1 326 ? -4.238 19.141 16.484 1 97.81 326 HIS B CA 1
ATOM 5718 C C . HIS B 1 326 ? -3.375 19.484 17.703 1 97.81 326 HIS B C 1
ATOM 5720 O O . HIS B 1 326 ? -3.562 20.547 18.312 1 97.81 326 HIS B O 1
ATOM 5726 N N . HIS B 1 327 ? -2.465 18.609 18.031 1 98.56 327 HIS B N 1
ATOM 5727 C CA . HIS B 1 327 ? -1.541 18.891 19.125 1 98.56 327 HIS B CA 1
ATOM 5728 C C . HIS B 1 327 ? -0.706 20.125 18.844 1 98.56 327 HIS B C 1
ATOM 5730 O O . HIS B 1 327 ? -0.534 20.984 19.703 1 98.56 327 HIS B O 1
ATOM 5736 N N . TRP B 1 328 ? -0.151 20.219 17.609 1 98.69 328 TRP B N 1
ATOM 5737 C CA . TRP B 1 328 ? 0.652 21.375 17.234 1 98.69 328 TRP B CA 1
ATOM 5738 C C . TRP B 1 328 ? -0.157 22.656 17.344 1 98.69 328 TRP B C 1
ATOM 5740 O O . TRP B 1 328 ? 0.316 23.656 17.906 1 98.69 328 TRP B O 1
ATOM 5750 N N . SER B 1 329 ? -1.384 22.625 16.812 1 97.94 329 SER B N 1
ATOM 5751 C CA . SER B 1 329 ? -2.254 23.797 16.844 1 97.94 329 SER B CA 1
ATOM 5752 C C . SER B 1 329 ? -2.58 24.188 18.281 1 97.94 329 SER B C 1
ATOM 5754 O O . SER B 1 329 ? -2.484 25.375 18.641 1 97.94 329 SER B O 1
ATOM 5756 N N . GLU B 1 330 ? -2.918 23.25 19.094 1 97.75 330 GLU B N 1
ATOM 5757 C CA . GLU B 1 330 ? -3.242 23.531 20.484 1 97.75 330 GLU B CA 1
ATOM 5758 C C . GLU B 1 330 ? -2.037 24.094 21.234 1 97.75 330 GLU B C 1
ATOM 5760 O O . GLU B 1 330 ? -2.172 25.031 22.031 1 97.75 330 GLU B O 1
ATOM 5765 N N . ASN B 1 331 ? -0.917 23.5 21.031 1 98.38 331 ASN B N 1
ATOM 5766 C CA . ASN B 1 331 ? 0.308 23.984 21.672 1 98.38 331 ASN B CA 1
ATOM 5767 C C . ASN B 1 331 ? 0.596 25.438 21.297 1 98.38 331 ASN B C 1
ATOM 5769 O O . ASN B 1 331 ? 0.945 26.234 22.156 1 98.38 331 ASN B O 1
ATOM 5773 N N . LEU B 1 332 ? 0.459 25.734 19.984 1 97.94 332 LEU B N 1
ATOM 5774 C CA . LEU B 1 332 ? 0.7 27.109 19.547 1 97.94 332 LEU B CA 1
ATOM 5775 C C . LEU B 1 332 ? -0.322 28.062 20.156 1 97.94 332 LEU B C 1
ATOM 5777 O O . LEU B 1 332 ? 0.043 29.125 20.672 1 97.94 332 LEU B O 1
ATOM 5781 N N . GLU B 1 333 ? -1.588 27.656 20.141 1 96.81 333 GLU B N 1
ATOM 5782 C CA . GLU B 1 333 ? -2.654 28.5 20.672 1 96.81 333 GLU B CA 1
ATOM 5783 C C . GLU B 1 333 ? -2.445 28.781 22.156 1 96.81 333 GLU B C 1
ATOM 5785 O O . GLU B 1 333 ? -2.791 29.875 22.641 1 96.81 333 GLU B O 1
ATOM 5790 N N . ASN B 1 334 ? -1.88 27.859 22.828 1 97.19 334 ASN B N 1
ATOM 5791 C CA . ASN B 1 334 ? -1.657 28 24.266 1 97.19 334 ASN B CA 1
ATOM 5792 C C . ASN B 1 334 ? -0.46 28.906 24.547 1 97.19 334 ASN B C 1
ATOM 5794 O O . ASN B 1 334 ? -0.263 29.328 25.688 1 97.19 334 ASN B O 1
ATOM 5798 N N . GLN B 1 335 ? 0.269 29.219 23.516 1 96.88 335 GLN B N 1
ATOM 5799 C CA . GLN B 1 335 ? 1.481 30 23.734 1 96.88 335 GLN B CA 1
ATOM 5800 C C . GLN B 1 335 ? 1.535 31.203 22.797 1 96.88 335 GLN B C 1
ATOM 5802 O O . GLN B 1 335 ? 2.607 31.578 22.312 1 96.88 335 GLN B O 1
ATOM 5807 N N . LEU B 1 336 ? 0.448 31.766 22.453 1 95.69 336 LEU B N 1
ATOM 5808 C CA . LEU B 1 336 ? 0.364 32.812 21.469 1 95.69 336 LEU B CA 1
ATOM 5809 C C . LEU B 1 336 ? 1.164 34.031 21.906 1 95.69 336 LEU B C 1
ATOM 5811 O O . LEU B 1 336 ? 1.785 34.719 21.078 1 95.69 336 LEU B O 1
ATOM 5815 N N . HIS B 1 337 ? 1.131 34.375 23.172 1 96.44 337 HIS B N 1
ATOM 5816 C CA . HIS B 1 337 ? 1.858 35.531 23.656 1 96.44 337 HIS B CA 1
ATOM 5817 C C . HIS B 1 337 ? 3.357 35.375 23.438 1 96.44 337 HIS B C 1
ATOM 5819 O O . HIS B 1 337 ? 4.016 36.312 22.953 1 96.44 337 HIS B O 1
ATOM 5825 N N . LYS B 1 338 ? 3.877 34.188 23.734 1 97.5 338 LYS B N 1
ATOM 5826 C CA . LYS B 1 338 ? 5.289 33.938 23.469 1 97.5 338 LYS B CA 1
ATOM 5827 C C . LYS B 1 338 ? 5.586 33.938 21.969 1 97.5 338 LYS B C 1
ATOM 5829 O O . LYS B 1 338 ? 6.629 34.438 21.547 1 97.5 338 LYS B O 1
ATOM 5834 N N . ALA B 1 339 ? 4.699 33.344 21.203 1 97.06 339 ALA B N 1
ATOM 5835 C CA . ALA B 1 339 ? 4.879 33.281 19.75 1 97.06 339 ALA B CA 1
ATOM 5836 C C . ALA B 1 339 ? 4.898 34.688 19.125 1 97.06 339 ALA B C 1
ATOM 5838 O O . ALA B 1 339 ? 5.676 34.938 18.203 1 97.06 339 ALA B O 1
ATOM 5839 N N . ALA B 1 340 ? 4.059 35.562 19.688 1 95.81 340 ALA B N 1
ATOM 5840 C CA . ALA B 1 340 ? 3.939 36.938 19.156 1 95.81 340 ALA B CA 1
ATOM 5841 C C . ALA B 1 340 ? 5.234 37.719 19.344 1 95.81 340 ALA B C 1
ATOM 5843 O O . ALA B 1 340 ? 5.508 38.656 18.609 1 95.81 340 ALA B O 1
ATOM 5844 N N . ALA B 1 341 ? 6.031 37.312 20.281 1 96.62 341 ALA B N 1
ATOM 5845 C CA . ALA B 1 341 ? 7.309 37.969 20.531 1 96.62 341 ALA B CA 1
ATOM 5846 C C . ALA B 1 341 ? 8.391 37.469 19.578 1 96.62 341 ALA B C 1
ATOM 5848 O O . ALA B 1 341 ? 9.43 38.094 19.406 1 96.62 341 ALA B O 1
ATOM 5849 N N . LEU B 1 342 ? 8.148 36.344 18.953 1 94.88 342 LEU B N 1
ATOM 5850 C CA . LEU B 1 342 ? 9.18 35.656 18.172 1 94.88 342 LEU B CA 1
ATOM 5851 C C . LEU B 1 342 ? 8.977 35.906 16.672 1 94.88 342 LEU B C 1
ATOM 5853 O O . LEU B 1 342 ? 9.93 35.844 15.898 1 94.88 342 LEU B O 1
ATOM 5857 N N . VAL B 1 343 ? 7.723 36.156 16.234 1 94 343 VAL B N 1
ATOM 5858 C CA . VAL B 1 343 ? 7.438 36.312 14.812 1 94 343 VAL B CA 1
ATOM 5859 C C . VAL B 1 343 ? 6.484 37.469 14.586 1 94 343 VAL B C 1
ATOM 5861 O O . VAL B 1 343 ? 5.738 37.875 15.492 1 94 343 VAL B O 1
ATOM 5864 N N . PRO B 1 344 ? 6.512 38.062 13.305 1 92.38 344 PRO B N 1
ATOM 5865 C CA . PRO B 1 344 ? 5.547 39.125 12.984 1 92.38 344 PRO B CA 1
ATOM 5866 C C . PRO B 1 344 ? 4.098 38.656 13.094 1 92.38 344 PRO B C 1
ATOM 5868 O O . PRO B 1 344 ? 3.816 37.469 12.906 1 92.38 344 PRO B O 1
ATOM 5871 N N . GLU B 1 345 ? 3.279 39.562 13.352 1 91.75 345 GLU B N 1
ATOM 5872 C CA . GLU B 1 345 ? 1.86 39.281 13.539 1 91.75 345 GLU B CA 1
ATOM 5873 C C . GLU B 1 345 ? 1.283 38.5 12.352 1 91.75 345 GLU B C 1
ATOM 5875 O O . GLU B 1 345 ? 0.545 37.531 12.523 1 91.75 345 GLU B O 1
ATOM 5880 N N . LYS B 1 346 ? 1.587 38.938 11.172 1 89.31 346 LYS B N 1
ATOM 5881 C CA . LYS B 1 346 ? 1.08 38.281 9.969 1 89.31 346 LYS B CA 1
ATOM 5882 C C . LYS B 1 346 ? 1.521 36.812 9.898 1 89.31 346 LYS B C 1
ATOM 5884 O O . LYS B 1 346 ? 0.731 35.938 9.547 1 89.31 346 LYS B O 1
ATOM 5889 N N . THR B 1 347 ? 2.746 36.562 10.219 1 91.31 347 THR B N 1
ATOM 5890 C CA . THR B 1 347 ? 3.279 35.219 10.234 1 91.31 347 THR B CA 1
ATOM 5891 C C . THR B 1 347 ? 2.533 34.344 11.25 1 91.31 347 THR B C 1
ATOM 5893 O O . THR B 1 347 ? 2.184 33.188 10.961 1 91.31 347 THR B O 1
ATOM 5896 N N . LEU B 1 348 ? 2.35 34.906 12.391 1 93.56 348 LEU B N 1
ATOM 5897 C CA . LEU B 1 348 ? 1.643 34.156 13.438 1 93.56 348 LEU B CA 1
ATOM 5898 C C . LEU B 1 348 ? 0.236 33.781 12.977 1 93.56 348 LEU B C 1
ATOM 5900 O O . LEU B 1 348 ? -0.21 32.656 13.18 1 93.56 348 LEU B O 1
ATOM 5904 N N . ARG B 1 349 ? -0.498 34.719 12.32 1 91.31 349 ARG B N 1
ATOM 5905 C CA . ARG B 1 349 ? -1.842 34.469 11.805 1 91.31 349 ARG B CA 1
ATOM 5906 C C . ARG B 1 349 ? -1.83 33.344 10.766 1 91.31 349 ARG B C 1
ATOM 5908 O O . ARG B 1 349 ? -2.715 32.5 10.766 1 91.31 349 ARG B O 1
ATOM 5915 N N . ILE B 1 350 ? -0.845 33.375 9.945 1 91.19 350 ILE B N 1
ATOM 5916 C CA . ILE B 1 350 ? -0.704 32.344 8.906 1 91.19 350 ILE B CA 1
ATOM 5917 C C . ILE B 1 350 ? -0.548 30.969 9.555 1 91.19 350 ILE B C 1
ATOM 5919 O O . ILE B 1 350 ? -1.249 30.031 9.195 1 91.19 350 ILE B O 1
ATOM 5923 N N . TRP B 1 351 ? 0.289 30.875 10.539 1 94.38 351 TRP B N 1
ATOM 5924 C CA . TRP B 1 351 ? 0.609 29.594 11.141 1 94.38 351 TRP B CA 1
ATOM 5925 C C . TRP B 1 351 ? -0.569 29.062 11.953 1 94.38 351 TRP B C 1
ATOM 5927 O O . TRP B 1 351 ? -0.817 27.844 11.984 1 94.38 351 TRP B O 1
ATOM 5937 N N . ARG B 1 352 ? -1.288 29.953 12.656 1 94.62 352 ARG B N 1
ATOM 5938 C CA . ARG B 1 352 ? -2.486 29.531 13.383 1 94.62 352 ARG B CA 1
ATOM 5939 C C . ARG B 1 352 ? -3.492 28.875 12.438 1 94.62 352 ARG B C 1
ATOM 5941 O O . ARG B 1 352 ? -4 27.797 12.727 1 94.62 352 ARG B O 1
ATOM 5948 N N . LEU B 1 353 ? -3.682 29.484 11.312 1 91.62 353 LEU B N 1
ATOM 5949 C CA . LEU B 1 353 ? -4.633 28.984 10.328 1 91.62 353 LEU B CA 1
ATOM 5950 C C . LEU B 1 353 ? -4.105 27.719 9.664 1 91.62 353 LEU B C 1
ATOM 5952 O O . LEU B 1 353 ? -4.863 26.781 9.406 1 91.62 353 LEU B O 1
ATOM 5956 N N . TYR B 1 354 ? -2.861 27.797 9.383 1 93.12 354 TYR B N 1
ATOM 5957 C CA . TYR B 1 354 ? -2.215 26.688 8.688 1 93.12 354 TYR B CA 1
ATOM 5958 C C . TYR B 1 354 ? -2.328 25.406 9.5 1 93.12 354 TYR B C 1
ATOM 5960 O O . TYR B 1 354 ? -2.766 24.375 8.977 1 93.12 354 TYR B O 1
ATOM 5968 N N . LEU B 1 355 ? -1.955 25.391 10.734 1 96.5 355 LEU B N 1
ATOM 5969 C CA . LEU B 1 355 ? -1.954 24.203 11.562 1 96.5 355 LEU B CA 1
ATOM 5970 C C . LEU B 1 355 ? -3.373 23.688 11.781 1 96.5 355 LEU B C 1
ATOM 5972 O O . LEU B 1 355 ? -3.645 22.5 11.578 1 96.5 355 LEU B O 1
ATOM 5976 N N . ALA B 1 356 ? -4.273 24.547 12.133 1 95.38 356 ALA B N 1
ATOM 5977 C CA . ALA B 1 356 ? -5.66 24.141 12.359 1 95.38 356 ALA B CA 1
ATOM 5978 C C . ALA B 1 356 ? -6.316 23.688 11.062 1 95.38 356 ALA B C 1
ATOM 5980 O O . ALA B 1 356 ? -7.09 22.719 11.062 1 95.38 356 ALA B O 1
ATOM 5981 N N . GLY B 1 357 ? -6.055 24.422 10.016 1 94.06 357 GLY B N 1
ATOM 5982 C CA . GLY B 1 357 ? -6.609 24.062 8.727 1 94.06 357 GLY B CA 1
ATOM 5983 C C . GLY B 1 357 ? -6.141 22.703 8.234 1 94.06 357 GLY B C 1
ATOM 5984 O O . GLY B 1 357 ? -6.93 21.922 7.699 1 94.06 357 GLY B O 1
ATOM 5985 N N . CYS B 1 358 ? -4.848 22.438 8.391 1 95.94 358 CYS B N 1
ATOM 5986 C CA . CYS B 1 358 ? -4.316 21.141 7.965 1 95.94 358 CYS B CA 1
ATOM 5987 C C . CYS B 1 358 ? -4.883 20.016 8.82 1 95.94 358 CYS B C 1
ATOM 5989 O O . CYS B 1 358 ? -5.164 18.938 8.305 1 95.94 358 CYS B O 1
ATOM 5991 N N . ALA B 1 359 ? -5.004 20.281 10.125 1 97.19 359 ALA B N 1
ATOM 5992 C CA . ALA B 1 359 ? -5.645 19.281 10.977 1 97.19 359 ALA B CA 1
ATOM 5993 C C . ALA B 1 359 ? -7.031 18.922 10.453 1 97.19 359 ALA B C 1
ATOM 5995 O O . ALA B 1 359 ? -7.371 17.734 10.344 1 97.19 359 ALA B O 1
ATOM 5996 N N . TYR B 1 360 ? -7.801 19.906 10.117 1 95.38 360 TYR B N 1
ATOM 5997 C CA . TYR B 1 360 ? -9.148 19.734 9.594 1 95.38 360 TYR B CA 1
ATOM 5998 C C . TYR B 1 360 ? -9.125 18.984 8.266 1 95.38 360 TYR B C 1
ATOM 6000 O O . TYR B 1 360 ? -9.945 18.094 8.039 1 95.38 360 TYR B O 1
ATOM 6008 N N . ALA B 1 361 ? -8.172 19.328 7.398 1 95.5 361 ALA B N 1
ATOM 6009 C CA . ALA B 1 361 ? -8.062 18.703 6.082 1 95.5 361 ALA B CA 1
ATOM 6010 C C . ALA B 1 361 ? -7.801 17.203 6.211 1 95.5 361 ALA B C 1
ATOM 6012 O O . ALA B 1 361 ? -8.406 16.391 5.504 1 95.5 361 ALA B O 1
ATOM 6013 N N . PHE B 1 362 ? -6.883 16.828 7.098 1 97.62 362 PHE B N 1
ATOM 6014 C CA . PHE B 1 362 ? -6.598 15.414 7.324 1 97.62 362 PHE B CA 1
ATOM 6015 C C . PHE B 1 362 ? -7.797 14.711 7.953 1 97.62 362 PHE B C 1
ATOM 6017 O O . PHE B 1 362 ? -8.117 13.578 7.594 1 97.62 362 PHE B O 1
ATOM 6024 N N . GLU B 1 363 ? -8.438 15.367 8.844 1 97 363 GLU B N 1
ATOM 6025 C CA . GLU B 1 363 ? -9.609 14.789 9.5 1 97 363 GLU B CA 1
ATOM 6026 C C . GLU B 1 363 ? -10.719 14.508 8.492 1 97 363 GLU B C 1
ATOM 6028 O O . GLU B 1 363 ? -11.375 13.469 8.562 1 97 363 GLU B O 1
ATOM 6033 N N . LYS B 1 364 ? -10.891 15.398 7.551 1 95.31 364 LYS B N 1
ATOM 6034 C CA . LYS B 1 364 ? -11.984 15.312 6.582 1 95.31 364 LYS B CA 1
ATOM 6035 C C . LYS B 1 364 ? -11.617 14.391 5.422 1 95.31 364 LYS B C 1
ATOM 6037 O O . LYS B 1 364 ? -12.477 14.031 4.613 1 95.31 364 LYS B O 1
ATOM 6042 N N . GLY B 1 365 ? -10.414 14.008 5.359 1 96.12 365 GLY B N 1
ATOM 6043 C CA . GLY B 1 365 ? -9.977 13.133 4.281 1 96.12 365 GLY B CA 1
ATOM 6044 C C . GLY B 1 365 ? -9.688 13.883 2.99 1 96.12 365 GLY B C 1
ATOM 6045 O O . GLY B 1 365 ? -9.836 13.32 1.901 1 96.12 365 GLY B O 1
ATOM 6046 N N . TRP B 1 366 ? -9.273 15.227 3.08 1 94.44 366 TRP B N 1
ATOM 6047 C CA . TRP B 1 366 ? -8.898 16 1.898 1 94.44 366 TRP B CA 1
ATOM 6048 C C . TRP B 1 366 ? -7.488 15.656 1.439 1 94.44 366 TRP B C 1
ATOM 6050 O O . TRP B 1 366 ? -7.129 15.898 0.286 1 94.44 366 TRP B O 1
ATOM 6060 N N . ILE B 1 367 ? -6.695 15.172 2.312 1 95.5 367 ILE B N 1
ATOM 6061 C CA . ILE B 1 367 ? -5.332 14.703 2.076 1 95.5 367 ILE B CA 1
ATOM 6062 C C . ILE B 1 367 ? -5.035 13.508 2.977 1 95.5 367 ILE B C 1
ATOM 6064 O O . ILE B 1 367 ? -5.793 13.219 3.904 1 95.5 367 ILE B O 1
ATOM 6068 N N . ASN B 1 368 ? -4.066 12.781 2.604 1 97.69 368 ASN B N 1
ATOM 6069 C CA . ASN B 1 368 ? -3.654 11.586 3.332 1 97.69 368 ASN B CA 1
ATOM 6070 C C . ASN B 1 368 ? -2.15 11.57 3.584 1 97.69 368 ASN B C 1
ATOM 6072 O O . ASN B 1 368 ? -1.438 12.484 3.164 1 97.69 368 ASN B O 1
ATOM 6076 N N . LEU B 1 369 ? -1.71 10.734 4.418 1 98.56 369 LEU B N 1
ATOM 6077 C CA . LEU B 1 369 ? -0.301 10.438 4.648 1 98.56 369 LEU B CA 1
ATOM 6078 C C . LEU B 1 369 ? -0.048 8.938 4.609 1 98.56 369 LEU B C 1
ATOM 6080 O O . LEU B 1 369 ? -0.762 8.164 5.25 1 98.56 369 LEU B O 1
ATOM 6084 N N . HIS B 1 370 ? 0.949 8.523 3.84 1 98.75 370 HIS B N 1
ATOM 6085 C CA . HIS B 1 370 ? 1.271 7.102 3.738 1 98.75 370 HIS B CA 1
ATOM 6086 C C . HIS B 1 370 ? 2.74 6.848 4.055 1 98.75 370 HIS B C 1
ATOM 6088 O O . HIS B 1 370 ? 3.611 7.613 3.639 1 98.75 370 HIS B O 1
ATOM 6094 N N . GLN B 1 371 ? 2.977 5.832 4.824 1 98.88 371 GLN B N 1
ATOM 6095 C CA . GLN B 1 371 ? 4.273 5.164 4.836 1 98.88 371 GLN B CA 1
ATOM 6096 C C . GLN B 1 371 ? 4.344 4.086 3.758 1 98.88 371 GLN B C 1
ATOM 6098 O O . GLN B 1 371 ? 3.559 3.137 3.771 1 98.88 371 GLN B O 1
ATOM 6103 N N . ILE B 1 372 ? 5.227 4.25 2.852 1 98.94 372 ILE B N 1
ATOM 6104 C CA . ILE B 1 372 ? 5.438 3.279 1.785 1 98.94 372 ILE B CA 1
ATOM 6105 C C . ILE B 1 372 ? 6.82 2.646 1.927 1 98.94 372 ILE B C 1
ATOM 6107 O O . ILE B 1 372 ? 7.836 3.33 1.789 1 98.94 372 ILE B O 1
ATOM 6111 N N . LEU B 1 373 ? 6.836 1.401 2.24 1 98.94 373 LEU B N 1
ATOM 6112 C CA . LEU B 1 373 ? 8.078 0.648 2.35 1 98.94 373 LEU B CA 1
ATOM 6113 C C . LEU B 1 373 ? 8.359 -0.125 1.065 1 98.94 373 LEU B C 1
ATOM 6115 O O . LEU B 1 373 ? 7.48 -0.815 0.546 1 98.94 373 LEU B O 1
ATOM 6119 N N . ALA B 1 374 ? 9.531 0.005 0.576 1 98.94 374 ALA B N 1
ATOM 6120 C CA . ALA B 1 374 ? 9.945 -0.708 -0.629 1 98.94 374 ALA B CA 1
ATOM 6121 C C . ALA B 1 374 ? 11.305 -1.38 -0.429 1 98.94 374 ALA B C 1
ATOM 6123 O O . ALA B 1 374 ? 12.07 -0.992 0.454 1 98.94 374 ALA B O 1
ATOM 6124 N N . VAL B 1 375 ? 11.586 -2.365 -1.211 1 98.88 375 VAL B N 1
ATOM 6125 C CA . VAL B 1 375 ? 12.852 -3.086 -1.163 1 98.88 375 VAL B CA 1
ATOM 6126 C C . VAL B 1 375 ? 13.523 -3.041 -2.533 1 98.88 375 VAL B C 1
ATOM 6128 O O . VAL B 1 375 ? 12.852 -3.006 -3.562 1 98.88 375 VAL B O 1
ATOM 6131 N N . LYS B 1 376 ? 14.773 -2.885 -2.543 1 98.69 376 LYS B N 1
ATOM 6132 C CA . LYS B 1 376 ? 15.555 -3.164 -3.746 1 98.69 376 LYS B CA 1
ATOM 6133 C C . LYS B 1 376 ? 15.875 -4.652 -3.861 1 98.69 376 LYS B C 1
ATOM 6135 O O . LYS B 1 376 ? 16.812 -5.145 -3.229 1 98.69 376 LYS B O 1
ATOM 6140 N N . PRO B 1 377 ? 15.102 -5.324 -4.668 1 97.69 377 PRO B N 1
ATOM 6141 C CA . PRO B 1 377 ? 15.32 -6.77 -4.723 1 97.69 377 PRO B CA 1
ATOM 6142 C C . PRO B 1 377 ? 16.703 -7.141 -5.246 1 97.69 377 PRO B C 1
ATOM 6144 O O . PRO B 1 377 ? 17.344 -6.34 -5.934 1 97.69 377 PRO B O 1
ATOM 6147 N N . TYR B 1 378 ? 17.172 -8.359 -4.902 1 97.44 378 TYR B N 1
ATOM 6148 C CA . TYR B 1 378 ? 18.391 -8.906 -5.504 1 97.44 378 TYR B CA 1
ATOM 6149 C C . TYR B 1 378 ? 18.156 -9.25 -6.973 1 97.44 378 TYR B C 1
ATOM 6151 O O . TYR B 1 378 ? 17.016 -9.273 -7.441 1 97.44 378 TYR B O 1
ATOM 6159 N N . ALA B 1 379 ? 19.188 -9.547 -7.637 1 93.31 379 ALA B N 1
ATOM 6160 C CA . ALA B 1 379 ? 19.141 -9.781 -9.078 1 93.31 379 ALA B CA 1
ATOM 6161 C C . ALA B 1 379 ? 18.234 -10.961 -9.406 1 93.31 379 ALA B C 1
ATOM 6163 O O . ALA B 1 379 ? 17.562 -10.969 -10.445 1 93.31 379 ALA B O 1
ATOM 6164 N N . ASP B 1 380 ? 18.141 -11.922 -8.516 1 93.06 380 ASP B N 1
ATOM 6165 C CA . ASP B 1 380 ? 17.344 -13.117 -8.789 1 93.06 380 ASP B CA 1
ATOM 6166 C C . ASP B 1 380 ? 15.922 -12.961 -8.273 1 93.06 380 ASP B C 1
ATOM 6168 O O . ASP B 1 380 ? 15.148 -13.922 -8.258 1 93.06 380 ASP B O 1
ATOM 6172 N N . GLY B 1 381 ? 15.562 -11.781 -7.75 1 94.88 381 GLY B N 1
ATOM 6173 C CA . GLY B 1 381 ? 14.195 -11.461 -7.375 1 94.88 381 GLY B CA 1
ATOM 6174 C C . GLY B 1 381 ? 13.93 -11.609 -5.891 1 94.88 381 GLY B C 1
ATOM 6175 O O . GLY B 1 381 ? 12.93 -11.102 -5.379 1 94.88 381 GLY B O 1
ATOM 6176 N N . HIS B 1 382 ? 14.82 -12.273 -5.188 1 96 382 HIS B N 1
ATOM 6177 C CA . HIS B 1 382 ? 14.492 -12.508 -3.783 1 96 382 HIS B CA 1
ATOM 6178 C C . HIS B 1 382 ? 14.828 -11.281 -2.934 1 96 382 HIS B C 1
ATOM 6180 O O . HIS B 1 382 ? 15.484 -10.352 -3.408 1 96 382 HIS B O 1
ATOM 6186 N N . HIS B 1 383 ? 14.312 -11.164 -1.802 1 96.44 383 HIS B N 1
ATOM 6187 C CA . HIS B 1 383 ? 14.688 -10.227 -0.751 1 96.44 383 HIS B CA 1
ATOM 6188 C C . HIS B 1 383 ? 14.695 -10.906 0.615 1 96.44 383 HIS B C 1
ATOM 6190 O O . HIS B 1 383 ? 14.289 -12.062 0.742 1 96.44 383 HIS B O 1
ATOM 6196 N N . ASP B 1 384 ? 15.164 -10.211 1.628 1 95.81 384 ASP B N 1
ATOM 6197 C CA . ASP B 1 384 ? 15.438 -10.844 2.916 1 95.81 384 ASP B CA 1
ATOM 6198 C C . ASP B 1 384 ? 14.383 -10.445 3.953 1 95.81 384 ASP B C 1
ATOM 6200 O O . ASP B 1 384 ? 14.609 -10.578 5.156 1 95.81 384 ASP B O 1
ATOM 6204 N N . LEU B 1 385 ? 13.289 -9.93 3.516 1 96.69 385 LEU B N 1
ATOM 6205 C CA . LEU B 1 385 ? 12.25 -9.555 4.473 1 96.69 385 LEU B CA 1
ATOM 6206 C C . LEU B 1 385 ? 11.656 -10.789 5.145 1 96.69 385 LEU B C 1
ATOM 6208 O O . LEU B 1 385 ? 11.539 -11.844 4.523 1 96.69 385 LEU B O 1
ATOM 6212 N N . PRO B 1 386 ? 11.273 -10.664 6.422 1 95.69 386 PRO B N 1
ATOM 6213 C CA . PRO B 1 386 ? 10.539 -11.758 7.066 1 95.69 386 PRO B CA 1
ATOM 6214 C C . PRO B 1 386 ? 9.234 -12.094 6.352 1 95.69 386 PRO B C 1
ATOM 6216 O O . PRO B 1 386 ? 8.672 -11.25 5.645 1 95.69 386 PRO B O 1
ATOM 6219 N N . TRP B 1 387 ? 8.734 -13.289 6.555 1 95.88 387 TRP B N 1
ATOM 6220 C CA . TRP B 1 387 ? 7.523 -13.766 5.898 1 95.88 387 TRP B CA 1
ATOM 6221 C C . TRP B 1 387 ? 6.312 -12.938 6.324 1 95.88 387 TRP B C 1
ATOM 6223 O O . TRP B 1 387 ? 5.395 -12.719 5.531 1 95.88 387 TRP B O 1
ATOM 6233 N N . THR B 1 388 ? 6.332 -12.523 7.574 1 96.5 388 THR B N 1
ATOM 6234 C CA . THR B 1 388 ? 5.188 -11.773 8.078 1 96.5 388 THR B CA 1
ATOM 6235 C C . THR B 1 388 ? 5.621 -10.406 8.594 1 96.5 388 THR B C 1
ATOM 6237 O O . THR B 1 388 ? 6.816 -10.133 8.727 1 96.5 388 THR B O 1
ATOM 6240 N N . ARG B 1 389 ? 4.656 -9.516 8.891 1 96.81 389 ARG B N 1
ATOM 6241 C CA . ARG B 1 389 ? 4.918 -8.188 9.445 1 96.81 389 ARG B CA 1
ATOM 6242 C C . ARG B 1 389 ? 4.785 -8.188 10.961 1 96.81 389 ARG B C 1
ATOM 6244 O O . ARG B 1 389 ? 4.758 -7.129 11.586 1 96.81 389 ARG B O 1
ATOM 6251 N N . GLU B 1 390 ? 4.688 -9.383 11.523 1 94.31 390 GLU B N 1
ATOM 6252 C CA . GLU B 1 390 ? 4.445 -9.508 12.961 1 94.31 390 GLU B CA 1
ATOM 6253 C C . GLU B 1 390 ? 5.59 -8.906 13.766 1 94.31 390 GLU B C 1
ATOM 6255 O O . GLU B 1 390 ? 5.371 -8.336 14.836 1 94.31 390 GLU B O 1
ATOM 6260 N N . ASP B 1 391 ? 6.754 -8.984 13.258 1 92.62 391 ASP B N 1
ATOM 6261 C CA . ASP B 1 391 ? 7.945 -8.523 13.961 1 92.62 391 ASP B CA 1
ATOM 6262 C C . ASP B 1 391 ? 7.91 -7.012 14.164 1 92.62 391 ASP B C 1
ATOM 6264 O O . ASP B 1 391 ? 8.523 -6.492 15.102 1 92.62 391 ASP B O 1
ATOM 6268 N N . MET B 1 392 ? 7.18 -6.285 13.305 1 94.38 392 MET B N 1
ATOM 6269 C CA . MET B 1 392 ? 7.078 -4.832 13.406 1 94.38 392 MET B CA 1
ATOM 6270 C C . MET B 1 392 ? 6.359 -4.426 14.688 1 94.38 392 MET B C 1
ATOM 6272 O O . MET B 1 392 ? 6.477 -3.283 15.133 1 94.38 392 MET B O 1
ATOM 6276 N N . TYR B 1 393 ? 5.578 -5.348 15.297 1 92.81 393 TYR B N 1
ATOM 6277 C CA . TYR B 1 393 ? 4.699 -4.992 16.406 1 92.81 393 TYR B CA 1
ATOM 6278 C C . TYR B 1 393 ? 5.066 -5.762 17.672 1 92.81 393 TYR B C 1
ATOM 6280 O O . TYR B 1 393 ? 4.355 -5.691 18.672 1 92.81 393 TYR B O 1
ATOM 6288 N N . ARG B 1 394 ? 6.074 -6.637 17.688 1 81.62 394 ARG B N 1
ATOM 6289 C CA . ARG B 1 394 ? 6.551 -7.352 18.859 1 81.62 394 ARG B CA 1
ATOM 6290 C C . ARG B 1 394 ? 7.602 -6.539 19.609 1 81.62 394 ARG B C 1
ATOM 6292 O O . ARG B 1 394 ? 8.312 -5.73 19.016 1 81.62 394 ARG B O 1
#

Sequence (788 aa):
MLAQLPPALQSLHLPLRLKLWDGNQFDLGPSPQVTILVKEPQLIGQLTHPSMEQLGTAFVEGKLELEGDIGEAIRVCDELSEALFTDEDEQPPERRSHDKRTDAEAISYHYDVSNAFYQLWLDQDMAYSCAYFREPDNTLDQAQQDKFDHLCRKLRLNAGDYLLDVGCGWGGLARFAAREYDAKVFGITLSKEQLKLGRQRVKAEGLTDKVDLQILDYRDLPQDGRFDKVVSVGMFEHVGHANLALYCQKLFGAVREGGLVMNHGITAKHVDGRPVGRGAGEFIDRYVFPHGELPHLSMISASICEAGLEVVDVESLRLHYAKTLHHWSENLENQLHKAAALVPEKTLRIWRLYLAGCAYAFEKGWINLHQILAVKPYADGHHDLPWTREDMYRMLAQLPPALQSLHLPLRLKLWDGNQFDLGPSPQVTILVKEPQLIGQLTHPSMEQLGTAFVEGKLELEGDIGEAIRVCDELSEALFTDEDEQPPERRSHDKRTDAEAISYHYDVSNAFYQLWLDQDMAYSCAYFREPDNTLDQAQQDKFDHLCRKLRLNAGDYLLDVGCGWGGLARFAAREYDAKVFGITLSKEQLKLGRQRVKAEGLTDKVDLQILDYRDLPQDGRFDKVVSVGMFEHVGHANLALYCQKLFGAVREGGLVMNHGITAKHVDGRPVGRGAGEFIDRYVFPHGELPHLSMISASICEAGLEVVDVESLRLHYAKTLHHWSENLENQLHKAAALVPEKTLRIWRLYLAGCAYAFEKGWINLHQILAVKPYADGHHDLPWTREDMYR

Foldseek 3Di:
DCVLADPLQQQAAFLEWEAELVGDIDGSHDHRQKYKYANDSVCRVCLQQDFPLSVLVCLLVPRIDMDHDLLSVLVRVLVSNVSRHDPPDQDFDDFDADDPVNLLVLQCVFQVLDPVLLCLFAEPLSDPFFFQPPDPPDDRNRRNLVRLLLVCLLQVQAAAFEEEEEACFLVSSVLSCCPVHVAAYEYEHSYPVSQVNSVVVCVVVVNVVRYHYYHDDLLPAAQQQPGQEYEYTAPCQSRTLVCLLVSLLSRLSNHHALHKYKYKHKAALDQSQGADSRCLVVNCCVQHRPRGGHHHPVSNQVSNVVSQWAWDDKDWPLLSRLVSLVSSLVSCVVCVVVSVVSHPPSNSSSVNNNSSVSSVCSVVSRMIIMIIMIHNHDPVRDHDDDPDSVSSPD/DCVLADPLQQQAAFLEWEAELVGDIDGSHDHRQKYKYANDSVCRVCLQQDFPLSVLVCLLVPRIDMDHDLLSVLVRVLVSNVSRHDDPDFDFDDFDADDPVNLLVLCCVFQVLDPVLLCLFAEPLSDPFFFQPPDPPDDRNRRNLVRLLLVCLLQVQAAAFEEEEEACFLVSSVLSCCPVHVAAYEYEHSYPVSQVNSVVVCVVVVNVVRYHYYHDDLLPAAQQQPGQEYEYTAPCQSRTLVCLLVSLLSRLSNHHALHKYKYKHKAALDQSQGADSRCLVVLCCVQHRPRGGHHHPVSNQVSNVVSQWAWDDKDWPLLSRLVSLVSSLVSCVVCVVVSVVSHPPSNSSSVNNNSSNSSVCSVVSRMIIMIIMIHNHDPVRDHDDDPDSVSSPD

Secondary structure (DSSP, 8-state):
-GGGS-HHHHT---SEEEE-TTS-EEESSSS-SEEEEE--THHHHHTTS--HHHHHHHHHTTSEEEEE-HHHHHHHHHHHHHHH------PPPP-----HHHHHHHHHHHHTS-HHHHHTTS-TT---S----SSTT--HHHHHHHHHHHHHHHTT--TT-EEEEET-TTSHHHHHHHHHH--EEEEEES-HHHHHHHHHHHHHTT-TTTEEEEE--GGG---S--EEEEEEES-GGGT-GGGHHHHHHHHHHHEEEEEEEEEEEEEESSTT----GGGHHHHHHHHT-TT----BHHHHHHHHHHTT-EEEEEEE-HHHHHHHHHHHHHHHHTTHHHHHHHS-HHHHHHHHHHHHHHHHHHHHTSEEEEEEEEE---TTS-----SSSGGGG-/-GGGS-HHHHT---SEEEEPTTS-EEESSSS-SEEEEE--THHHHHTTS--HHHHHHHHHTTSEEEEE-HHHHHHHHHHHHHHH------PPPP-PPP-HHHHHHHHHHHHTS-HHHHHTTS-TT---S----SSTT--HHHHHHHHHHHHHHHTT--TT-EEEEET-TTSHHHHHHHHHH--EEEEEES-HHHHHHHHHHHHHTT-TTTEEEEE--GGG---S--EEEEEEES-GGGT-GGGHHHHHHHHHHHEEEEEEEEEEEEEESSTT----GGGHHHHHHHHT-TT----BHHHHHHHHHHTT-EEEEEEE-HHHHHHHHHHHHHHHHTTHHHHHHHS-HHHHHHHHHHHHHHHHHHHHTSEEEEEEEEE---TTS-----SSSGGGG-

pLDDT: mean 90.11, std 11.24, range [40.97, 98.94]